Protein 6IJB (pdb70)

Solvent-accessible surface area: 41364 Å² total; per-residue (Å²): 101,99,14,12,11,15,84,60,53,0,11,0,7,34,0,0,34,2,0,36,101,14,9,12,155,28,46,0,2,0,14,14,55,111,63,77,69,42,146,10,25,0,21,91,0,4,53,28,0,66,48,0,0,2,1,0,61,114,54,56,23,114,94,17,23,28,0,0,0,0,0,23,7,4,37,31,0,0,1,0,2,0,0,0,0,1,10,3,6,0,3,0,5,3,37,5,142,51,141,64,127,69,0,20,65,4,1,45,53,0,58,0,49,0,0,0,0,4,46,74,17,19,79,38,0,28,76,4,79,131,103,1,109,64,10,124,33,12,0,11,9,7,87,122,67,130,90,1,48,148,68,3,96,65,7,59,1,1,45,77,13,9,116,73,10,74,122,127,37,130,28,51,125,43,84,19,40,8,0,0,4,1,1,13,74,117,30,85,1,0,0,3,4,0,18,1,11,0,0,6,0,3,3,2,4,14,52,15,8,3,0,1,7,2,58,8,14,0,0,0,3,6,32,1,7,54,11,10,0,13,0,0,0,5,0,0,0,6,12,0,0,33,2,1,0,1,1,36,59,32,110,10,86,19,0,2,74,18,0,70,96,44,24,0,16,0,1,1,0,36,10,102,35,2,98,32,2,23,64,26,1,58,166,71,56,28,136,2,122,35,9,99,34,0,5,0,2,61,60,69,4,42,69,84,11,9,34,45,2,68,125,132,33,64,2,64,3,8,3,1,29,15,38,7,11,0,6,1,3,0,0,2,0,25,31,6,14,103,18,119,176,76,82,109,107,68,40,48,111,51,30,67,28,13,0,21,3,13,10,10,4,27,3,37,0,8,45,101,125,42,90,100,40,78,59,62,20,111,44,58,2,30,0,8,0,93,11,14,1,0,0,63,10,27,5,96,62,151,148,114,173,52,46,107,140,36,15,7,38,6,19,11,2,0,2,2,37,97,23,1,14,0,40,52,100,53,129,35,198,26,20,5,47,4,50,70,94,79,0,22,4,72,78,1,23,94,20,3,61,69,18,113,70,10,62,72,10,1,0,3,11,2,56,43,112,173,117,109,50,20,0,0,0,0,0,19,72,19,170,72,75,121,3,56,64,75,59,3,33,119,52,1,80,83,102,30,43,151,126,24,18,4,56,98,11,32,75,36,144,72,22,39,112,64,109,68,33,75,50,65,61,157,102,1,117,87,91,31,114,96,22,22,112,92,101,17,18,9,12,88,62,37,0,18,0,4,34,0,0,30,4,0,32,95,9,5,17,143,25,63,0,8,0,23,16,51,108,72,77,62,43,154,7,22,0,21,88,0,9,59,33,0,59,61,0,0,4,1,0,62,114,57,48,22,110,98,18,22,19,0,0,0,0,0,36,7,3,39,30,0,1,0,0,0,0,0,0,0,0,9,3,5,0,2,1,4,4,16,11,105,44,145,51,130,67,0,21,72,3,2,50,54,0,54,1,62,0,0,0,0,4,48,73,21,18,83,35,0,30,76,8,84,109,107,1,95,56,6,115,34,9,0,11,11,6,86,122,66,119,98,1,48,150,77,1,99,61,7,55,1,1,45,75,15,11,111,77,7,63,117,116,32,139,27,51,117,39,87,18,44,9,0,0,1,0,4,33,33,56,55,74,121,54,118,15,65,0,0,0,5,4,0,16,2,10,0,0,6,2,2,5,5,0,12,61,14,8,2,0,2,8,2,65,8,17,0,0,0,2,2,17,1,15,29,4,7,0,17,6,0,1,6,0,0,0,11,10,0,0,38,2,1,0,2,2,38,74,30,110,9,100,18,0,6,82,14,0,73,77,40,25,0,15,0,0,0,0,9,11,27,44,0,55,30,0,25,63,36,1,65,155,73,54,30,144,2,148,35,8,99,39,0,1,0,2,46,44,24,3,8,44,34,15,10,28,48,0,77,140,117,30,65,2,57,2,2,3,8,21,25,34,18,13,0,11,7,19,0,2,4,1,19,34,13,21,107,12,137,165,63,80,107,117,66,50,59,138,42,32,63,27,11,0,16,2,21,11,9,6,25,4,34,0,6,47,141,127,34,96,100,37,77,70,63,30,124,44,51,9,58,1,4,0,87,9,14,0,0,0,59,8,18,3,91,83,125,153,104,151,50,43,90,133,39,14,7,38,13,40,16,14,0,12,1,38,106,38,3,7,0,52,24,48,1,127,60,62,11,24,0,89,3,51,61,89,106,0,1,0,20,62,0,19,19,25,3,24,42,15,111,64,9,54,17,6,0,0,1,3,1,64,49,123,153,110,109,49,23,0,0,0,0,0,18,77,18,172,72,78,108,2,60,63,63,53,3,33,110,61,0,100,83,97,31,44,185,118,17,23,3,63,80,6,27,71,31,146,74,16,29,82,54,21,42,14,19,37,67,16,112,113,1,38,90,106,30,109,84,22,40,98

Radius of gyration: 32.27 Å; Cα contacts (8 Å, |Δi|>4): 2493; chains: 2; bounding box: 86×70×93 Å

Organism: Ruegeria lacuscaerulensis (strain DSM 11314 / KCTC 2953 / ITI-1157) (NCBI:txid644107)

Sequence (1071 aa):
MLGQMMTQPLLISSLIDHAARYHGQTEIVSVETDGTVTRTNWGEIAANARRMGSALTKLGLQPQDRIGTLAWNNRRHLEIYYAASGAGFVCHTINPRLFPEQLVYIINHAQDRVLFFDATFLPLVAAIRDQLTEVKHFVLMGPRNEDALQQIPGLEFYDELIETGDTDFEWPVFDENTASSLCYTHPKGVLYSHRSTVLHSFASNTRDVIGYSAMDVVMPVVPMFHVNAWGSPYGCAMSGAQMVLPGPDLHGEALVNLIDTYGVTLAMGVPTIWQGLLAHAAKCGTKLESLERTVIGGAACPPSMIATFREKYGVDTVHAWGMSEMSPLGTANIPLAKHRKLPIEEQHKLRENQGRPPFGVELKIVDDDGNDLPHDGVTQGDLMVRGHWVLDSYFQLKDQELLQDGWFATGDVATLDPDGYMTIRDRSKDIIKSGGEWISSVELENIAVAHPKLATAAVIGVPHPKWDERPLLVAVKAEGEDPSEAELLEFFDGKIAKWQVPDKVVFVDALPLNATGAVLKRKLRDEFKDALTMLGQMMTQPLLISSLIDHAARYHGQTEIVSVETDGTVTRTNWGEIAANARRMGSALTKLGLQPQDRIGTLAWNNRRHLEIYYAASGAGFVCHTINPRLFPEQLVYIINHAQDRVLFFDATFLPLVAAIRDQLTEVKHFVLMGPRNEDALQQIPGLEFYDELIETGDTDFEWPVFDENTASSLCYTSGTTGHPKGVLYSHRSTVLHSFASNTRDVIGYSAMDVVMPVVPMFHVNAWGSPYGCAMSGAQMVLPGPDLHGEALVNLIDTYGVTLAMGVPTIWQGLLAHAAKCGTKLESLERTVIGGAACPPSMIATFREKYGVDTVHAWGMSEMSPLGTANIPLAKHRKLPIEEQHKLRENQGRPPFGVELKIVDDDGNDLPHDGVTQGDLMVRGHWVLDSYFQLKDQELLQDGWFATGDVATLDPDGYMTIRDRSKDIIKSGGEWISSVELENIAVAHPKLATAAVIGVPHPKWDERPLLVAVKAEGEDPSEAELLEFFDGKIAKWQVPDKVVFVDALPLNATGAVLKRKLRDEFKDALT

Foldseek 3Di:
DDDDDDDAFLALLVLLVQCCVPQVQQWAWFQAPVRDIDIHFSNVLSLLLLLLLQLVVVVVDDAQAEAEEAFAQGSLLLSLLNSQQQSRYAYEQAHLPDDLVCCLLVCVVSLHQEYEYEPVCLQSCLVNVVSNVRHNAYEYAADDDPVSCVSDPPHHYSVVSSVVGDSPGDGDGDHQQRFGYWAWQVTFIFTGGSQLLSVQLVQCCDPQHPNDALPAEEEQPQGCSHLNSSSVSRNCSNHSHYYYGQTPPQFQVSVLCSLVVVLGAEYEEEVVSVVRVVVVCVVVVDLSQSHAEYEYEPDQDDLVVQVCCCPRRVHHYKQFYFGSQQSTGAFIAGDDPCLVVDPPVVSSVSRRANHAGTPFKDKFFAAPVRHGDDQAQPDKGFIKMDGSRGGDDTPPCNVPPQDDVRIHTPQFIWHHRPRGGIHTDGGVVQWQQWAPDIAGFVLQQVLLCPPPFFVGWGWDWEQDPPGGTFIEIETETHPPDDDDFVVSQVSCVPVDPNRNGGPTYDYDNDADADPVGDGPVPVVRVVCHPVHD/DDDDDDDAAQALLVLLVLLCPPQVQFWAWFQAPVRDIDIHASNVLSLLLLLLLQLVVVVVDDAQAEAEEAFAFGSLLLSPLCSQLLQRYAYEYDQPQDDLVLCLVVCVVSLHQEYEYEPVCLVSCLVCVVSNVSHNAYEYAADDDVVSCVSPPRHHYSVVSSVVGDSPGDGDGDHQQRFGYWAWDQDDDDRTFIFTHGSQLLVVQLVQCLDDQHPNAAQPFEEEQPQGCNFLRSLSCSSNCSNHSHYYYGQTDDQFQVSVLCSLVVVLGAEYEAEQLSVLRVVVVCVVVVDLSQSYAEYEYEPAFHQLLSQVCCCVRRVHHYWQFYFHSQQSTGAFTADDDPVLVPDPPVVNSVSRRFRHAGTPFKDKFFAAPVGHGDDLAQPDKHFIWMDGSRGGDATPVGNPDPQDDVRIHTPQWIWHHHPVGTIHTQGRVVFWWFWQHDIHRQSQQQSLLCNDPQFSGWTWGWAQDVPTRTAIEIETATPDVHDDDFVVSQVSCPPVDDPRNGGPTYDYDNDFDADSRGHGPRVVVRVVCNPVHD

Secondary structure (DSSP, 8-state):
-B--B------HHHHHHHHHHHSTT-EEEEE-TTS-EEEEEHHHHHHHHHHHHHHHHTTTPPTT-EEEEE--SSHHHHHHHHHHHHTT-EEEE--TTS-HHHHHHHHHHHT-SEEEE-GGGHHHHHHHGGG-TT--EEEESSS--HHHHHHSTT-EEHHHHGGGS-TT-------TTBEEEEEE----EEEEEHHHHHHHHHHHTBTTT----TT-EEEE-S-TTSGGGGGHHHHHHHHT-EEEE-TT--SHHHHHHHHHHHT-SEEEE-HHHHHHHHHHHHHHT---TT--EEEE-SSPPPHHHHHHIIIII--EEEEEEE-GGGSSEEEE----GGGGGS-HHHHHHHTSSSBBPPTTEEEEEE-TTS-B---SSS--EEEEEEETTSBSS-TT-TTS---BTTBEEEEEEEEE-TT--EEEEEEGGGEE--TTS-EEHHHHHHHHHTSTTEEEEEEEEEEETTTEEEEEEEEEEPTT----HHHHHHTTBTTB-GGGS-SEEEE-SS--B-TTSSB-HHHHHHHTTTTT-/-B--B------HHHHHHHHHHHSTT-EEEEE-TTS-EEEEEHHHHHHHHHHHHHHHHHTTPPTT-EEEEE--SSHHHHHHHHHHHHTT-EEEE--TTS-HHHHHHHHHHHT-SEEEE-GGGHHHHHHHGGG-TT--EEEESSS--HHHHHHSTT-EEHHHHGGGS-TT-------TTBEEEEEEE-SSSSS-EEEEEEHHHHHHHHHHHTBTTT----TT-EEEE-S-TTSHHHHTHHHHHHHHT-EEEE-TT--SHHHHHHHHHHHT--EEEE-HHHHHHHHHHHHHH----TT--EEEE-SSPPPHHHHHHHHHHH--EEEEEEE-GGGSSEEEE----GGGGGS-HHHHHHHTTS-BBPPTTEEEEEE-TTS-B---SSS-EEEEEEEETTSBSS-TT-TTS--SBTTBEEEEEEEEE-TT--EEEEEETTT-EEETTEEE-HHHHHHHHHTSTTEEEEEEEEEEETTTEEEEEEEEEE-TT----HHHHHHTTBTTB-GGGS-SEEEE-SS--B-TTSSB-HHHHHHHTTTTT-

B-factor: mean 40.9, std 9.35, range [24.41, 92.08]

InterPro domains:
  IPR000873 AMP-dependent synthetase/ligase domain [PF00501] (18-400)
  IPR020845 AMP-binding, conserved site [PS00455] (182-193)
  IPR025110 AMP-binding enzyme, C-terminal domain [PF13193] (448-523)
  IPR042099 ANL, N-terminal domain [G3DSA:3.40.50.12780] (2-434)
  IPR045851 AMP-binding enzyme domain superfamily [G3DSA:3.30.300.30] (435-537)

CATH classification: 3.30.300.30

Structure (mmCIF, N/CA/C/O backbone):
data_6IJB
#
_entry.id   6IJB
#
_cell.length_a   65.467
_cell.length_b   122.572
_cell.length_c   74.260
_cell.angle_alpha   90.00
_cell.angle_beta   93.11
_cell.angle_gamma   90.00
#
_symmetry.space_group_name_H-M   'P 1 21 1'
#
loop_
_entity.id
_entity.type
_entity.pdbx_description
1 polymer 'AMP-binding domain protein'
2 non-polymer 'ADENOSINE MONOPHOSPHATE'
3 non-polymer 2-[3-(2-HYDROXY-1,1-DIHYDROXYMETHYL-ETHYLAMINO)-PROPYLAMINO]-2-HYDROXYMETHYL-PROPANE-1,3-DIOL
4 non-polymer '3-(methylsulfanyl)propanoic acid'
5 water water
#
loop_
_atom_site.group_PDB
_atom_site.id
_atom_site.type_symbol
_atom_site.label_atom_id
_atom_site.label_alt_id
_atom_site.label_comp_id
_atom_site.label_asym_id
_atom_site.label_entity_id
_atom_site.label_seq_id
_atom_site.pdbx_PDB_ins_code
_atom_site.Cartn_x
_atom_site.Cartn_y
_atom_site.Cartn_z
_atom_site.occupancy
_atom_site.B_iso_or_equiv
_atom_site.auth_seq_id
_atom_site.auth_comp_id
_atom_site.auth_asym_id
_atom_site.auth_atom_id
_atom_site.pdbx_PDB_model_num
ATOM 1 N N . MET A 1 1 ? 19.196 -25.159 24.464 1.00 35.42 1 MET A N 1
ATOM 2 C CA . MET A 1 1 ? 18.139 -26.136 24.727 1.00 38.31 1 MET A CA 1
ATOM 3 C C . MET A 1 1 ? 17.423 -26.505 23.429 1.00 32.23 1 MET A C 1
ATOM 4 O O . MET A 1 1 ? 16.930 -25.637 22.709 1.00 34.70 1 MET A O 1
ATOM 9 N N . LEU A 1 2 ? 17.361 -27.798 23.150 1.00 32.75 2 LEU A N 1
ATOM 10 C CA . LEU A 1 2 ? 16.721 -28.313 21.950 1.00 36.10 2 LEU A CA 1
ATOM 11 C C . LEU A 1 2 ? 15.236 -28.518 22.203 1.00 34.72 2 LEU A C 1
ATOM 12 O O . LEU A 1 2 ? 14.808 -28.719 23.337 1.00 32.76 2 LEU A O 1
ATOM 17 N N . GLY A 1 3 ? 14.449 -28.470 21.132 1.00 35.02 3 GLY A N 1
ATOM 18 C CA . GLY A 1 3 ? 13.052 -28.835 21.242 1.00 33.45 3 GLY A CA 1
ATOM 19 C C . GLY A 1 3 ? 12.921 -30.313 21.550 1.00 35.53 3 GLY A C 1
ATOM 20 O O . GLY A 1 3 ? 13.925 -31.037 21.611 1.00 32.06 3 GLY A O 1
ATOM 21 N N . GLN A 1 4 ? 11.695 -30.789 21.721 1.00 32.85 4 GLN A N 1
ATOM 22 C CA . GLN A 1 4 ? 11.493 -32.192 22.063 1.00 36.98 4 GLN A CA 1
ATOM 23 C C . GLN A 1 4 ? 10.501 -32.831 21.107 1.00 35.01 4 GLN A C 1
ATOM 24 O O . GLN A 1 4 ? 9.603 -33.585 21.499 1.00 34.11 4 GLN A O 1
ATOM 30 N N . MET A 1 5 ? 10.676 -32.549 19.822 1.00 33.90 5 MET A N 1
ATOM 31 C CA . MET A 1 5 ? 9.905 -33.186 18.776 1.00 34.21 5 MET A CA 1
ATOM 32 C C . MET A 1 5 ? 10.674 -34.388 18.245 1.00 34.95 5 MET A C 1
ATOM 33 O O . MET A 1 5 ? 11.900 -34.448 18.352 1.00 40.97 5 MET A O 1
ATOM 38 N N . MET A 1 6 ? 9.944 -35.364 17.701 1.00 38.12 6 MET A N 1
ATOM 39 C CA . MET A 1 6 ? 10.587 -36.403 16.888 1.00 39.31 6 MET A CA 1
ATOM 40 C C . MET A 1 6 ? 11.368 -35.780 15.741 1.00 36.31 6 MET A C 1
ATOM 41 O O . MET A 1 6 ? 10.894 -34.861 15.068 1.00 37.48 6 MET A O 1
ATOM 46 N N . THR A 1 7 ? 12.581 -36.273 15.511 1.00 36.50 7 THR A N 1
ATOM 47 C CA . THR A 1 7 ? 13.391 -35.757 14.416 1.00 39.72 7 THR A CA 1
ATOM 48 C C . THR A 1 7 ? 13.778 -36.928 13.534 1.00 41.33 7 THR A C 1
ATOM 49 O O . THR A 1 7 ? 14.380 -37.895 14.017 1.00 40.13 7 THR A O 1
ATOM 53 N N . GLN A 1 8 ? 13.395 -36.856 12.258 1.00 39.58 8 GLN A N 1
ATOM 54 C CA . GLN A 1 8 ? 13.766 -37.820 11.231 1.00 41.06 8 GLN A CA 1
ATOM 55 C C . GLN A 1 8 ? 14.457 -37.101 10.085 1.00 37.98 8 GLN A C 1
ATOM 56 O O . GLN A 1 8 ? 14.138 -35.942 9.793 1.00 30.25 8 GLN A O 1
ATOM 62 N N . PRO A 1 9 ? 15.395 -37.765 9.407 1.00 37.26 9 PRO A N 1
ATOM 63 C CA . PRO A 1 9 ? 16.024 -37.143 8.237 1.00 37.17 9 PRO A CA 1
ATOM 64 C C . PRO A 1 9 ? 15.020 -36.934 7.119 1.00 33.32 9 PRO A C 1
ATOM 65 O O . PRO A 1 9 ? 14.034 -37.660 6.977 1.00 34.97 9 PRO A O 1
ATOM 69 N N . LEU A 1 10 ? 15.275 -35.907 6.327 1.00 35.01 10 LEU A N 1
ATOM 70 C CA . LEU A 1 10 ? 14.484 -35.632 5.134 1.00 33.17 10 LEU A CA 1
ATOM 71 C C . LEU A 1 10 ? 15.093 -36.439 3.991 1.00 34.54 10 LEU A C 1
ATOM 72 O O . LEU A 1 10 ? 15.981 -35.962 3.285 1.00 33.11 10 LEU A O 1
ATOM 77 N N . LEU A 1 11 ? 14.599 -37.671 3.789 1.00 31.71 11 LEU A N 1
ATOM 78 C CA . LEU A 1 11 ? 15.151 -38.585 2.789 1.00 34.19 11 LEU A CA 1
ATOM 79 C C . LEU A 1 11 ? 14.182 -38.805 1.628 1.00 34.38 11 LEU A C 1
ATOM 80 O O . LEU A 1 11 ? 12.971 -38.949 1.823 1.00 36.56 11 LEU A O 1
ATOM 85 N N . ILE A 1 12 ? 14.729 -38.838 0.413 1.00 33.76 12 ILE A N 1
ATOM 86 C CA . ILE A 1 12 ? 13.898 -38.986 -0.779 1.00 31.77 12 ILE A CA 1
ATOM 87 C C . ILE A 1 12 ? 13.049 -40.251 -0.706 1.00 33.42 12 ILE A C 1
ATOM 88 O O . ILE A 1 12 ? 11.903 -40.270 -1.177 1.00 33.12 12 ILE A O 1
ATOM 93 N N . SER A 1 13 ? 13.574 -41.309 -0.082 1.00 33.04 13 SER A N 1
ATOM 94 C CA . SER A 1 13 ? 12.818 -42.550 0.055 1.00 33.37 13 SER A CA 1
ATOM 95 C C . SER A 1 13 ? 11.555 -42.362 0.892 1.00 36.94 13 SER A C 1
ATOM 96 O O . SER A 1 13 ? 10.593 -43.126 0.742 1.00 35.43 13 SER A O 1
ATOM 99 N N . SER A 1 14 ? 11.531 -41.370 1.787 1.00 33.62 14 SER A N 1
ATOM 100 C CA . SER A 1 14 ? 10.302 -41.147 2.537 1.00 31.45 14 SER A CA 1
ATOM 101 C C . SER A 1 14 ? 9.190 -40.611 1.625 1.00 33.48 14 SER A C 1
ATOM 102 O O . SER A 1 14 ? 8.009 -40.907 1.848 1.00 33.13 14 SER A O 1
ATOM 105 N N . LEU A 1 15 ? 9.544 -39.867 0.576 1.00 30.76 15 LEU A N 1
ATOM 106 C CA . LEU A 1 15 ? 8.544 -39.391 -0.379 1.00 31.03 15 LEU A CA 1
ATOM 107 C C . LEU A 1 15 ? 7.823 -40.555 -1.052 1.00 35.26 15 LEU A C 1
ATOM 108 O O . LEU A 1 15 ? 6.589 -40.586 -1.097 1.00 32.96 15 LEU A O 1
ATOM 113 N N . ILE A 1 16 ? 8.577 -41.528 -1.585 1.00 33.51 16 ILE A N 1
ATOM 114 C CA . ILE A 1 16 ? 7.927 -42.634 -2.286 1.00 32.97 16 ILE A CA 1
ATOM 115 C C . ILE A 1 16 ? 7.187 -43.540 -1.298 1.00 33.43 16 ILE A C 1
ATOM 116 O O . ILE A 1 16 ? 6.111 -44.066 -1.620 1.00 32.65 16 ILE A O 1
ATOM 121 N N . ASP A 1 17 ? 7.701 -43.694 -0.068 1.00 34.20 17 ASP A N 1
ATOM 122 C CA . ASP A 1 17 ? 6.977 -44.474 0.943 1.00 31.16 17 ASP A CA 1
ATOM 123 C C . ASP A 1 17 ? 5.617 -43.855 1.264 1.00 34.83 17 ASP A C 1
ATOM 124 O O . ASP A 1 17 ? 4.621 -44.573 1.463 1.00 30.78 17 ASP A O 1
ATOM 129 N N . HIS A 1 18 ? 5.562 -42.526 1.347 1.00 29.52 18 HIS A N 1
ATOM 130 C CA . HIS A 1 18 ? 4.297 -41.859 1.644 1.00 33.31 18 HIS A CA 1
ATOM 131 C C . HIS A 1 18 ? 3.295 -42.058 0.514 1.00 32.55 18 HIS A C 1
ATOM 132 O O . HIS A 1 18 ? 2.122 -42.357 0.763 1.00 28.13 18 HIS A O 1
ATOM 139 N N . ALA A 1 19 ? 3.748 -41.937 -0.741 1.00 31.16 19 ALA A N 1
ATOM 140 C CA . ALA A 1 19 ? 2.825 -42.090 -1.859 1.00 30.15 19 ALA A CA 1
ATOM 141 C C . ALA A 1 19 ? 2.259 -43.504 -1.924 1.00 30.31 19 ALA A C 1
ATOM 142 O O . ALA A 1 19 ? 1.097 -43.691 -2.294 1.00 31.79 19 ALA A O 1
ATOM 144 N N . ALA A 1 20 ? 3.067 -44.512 -1.583 1.00 28.27 20 ALA A N 1
ATOM 145 C CA . ALA A 1 20 ? 2.584 -45.895 -1.620 1.00 33.53 20 ALA A CA 1
ATOM 146 C C . ALA A 1 20 ? 1.675 -46.192 -0.443 1.00 29.30 20 ALA A C 1
ATOM 147 O O . ALA A 1 20 ? 0.723 -46.969 -0.570 1.00 30.98 20 ALA A O 1
ATOM 149 N N . ARG A 1 21 ? 1.971 -45.602 0.717 1.00 32.78 21 ARG A N 1
ATOM 150 C CA . ARG A 1 21 ? 1.145 -45.824 1.897 1.00 30.61 21 ARG A CA 1
ATOM 151 C C . ARG A 1 21 ? -0.215 -45.152 1.765 1.00 35.27 21 ARG A C 1
ATOM 152 O O . ARG A 1 21 ? -1.239 -45.751 2.115 1.00 35.71 21 ARG A O 1
ATOM 160 N N . TYR A 1 22 ? -0.264 -43.913 1.266 1.00 31.40 22 TYR A N 1
ATOM 161 C CA . TYR A 1 22 ? -1.532 -43.184 1.281 1.00 34.89 22 TYR A CA 1
ATOM 162 C C . TYR A 1 22 ? -2.096 -42.846 -0.095 1.00 36.43 22 TYR A C 1
ATOM 163 O O . TYR A 1 22 ? -3.158 -42.212 -0.172 1.00 35.13 22 TYR A O 1
ATOM 172 N N . HIS A 1 23 ? -1.433 -43.252 -1.179 1.00 32.85 23 HIS A N 1
ATOM 173 C CA . HIS A 1 23 ? -1.935 -42.997 -2.522 1.00 32.82 23 HIS A CA 1
ATOM 174 C C . HIS A 1 23 ? -1.545 -44.153 -3.446 1.00 35.33 23 HIS A C 1
ATOM 175 O O . HIS A 1 23 ? -1.217 -43.947 -4.618 1.00 34.26 23 HIS A O 1
ATOM 182 N N . GLY A 1 24 ? -1.576 -45.382 -2.920 1.00 35.20 24 GLY A N 1
ATOM 183 C CA . GLY A 1 24 ? -0.988 -46.517 -3.616 1.00 32.70 24 GLY A CA 1
ATOM 184 C C . GLY A 1 24 ? -1.659 -46.882 -4.930 1.00 33.69 24 GLY A C 1
ATOM 185 O O . GLY A 1 24 ? -0.983 -47.325 -5.871 1.00 32.53 24 GLY A O 1
ATOM 186 N N . GLN A 1 25 ? -2.979 -46.717 -5.023 1.00 30.65 25 GLN A N 1
ATOM 187 C CA . GLN A 1 25 ? -3.699 -47.088 -6.242 1.00 37.44 25 GLN A CA 1
ATOM 188 C C . GLN A 1 25 ? -3.897 -45.917 -7.188 1.00 33.35 25 GLN A C 1
ATOM 189 O O . GLN A 1 25 ? -4.598 -46.070 -8.195 1.00 33.66 25 GLN A O 1
ATOM 195 N N . THR A 1 26 ? -3.285 -44.769 -6.898 1.00 34.93 26 THR A N 1
ATOM 196 C CA . THR A 1 26 ? -3.454 -43.576 -7.717 1.00 34.27 26 THR A CA 1
ATOM 197 C C . THR A 1 26 ? -2.657 -43.727 -9.019 1.00 31.72 26 THR A C 1
ATOM 198 O O . THR A 1 26 ? -1.463 -44.049 -9.001 1.00 31.58 26 THR A O 1
ATOM 202 N N . GLU A 1 27 ? -3.321 -43.494 -10.148 1.00 32.37 27 GLU A N 1
ATOM 203 C CA . GLU A 1 27 ? -2.812 -43.985 -11.431 1.00 36.89 27 GLU A CA 1
ATOM 204 C C . GLU A 1 27 ? -1.638 -43.165 -11.970 1.00 34.74 27 GLU A C 1
ATOM 205 O O . GLU A 1 27 ? -1.629 -41.928 -11.902 1.00 30.67 27 GLU A O 1
ATOM 211 N N . ILE A 1 28 ? -0.647 -43.883 -12.512 1.00 31.79 28 ILE A N 1
ATOM 212 C CA . ILE A 1 28 ? 0.433 -43.326 -13.321 1.00 34.85 28 ILE A CA 1
ATOM 213 C C . ILE A 1 28 ? 0.414 -43.997 -14.697 1.00 35.87 28 ILE A C 1
ATOM 214 O O . ILE A 1 28 ? 0.345 -45.230 -14.796 1.00 34.07 28 ILE A O 1
ATOM 219 N N . VAL A 1 29 ? 0.469 -43.180 -15.752 1.00 36.29 29 VAL A N 1
ATOM 220 C CA . VAL A 1 29 ? 0.424 -43.624 -17.146 1.00 33.97 29 VAL A CA 1
ATOM 221 C C . VAL A 1 29 ? 1.792 -43.364 -17.754 1.00 32.13 29 VAL A C 1
ATOM 222 O O . VAL A 1 29 ? 2.348 -42.275 -17.581 1.00 32.69 29 VAL A O 1
ATOM 226 N N . SER A 1 30 ? 2.336 -44.358 -18.454 1.00 33.95 30 SER A N 1
ATOM 227 C CA . SER A 1 30 ? 3.709 -44.321 -18.950 1.00 32.44 30 SER A CA 1
ATOM 228 C C . SER A 1 30 ? 3.741 -44.762 -20.414 1.00 35.90 30 SER A C 1
ATOM 229 O O . SER A 1 30 ? 3.394 -45.910 -20.721 1.00 33.59 30 SER A O 1
ATOM 232 N N . VAL A 1 31 ? 4.161 -43.856 -21.306 1.00 30.16 31 VAL A N 1
ATOM 233 C CA . VAL A 1 31 ? 4.313 -44.143 -22.740 1.00 32.33 31 VAL A CA 1
ATOM 234 C C . VAL A 1 31 ? 5.686 -44.784 -22.961 1.00 32.35 31 VAL A C 1
ATOM 235 O O . VAL A 1 31 ? 6.722 -44.139 -22.760 1.00 34.13 31 VAL A O 1
ATOM 239 N N . GLU A 1 32 ? 5.705 -46.048 -23.380 1.00 30.19 32 GLU A N 1
ATOM 240 C CA . GLU A 1 32 ? 6.955 -46.787 -23.521 1.00 34.09 32 GLU A CA 1
ATOM 241 C C . GLU A 1 32 ? 7.537 -46.620 -24.935 1.00 39.59 32 GLU A C 1
ATOM 242 O O . GLU A 1 32 ? 6.855 -46.182 -25.866 1.00 35.63 32 GLU A O 1
ATOM 248 N N . THR A 1 33 ? 8.829 -46.958 -25.078 1.00 38.32 33 THR A N 1
ATOM 249 C CA . THR A 1 33 ? 9.493 -46.799 -26.371 1.00 40.21 33 THR A CA 1
ATOM 250 C C . THR A 1 33 ? 8.993 -47.797 -27.406 1.00 43.60 33 THR A C 1
ATOM 251 O O . THR A 1 33 ? 9.140 -47.548 -28.611 1.00 43.99 33 THR A O 1
ATOM 255 N N . ASP A 1 34 ? 8.394 -48.907 -26.980 1.00 41.05 34 ASP A N 1
ATOM 256 C CA . ASP A 1 34 ? 7.837 -49.869 -27.925 1.00 38.71 34 ASP A CA 1
ATOM 257 C C . ASP A 1 34 ? 6.410 -49.534 -28.336 1.00 40.86 34 ASP A C 1
ATOM 258 O O . ASP A 1 34 ? 5.748 -50.366 -28.962 1.00 43.63 34 ASP A O 1
ATOM 263 N N . GLY A 1 35 ? 5.909 -48.353 -27.981 1.00 41.19 35 GLY A N 1
ATOM 264 C CA . GLY A 1 35 ? 4.571 -47.984 -28.384 1.00 42.02 35 GLY A CA 1
ATOM 265 C C . GLY A 1 35 ? 3.457 -48.520 -27.511 1.00 43.37 35 GLY A C 1
ATOM 266 O O . GLY A 1 35 ? 2.287 -48.280 -27.825 1.00 45.24 35 GLY A O 1
ATOM 267 N N . THR A 1 36 ? 3.765 -49.235 -26.432 1.00 38.24 36 THR A N 1
ATOM 268 C CA . THR A 1 36 ? 2.717 -49.608 -25.494 1.00 40.45 36 THR A CA 1
ATOM 269 C C . THR A 1 36 ? 2.551 -48.523 -24.422 1.00 38.29 36 THR A C 1
ATOM 270 O O . THR A 1 36 ? 3.396 -47.639 -24.247 1.00 35.59 36 THR A O 1
ATOM 274 N N . VAL A 1 37 ? 1.431 -48.584 -23.715 1.00 35.71 37 VAL A N 1
ATOM 275 C CA . VAL A 1 37 ? 1.126 -47.654 -22.625 1.00 40.15 37 VAL A CA 1
ATOM 276 C C . VAL A 1 37 ? 0.978 -48.470 -21.353 1.00 34.19 37 VAL A C 1
ATOM 277 O O . VAL A 1 37 ? 0.104 -49.338 -21.271 1.00 38.44 37 VAL A O 1
ATOM 281 N N . THR A 1 38 ? 1.851 -48.227 -20.381 1.00 34.03 38 THR A N 1
ATOM 282 C CA . THR A 1 38 ? 1.761 -48.904 -19.091 1.00 37.97 38 THR A CA 1
ATOM 283 C C . THR A 1 38 ? 0.836 -48.130 -18.161 1.00 32.59 38 THR A C 1
ATOM 284 O O . THR A 1 38 ? 1.012 -46.927 -17.956 1.00 34.43 38 THR A O 1
ATOM 288 N N . ARG A 1 39 ? -0.142 -48.814 -17.594 1.00 37.99 39 ARG A N 1
ATOM 289 C CA . ARG A 1 39 ? -1.003 -48.204 -16.590 1.00 38.59 39 ARG A CA 1
ATOM 290 C C . ARG A 1 39 ? -0.608 -48.801 -15.247 1.00 39.91 39 ARG A C 1
ATOM 291 O O . ARG A 1 39 ? -0.973 -49.936 -14.924 1.00 41.37 39 ARG A O 1
ATOM 299 N N . THR A 1 40 ? 0.159 -48.031 -14.480 1.00 35.12 40 THR A N 1
ATOM 300 C CA . THR A 1 40 ? 0.658 -48.479 -13.189 1.00 34.18 40 THR A CA 1
ATOM 301 C C . THR A 1 40 ? 0.172 -47.516 -12.100 1.00 32.42 40 THR A C 1
ATOM 302 O O . THR A 1 40 ? -0.858 -46.856 -12.284 1.00 36.38 40 THR A O 1
ATOM 306 N N . ASN A 1 41 ? 0.854 -47.435 -10.960 1.00 32.35 41 ASN A N 1
ATOM 307 C CA . ASN A 1 41 ? 0.364 -46.600 -9.857 1.00 34.92 41 ASN A CA 1
ATOM 308 C C . ASN A 1 41 ? 1.492 -46.391 -8.852 1.00 30.28 41 ASN A C 1
ATOM 309 O O . ASN A 1 41 ? 2.541 -47.040 -8.923 1.00 32.18 41 ASN A O 1
ATOM 314 N N . TRP A 1 42 ? 1.276 -45.458 -7.921 1.00 32.03 42 TRP A N 1
ATOM 315 C CA . TRP A 1 42 ? 2.335 -45.152 -6.961 1.00 34.15 42 TRP A CA 1
ATOM 316 C C . TRP A 1 42 ? 2.791 -46.395 -6.204 1.00 29.19 42 TRP A C 1
ATOM 317 O O . TRP A 1 42 ? 3.981 -46.525 -5.903 1.00 27.18 42 TRP A O 1
ATOM 328 N N . GLY A 1 43 ? 1.879 -47.334 -5.927 1.00 33.25 43 GLY A N 1
ATOM 329 C CA . GLY A 1 43 ? 2.263 -48.545 -5.210 1.00 32.12 43 GLY A CA 1
ATOM 330 C C . GLY A 1 43 ? 3.203 -49.443 -6.006 1.00 32.34 43 GLY A C 1
ATOM 331 O O . GLY A 1 43 ? 4.210 -49.930 -5.483 1.00 32.63 43 GLY A O 1
ATOM 332 N N . GLU A 1 44 ? 2.881 -49.706 -7.272 1.00 30.67 44 GLU A N 1
ATOM 333 C CA . GLU A 1 44 ? 3.791 -50.533 -8.068 1.00 34.43 44 GLU A CA 1
ATOM 334 C C . GLU A 1 44 ? 5.129 -49.830 -8.278 1.00 35.38 44 GLU A C 1
ATOM 335 O O . GLU A 1 44 ? 6.195 -50.461 -8.208 1.00 33.03 44 GLU A O 1
ATOM 341 N N . ILE A 1 45 ? 5.098 -48.512 -8.506 1.00 32.16 45 ILE A N 1
ATOM 342 C CA . ILE A 1 45 ? 6.345 -47.775 -8.691 1.00 30.00 45 ILE A CA 1
ATOM 343 C C . ILE A 1 45 ? 7.221 -47.870 -7.441 1.00 34.61 45 ILE A C 1
ATOM 344 O O . ILE A 1 45 ? 8.442 -48.066 -7.534 1.00 33.13 45 ILE A O 1
ATOM 349 N N . ALA A 1 46 ? 6.603 -47.838 -6.255 1.00 30.29 46 ALA A N 1
ATOM 350 C CA . ALA A 1 46 ? 7.366 -47.935 -5.013 1.00 32.48 46 ALA A CA 1
ATOM 351 C C . ALA A 1 46 ? 7.984 -49.319 -4.838 1.00 32.60 46 ALA A C 1
ATOM 352 O O . ALA A 1 46 ? 9.160 -49.443 -4.482 1.00 32.18 46 ALA A O 1
ATOM 354 N N . ALA A 1 47 ? 7.197 -50.373 -5.063 1.00 29.42 47 ALA A N 1
ATOM 355 C CA . ALA A 1 47 ? 7.715 -51.729 -4.923 1.00 31.92 47 ALA A CA 1
ATOM 356 C C . ALA A 1 47 ? 8.838 -52.011 -5.919 1.00 34.42 47 ALA A C 1
ATOM 357 O O . ALA A 1 47 ? 9.843 -52.641 -5.565 1.00 33.96 47 ALA A O 1
ATOM 359 N N . ASN A 1 48 ? 8.692 -51.555 -7.173 1.00 31.37 48 ASN A N 1
ATOM 360 C CA . ASN A 1 48 ? 9.776 -51.728 -8.136 1.00 33.32 48 ASN A CA 1
ATOM 361 C C . ASN A 1 48 ? 10.999 -50.902 -7.747 1.00 33.27 48 ASN A C 1
ATOM 362 O O . ASN A 1 48 ? 12.141 -51.361 -7.917 1.00 31.35 48 ASN A O 1
ATOM 367 N N . ALA A 1 49 ? 10.784 -49.682 -7.227 1.00 29.17 49 ALA A N 1
ATOM 368 C CA . ALA A 1 49 ? 11.906 -48.859 -6.757 1.00 35.00 49 ALA A CA 1
ATOM 369 C C . ALA A 1 49 ? 12.670 -49.543 -5.631 1.00 33.78 49 ALA A C 1
ATOM 370 O O . ALA A 1 49 ? 13.910 -49.517 -5.609 1.00 32.90 49 ALA A O 1
ATOM 372 N N . ARG A 1 50 ? 11.947 -50.127 -4.665 1.00 34.88 50 ARG A N 1
ATOM 373 C CA . ARG A 1 50 ? 12.591 -50.897 -3.603 1.00 34.47 50 ARG A CA 1
ATOM 374 C C . ARG A 1 50 ? 13.350 -52.087 -4.181 1.00 33.13 50 ARG A C 1
ATOM 375 O O . ARG A 1 50 ? 14.511 -52.331 -3.836 1.00 32.30 50 ARG A O 1
ATOM 383 N N . ARG A 1 51 ? 12.700 -52.848 -5.061 1.00 32.08 51 ARG A N 1
ATOM 384 C CA . ARG A 1 51 ? 13.356 -54.023 -5.626 1.00 33.09 51 ARG A CA 1
ATOM 385 C C . ARG A 1 51 ? 14.595 -53.646 -6.427 1.00 32.91 51 ARG A C 1
ATOM 386 O O . ARG A 1 51 ? 15.624 -54.332 -6.348 1.00 36.05 51 ARG A O 1
ATOM 394 N N . MET A 1 52 ? 14.522 -52.575 -7.222 1.00 31.54 52 MET A N 1
ATOM 395 C CA . MET A 1 52 ? 15.707 -52.195 -7.989 1.00 36.38 52 MET A CA 1
ATOM 396 C C . MET A 1 52 ? 16.804 -51.646 -7.085 1.00 34.07 52 MET A C 1
ATOM 397 O O . MET A 1 52 ? 17.994 -51.849 -7.367 1.00 32.54 52 MET A O 1
ATOM 402 N N . GLY A 1 53 ? 16.423 -50.960 -5.998 1.00 33.05 53 GLY A N 1
ATOM 403 C CA . GLY A 1 53 ? 17.414 -50.497 -5.037 1.00 31.19 53 GLY A CA 1
ATOM 404 C C . GLY A 1 53 ? 18.178 -51.638 -4.385 1.00 36.64 53 GLY A C 1
ATOM 405 O O . GLY A 1 53 ? 19.391 -51.544 -4.179 1.00 35.07 53 GLY A O 1
ATOM 406 N N . SER A 1 54 ? 17.473 -52.726 -4.044 1.00 35.06 54 SER A N 1
ATOM 407 C CA . SER A 1 54 ? 18.134 -53.957 -3.613 1.00 34.52 54 SER A CA 1
ATOM 408 C C . SER A 1 54 ? 19.012 -54.531 -4.723 1.00 38.21 54 SER A C 1
ATOM 409 O O . SER A 1 54 ? 20.163 -54.916 -4.484 1.00 39.64 54 SER A O 1
ATOM 412 N N . ALA A 1 55 ? 18.480 -54.603 -5.950 1.00 35.46 55 ALA A N 1
ATOM 413 C CA . ALA A 1 55 ? 19.249 -55.157 -7.067 1.00 37.76 55 ALA A CA 1
ATOM 414 C C . ALA A 1 55 ? 20.538 -54.379 -7.292 1.00 38.40 55 ALA A C 1
ATOM 415 O O . ALA A 1 55 ? 21.612 -54.976 -7.461 1.00 35.99 55 ALA A O 1
ATOM 417 N N . LEU A 1 56 ? 20.459 -53.046 -7.269 1.00 34.91 56 LEU A N 1
ATOM 418 C CA . LEU A 1 56 ? 21.664 -52.235 -7.402 1.00 36.15 56 LEU A CA 1
ATOM 419 C C . LEU A 1 56 ? 22.631 -52.484 -6.257 1.00 37.26 56 LEU A C 1
ATOM 420 O O . LEU A 1 56 ? 23.851 -52.495 -6.460 1.00 40.01 56 LEU A O 1
ATOM 425 N N . THR A 1 57 ? 22.105 -52.682 -5.043 1.00 35.27 57 THR A N 1
ATOM 426 C CA . THR A 1 57 ? 22.965 -52.883 -3.881 1.00 35.52 57 THR A CA 1
ATOM 427 C C . THR A 1 57 ? 23.768 -54.179 -4.001 1.00 38.73 57 THR A C 1
ATOM 428 O O . THR A 1 57 ? 24.941 -54.225 -3.618 1.00 41.33 57 THR A O 1
ATOM 432 N N . LYS A 1 58 ? 23.174 -55.218 -4.592 1.00 41.90 58 LYS A N 1
ATOM 433 C CA . LYS A 1 58 ? 23.820 -56.521 -4.741 1.00 43.66 58 LYS A CA 1
ATOM 434 C C . LYS A 1 58 ? 24.898 -56.550 -5.817 1.00 44.69 58 LYS A C 1
ATOM 435 O O . LYS A 1 58 ? 25.619 -57.551 -5.924 1.00 47.82 58 LYS A O 1
ATOM 441 N N . LEU A 1 59 ? 25.022 -55.502 -6.621 1.00 41.89 59 LEU A N 1
ATOM 442 C CA . LEU A 1 59 ? 26.136 -55.412 -7.549 1.00 43.00 59 LEU A CA 1
ATOM 443 C C . LEU A 1 59 ? 27.441 -55.018 -6.863 1.00 43.56 59 LEU A C 1
ATOM 444 O O . LEU A 1 59 ? 28.473 -54.958 -7.532 1.00 43.44 59 LEU A O 1
ATOM 449 N N . GLY A 1 60 ? 27.423 -54.730 -5.564 1.00 44.07 60 GLY A N 1
ATOM 450 C CA . GLY A 1 60 ? 28.637 -54.366 -4.854 1.00 46.06 60 GLY A CA 1
ATOM 451 C C . GLY A 1 60 ? 29.053 -52.914 -4.940 1.00 42.56 60 GLY A C 1
ATOM 452 O O . GLY A 1 60 ? 30.204 -52.593 -4.630 1.00 45.00 60 GLY A O 1
ATOM 453 N N . LEU A 1 61 ? 28.152 -52.023 -5.345 1.00 43.55 61 LEU A N 1
ATOM 454 C CA . LEU A 1 61 ? 28.475 -50.610 -5.473 1.00 43.01 61 LEU A CA 1
ATOM 455 C C . LEU A 1 61 ? 28.683 -49.974 -4.106 1.00 45.38 61 LEU A C 1
ATOM 456 O O . LEU A 1 61 ? 28.064 -50.368 -3.111 1.00 44.48 61 LEU A O 1
ATOM 461 N N . GLN A 1 62 ? 29.562 -48.960 -4.067 1.00 44.08 62 GLN A N 1
ATOM 462 C CA . GLN A 1 62 ? 29.839 -48.238 -2.835 1.00 44.61 62 GLN A CA 1
ATOM 463 C C . GLN A 1 62 ? 28.802 -47.132 -2.605 1.00 43.33 62 GLN A C 1
ATOM 464 O O . GLN A 1 62 ? 28.182 -46.643 -3.554 1.00 41.63 62 GLN A O 1
ATOM 470 N N . PRO A 1 63 ? 28.582 -46.745 -1.351 1.00 42.45 63 PRO A N 1
ATOM 471 C CA . PRO A 1 63 ? 27.648 -45.649 -1.057 1.00 38.51 63 PRO A CA 1
ATOM 472 C C . PRO A 1 63 ? 27.976 -44.378 -1.827 1.00 38.84 63 PRO A C 1
ATOM 473 O O . PRO A 1 63 ? 29.127 -43.931 -1.872 1.00 40.53 63 PRO A O 1
ATOM 477 N N . GLN A 1 64 ? 26.940 -43.804 -2.443 1.00 38.96 64 GLN A N 1
ATOM 478 C CA . GLN A 1 64 ? 27.004 -42.595 -3.266 1.00 38.32 64 GLN A CA 1
ATOM 479 C C . GLN A 1 64 ? 27.776 -42.789 -4.564 1.00 35.64 64 GLN A C 1
ATOM 480 O O . GLN A 1 64 ? 28.227 -41.808 -5.156 1.00 36.38 64 GLN A O 1
ATOM 486 N N . ASP A 1 65 ? 27.955 -44.031 -5.018 1.00 41.22 65 ASP A N 1
ATOM 487 C CA . ASP A 1 65 ? 28.365 -44.272 -6.396 1.00 31.09 65 ASP A CA 1
ATOM 488 C C . ASP A 1 65 ? 27.332 -43.683 -7.347 1.00 37.94 65 ASP A C 1
ATOM 489 O O . ASP A 1 65 ? 26.127 -43.705 -7.074 1.00 35.63 65 ASP A O 1
ATOM 494 N N . ARG A 1 66 ? 27.809 -43.160 -8.477 1.00 33.73 66 ARG A N 1
ATOM 495 C CA . ARG A 1 66 ? 26.925 -42.518 -9.428 1.00 31.93 66 ARG A CA 1
ATOM 496 C C . ARG A 1 66 ? 26.233 -43.539 -10.326 1.00 37.19 66 ARG A C 1
ATOM 497 O O . ARG A 1 66 ? 26.853 -44.483 -10.835 1.00 36.16 66 ARG A O 1
ATOM 505 N N . ILE A 1 67 ? 24.942 -43.324 -10.541 1.00 33.94 67 ILE A N 1
ATOM 506 C CA . ILE A 1 67 ? 24.130 -44.140 -11.434 1.00 30.04 67 ILE A CA 1
ATOM 507 C C . ILE A 1 67 ? 23.604 -43.216 -12.519 1.00 32.62 67 ILE A C 1
ATOM 508 O O . ILE A 1 67 ? 22.797 -42.323 -12.239 1.00 35.20 67 ILE A O 1
ATOM 513 N N . GLY A 1 68 ? 24.070 -43.404 -13.755 1.00 34.17 68 GLY A N 1
ATOM 514 C CA . GLY A 1 68 ? 23.657 -42.540 -14.847 1.00 30.46 68 GLY A CA 1
ATOM 515 C C . GLY A 1 68 ? 22.391 -43.017 -15.537 1.00 30.70 68 GLY A C 1
ATOM 516 O O . GLY A 1 68 ? 22.108 -44.206 -15.582 1.00 34.14 68 GLY A O 1
ATOM 517 N N . THR A 1 69 ? 21.614 -42.064 -16.065 1.00 30.29 69 THR A N 1
ATOM 518 C CA . THR A 1 69 ? 20.482 -42.378 -16.929 1.00 32.61 69 THR A CA 1
ATOM 519 C C . THR A 1 69 ? 20.548 -41.545 -18.205 1.00 32.36 69 THR A C 1
ATOM 520 O O . THR A 1 69 ? 20.942 -40.376 -18.183 1.00 31.58 69 THR A O 1
ATOM 524 N N . LEU A 1 70 ? 20.182 -42.172 -19.319 1.00 31.74 70 LEU A N 1
ATOM 525 C CA . LEU A 1 70 ? 19.863 -41.496 -20.575 1.00 34.13 70 LEU A CA 1
ATOM 526 C C . LEU A 1 70 ? 18.450 -41.956 -20.903 1.00 33.53 70 LEU A C 1
ATOM 527 O O . LEU A 1 70 ? 18.268 -43.023 -21.493 1.00 33.15 70 LEU A O 1
ATOM 532 N N . ALA A 1 71 ? 17.443 -41.186 -20.484 1.00 33.66 71 ALA A N 1
ATOM 533 C CA . ALA A 1 71 ? 16.105 -41.751 -20.474 1.00 30.89 71 ALA A CA 1
ATOM 534 C C . ALA A 1 71 ? 15.044 -40.686 -20.690 1.00 30.54 71 ALA A C 1
ATOM 535 O O . ALA A 1 71 ? 15.201 -39.523 -20.299 1.00 31.36 71 ALA A O 1
ATOM 537 N N . TRP A 1 72 ? 13.931 -41.129 -21.272 1.00 31.19 72 TRP A N 1
ATOM 538 C CA . TRP A 1 72 ? 12.710 -40.349 -21.407 1.00 35.91 72 TRP A CA 1
ATOM 539 C C . TRP A 1 72 ? 11.969 -40.282 -20.071 1.00 32.54 72 TRP A C 1
ATOM 540 O O . TRP A 1 72 ? 12.404 -40.844 -19.064 1.00 31.03 72 TRP A O 1
ATOM 551 N N . ASN A 1 73 ? 10.819 -39.601 -20.062 1.00 30.82 73 ASN A N 1
ATOM 552 C CA . ASN A 1 73 ? 9.931 -39.617 -18.891 1.00 32.43 73 ASN A CA 1
ATOM 553 C C . ASN A 1 73 ? 9.062 -40.871 -18.998 1.00 33.03 73 ASN A C 1
ATOM 554 O O . ASN A 1 73 ? 8.124 -40.922 -19.800 1.00 29.74 73 ASN A O 1
ATOM 559 N N . ASN A 1 74 ? 9.383 -41.899 -18.212 1.00 31.93 74 ASN A N 1
ATOM 560 C CA . ASN A 1 74 ? 8.597 -43.126 -18.205 1.00 31.21 74 ASN A CA 1
ATOM 561 C C . ASN A 1 74 ? 8.656 -43.757 -16.813 1.00 33.23 74 ASN A C 1
ATOM 562 O O . ASN A 1 74 ? 9.342 -43.266 -15.910 1.00 28.35 74 ASN A O 1
ATOM 567 N N . ARG A 1 75 ? 7.954 -44.885 -16.650 1.00 27.49 75 ARG A N 1
ATOM 568 C CA . ARG A 1 75 ? 7.875 -45.491 -15.331 1.00 33.28 75 ARG A CA 1
ATOM 569 C C . ARG A 1 75 ? 9.237 -45.972 -14.847 1.00 32.53 75 ARG A C 1
ATOM 570 O O . ARG A 1 75 ? 9.546 -45.862 -13.654 1.00 31.11 75 ARG A O 1
ATOM 578 N N . ARG A 1 76 ? 10.066 -46.512 -15.744 1.00 26.17 76 ARG A N 1
ATOM 579 C CA . ARG A 1 76 ? 11.359 -47.034 -15.306 1.00 29.90 76 ARG A CA 1
ATOM 580 C C . ARG A 1 76 ? 12.336 -45.917 -14.934 1.00 29.66 76 ARG A C 1
ATOM 581 O O . ARG A 1 76 ? 13.152 -46.100 -14.030 1.00 28.87 76 ARG A O 1
ATOM 589 N N . HIS A 1 77 ? 12.290 -44.764 -15.613 1.00 28.33 77 HIS A N 1
ATOM 590 C CA . HIS A 1 77 ? 13.073 -43.620 -15.144 1.00 30.26 77 HIS A CA 1
ATOM 591 C C . HIS A 1 77 ? 12.580 -43.150 -13.773 1.00 31.66 77 HIS A C 1
ATOM 592 O O . HIS A 1 77 ? 13.377 -42.731 -12.922 1.00 29.32 77 HIS A O 1
ATOM 599 N N . LEU A 1 78 ? 11.274 -43.246 -13.526 1.00 31.53 78 LEU A N 1
ATOM 600 C CA . LEU A 1 78 ? 10.754 -42.825 -12.223 1.00 32.76 78 LEU A CA 1
ATOM 601 C C . LEU A 1 78 ? 11.148 -43.814 -11.127 1.00 31.59 78 LEU A C 1
ATOM 602 O O . LEU A 1 78 ? 11.473 -43.413 -10.000 1.00 29.02 78 LEU A O 1
ATOM 607 N N . GLU A 1 79 ? 11.148 -45.108 -11.440 1.00 33.69 79 GLU A N 1
ATOM 608 C CA . GLU A 1 79 ? 11.644 -46.096 -10.484 1.00 34.29 79 GLU A CA 1
ATOM 609 C C . GLU A 1 79 ? 13.135 -45.911 -10.196 1.00 33.98 79 GLU A C 1
ATOM 610 O O . GLU A 1 79 ? 13.569 -46.105 -9.054 1.00 33.76 79 GLU A O 1
ATOM 616 N N . ILE A 1 80 ? 13.921 -45.498 -11.195 1.00 28.50 80 ILE A N 1
ATOM 617 C CA . ILE A 1 80 ? 15.352 -45.274 -10.980 1.00 29.18 80 ILE A CA 1
ATOM 618 C C . ILE A 1 80 ? 15.588 -44.066 -10.073 1.00 32.14 80 ILE A C 1
ATOM 619 O O . ILE A 1 80 ? 16.464 -44.093 -9.192 1.00 28.85 80 ILE A O 1
ATOM 624 N N . TYR A 1 81 ? 14.835 -42.979 -10.295 1.00 30.71 81 TYR A N 1
ATOM 625 C CA . TYR A 1 81 ? 14.877 -41.814 -9.414 1.00 29.97 81 TYR A CA 1
ATOM 626 C C . TYR A 1 81 ? 14.866 -42.242 -7.953 1.00 31.10 81 TYR A C 1
ATOM 627 O O . TYR A 1 81 ? 15.738 -41.859 -7.160 1.00 31.38 81 TYR A O 1
ATOM 636 N N . TYR A 1 82 ? 13.907 -43.083 -7.590 1.00 29.13 82 TYR A N 1
ATOM 637 C CA . TYR A 1 82 ? 13.767 -43.479 -6.195 1.00 28.17 82 TYR A CA 1
ATOM 638 C C . TYR A 1 82 ? 14.631 -44.682 -5.820 1.00 32.09 82 TYR A C 1
ATOM 639 O O . TYR A 1 82 ? 15.092 -44.757 -4.675 1.00 29.62 82 TYR A O 1
ATOM 648 N N . ALA A 1 83 ? 14.909 -45.603 -6.754 1.00 31.60 83 ALA A N 1
ATOM 649 C CA . ALA A 1 83 ? 15.794 -46.724 -6.426 1.00 34.83 83 ALA A CA 1
ATOM 650 C C . ALA A 1 83 ? 17.206 -46.237 -6.111 1.00 30.17 83 ALA A C 1
ATOM 651 O O . ALA A 1 83 ? 17.801 -46.635 -5.105 1.00 30.41 83 ALA A O 1
ATOM 653 N N . ALA A 1 84 ? 17.766 -45.393 -6.980 1.00 32.06 84 ALA A N 1
ATOM 654 C CA . ALA A 1 84 ? 19.153 -44.963 -6.822 1.00 31.69 84 ALA A CA 1
ATOM 655 C C . ALA A 1 84 ? 19.338 -44.139 -5.558 1.00 32.33 84 ALA A C 1
ATOM 656 O O . ALA A 1 84 ? 20.171 -44.471 -4.703 1.00 30.89 84 ALA A O 1
ATOM 658 N N . SER A 1 85 ? 18.572 -43.047 -5.429 1.00 30.21 85 SER A N 1
ATOM 659 C CA . SER A 1 85 ? 18.703 -42.180 -4.262 1.00 32.98 85 SER A CA 1
ATOM 660 C C . SER A 1 85 ? 18.327 -42.903 -2.978 1.00 29.29 85 SER A C 1
ATOM 661 O O . SER A 1 85 ? 19.031 -42.790 -1.971 1.00 30.33 85 SER A O 1
ATOM 664 N N . GLY A 1 86 ? 17.222 -43.652 -2.990 1.00 33.13 86 GLY A N 1
ATOM 665 C CA . GLY A 1 86 ? 16.762 -44.286 -1.762 1.00 29.36 86 GLY A CA 1
ATOM 666 C C . GLY A 1 86 ? 17.750 -45.302 -1.217 1.00 34.49 86 GLY A C 1
ATOM 667 O O . GLY A 1 86 ? 17.888 -45.458 0.004 1.00 32.01 86 GLY A O 1
ATOM 668 N N . ALA A 1 87 ? 18.439 -46.016 -2.110 1.00 31.12 87 ALA A N 1
ATOM 669 C CA . ALA A 1 87 ? 19.458 -46.990 -1.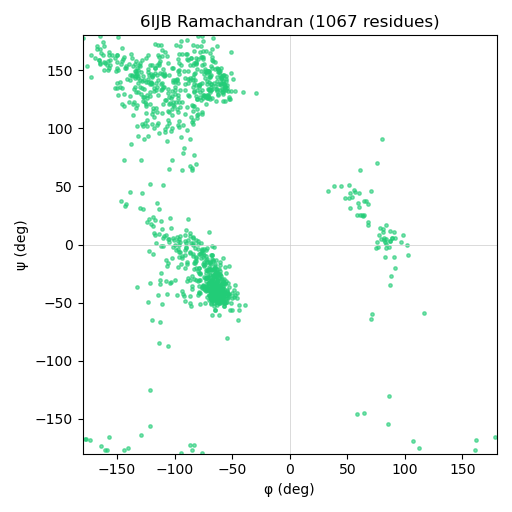728 1.00 31.70 87 ALA A CA 1
ATOM 670 C C . ALA A 1 87 ? 20.800 -46.349 -1.381 1.00 32.49 87 ALA A C 1
ATOM 671 O O . ALA A 1 87 ? 21.751 -47.074 -1.069 1.00 33.69 87 ALA A O 1
ATOM 673 N N . GLY A 1 88 ? 20.919 -45.025 -1.437 1.00 32.96 88 GLY A N 1
ATOM 674 C CA . GLY A 1 88 ? 22.153 -44.373 -1.041 1.00 32.91 88 GLY A CA 1
ATOM 675 C C . GLY A 1 88 ? 23.099 -44.032 -2.172 1.00 35.74 88 GLY A C 1
ATOM 676 O O . GLY A 1 88 ? 24.193 -43.509 -1.910 1.00 39.68 88 GLY A O 1
ATOM 677 N N . PHE A 1 89 ? 22.730 -44.306 -3.415 1.00 33.97 89 PHE A N 1
ATOM 678 C CA . PHE A 1 89 ? 23.583 -43.941 -4.535 1.00 34.74 89 PHE A CA 1
ATOM 679 C C . PHE A 1 89 ? 23.143 -42.587 -5.084 1.00 35.80 89 PHE A C 1
ATOM 680 O O . PHE A 1 89 ? 22.150 -42.010 -4.635 1.00 35.62 89 PHE A O 1
ATOM 688 N N . VAL A 1 90 ? 23.905 -42.067 -6.052 1.00 37.33 90 VAL A N 1
ATOM 689 C CA . VAL A 1 90 ? 23.658 -40.750 -6.635 1.00 31.60 90 VAL A CA 1
ATOM 690 C C . VAL A 1 90 ? 22.958 -40.932 -7.974 1.00 31.96 90 VAL A C 1
ATOM 691 O O . VAL A 1 90 ? 23.508 -41.562 -8.887 1.00 33.39 90 VAL A O 1
ATOM 695 N N . CYS A 1 91 ? 21.755 -40.370 -8.109 1.00 29.92 91 CYS A N 1
ATOM 696 C CA . CYS A 1 91 ? 21.010 -40.485 -9.360 1.00 34.38 91 CYS A CA 1
ATOM 697 C C . CYS A 1 91 ? 21.479 -39.392 -10.317 1.00 36.08 91 CYS A C 1
ATOM 698 O O . CYS A 1 91 ? 21.158 -38.218 -10.127 1.00 32.13 91 CYS A O 1
ATOM 701 N N . HIS A 1 92 ? 22.227 -39.776 -11.349 1.00 31.51 92 HIS A N 1
ATOM 702 C CA . HIS A 1 92 ? 22.829 -38.834 -12.290 1.00 34.22 92 HIS A CA 1
ATOM 703 C C . HIS A 1 92 ? 22.042 -38.820 -13.598 1.00 35.83 92 HIS A C 1
ATOM 704 O O . HIS A 1 92 ? 22.274 -39.644 -14.494 1.00 35.74 92 HIS A O 1
ATOM 711 N N . THR A 1 93 ? 21.153 -37.839 -13.725 1.00 33.74 93 THR A N 1
ATOM 712 C CA . THR A 1 93 ? 20.372 -37.646 -14.935 1.00 33.19 93 THR A CA 1
ATOM 713 C C . THR A 1 93 ? 21.243 -36.985 -15.994 1.00 34.27 93 THR A C 1
ATOM 714 O O . THR A 1 93 ? 21.805 -35.908 -15.756 1.00 34.51 93 THR A O 1
ATOM 718 N N . ILE A 1 94 ? 21.347 -37.617 -17.160 1.00 35.98 94 ILE A N 1
ATOM 719 C CA . ILE A 1 94 ? 22.165 -37.127 -18.266 1.00 32.70 94 ILE A CA 1
ATOM 720 C C . ILE A 1 94 ? 21.247 -36.757 -19.418 1.00 35.56 94 ILE A C 1
ATOM 721 O O . ILE A 1 94 ? 20.257 -37.449 -19.686 1.00 34.52 94 ILE A O 1
ATOM 726 N N . ASN A 1 95 ? 21.578 -35.667 -20.097 1.00 35.28 95 ASN A N 1
ATOM 727 C CA . ASN A 1 95 ? 20.824 -35.183 -21.243 1.00 35.90 95 ASN A CA 1
ATOM 728 C C . ASN A 1 95 ? 21.222 -35.989 -22.477 1.00 40.75 95 ASN A C 1
ATOM 729 O O . ASN A 1 95 ? 22.349 -35.841 -22.960 1.00 35.67 95 ASN A O 1
ATOM 734 N N . PRO A 1 96 ? 20.331 -36.823 -23.027 1.00 39.22 96 PRO A N 1
ATOM 735 C CA . PRO A 1 96 ? 20.722 -37.717 -24.129 1.00 39.86 96 PRO A CA 1
ATOM 736 C C . PRO A 1 96 ? 20.857 -37.034 -25.476 1.00 41.90 96 PRO A C 1
ATOM 737 O O . PRO A 1 96 ? 21.270 -37.701 -26.432 1.00 40.36 96 PRO A O 1
ATOM 741 N N . ARG A 1 97 ? 20.509 -35.747 -25.577 1.00 42.40 97 ARG A N 1
ATOM 742 C CA . ARG A 1 97 ? 20.642 -34.928 -26.777 1.00 41.11 97 ARG A CA 1
ATOM 743 C C . ARG A 1 97 ? 21.984 -34.210 -26.877 1.00 43.54 97 ARG A C 1
ATOM 744 O O . ARG A 1 97 ? 22.192 -33.433 -27.818 1.00 45.30 97 ARG A O 1
ATOM 752 N N . LEU A 1 98 ? 22.887 -34.406 -25.930 1.00 41.27 98 LEU A N 1
ATOM 753 C CA . LEU A 1 98 ? 24.181 -33.769 -26.085 1.00 43.68 98 LEU A CA 1
ATOM 754 C C . LEU A 1 98 ? 24.966 -34.475 -27.185 1.00 47.38 98 LEU A C 1
ATOM 755 O O . LEU A 1 98 ? 24.598 -35.555 -27.667 1.00 43.65 98 LEU A O 1
ATOM 760 N N . PHE A 1 99 ? 26.041 -33.824 -27.611 1.00 48.62 99 PHE A N 1
ATOM 761 C CA . PHE A 1 99 ? 26.942 -34.415 -28.575 1.00 49.43 99 PHE A CA 1
ATOM 762 C C . PHE A 1 99 ? 27.676 -35.598 -27.939 1.00 47.82 99 PHE A C 1
ATOM 763 O O . PHE A 1 99 ? 27.847 -35.642 -26.718 1.00 44.41 99 PHE A O 1
ATOM 771 N N . PRO A 1 100 ? 28.112 -36.576 -28.750 1.00 48.97 100 PRO A N 1
ATOM 772 C CA . PRO A 1 100 ? 28.865 -37.715 -28.188 1.00 43.74 100 PRO A CA 1
ATOM 773 C C . PRO A 1 100 ? 30.070 -37.337 -27.335 1.00 45.17 100 PRO A C 1
ATOM 774 O O . PRO A 1 100 ? 30.262 -37.952 -26.280 1.00 40.92 100 PRO A O 1
ATOM 778 N N . GLU A 1 101 ? 30.899 -36.364 -27.730 1.00 43.96 101 GLU A N 1
ATOM 779 C CA . GLU A 1 101 ? 32.051 -36.080 -26.875 1.00 44.82 101 GLU A CA 1
ATOM 780 C C . GLU A 1 101 ? 31.634 -35.371 -25.580 1.00 42.05 101 GLU A C 1
ATOM 781 O O . GLU A 1 101 ? 32.310 -35.515 -24.558 1.00 43.15 101 GLU A O 1
ATOM 787 N N . GLN A 1 102 ? 30.502 -34.685 -25.582 1.00 43.43 102 GLN A N 1
ATOM 788 C CA . GLN A 1 102 ? 29.957 -34.067 -24.389 1.00 43.60 102 GLN A CA 1
ATOM 789 C C . GLN A 1 102 ? 29.561 -35.199 -23.423 1.00 37.55 102 GLN A C 1
ATOM 790 O O . GLN A 1 102 ? 29.888 -35.146 -22.279 1.00 42.21 102 GLN A O 1
ATOM 796 N N . LEU A 1 103 ? 28.871 -36.223 -23.905 1.00 38.90 103 LEU A N 1
ATOM 797 C CA . LEU A 1 103 ? 28.465 -37.362 -23.080 1.00 37.01 103 LEU A CA 1
ATOM 798 C C . LEU A 1 103 ? 29.672 -38.113 -22.533 1.00 39.69 103 LEU A C 1
ATOM 799 O O . LEU A 1 103 ? 29.684 -38.508 -21.359 1.00 38.67 103 LEU A O 1
ATOM 804 N N . VAL A 1 104 ? 30.700 -38.323 -23.366 1.00 40.59 104 VAL A N 1
ATOM 805 C CA . VAL A 1 104 ? 31.910 -38.989 -22.881 1.00 38.29 104 VAL A CA 1
ATOM 806 C C . VAL A 1 104 ? 32.559 -38.164 -21.773 1.00 41.51 104 VAL A C 1
ATOM 807 O O . VAL A 1 104 ? 32.977 -38.708 -20.743 1.00 38.44 104 VAL A O 1
ATOM 811 N N . TYR A 1 105 ? 32.661 -36.841 -21.961 1.00 42.17 105 TYR A N 1
ATOM 812 C CA . TYR A 1 105 ? 33.190 -36.006 -20.884 1.00 44.68 105 TYR A CA 1
ATOM 813 C C . TYR A 1 105 ? 32.358 -36.159 -19.613 1.00 39.38 105 TYR A C 1
ATOM 814 O O . TYR A 1 105 ? 32.903 -36.388 -18.531 1.00 38.12 105 TYR A O 1
ATOM 823 N N . ILE A 1 106 ? 31.033 -36.056 -19.732 1.00 37.16 106 ILE A N 1
ATOM 824 C CA . ILE A 1 106 ? 30.182 -36.043 -18.545 1.00 42.61 106 ILE A CA 1
ATOM 825 C C . ILE A 1 106 ? 30.210 -37.395 -17.849 1.00 37.04 106 ILE A C 1
ATOM 826 O O . ILE A 1 106 ? 30.386 -37.474 -16.628 1.00 41.80 106 ILE A O 1
ATOM 831 N N . ILE A 1 107 ? 30.033 -38.475 -18.611 1.00 37.74 107 ILE A N 1
ATOM 832 C CA . ILE A 1 107 ? 29.936 -39.799 -18.005 1.00 38.94 107 ILE A CA 1
ATOM 833 C C . ILE A 1 107 ? 31.246 -40.168 -17.322 1.00 38.95 107 ILE A C 1
ATOM 834 O O . ILE A 1 107 ? 31.251 -40.764 -16.234 1.00 37.51 107 ILE A O 1
ATOM 839 N N . ASN A 1 108 ? 32.379 -39.795 -17.924 1.00 37.59 108 ASN A N 1
ATOM 840 C CA . ASN A 1 108 ? 33.652 -40.109 -17.278 1.00 40.65 108 ASN A CA 1
ATOM 841 C C . ASN A 1 108 ? 33.932 -39.180 -16.104 1.00 38.06 108 ASN A C 1
ATOM 842 O O . ASN A 1 108 ? 34.497 -39.611 -15.093 1.00 39.62 108 ASN A O 1
ATOM 847 N N . HIS A 1 109 ? 33.561 -37.905 -16.209 1.00 40.45 109 HIS A N 1
ATOM 848 C CA . HIS A 1 109 ? 33.807 -37.005 -15.086 1.00 42.15 109 HIS A CA 1
ATOM 849 C C . HIS A 1 109 ? 33.018 -37.440 -13.850 1.00 39.21 109 HIS A C 1
ATOM 850 O O . HIS A 1 109 ? 33.570 -37.507 -12.744 1.00 41.97 109 HIS A O 1
ATOM 857 N N . ALA A 1 110 ? 31.735 -37.779 -14.023 1.00 39.89 110 ALA A N 1
ATOM 858 C CA . ALA A 1 110 ? 30.912 -38.235 -12.902 1.00 35.91 110 ALA A CA 1
ATOM 859 C C . ALA A 1 110 ? 31.271 -39.632 -12.422 1.00 40.59 110 ALA A C 1
ATOM 860 O O . ALA A 1 110 ? 30.831 -40.023 -11.332 1.00 39.22 110 ALA A O 1
ATOM 862 N N . GLN A 1 111 ? 32.031 -40.394 -13.209 1.00 40.81 111 GLN A N 1
ATOM 863 C CA . GLN A 1 111 ? 32.388 -41.769 -12.865 1.00 40.36 111 GLN A CA 1
ATOM 864 C C . GLN A 1 111 ? 31.151 -42.628 -12.619 1.00 35.58 111 GLN A C 1
ATOM 865 O O . GLN A 1 111 ? 31.099 -43.395 -11.657 1.00 40.57 111 GLN A O 1
ATOM 871 N N . ASP A 1 112 ? 30.151 -42.508 -13.495 1.00 34.51 112 ASP A N 1
ATOM 872 C CA . ASP A 1 112 ? 29.000 -43.414 -13.462 1.00 37.20 112 ASP A CA 1
ATOM 873 C C . ASP A 1 112 ? 29.446 -44.874 -13.458 1.00 40.81 112 ASP A C 1
ATOM 874 O O . ASP A 1 112 ? 30.173 -45.316 -14.353 1.00 40.32 112 ASP A O 1
ATOM 879 N N . ARG A 1 113 ? 28.980 -45.633 -12.466 1.00 40.42 113 ARG A N 1
ATOM 880 C CA . ARG A 1 113 ? 29.238 -47.069 -12.442 1.00 41.13 113 ARG A CA 1
ATOM 881 C C . ARG A 1 113 ? 28.177 -47.863 -13.191 1.00 41.16 113 ARG A C 1
ATOM 882 O O . ARG A 1 113 ? 28.476 -48.944 -13.719 1.00 36.70 113 ARG A O 1
ATOM 890 N N . VAL A 1 114 ? 26.947 -47.353 -13.239 1.00 35.79 114 VAL A N 1
ATOM 891 C CA . VAL A 1 114 ? 25.848 -47.970 -13.970 1.00 36.16 114 VAL A CA 1
ATOM 892 C C . VAL A 1 114 ? 25.319 -46.944 -14.954 1.00 37.98 114 VAL A C 1
ATOM 893 O O . VAL A 1 114 ? 25.252 -45.749 -14.636 1.00 38.23 114 VAL A O 1
ATOM 897 N N . LEU A 1 115 ? 24.938 -47.408 -16.145 1.00 36.86 115 LEU A N 1
ATOM 898 C CA . LEU A 1 115 ? 24.331 -46.552 -17.162 1.00 40.79 115 LEU A CA 1
ATOM 899 C C . LEU A 1 115 ? 23.026 -47.210 -17.617 1.00 39.46 115 LEU A C 1
ATOM 900 O O . LEU A 1 115 ? 23.046 -48.159 -18.407 1.00 36.35 115 LEU A O 1
ATOM 905 N N . PHE A 1 116 ? 21.900 -46.692 -17.118 1.00 37.71 116 PHE A N 1
ATOM 906 C CA . PHE A 1 116 ? 20.586 -47.019 -17.659 1.00 35.39 116 PHE A CA 1
ATOM 907 C C . PHE A 1 116 ? 20.300 -46.151 -18.875 1.00 35.35 116 PHE A C 1
ATOM 908 O O . PHE A 1 116 ? 20.555 -44.941 -18.856 1.00 34.24 116 PHE A O 1
ATOM 916 N N . PHE A 1 117 ? 19.735 -46.754 -19.925 1.00 32.74 117 PHE A N 1
ATOM 917 C CA . PHE A 1 117 ? 19.376 -45.974 -21.099 1.00 32.71 117 PHE A CA 1
ATOM 918 C C . PHE A 1 117 ? 18.161 -46.579 -21.794 1.00 35.27 117 PHE A C 1
ATOM 919 O O . PHE A 1 117 ? 17.940 -47.791 -21.767 1.00 32.87 117 PHE A O 1
ATOM 927 N N . ASP A 1 118 ? 17.384 -45.712 -22.431 1.00 34.87 118 ASP A N 1
ATOM 928 C CA . ASP A 1 118 ? 16.268 -46.154 -23.241 1.00 36.67 118 ASP A CA 1
ATOM 929 C C . ASP A 1 118 ? 16.746 -46.585 -24.626 1.00 36.20 118 ASP A C 1
ATOM 930 O O . ASP A 1 118 ? 17.823 -46.204 -25.098 1.00 32.41 118 ASP A O 1
ATOM 935 N N . ALA A 1 119 ? 15.895 -47.363 -25.290 1.00 35.04 119 ALA A N 1
ATOM 936 C CA . ALA A 1 119 ? 16.275 -48.006 -26.540 1.00 35.65 119 ALA A CA 1
ATOM 937 C C . ALA A 1 119 ? 16.555 -46.989 -27.650 1.00 36.73 119 ALA A C 1
ATOM 938 O O . ALA A 1 119 ? 17.311 -47.284 -28.578 1.00 38.99 119 ALA A O 1
ATOM 940 N N . THR A 1 120 ? 15.965 -45.790 -27.571 1.00 38.97 120 THR A N 1
ATOM 941 C CA . THR A 1 120 ? 16.245 -44.742 -28.550 1.00 36.91 120 THR A CA 1
ATOM 942 C C . THR A 1 120 ? 17.727 -44.432 -28.655 1.00 38.10 120 THR A C 1
ATOM 943 O O . THR A 1 120 ? 18.184 -43.942 -29.697 1.00 40.65 120 THR A O 1
ATOM 947 N N . PHE A 1 121 ? 18.487 -44.705 -27.603 1.00 36.97 121 PHE A N 1
ATOM 948 C CA . PHE A 1 121 ? 19.862 -44.246 -27.497 1.00 36.84 121 PHE A CA 1
ATOM 949 C C . PHE A 1 121 ? 20.865 -45.389 -27.612 1.00 38.07 121 PHE A C 1
ATOM 950 O O . PHE A 1 121 ? 22.072 -45.167 -27.468 1.00 38.82 121 PHE A O 1
ATOM 958 N N . LEU A 1 122 ? 20.391 -46.599 -27.900 1.00 39.93 122 LEU A N 1
ATOM 959 C CA . LEU A 1 122 ? 21.219 -47.766 -28.188 1.00 39.75 122 LEU A CA 1
ATOM 960 C C . LEU A 1 122 ? 22.376 -47.422 -29.135 1.00 40.08 122 LEU A C 1
ATOM 961 O O . LEU A 1 122 ? 23.542 -47.637 -28.776 1.00 40.87 122 LEU A O 1
ATOM 966 N N . PRO A 1 123 ? 22.127 -46.872 -30.331 1.00 39.75 123 PRO A N 1
ATOM 967 C CA . PRO A 1 123 ? 23.265 -46.618 -31.236 1.00 45.22 123 PRO A CA 1
ATOM 968 C C . PRO A 1 123 ? 24.219 -45.565 -30.705 1.00 41.72 123 PRO A C 1
ATOM 969 O O . PRO A 1 123 ? 25.436 -45.659 -30.920 1.00 43.72 123 PRO A O 1
ATOM 973 N N . LEU A 1 124 ? 23.694 -44.564 -30.004 1.00 42.71 124 LEU A N 1
ATOM 974 C CA . LEU A 1 124 ? 24.540 -43.540 -29.409 1.00 38.41 124 LEU A CA 1
ATOM 975 C C . LEU A 1 124 ? 25.454 -44.131 -28.342 1.00 39.36 124 LEU A C 1
ATOM 976 O O . LEU A 1 124 ? 26.659 -43.849 -28.315 1.00 37.05 124 LEU A O 1
ATOM 981 N N . VAL A 1 125 ? 24.896 -44.949 -27.443 1.00 40.56 125 VAL A N 1
ATOM 982 C CA . VAL A 1 125 ? 25.702 -45.549 -26.382 1.00 36.20 125 VAL A CA 1
ATOM 983 C C . VAL A 1 125 ? 26.696 -46.549 -26.972 1.00 40.13 125 VAL A C 1
ATOM 984 O O . VAL A 1 125 ? 27.870 -46.583 -26.580 1.00 38.55 125 VAL A O 1
ATOM 988 N N . ALA A 1 126 ? 26.250 -47.367 -27.930 1.00 34.94 126 ALA A N 1
ATOM 989 C CA . ALA A 1 126 ? 27.169 -48.297 -28.582 1.00 43.22 126 ALA A CA 1
ATOM 990 C C . ALA A 1 126 ? 28.335 -47.556 -29.229 1.00 40.50 126 ALA A C 1
ATOM 991 O O . ALA A 1 126 ? 29.476 -48.030 -29.196 1.00 45.45 126 ALA A O 1
ATOM 993 N N . ALA A 1 127 ? 28.075 -46.378 -29.797 1.00 39.97 127 ALA A N 1
ATOM 994 C CA . ALA A 1 127 ? 29.140 -45.658 -30.489 1.00 45.53 127 ALA A CA 1
ATOM 995 C C . ALA A 1 127 ? 30.204 -45.137 -29.527 1.00 46.98 127 ALA A C 1
ATOM 996 O O . ALA A 1 127 ? 31.395 -45.151 -29.860 1.00 46.23 127 ALA A O 1
ATOM 998 N N . ILE A 1 128 ? 29.808 -44.681 -28.334 1.00 45.97 128 ILE A N 1
ATOM 999 C CA . ILE A 1 128 ? 30.751 -44.096 -27.385 1.00 43.21 128 ILE A CA 1
ATOM 1000 C C . ILE A 1 128 ? 31.235 -45.099 -26.361 1.00 41.57 128 ILE A C 1
ATOM 1001 O O . ILE A 1 128 ? 32.082 -44.755 -25.524 1.00 44.37 128 ILE A O 1
ATOM 1006 N N . ARG A 1 129 ? 30.682 -46.296 -26.361 1.00 42.98 129 ARG A N 1
ATOM 1007 C CA . ARG A 1 129 ? 31.009 -47.303 -25.369 1.00 44.78 129 ARG A CA 1
ATOM 1008 C C . ARG A 1 129 ? 32.470 -47.532 -25.132 1.00 48.08 129 ARG A C 1
ATOM 1009 O O . ARG A 1 129 ? 32.866 -47.743 -24.023 1.00 42.35 129 ARG A O 1
ATOM 1017 N N . ASP A 1 130 ? 33.253 -47.502 -26.195 1.00 48.14 130 ASP A N 1
ATOM 1018 C CA . ASP A 1 130 ? 34.693 -47.747 -26.081 1.00 54.65 130 ASP A CA 1
ATOM 1019 C C . ASP A 1 130 ? 35.385 -46.719 -25.199 1.00 49.00 130 ASP A C 1
ATOM 1020 O O . ASP A 1 130 ? 36.412 -47.022 -24.580 1.00 49.50 130 ASP A O 1
ATOM 1025 N N . GLN A 1 131 ? 34.859 -45.502 -25.144 1.00 46.71 131 GLN A N 1
ATOM 1026 C CA . GLN A 1 131 ? 35.464 -44.438 -24.362 1.00 47.52 131 GLN A CA 1
ATOM 1027 C C . GLN A 1 131 ? 34.927 -44.362 -22.942 1.00 45.89 131 GLN A C 1
ATOM 1028 O O . GLN A 1 131 ? 35.329 -43.462 -22.201 1.00 44.78 131 GLN A O 1
ATOM 1034 N N . LEU A 1 132 ? 34.039 -45.275 -22.545 1.00 45.61 132 LEU A N 1
ATOM 1035 C CA . LEU A 1 132 ? 33.435 -45.237 -21.211 1.00 44.92 132 LEU A CA 1
ATOM 1036 C C . LEU A 1 132 ? 34.093 -46.278 -20.307 1.00 46.67 132 LEU A C 1
ATOM 1037 O O . LEU A 1 132 ? 33.498 -47.285 -19.917 1.00 50.68 132 LEU A O 1
ATOM 1042 N N . THR A 1 133 ? 35.330 -45.965 -19.919 1.00 47.17 133 THR A N 1
ATOM 1043 C CA . THR A 1 133 ? 36.192 -46.916 -19.219 1.00 51.77 133 THR A CA 1
ATOM 1044 C C . THR A 1 133 ? 35.728 -47.253 -17.805 1.00 50.71 133 THR A C 1
ATOM 1045 O O . THR A 1 133 ? 36.130 -48.296 -17.274 1.00 53.01 133 THR A O 1
ATOM 1049 N N . GLU A 1 134 ? 34.919 -46.410 -17.169 1.00 44.38 134 GLU A N 1
ATOM 1050 C CA . GLU A 1 134 ? 34.587 -46.631 -15.763 1.00 50.48 134 GLU A CA 1
ATOM 1051 C C . GLU A 1 134 ? 33.207 -47.242 -15.537 1.00 46.79 134 GLU A C 1
ATOM 1052 O O . GLU A 1 134 ? 32.846 -47.496 -14.383 1.00 46.20 134 GLU A O 1
ATOM 1058 N N . VAL A 1 135 ? 32.432 -47.480 -16.591 1.00 39.78 135 VAL A N 1
ATOM 1059 C CA . VAL A 1 135 ? 31.093 -48.043 -16.446 1.00 42.09 135 VAL A CA 1
ATOM 1060 C C . VAL A 1 135 ? 31.195 -49.561 -16.339 1.00 42.34 135 VAL A C 1
ATOM 1061 O O . VAL A 1 135 ? 31.686 -50.231 -17.255 1.00 37.72 135 VAL A O 1
ATOM 1065 N N . LYS A 1 136 ? 30.733 -50.106 -15.211 1.00 44.32 136 LYS A N 1
ATOM 1066 C CA . LYS A 1 136 ? 30.735 -51.548 -15.002 1.00 47.11 136 LYS A CA 1
ATOM 1067 C C . LYS A 1 136 ? 29.462 -52.227 -15.490 1.00 44.90 136 LYS A C 1
ATOM 1068 O O . LYS A 1 136 ? 29.460 -53.453 -15.643 1.00 42.80 136 LYS A O 1
ATOM 1074 N N . HIS A 1 137 ? 28.384 -51.471 -15.727 1.00 42.79 137 HIS A N 1
ATOM 1075 C CA . HIS A 1 137 ? 27.104 -52.057 -16.116 1.00 40.80 137 HIS A CA 1
ATOM 1076 C C . HIS A 1 137 ? 26.373 -51.135 -17.081 1.00 39.29 137 HIS A C 1
ATOM 1077 O O . HIS A 1 137 ? 26.054 -49.993 -16.735 1.00 36.66 137 HIS A O 1
ATOM 1084 N N . PHE A 1 138 ? 26.084 -51.639 -18.272 1.00 35.79 138 PHE A N 1
ATOM 1085 C CA . PHE A 1 138 ? 25.194 -50.979 -19.213 1.00 39.01 138 PHE A CA 1
ATOM 1086 C C . PHE A 1 138 ? 23.854 -51.698 -19.156 1.00 39.41 138 PHE A C 1
ATOM 1087 O O . PHE A 1 138 ? 23.807 -52.927 -19.255 1.00 37.67 138 PHE A O 1
ATOM 1095 N N . VAL A 1 139 ? 22.772 -50.947 -18.951 1.00 33.23 139 VAL A N 1
ATOM 1096 C CA . VAL A 1 139 ? 21.474 -51.540 -18.654 1.00 33.76 139 VAL A CA 1
ATOM 1097 C C . VAL A 1 139 ? 20.439 -50.876 -19.550 1.00 35.99 139 VAL A C 1
ATOM 1098 O O . VAL A 1 139 ? 20.009 -49.749 -19.286 1.00 35.08 139 VAL A O 1
ATOM 1102 N N . LEU A 1 140 ? 20.035 -51.573 -20.612 1.00 41.02 140 LEU A N 1
ATOM 1103 C CA . LEU A 1 140 ? 18.880 -51.158 -21.400 1.00 36.90 140 LEU A CA 1
ATOM 1104 C C . LEU A 1 140 ? 17.625 -51.202 -20.535 1.00 32.52 140 LEU A C 1
ATOM 1105 O O . LEU A 1 140 ? 17.369 -52.197 -19.858 1.00 34.99 140 LEU A O 1
ATOM 1110 N N . MET A 1 141 ? 16.816 -50.142 -20.594 1.00 36.35 141 MET A N 1
ATOM 1111 C CA . MET A 1 141 ? 15.603 -50.048 -19.773 1.00 35.66 141 MET A CA 1
ATOM 1112 C C . MET A 1 141 ? 14.453 -50.773 -20.474 1.00 34.52 141 MET A C 1
ATOM 1113 O O . MET A 1 141 ? 13.447 -50.184 -20.881 1.00 32.48 141 MET A O 1
ATOM 1118 N N . GLY A 1 142 ? 14.637 -52.088 -20.617 1.00 35.17 142 GLY A N 1
ATOM 1119 C CA . GLY A 1 142 ? 13.653 -52.967 -21.212 1.00 33.59 142 GLY A CA 1
ATOM 1120 C C . GLY A 1 142 ? 14.076 -54.420 -21.094 1.00 34.16 142 GLY A C 1
ATOM 1121 O O . GLY A 1 142 ? 15.012 -54.758 -20.361 1.00 33.39 142 GLY A O 1
ATOM 1122 N N . PRO A 1 143 ? 13.397 -55.310 -21.811 1.00 37.27 143 PRO A N 1
ATOM 1123 C CA . PRO A 1 143 ? 13.737 -56.738 -21.747 1.00 33.78 143 PRO A CA 1
ATOM 1124 C C . PRO A 1 143 ? 14.897 -57.094 -22.675 1.00 35.85 143 PRO A C 1
ATOM 1125 O O . PRO A 1 143 ? 15.304 -56.313 -23.542 1.00 35.80 143 PRO A O 1
ATOM 1129 N N . ARG A 1 144 ? 15.435 -58.302 -22.461 1.00 32.10 144 ARG A N 1
ATOM 1130 C CA . ARG A 1 144 ? 16.519 -58.833 -23.284 1.00 39.54 144 ARG A CA 1
ATOM 1131 C C . ARG A 1 144 ? 16.183 -58.736 -24.776 1.00 34.62 144 ARG A C 1
ATOM 1132 O O . ARG A 1 144 ? 15.082 -59.088 -25.208 1.00 35.07 144 ARG A O 1
ATOM 1140 N N . ASN A 1 145 ? 17.130 -58.218 -25.556 1.00 40.28 145 ASN A N 1
ATOM 1141 C CA . ASN A 1 145 ? 16.942 -57.990 -26.988 1.00 41.31 145 ASN A CA 1
ATOM 1142 C C . ASN A 1 145 ? 18.191 -58.454 -27.725 1.00 45.83 145 ASN A C 1
ATOM 1143 O O . ASN A 1 145 ? 19.282 -57.927 -27.484 1.00 44.98 145 ASN A O 1
ATOM 1148 N N . GLU A 1 146 ? 18.036 -59.411 -28.643 1.00 46.51 146 GLU A N 1
ATOM 1149 C CA . GLU A 1 146 ? 19.209 -59.998 -29.292 1.00 49.55 146 GLU A CA 1
ATOM 1150 C C . GLU A 1 146 ? 19.955 -58.979 -30.153 1.00 49.33 146 GLU A C 1
ATOM 1151 O O . GLU A 1 146 ? 21.190 -58.979 -30.192 1.00 45.18 146 GLU A O 1
ATOM 1157 N N . ASP A 1 147 ? 19.232 -58.095 -30.839 1.00 42.31 147 ASP A N 1
ATOM 1158 C CA . ASP A 1 147 ? 19.910 -57.054 -31.601 1.00 47.55 147 ASP A CA 1
ATOM 1159 C C . ASP A 1 147 ? 20.717 -56.132 -30.690 1.00 52.11 147 ASP A C 1
ATOM 1160 O O . ASP A 1 147 ? 21.880 -55.819 -30.981 1.00 49.16 147 ASP A O 1
ATOM 1165 N N . ALA A 1 148 ? 20.115 -55.682 -29.582 1.00 45.63 148 ALA A N 1
ATOM 1166 C CA . ALA A 1 148 ? 20.813 -54.776 -28.678 1.00 44.53 148 ALA A CA 1
ATOM 1167 C C . ALA A 1 148 ? 22.101 -55.403 -28.162 1.00 41.74 148 ALA A C 1
ATOM 1168 O O . ALA A 1 148 ? 23.137 -54.731 -28.073 1.00 40.06 148 ALA A O 1
ATOM 1170 N N . LEU A 1 149 ? 22.047 -56.687 -27.798 1.00 41.86 149 LEU A N 1
ATOM 1171 C CA . LEU A 1 149 ? 23.226 -57.372 -27.275 1.00 44.49 149 LEU A CA 1
ATOM 1172 C C . LEU A 1 149 ? 24.314 -57.487 -28.329 1.00 49.51 149 LEU A C 1
ATOM 1173 O O . LEU A 1 149 ? 25.505 -57.522 -27.991 1.00 49.31 149 LEU A O 1
ATOM 1178 N N . GLN A 1 150 ? 23.925 -57.577 -29.601 1.00 47.21 150 GLN A N 1
ATOM 1179 C CA . GLN A 1 150 ? 24.916 -57.541 -30.667 1.00 51.24 150 GLN A CA 1
ATOM 1180 C C . GLN A 1 150 ? 25.620 -56.192 -30.695 1.00 50.68 150 GLN A C 1
ATOM 1181 O O . GLN A 1 150 ? 26.846 -56.127 -30.840 1.00 49.72 150 GLN A O 1
ATOM 1187 N N . GLN A 1 151 ? 24.859 -55.102 -30.515 1.00 46.91 151 GLN A N 1
ATOM 1188 C CA . GLN A 1 151 ? 25.430 -53.761 -30.602 1.00 46.94 151 GLN A CA 1
ATOM 1189 C C . GLN A 1 151 ? 26.320 -53.434 -29.412 1.00 44.77 151 GLN A C 1
ATOM 1190 O O . GLN A 1 151 ? 27.255 -52.638 -29.548 1.00 40.29 151 GLN A O 1
ATOM 1196 N N . ILE A 1 152 ? 26.046 -54.021 -28.250 1.00 45.68 152 ILE A N 1
ATOM 1197 C CA . ILE A 1 152 ? 26.782 -53.737 -27.019 1.00 42.81 152 ILE A CA 1
ATOM 1198 C C . ILE A 1 152 ? 27.048 -55.041 -26.276 1.00 47.99 152 ILE A C 1
ATOM 1199 O O . ILE A 1 152 ? 26.248 -55.435 -25.417 1.00 45.55 152 ILE A O 1
ATOM 1204 N N . PRO A 1 153 ? 28.127 -55.769 -26.581 1.00 51.96 153 PRO A N 1
ATOM 1205 C CA . PRO A 1 153 ? 28.483 -56.823 -25.620 1.00 51.32 153 PRO A CA 1
ATOM 1206 C C . PRO A 1 153 ? 29.101 -56.211 -24.356 1.00 51.01 153 PRO A C 1
ATOM 1207 O O . PRO A 1 153 ? 29.784 -55.184 -24.491 1.00 58.33 153 PRO A O 1
ATOM 1211 N N . GLY A 1 154 ? 28.839 -56.736 -23.158 1.00 49.67 154 GLY A N 1
ATOM 1212 C CA . GLY A 1 154 ? 27.727 -57.617 -22.839 1.00 44.40 154 GLY A CA 1
ATOM 1213 C C . GLY A 1 154 ? 26.697 -56.821 -22.026 1.00 44.18 154 GLY A C 1
ATOM 1214 O O . GLY A 1 154 ? 26.737 -56.743 -20.792 1.00 41.89 154 GLY A O 1
ATOM 1215 N N . LEU A 1 155 ? 25.790 -56.196 -22.772 1.00 38.57 155 LEU A N 1
ATOM 1216 C CA . LEU A 1 155 ? 24.682 -55.431 -22.228 1.00 39.27 155 LEU A CA 1
ATOM 1217 C C . LEU A 1 155 ? 23.897 -56.237 -21.192 1.00 40.77 155 LEU A C 1
ATOM 1218 O O . LEU A 1 155 ? 23.791 -57.461 -21.280 1.00 36.49 155 LEU A O 1
ATOM 1223 N N . GLU A 1 156 ? 23.349 -55.545 -20.192 1.00 33.94 156 GLU A N 1
ATOM 1224 C CA . GLU A 1 156 ? 22.362 -56.138 -19.300 1.00 38.18 156 GLU A CA 1
ATOM 1225 C C . GLU A 1 156 ? 21.004 -55.478 -19.524 1.00 38.58 156 GLU A C 1
ATOM 1226 O O . GLU A 1 156 ? 20.881 -54.484 -20.243 1.00 37.73 156 GLU A O 1
ATOM 1232 N N . PHE A 1 157 ? 19.971 -56.037 -18.898 1.00 34.36 157 PHE A N 1
ATOM 1233 C CA . PHE A 1 157 ? 18.606 -55.626 -19.192 1.00 34.18 157 PHE A CA 1
ATOM 1234 C C . PHE A 1 157 ? 17.832 -55.363 -17.903 1.00 36.38 157 PHE A C 1
ATOM 1235 O O . PHE A 1 157 ? 17.838 -56.191 -16.986 1.00 33.59 157 PHE A O 1
ATOM 1243 N N . TYR A 1 158 ? 17.161 -54.203 -17.853 1.00 36.73 158 TYR A N 1
ATOM 1244 C CA . TYR A 1 158 ? 16.417 -53.771 -16.665 1.00 32.57 158 TYR A CA 1
ATOM 1245 C C . TYR A 1 158 ? 15.472 -54.856 -16.150 1.00 36.03 158 TYR A C 1
ATOM 1246 O O . TYR A 1 158 ? 15.380 -55.107 -14.939 1.00 37.44 158 TYR A O 1
ATOM 1255 N N . ASP A 1 159 ? 14.723 -55.480 -17.057 1.00 34.45 159 ASP A N 1
ATOM 1256 C CA . ASP A 1 159 ? 13.647 -56.372 -16.646 1.00 34.72 159 ASP A CA 1
ATOM 1257 C C . ASP A 1 159 ? 14.151 -57.710 -16.128 1.00 35.02 159 ASP A C 1
ATOM 1258 O O . ASP A 1 159 ? 13.359 -58.462 -15.548 1.00 35.74 159 ASP A O 1
ATOM 1263 N N . GLU A 1 160 ? 15.439 -58.012 -16.309 1.00 35.74 160 GLU A N 1
ATOM 1264 C CA . GLU A 1 160 ? 16.099 -59.110 -15.610 1.00 34.29 160 GLU A CA 1
ATOM 1265 C C . GLU A 1 160 ? 16.748 -58.642 -14.308 1.00 31.87 160 GLU A C 1
ATOM 1266 O O . GLU A 1 160 ? 16.608 -59.305 -13.271 1.00 35.27 160 GLU A O 1
ATOM 1272 N N . LEU A 1 161 ? 17.437 -57.498 -14.338 1.00 37.19 161 LEU A N 1
ATOM 1273 C CA . LEU A 1 161 ? 18.133 -56.984 -13.154 1.00 36.81 161 LEU A CA 1
ATOM 1274 C C . LEU A 1 161 ? 17.196 -56.841 -11.953 1.00 34.98 161 LEU A C 1
ATOM 1275 O O . LEU A 1 161 ? 17.497 -57.311 -10.846 1.00 31.70 161 LEU A O 1
ATOM 1280 N N . ILE A 1 162 ? 16.041 -56.207 -12.170 1.00 34.98 162 ILE A N 1
ATOM 1281 C CA . ILE A 1 162 ? 15.095 -55.930 -11.098 1.00 30.68 162 ILE A CA 1
ATOM 1282 C C . ILE A 1 162 ? 14.606 -57.216 -10.448 1.00 35.98 162 ILE A C 1
ATOM 1283 O O . ILE A 1 162 ? 14.210 -57.212 -9.278 1.00 32.48 162 ILE A O 1
ATOM 1288 N N . GLU A 1 163 ? 14.639 -58.337 -11.171 1.00 34.97 163 GLU A N 1
ATOM 1289 C CA . GLU A 1 163 ? 14.223 -59.584 -10.539 1.00 36.11 163 GLU A CA 1
ATOM 1290 C C . GLU A 1 163 ? 15.274 -60.135 -9.595 1.00 34.89 163 GLU A C 1
ATOM 1291 O O . GLU A 1 163 ? 15.023 -61.152 -8.941 1.00 35.13 163 GLU A O 1
ATOM 1297 N N . THR A 1 164 ? 16.449 -59.518 -9.518 1.00 35.78 164 THR A N 1
ATOM 1298 C CA . THR A 1 164 ? 17.438 -59.989 -8.562 1.00 32.98 164 THR A CA 1
ATOM 1299 C C . THR A 1 164 ? 17.252 -59.354 -7.195 1.00 38.28 164 THR A C 1
ATOM 1300 O O . THR A 1 164 ? 17.921 -59.773 -6.244 1.00 36.27 164 THR A O 1
ATOM 1304 N N . GLY A 1 165 ? 16.341 -58.375 -7.074 1.00 35.12 165 GLY A N 1
ATOM 1305 C CA . GLY A 1 165 ? 16.201 -57.643 -5.832 1.00 33.43 165 GLY A CA 1
ATOM 1306 C C . GLY A 1 165 ? 15.328 -58.371 -4.826 1.00 37.21 165 GLY A C 1
ATOM 1307 O O . GLY A 1 165 ? 14.375 -59.069 -5.171 1.00 38.76 165 GLY A O 1
ATOM 1308 N N . ASP A 1 166 ? 15.661 -58.204 -3.556 1.00 38.35 166 ASP A N 1
ATOM 1309 C CA . ASP A 1 166 ? 14.877 -58.846 -2.509 1.00 42.26 166 ASP A CA 1
ATOM 1310 C C . ASP A 1 166 ? 13.524 -58.165 -2.383 1.00 42.08 166 ASP A C 1
ATOM 1311 O O . ASP A 1 166 ? 13.424 -56.939 -2.448 1.00 46.62 166 ASP A O 1
ATOM 1316 N N . THR A 1 167 ? 12.470 -58.967 -2.214 1.00 44.74 167 THR A N 1
ATOM 1317 C CA . THR A 1 167 ? 11.148 -58.386 -2.025 1.00 48.65 167 THR A CA 1
ATOM 1318 C C . THR A 1 167 ? 11.036 -57.642 -0.688 1.00 50.64 167 THR A C 1
ATOM 1319 O O . THR A 1 167 ? 10.200 -56.738 -0.561 1.00 50.95 167 THR A O 1
ATOM 1323 N N . ASP A 1 168 ? 11.887 -57.964 0.290 1.00 46.23 168 ASP A N 1
ATOM 1324 C CA . ASP A 1 168 ? 11.823 -57.371 1.622 1.00 46.38 168 ASP A CA 1
ATOM 1325 C C . ASP A 1 168 ? 12.901 -56.315 1.863 1.00 48.86 168 ASP A C 1
ATOM 1326 O O . ASP A 1 168 ? 13.250 -56.058 3.019 1.00 47.71 168 ASP A O 1
ATOM 1331 N N . PHE A 1 169 ? 13.446 -55.707 0.807 1.00 45.39 169 PHE A N 1
ATOM 1332 C CA . PHE A 1 169 ? 14.477 -54.690 0.985 1.00 41.37 169 PHE A CA 1
ATOM 1333 C C . PHE A 1 169 ? 13.969 -53.542 1.855 1.00 39.35 169 PHE A C 1
ATOM 1334 O O . PHE A 1 169 ? 12.831 -53.085 1.708 1.00 40.25 169 PHE A O 1
ATOM 1342 N N . GLU A 1 170 ? 14.830 -53.058 2.747 1.00 37.87 170 GLU A N 1
ATOM 1343 C CA . GLU A 1 170 ? 14.546 -51.884 3.565 1.00 41.34 170 GLU A CA 1
ATOM 1344 C C . GLU A 1 170 ? 15.456 -50.729 3.152 1.00 40.62 170 GLU A C 1
ATOM 1345 O O . GLU A 1 170 ? 16.649 -50.923 2.908 1.00 36.70 170 GLU A O 1
ATOM 1351 N N . TRP A 1 171 ? 14.890 -49.528 3.073 1.00 35.55 171 TRP A N 1
ATOM 1352 C CA . TRP A 1 171 ? 15.701 -48.372 2.729 1.00 36.22 171 TRP A CA 1
ATOM 1353 C C . TRP A 1 171 ? 16.724 -48.128 3.833 1.00 38.16 171 TRP A C 1
ATOM 1354 O O . TRP A 1 171 ? 16.380 -48.193 5.016 1.00 42.04 171 TRP A O 1
ATOM 1365 N N . PRO A 1 172 ? 17.974 -47.842 3.491 1.00 39.83 172 PRO A N 1
ATOM 1366 C CA . PRO A 1 172 ? 18.937 -47.418 4.512 1.00 38.94 172 PRO A CA 1
ATOM 1367 C C . PRO A 1 172 ? 18.687 -45.985 4.957 1.00 38.98 172 PRO A C 1
ATOM 1368 O O . PRO A 1 172 ? 18.121 -45.168 4.228 1.00 38.44 172 PRO A O 1
ATOM 1372 N N . VAL A 1 173 ? 19.135 -45.682 6.176 1.00 38.81 173 VAL A N 1
ATOM 1373 C CA . VAL A 1 173 ? 19.077 -44.333 6.725 1.00 35.46 173 VAL A CA 1
ATOM 1374 C C . VAL A 1 173 ? 20.492 -43.764 6.784 1.00 39.52 173 VAL A C 1
ATOM 1375 O O . VAL A 1 173 ? 21.474 -44.481 7.009 1.00 40.95 173 VAL A O 1
ATOM 1379 N N . PHE A 1 174 ? 20.585 -42.457 6.563 1.00 38.18 174 PHE A N 1
ATOM 1380 C CA . PHE A 1 174 ? 21.851 -41.741 6.561 1.00 36.79 174 PHE A CA 1
ATOM 1381 C C . PHE A 1 174 ? 21.545 -40.260 6.713 1.00 35.76 174 PHE A C 1
ATOM 1382 O O . PHE A 1 174 ? 20.408 -39.824 6.515 1.00 35.30 174 PHE A O 1
ATOM 1390 N N . ASP A 1 175 ? 22.575 -39.499 7.076 1.00 37.62 175 ASP A N 1
ATOM 1391 C CA . ASP A 1 175 ? 22.509 -38.041 7.129 1.00 37.31 175 ASP A CA 1
ATOM 1392 C C . ASP A 1 175 ? 21.739 -37.479 5.936 1.00 34.90 175 ASP A C 1
ATOM 1393 O O . ASP A 1 175 ? 22.008 -37.835 4.787 1.00 33.71 175 ASP A O 1
ATOM 1398 N N . GLU A 1 176 ? 20.781 -36.582 6.212 1.00 32.97 176 GLU A N 1
ATOM 1399 C CA . GLU A 1 176 ? 19.997 -35.983 5.132 1.00 28.91 176 GLU A CA 1
ATOM 1400 C C . GLU A 1 176 ? 20.829 -35.079 4.231 1.00 33.78 176 GLU A C 1
ATOM 1401 O O . GLU A 1 176 ? 20.371 -34.712 3.141 1.00 30.43 176 GLU A O 1
ATOM 1407 N N . ASN A 1 177 ? 22.029 -34.702 4.648 1.00 32.79 177 ASN A N 1
ATOM 1408 C CA . ASN A 1 177 ? 22.883 -33.975 3.723 1.00 34.46 177 ASN A CA 1
ATOM 1409 C C . ASN A 1 177 ? 23.672 -34.904 2.792 1.00 35.67 177 ASN A C 1
ATOM 1410 O O . ASN A 1 177 ? 24.505 -34.406 2.022 1.00 33.10 177 ASN A O 1
ATOM 1415 N N . THR A 1 178 ? 23.399 -36.213 2.827 1.00 32.58 178 THR A N 1
ATOM 1416 C CA . THR A 1 178 ? 24.035 -37.158 1.908 1.00 33.21 178 THR A CA 1
ATOM 1417 C C . THR A 1 178 ? 23.699 -36.784 0.472 1.00 34.58 178 THR A C 1
ATOM 1418 O O . THR A 1 178 ? 22.567 -36.392 0.170 1.00 32.15 178 THR A O 1
ATOM 1422 N N . ALA A 1 179 ? 24.698 -36.888 -0.413 1.00 37.24 179 ALA A N 1
ATOM 1423 C CA . ALA A 1 179 ? 24.495 -36.589 -1.826 1.00 34.05 179 ALA A CA 1
ATOM 1424 C C . ALA A 1 179 ? 23.440 -37.514 -2.419 1.00 35.58 179 ALA A C 1
ATOM 1425 O O . ALA A 1 179 ? 23.476 -38.732 -2.218 1.00 31.70 179 ALA A O 1
ATOM 1427 N N . SER A 1 180 ? 22.503 -36.927 -3.161 1.00 34.50 180 SER A N 1
ATOM 1428 C CA . SER A 1 180 ? 21.346 -37.643 -3.678 1.00 31.37 180 SER A CA 1
ATOM 1429 C C . SER A 1 180 ? 21.335 -37.787 -5.188 1.00 35.83 180 SER A C 1
ATOM 1430 O O . SER A 1 180 ? 20.844 -38.797 -5.690 1.00 31.46 180 SER A O 1
ATOM 1433 N N . SER A 1 181 ? 21.840 -36.798 -5.920 1.00 33.00 181 SER A N 1
ATOM 1434 C CA . SER A 1 181 ? 21.622 -36.732 -7.355 1.00 31.29 181 SER A CA 1
ATOM 1435 C C . SER A 1 181 ? 22.562 -35.687 -7.935 1.00 33.83 181 SER A C 1
ATOM 1436 O O . SER A 1 181 ? 23.185 -34.910 -7.207 1.00 32.74 181 SER A O 1
ATOM 1439 N N . LEU A 1 182 ? 22.650 -35.681 -9.264 1.00 33.50 182 LEU A N 1
ATOM 1440 C CA . LEU A 1 182 ? 23.689 -34.952 -9.971 1.00 33.92 182 LEU A CA 1
ATOM 1441 C C . LEU A 1 182 ? 23.149 -34.511 -11.323 1.00 33.46 182 LEU A C 1
ATOM 1442 O O . LEU A 1 182 ? 22.427 -35.261 -11.982 1.00 34.58 182 LEU A O 1
ATOM 1447 N N . CYS A 1 183 ? 23.482 -33.288 -11.719 1.00 33.41 183 CYS A N 1
ATOM 1448 C CA . CYS A 1 183 ? 23.025 -32.758 -12.993 1.00 36.53 183 CYS A CA 1
ATOM 1449 C C . CYS A 1 183 ? 24.050 -31.755 -13.487 1.00 36.89 183 CYS A C 1
ATOM 1450 O O . CYS A 1 183 ? 24.509 -30.905 -12.722 1.00 34.68 183 CYS A O 1
ATOM 1453 N N . TYR A 1 184 ? 24.398 -31.849 -14.764 1.00 36.09 184 TYR A N 1
ATOM 1454 C CA . TYR A 1 184 ? 25.410 -30.980 -15.334 1.00 35.70 184 TYR A CA 1
ATOM 1455 C C . TYR A 1 184 ? 24.738 -29.824 -16.051 1.00 36.96 184 TYR A C 1
ATOM 1456 O O . TYR A 1 184 ? 23.690 -30.003 -16.677 1.00 36.17 184 TYR A O 1
ATOM 1465 N N . THR A 1 185 ? 25.325 -28.634 -15.934 1.00 35.04 185 THR A N 1
ATOM 1466 C CA . THR A 1 185 ? 24.787 -27.463 -16.620 1.00 41.51 185 THR A CA 1
ATOM 1467 C C . THR A 1 185 ? 24.656 -27.735 -18.120 1.00 49.21 185 THR A C 1
ATOM 1468 O O . THR A 1 185 ? 25.624 -27.620 -18.862 1.00 46.39 185 THR A O 1
ATOM 1472 N N . HIS A 1 191 ? 33.212 -26.439 -20.762 1.00 49.62 191 HIS A N 1
ATOM 1473 C CA . HIS A 1 191 ? 32.934 -27.753 -20.179 1.00 53.31 191 HIS A CA 1
ATOM 1474 C C . HIS A 1 191 ? 31.802 -27.684 -19.157 1.00 51.43 191 HIS A C 1
ATOM 1475 O O . HIS A 1 191 ? 31.833 -26.851 -18.257 1.00 52.80 191 HIS A O 1
ATOM 1482 N N . PRO A 1 192 ? 30.824 -28.582 -19.288 1.00 51.85 192 PRO A N 1
ATOM 1483 C CA . PRO A 1 192 ? 29.685 -28.576 -18.359 1.00 45.33 192 PRO A CA 1
ATOM 1484 C C . PRO A 1 192 ? 30.125 -28.840 -16.925 1.00 46.21 192 PRO A C 1
ATOM 1485 O O . PRO A 1 192 ? 31.098 -29.555 -16.675 1.00 45.57 192 PRO A O 1
ATOM 1489 N N . LYS A 1 193 ? 29.394 -28.243 -15.971 1.00 37.93 193 LYS A N 1
ATOM 1490 C CA . LYS A 1 193 ? 29.721 -28.352 -14.556 1.00 40.75 193 LYS A CA 1
ATOM 1491 C C . LYS A 1 193 ? 28.601 -29.071 -13.804 1.00 41.77 193 LYS A C 1
ATOM 1492 O O . LYS A 1 193 ? 27.413 -28.836 -14.054 1.00 40.08 193 LYS A O 1
ATOM 1498 N N . GLY A 1 194 ? 28.988 -29.943 -12.875 1.00 33.94 194 GLY A N 1
ATOM 1499 C CA . GLY A 1 194 ? 28.032 -30.766 -12.162 1.00 39.38 194 GLY A CA 1
ATOM 1500 C C . GLY A 1 194 ? 27.540 -30.113 -10.881 1.00 39.72 194 GLY A C 1
ATOM 1501 O O . GLY A 1 194 ? 28.332 -29.591 -10.090 1.00 35.37 194 GLY A O 1
ATOM 1502 N N . VAL A 1 195 ? 26.226 -30.135 -10.689 1.00 33.23 195 VAL A N 1
ATOM 1503 C CA . VAL A 1 195 ? 25.608 -29.691 -9.449 1.00 34.45 195 VAL A CA 1
ATOM 1504 C C . VAL A 1 195 ? 25.195 -30.937 -8.677 1.00 35.84 195 VAL A C 1
ATOM 1505 O O . VAL A 1 195 ? 24.403 -31.745 -9.176 1.00 37.86 195 VAL A O 1
ATOM 1509 N N . LEU A 1 196 ? 25.710 -31.086 -7.455 1.00 37.23 196 LEU A N 1
ATOM 1510 C CA . LEU A 1 196 ? 25.518 -32.292 -6.647 1.00 33.13 196 LEU A CA 1
ATOM 1511 C C . LEU A 1 196 ? 24.505 -31.993 -5.541 1.00 38.82 196 LEU A C 1
ATOM 1512 O O . LEU A 1 196 ? 24.827 -31.345 -4.541 1.00 37.20 196 LEU A O 1
ATOM 1517 N N . TYR A 1 197 ? 23.282 -32.490 -5.721 1.00 37.31 197 TYR A N 1
ATOM 1518 C CA . TYR A 1 197 ? 22.176 -32.247 -4.811 1.00 35.44 197 TYR A CA 1
ATOM 1519 C C . TYR A 1 197 ? 22.266 -33.156 -3.586 1.00 34.51 197 TYR A C 1
ATOM 1520 O O . TYR A 1 197 ? 22.933 -34.194 -3.595 1.00 33.79 197 TYR A O 1
ATOM 1529 N N . SER A 1 198 ? 21.579 -32.755 -2.520 1.00 29.64 198 SER A N 1
ATOM 1530 C CA . SER A 1 198 ? 21.412 -33.621 -1.367 1.00 31.35 198 SER A CA 1
ATOM 1531 C C . SER A 1 198 ? 19.961 -34.061 -1.256 1.00 31.13 198 SER A C 1
ATOM 1532 O O . SER A 1 198 ? 19.061 -33.523 -1.916 1.00 32.80 198 SER A O 1
ATOM 1535 N N . HIS A 1 199 ? 19.747 -35.062 -0.399 1.00 33.44 199 HIS A N 1
ATOM 1536 C CA . HIS A 1 199 ? 18.393 -35.408 0.017 1.00 32.17 199 HIS A CA 1
ATOM 1537 C C . HIS A 1 199 ? 17.698 -34.207 0.662 1.00 33.18 199 HIS A C 1
ATOM 1538 O O . HIS A 1 199 ? 16.541 -33.905 0.348 1.00 32.22 199 HIS A O 1
ATOM 1545 N N . ARG A 1 200 ? 18.402 -33.492 1.547 1.00 31.76 200 ARG A N 1
ATOM 1546 C CA . ARG A 1 200 ? 17.801 -32.332 2.211 1.00 35.31 200 ARG A CA 1
ATOM 1547 C C . ARG A 1 200 ? 17.370 -31.273 1.197 1.00 32.34 200 ARG A C 1
ATOM 1548 O O . ARG A 1 200 ? 16.236 -30.784 1.242 1.00 35.72 200 ARG A O 1
ATOM 1556 N N . SER A 1 201 ? 18.260 -30.903 0.270 1.00 32.03 201 SER A N 1
ATOM 1557 C CA . SER A 1 201 ? 17.905 -29.858 -0.687 1.00 31.51 201 SER A CA 1
ATOM 1558 C C . SER A 1 201 ? 16.775 -30.320 -1.600 1.00 33.37 201 SER A C 1
ATOM 1559 O O . SER A 1 201 ? 15.825 -29.566 -1.865 1.00 31.30 201 SER A O 1
ATOM 1562 N N . THR A 1 202 ? 16.852 -31.564 -2.069 1.00 31.73 202 THR A N 1
ATOM 1563 C CA . THR A 1 202 ? 15.785 -32.117 -2.895 1.00 33.87 202 THR A CA 1
ATOM 1564 C C . THR A 1 202 ? 14.432 -32.011 -2.199 1.00 30.31 202 THR A C 1
ATOM 1565 O O . THR A 1 202 ? 13.443 -31.585 -2.806 1.00 31.13 202 THR A O 1
ATOM 1569 N N . VAL A 1 203 ? 14.370 -32.375 -0.914 1.00 31.24 203 VAL A N 1
ATOM 1570 C CA . VAL A 1 203 ? 13.077 -32.448 -0.235 1.00 29.78 203 VAL A CA 1
ATOM 1571 C C . VAL A 1 203 ? 12.545 -31.050 0.085 1.00 29.35 203 VAL A C 1
ATOM 1572 O O . VAL A 1 203 ? 11.337 -30.793 -0.014 1.00 27.65 203 VAL A O 1
ATOM 1576 N N . LEU A 1 204 ? 13.425 -30.127 0.480 1.00 30.60 204 LEU A N 1
ATOM 1577 C CA . LEU A 1 204 ? 12.980 -28.759 0.745 1.00 29.09 204 LEU A CA 1
ATOM 1578 C C . LEU A 1 204 ? 12.489 -28.084 -0.534 1.00 27.57 204 LEU A C 1
ATOM 1579 O O . LEU A 1 204 ? 11.484 -27.354 -0.521 1.00 28.10 204 LEU A O 1
ATOM 1584 N N . HIS A 1 205 ? 13.184 -28.320 -1.646 1.00 30.09 205 HIS A N 1
ATOM 1585 C CA . HIS A 1 205 ? 12.725 -27.794 -2.930 1.00 29.77 205 HIS A CA 1
ATOM 1586 C C . HIS A 1 205 ? 11.364 -28.377 -3.296 1.00 30.12 205 HIS A C 1
ATOM 1587 O O . HIS A 1 205 ? 10.466 -27.640 -3.729 1.00 28.80 205 HIS A O 1
ATOM 1594 N N . SER A 1 206 ? 11.170 -29.687 -3.082 1.00 26.36 206 SER A N 1
ATOM 1595 C CA . SER A 1 206 ? 9.836 -30.262 -3.274 1.00 29.07 206 SER A CA 1
ATOM 1596 C C . SER A 1 206 ? 8.811 -29.581 -2.386 1.00 30.86 206 SER A C 1
ATOM 1597 O O . SER A 1 206 ? 7.714 -29.246 -2.843 1.00 32.08 206 SER A O 1
ATOM 1600 N N . PHE A 1 207 ? 9.127 -29.421 -1.094 1.00 31.60 207 PHE A N 1
ATOM 1601 C CA . PHE A 1 207 ? 8.216 -28.727 -0.193 1.00 27.95 207 PHE A CA 1
ATOM 1602 C C . PHE A 1 207 ? 7.810 -27.375 -0.774 1.00 29.28 207 PHE A C 1
ATOM 1603 O O . PHE A 1 207 ? 6.623 -27.094 -0.971 1.00 28.41 207 PHE A O 1
ATOM 1611 N N . ALA A 1 208 ? 8.803 -26.534 -1.083 1.00 27.47 208 ALA A N 1
ATOM 1612 C CA . ALA A 1 208 ? 8.523 -25.203 -1.612 1.00 28.15 208 ALA A CA 1
ATOM 1613 C C . ALA A 1 208 ? 7.692 -25.273 -2.881 1.00 29.27 208 ALA A C 1
ATOM 1614 O O . ALA A 1 208 ? 6.680 -24.572 -3.013 1.00 29.52 208 ALA A O 1
ATOM 1616 N N . SER A 1 209 ? 8.100 -26.123 -3.829 1.00 26.13 209 SER A N 1
ATOM 1617 C CA . SER A 1 209 ? 7.386 -26.207 -5.100 1.00 27.99 209 SER A CA 1
ATOM 1618 C C . SER A 1 209 ? 5.965 -26.714 -4.908 1.00 32.94 209 SER A C 1
ATOM 1619 O O . SER A 1 209 ? 5.098 -26.435 -5.750 1.00 31.53 209 SER A O 1
ATOM 1622 N N . ASN A 1 210 ? 5.710 -27.439 -3.810 1.00 30.62 210 ASN A N 1
ATOM 1623 C CA . ASN A 1 210 ? 4.399 -27.994 -3.500 1.00 32.60 210 ASN A CA 1
ATOM 1624 C C . ASN A 1 210 ? 3.489 -27.017 -2.760 1.00 35.66 210 ASN A C 1
ATOM 1625 O O . ASN A 1 210 ? 2.358 -27.397 -2.432 1.00 30.49 210 ASN A O 1
ATOM 1630 N N . THR A 1 211 ? 3.934 -25.782 -2.493 1.00 31.61 211 THR A N 1
ATOM 1631 C CA . THR A 1 211 ? 3.047 -24.823 -1.838 1.00 28.81 211 THR A CA 1
ATOM 1632 C C . THR A 1 211 ? 2.126 -24.196 -2.875 1.00 34.99 211 THR A C 1
ATOM 1633 O O . THR A 1 211 ? 2.427 -24.178 -4.080 1.00 32.53 211 THR A O 1
ATOM 1637 N N . ARG A 1 212 ? 0.985 -23.686 -2.394 1.00 29.14 212 ARG A N 1
ATOM 1638 C CA . ARG A 1 212 ? -0.083 -23.259 -3.295 1.00 30.54 212 ARG A CA 1
ATOM 1639 C C . ARG A 1 212 ? 0.386 -22.170 -4.253 1.00 36.23 212 ARG A C 1
ATOM 1640 O O . ARG A 1 212 ? 0.058 -22.204 -5.449 1.00 34.94 212 ARG A O 1
ATOM 1648 N N . ASP A 1 213 ? 1.146 -21.191 -3.756 1.00 33.09 213 ASP A N 1
ATOM 1649 C CA . ASP A 1 213 ? 1.514 -20.036 -4.575 1.00 33.90 213 ASP A CA 1
ATOM 1650 C C . ASP A 1 213 ? 2.768 -20.250 -5.418 1.00 35.63 213 ASP A C 1
ATOM 1651 O O . ASP A 1 213 ? 3.251 -19.294 -6.038 1.00 37.66 213 ASP A O 1
ATOM 1656 N N . VAL A 1 214 ? 3.317 -21.462 -5.459 1.00 33.28 214 VAL A N 1
ATOM 1657 C CA . VAL A 1 214 ? 4.424 -21.725 -6.370 1.00 36.21 214 VAL A CA 1
ATOM 1658 C C . VAL A 1 214 ? 3.916 -22.562 -7.533 1.00 34.59 214 VAL A C 1
ATOM 1659 O O . VAL A 1 214 ? 3.484 -22.015 -8.547 1.00 36.27 214 VAL A O 1
ATOM 1663 N N . ILE A 1 215 ? 3.908 -23.884 -7.384 1.00 34.33 215 ILE A N 1
ATOM 1664 C CA . ILE A 1 215 ? 3.280 -24.747 -8.376 1.00 32.29 215 ILE A CA 1
ATOM 1665 C C . ILE A 1 215 ? 2.071 -25.373 -7.690 1.00 35.05 215 ILE A C 1
ATOM 1666 O O . ILE A 1 215 ? 0.924 -25.097 -8.054 1.00 34.79 215 ILE A O 1
ATOM 1671 N N . GLY A 1 216 ? 2.321 -26.225 -6.698 1.00 33.47 216 GLY A N 1
ATOM 1672 C CA . GLY A 1 216 ? 1.251 -26.786 -5.890 1.00 31.64 216 GLY A CA 1
ATOM 1673 C C . GLY A 1 216 ? 0.498 -27.946 -6.512 1.00 34.61 216 GLY A C 1
ATOM 1674 O O . GLY A 1 216 ? -0.489 -27.741 -7.225 1.00 34.62 216 GLY A O 1
ATOM 1675 N N . TYR A 1 217 ? 0.957 -29.168 -6.247 1.00 31.36 217 TYR A N 1
ATOM 1676 C CA . TYR A 1 217 ? 0.306 -30.378 -6.724 1.00 33.31 217 TYR A CA 1
ATOM 1677 C C . TYR A 1 217 ? -0.782 -30.817 -5.750 1.00 33.83 217 TYR A C 1
ATOM 1678 O O . TYR A 1 217 ? -0.603 -30.757 -4.531 1.00 34.10 217 TYR A O 1
ATOM 1687 N N . SER A 1 218 ? -1.892 -31.296 -6.303 1.00 33.63 218 SER A N 1
ATOM 1688 C CA . SER A 1 218 ? -3.028 -31.794 -5.546 1.00 34.52 218 SER A CA 1
ATOM 1689 C C . SER A 1 218 ? -3.316 -33.245 -5.913 1.00 33.47 218 SER A C 1
ATOM 1690 O O . SER A 1 218 ? -2.989 -33.702 -7.015 1.00 30.95 218 SER A O 1
ATOM 1693 N N . ALA A 1 219 ? -3.931 -33.976 -4.972 1.00 30.32 219 ALA A N 1
ATOM 1694 C CA . ALA A 1 219 ? -4.344 -35.346 -5.258 1.00 30.41 219 ALA A CA 1
ATOM 1695 C C . ALA A 1 219 ? -5.324 -35.395 -6.419 1.00 32.57 219 ALA A C 1
ATOM 1696 O O . ALA A 1 219 ? -5.409 -36.410 -7.122 1.00 34.68 219 ALA A O 1
ATOM 1698 N N . MET A 1 220 ? -6.067 -34.310 -6.636 1.00 29.51 220 MET A N 1
ATOM 1699 C CA . MET A 1 220 ? -7.034 -34.226 -7.721 1.00 34.30 220 MET A CA 1
ATOM 1700 C C . MET A 1 220 ? -6.401 -33.941 -9.087 1.00 36.77 220 MET A C 1
ATOM 1701 O O . MET A 1 220 ? -7.104 -34.021 -10.100 1.00 34.31 220 MET A O 1
ATOM 1706 N N . ASP A 1 221 ? -5.102 -33.637 -9.149 1.00 32.30 221 ASP A N 1
ATOM 1707 C CA . ASP A 1 221 ? -4.467 -33.290 -10.416 1.00 33.38 221 ASP A CA 1
ATOM 1708 C C . ASP A 1 221 ? -4.111 -34.520 -11.240 1.00 34.49 221 ASP A C 1
ATOM 1709 O O . ASP A 1 221 ? -3.812 -35.593 -10.713 1.00 32.69 221 ASP A O 1
ATOM 1714 N N . VAL A 1 222 ? -4.105 -34.331 -12.553 1.00 35.26 222 VAL A N 1
ATOM 1715 C CA . VAL A 1 222 ? -3.453 -35.235 -13.490 1.00 33.01 222 VAL A CA 1
ATOM 1716 C C . VAL A 1 222 ? -2.323 -34.418 -14.108 1.00 32.34 222 VAL A C 1
ATOM 1717 O O . VAL A 1 222 ? -2.562 -33.520 -14.924 1.00 32.18 222 VAL A O 1
ATOM 1721 N N . VAL A 1 223 ? -1.093 -34.689 -13.675 1.00 30.52 223 VAL A N 1
ATOM 1722 C CA . VAL A 1 223 ? 0.072 -33.873 -13.998 1.00 28.94 223 VAL A CA 1
ATOM 1723 C C . VAL A 1 223 ? 0.830 -34.549 -15.127 1.00 31.45 223 VAL A C 1
ATOM 1724 O O . VAL A 1 223 ? 1.148 -35.745 -15.040 1.00 31.34 223 VAL A O 1
ATOM 1728 N N . MET A 1 224 ? 1.140 -33.788 -16.180 1.00 29.53 224 MET A N 1
ATOM 1729 C CA . MET A 1 224 ? 1.958 -34.289 -17.287 1.00 29.02 224 MET A CA 1
ATOM 1730 C C . MET A 1 224 ? 3.239 -33.471 -17.381 1.00 32.46 224 MET A C 1
ATOM 1731 O O . MET A 1 224 ? 3.231 -32.351 -17.915 1.00 32.51 224 MET A O 1
ATOM 1736 N N . PRO A 1 225 ? 4.370 -33.977 -16.869 1.00 31.61 225 PRO A N 1
ATOM 1737 C CA . PRO A 1 225 ? 5.653 -33.296 -17.074 1.00 30.43 225 PRO A CA 1
ATOM 1738 C C . PRO A 1 225 ? 6.210 -33.626 -18.437 1.00 34.27 225 PRO A C 1
ATOM 1739 O O . PRO A 1 225 ? 6.627 -34.769 -18.704 1.00 35.14 225 PRO A O 1
ATOM 1743 N N . VAL A 1 226 ? 6.192 -32.647 -19.343 1.00 31.90 226 VAL A N 1
ATOM 1744 C CA . VAL A 1 226 ? 6.921 -32.744 -20.595 1.00 34.88 226 VAL A CA 1
ATOM 1745 C C . VAL A 1 226 ? 8.324 -32.163 -20.460 1.00 35.55 226 VAL A C 1
ATOM 1746 O O . VAL A 1 226 ? 9.205 -32.490 -21.271 1.00 31.11 226 VAL A O 1
ATOM 1750 N N . VAL A 1 227 ? 8.554 -31.312 -19.460 1.00 34.71 227 VAL A N 1
ATOM 1751 C CA . VAL A 1 227 ? 9.938 -30.993 -19.099 1.00 31.88 227 VAL A CA 1
ATOM 1752 C C . VAL A 1 227 ? 10.658 -32.294 -18.792 1.00 30.71 227 VAL A C 1
ATOM 1753 O O . VAL A 1 227 ? 10.058 -33.206 -18.187 1.00 34.82 227 VAL A O 1
ATOM 1757 N N . PRO A 1 228 ? 11.886 -32.485 -19.248 1.00 37.92 228 PRO A N 1
ATOM 1758 C CA . PRO A 1 228 ? 12.484 -33.825 -19.188 1.00 33.40 228 PRO A CA 1
ATOM 1759 C C . PRO A 1 228 ? 12.989 -34.162 -17.798 1.00 35.80 228 PRO A C 1
ATOM 1760 O O . PRO A 1 228 ? 13.596 -33.331 -17.120 1.00 35.09 228 PRO A O 1
ATOM 1764 N N . MET A 1 229 ? 12.723 -35.405 -17.373 1.00 34.55 229 MET A N 1
ATOM 1765 C CA . MET A 1 229 ? 13.406 -35.934 -16.199 1.00 33.89 229 MET A CA 1
ATOM 1766 C C . MET A 1 229 ? 14.907 -36.063 -16.422 1.00 34.12 229 MET A C 1
ATOM 1767 O O . MET A 1 229 ? 15.653 -36.242 -15.449 1.00 31.49 229 MET A O 1
ATOM 1772 N N . PHE A 1 230 ? 15.376 -35.962 -17.671 1.00 34.18 230 PHE A N 1
ATOM 1773 C CA . PHE A 1 230 ? 16.817 -36.066 -17.894 1.00 35.43 230 PHE A CA 1
ATOM 1774 C C . PHE A 1 230 ? 17.576 -34.770 -17.587 1.00 35.75 230 PHE A C 1
ATOM 1775 O O . PHE A 1 230 ? 18.811 -34.782 -17.628 1.00 35.95 230 PHE A O 1
ATOM 1783 N N . HIS A 1 231 ? 16.890 -33.679 -17.232 1.00 31.71 231 HIS A N 1
ATOM 1784 C CA . HIS A 1 231 ? 17.576 -32.433 -16.906 1.00 31.68 231 HIS A CA 1
ATOM 1785 C C . HIS A 1 231 ? 16.805 -31.652 -15.840 1.00 36.97 231 HIS A C 1
ATOM 1786 O O . HIS A 1 231 ? 15.575 -31.546 -15.905 1.00 33.69 231 HIS A O 1
ATOM 1793 N N . VAL A 1 232 ? 17.554 -31.057 -14.900 1.00 32.70 232 VAL A N 1
ATOM 1794 C CA . VAL A 1 232 ? 17.053 -30.396 -13.683 1.00 34.99 232 VAL A CA 1
ATOM 1795 C C . VAL A 1 232 ? 15.795 -31.040 -13.096 1.00 34.54 232 VAL A C 1
ATOM 1796 O O . VAL A 1 232 ? 14.834 -30.342 -12.744 1.00 35.14 232 VAL A O 1
ATOM 1800 N N . ASN A 1 233 ? 15.787 -32.368 -12.982 1.00 34.02 233 ASN A N 1
ATOM 1801 C CA . ASN A 1 233 ? 14.834 -33.077 -12.119 1.00 34.50 233 ASN A CA 1
ATOM 1802 C C . ASN A 1 233 ? 13.382 -32.901 -12.570 1.00 34.93 233 ASN A C 1
ATOM 1803 O O . ASN A 1 233 ? 12.468 -33.010 -11.758 1.00 35.49 233 ASN A O 1
ATOM 1808 N N . ALA A 1 234 ? 13.143 -32.606 -13.851 1.00 35.01 234 ALA A N 1
ATOM 1809 C CA . ALA A 1 234 ? 11.796 -32.283 -14.321 1.00 35.06 234 ALA A CA 1
ATOM 1810 C C . ALA A 1 234 ? 11.121 -31.260 -13.402 1.00 36.22 234 ALA A C 1
ATOM 1811 O O . ALA A 1 234 ? 9.925 -31.378 -13.087 1.00 31.06 234 ALA A O 1
ATOM 1813 N N . TRP A 1 235 ? 11.908 -30.269 -12.957 1.00 32.01 235 TRP A N 1
ATOM 1814 C CA . TRP A 1 235 ? 11.457 -29.154 -12.112 1.00 33.94 235 TRP A CA 1
ATOM 1815 C C . TRP A 1 235 ? 10.904 -29.631 -10.774 1.00 32.92 235 TRP A C 1
ATOM 1816 O O . TRP A 1 235 ? 10.101 -28.940 -10.138 1.00 32.64 235 TRP A O 1
ATOM 1827 N N . GLY A 1 236 ? 11.358 -30.800 -10.329 1.00 28.68 236 GLY A N 1
ATOM 1828 C CA . GLY A 1 236 ? 10.932 -31.369 -9.068 1.00 29.41 236 GLY A CA 1
ATOM 1829 C C . GLY A 1 236 ? 9.633 -32.140 -9.107 1.00 29.93 236 GLY A C 1
ATOM 1830 O O . GLY A 1 236 ? 9.249 -32.706 -8.079 1.00 31.07 236 GLY A O 1
ATOM 1831 N N . SER A 1 237 ? 8.950 -32.197 -10.249 1.00 30.94 237 SER A N 1
ATOM 1832 C CA . SER A 1 237 ? 7.644 -32.853 -10.292 1.00 30.80 237 SER A CA 1
ATOM 1833 C C . SER A 1 237 ? 7.645 -34.324 -9.879 1.00 30.70 237 SER A C 1
ATOM 1834 O O . SER A 1 237 ? 6.622 -34.758 -9.321 1.00 28.77 237 SER A O 1
ATOM 1837 N N . PRO A 1 238 ? 8.683 -35.141 -10.129 1.00 29.98 238 PRO A N 1
ATOM 1838 C CA . PRO A 1 238 ? 8.626 -36.520 -9.612 1.00 27.49 238 PRO A CA 1
ATOM 1839 C C . PRO A 1 238 ? 8.539 -36.586 -8.091 1.00 32.49 238 PRO A C 1
ATOM 1840 O O . PRO A 1 238 ? 8.038 -37.578 -7.538 1.00 29.66 238 PRO A O 1
ATOM 1844 N N . TYR A 1 239 ? 9.030 -35.564 -7.399 1.00 30.18 239 TYR A N 1
ATOM 1845 C CA . TYR A 1 239 ? 9.017 -35.521 -5.944 1.00 30.26 239 TYR A CA 1
ATOM 1846 C C . TYR A 1 239 ? 7.746 -34.852 -5.420 1.00 30.63 239 TYR A C 1
ATOM 1847 O O . TYR A 1 239 ? 7.070 -35.390 -4.532 1.00 31.59 239 TYR A O 1
ATOM 1856 N N . GLY A 1 240 ? 7.405 -33.690 -5.977 1.00 26.51 240 GLY A N 1
ATOM 1857 C CA . GLY A 1 240 ? 6.190 -33.002 -5.564 1.00 30.72 240 GLY A CA 1
ATOM 1858 C C . GLY A 1 240 ? 4.934 -33.839 -5.751 1.00 33.55 240 GLY A C 1
ATOM 1859 O O . GLY A 1 240 ? 4.055 -33.848 -4.888 1.00 32.53 240 GLY A O 1
ATOM 1860 N N . CYS A 1 241 ? 4.845 -34.576 -6.866 1.00 30.00 241 CYS A N 1
ATOM 1861 C CA . CYS A 1 241 ? 3.665 -35.406 -7.129 1.00 31.35 241 CYS A CA 1
ATOM 1862 C C . CYS A 1 241 ? 3.564 -36.571 -6.157 1.00 32.17 241 CYS A C 1
ATOM 1863 O O . CYS A 1 241 ? 2.454 -37.025 -5.848 1.00 30.23 241 CYS A O 1
ATOM 1866 N N . ALA A 1 242 ? 4.704 -37.074 -5.681 1.00 32.52 242 ALA A N 1
ATOM 1867 C CA . ALA A 1 242 ? 4.674 -38.125 -4.675 1.00 32.01 242 ALA A CA 1
ATOM 1868 C C . ALA A 1 242 ? 4.216 -37.589 -3.322 1.00 33.30 242 ALA A C 1
ATOM 1869 O O . ALA A 1 242 ? 3.484 -38.275 -2.601 1.00 33.43 242 ALA A O 1
ATOM 1871 N N . MET A 1 243 ? 4.647 -36.384 -2.938 1.00 32.12 243 MET A N 1
ATOM 1872 C CA . MET A 1 243 ? 4.188 -35.848 -1.656 1.00 33.81 243 MET A CA 1
ATOM 1873 C C . MET A 1 243 ? 2.675 -35.688 -1.648 1.00 34.10 243 MET A C 1
ATOM 1874 O O . MET A 1 243 ? 2.024 -35.896 -0.614 1.00 37.64 243 MET A O 1
ATOM 1879 N N . SER A 1 244 ? 2.093 -35.309 -2.782 1.00 33.73 244 SER A N 1
ATOM 1880 C CA . SER A 1 244 ? 0.665 -35.040 -2.817 1.00 35.78 244 SER A CA 1
ATOM 1881 C C . SER A 1 244 ? -0.175 -36.210 -3.322 1.00 30.77 244 SER A C 1
ATOM 1882 O O . SER A 1 244 ? -1.401 -36.121 -3.274 1.00 29.00 244 SER A O 1
ATOM 1885 N N . GLY A 1 245 ? 0.434 -37.313 -3.754 1.00 29.02 245 GLY A N 1
ATOM 1886 C CA . GLY A 1 245 ? -0.333 -38.345 -4.445 1.00 33.01 245 GLY A CA 1
ATOM 1887 C C . GLY A 1 245 ? -1.049 -37.904 -5.716 1.00 33.35 245 GLY A C 1
ATOM 1888 O O . GLY A 1 245 ? -2.164 -38.375 -5.983 1.00 30.94 245 GLY A O 1
ATOM 1889 N N . ALA A 1 246 ? -0.451 -37.007 -6.506 1.00 28.51 246 ALA A N 1
ATOM 1890 C CA . ALA A 1 246 ? -1.006 -36.655 -7.818 1.00 32.88 246 ALA A CA 1
ATOM 1891 C C . ALA A 1 246 ? -0.882 -37.809 -8.817 1.00 33.04 246 ALA A C 1
ATOM 1892 O O . ALA A 1 246 ? 0.112 -38.541 -8.821 1.00 30.90 246 ALA A O 1
ATOM 1894 N N . GLN A 1 247 ? -1.890 -37.958 -9.682 1.00 32.52 247 GLN A N 1
ATOM 1895 C CA . GLN A 1 247 ? -1.737 -38.807 -10.859 1.00 33.39 247 GLN A CA 1
ATOM 1896 C C . GLN A 1 247 ? -0.733 -38.189 -11.823 1.00 35.10 247 GLN A C 1
ATOM 1897 O O . GLN A 1 247 ? -0.570 -36.968 -11.877 1.00 33.47 247 GLN A O 1
ATOM 1903 N N . MET A 1 248 ? -0.064 -39.044 -12.610 1.00 32.95 248 MET A N 1
ATOM 1904 C CA . MET A 1 248 ? 0.937 -38.584 -13.569 1.00 35.52 248 MET A CA 1
ATOM 1905 C C . MET A 1 248 ? 0.763 -39.252 -14.930 1.00 32.46 248 MET A C 1
ATOM 1906 O O . MET A 1 248 ? 0.428 -40.437 -15.020 1.00 30.82 248 MET A O 1
ATOM 1911 N N . VAL A 1 249 ? 1.016 -38.483 -15.986 1.00 34.43 249 VAL A N 1
ATOM 1912 C CA . VAL A 1 249 ? 1.079 -38.988 -17.353 1.00 33.24 249 VAL A CA 1
ATOM 1913 C C . VAL A 1 249 ? 2.497 -38.721 -17.841 1.00 34.55 249 VAL A C 1
ATOM 1914 O O . VAL A 1 249 ? 2.874 -37.562 -18.047 1.00 35.72 249 VAL A O 1
ATOM 1918 N N . LEU A 1 250 ? 3.291 -39.782 -18.013 1.00 30.43 250 LEU A N 1
ATOM 1919 C CA . LEU A 1 250 ? 4.683 -39.638 -18.427 1.00 30.58 250 LEU A CA 1
ATOM 1920 C C . LEU A 1 250 ? 4.781 -39.859 -19.932 1.00 33.18 250 LEU A C 1
ATOM 1921 O O . LEU A 1 250 ? 4.488 -40.972 -20.392 1.00 31.85 250 LEU A O 1
ATOM 1926 N N . PRO A 1 251 ? 5.179 -38.864 -20.734 1.00 30.32 251 PRO A N 1
ATOM 1927 C CA . PRO A 1 251 ? 4.951 -38.934 -22.193 1.00 29.59 251 PRO A CA 1
ATOM 1928 C C . PRO A 1 251 ? 5.961 -39.743 -23.000 1.00 33.56 251 PRO A C 1
ATOM 1929 O O . PRO A 1 251 ? 5.770 -39.885 -24.219 1.00 33.27 251 PRO A O 1
ATOM 1933 N N . GLY A 1 252 ? 7.018 -40.287 -22.394 1.00 31.16 252 GLY A N 1
ATOM 1934 C CA . GLY A 1 252 ? 7.976 -41.069 -23.139 1.00 32.55 252 GLY A CA 1
ATOM 1935 C C . GLY A 1 252 ? 8.599 -40.275 -24.272 1.00 35.91 252 GLY A C 1
ATOM 1936 O O . GLY A 1 252 ? 8.799 -39.059 -24.160 1.00 35.43 252 GLY A O 1
ATOM 1937 N N . PRO A 1 253 ? 8.899 -40.941 -25.398 1.00 36.26 253 PRO A N 1
ATOM 1938 C CA . PRO A 1 253 ? 9.592 -40.262 -26.510 1.00 35.17 253 PRO A CA 1
ATOM 1939 C C . PRO A 1 253 ? 8.698 -39.474 -27.465 1.00 37.92 253 PRO A C 1
ATOM 1940 O O . PRO A 1 253 ? 9.235 -38.749 -28.321 1.00 37.46 253 PRO A O 1
ATOM 1944 N N . ASP A 1 254 ? 7.372 -39.593 -27.381 1.00 37.09 254 ASP A N 1
ATOM 1945 C CA . ASP A 1 254 ? 6.482 -38.985 -28.380 1.00 40.01 254 ASP A CA 1
ATOM 1946 C C . ASP A 1 254 ? 6.019 -37.619 -27.886 1.00 39.41 254 ASP A C 1
ATOM 1947 O O . ASP A 1 254 ? 5.009 -37.490 -27.194 1.00 37.78 254 ASP A O 1
ATOM 1952 N N . LEU A 1 255 ? 6.764 -36.583 -28.277 1.00 35.09 255 LEU A N 1
ATOM 1953 C CA . LEU A 1 255 ? 6.608 -35.228 -27.760 1.00 39.36 255 LEU A CA 1
ATOM 1954 C C . LEU A 1 255 ? 6.122 -34.232 -28.814 1.00 40.60 255 LEU A C 1
ATOM 1955 O O . LEU A 1 255 ? 6.120 -33.022 -28.551 1.00 36.26 255 LEU A O 1
ATOM 1960 N N . HIS A 1 256 ? 5.724 -34.702 -29.997 1.00 38.25 256 HIS A N 1
ATOM 1961 C CA . HIS A 1 256 ? 5.169 -33.818 -31.012 1.00 40.02 256 HIS A CA 1
ATOM 1962 C C . HIS A 1 256 ? 3.736 -33.431 -30.636 1.00 36.52 256 HIS A C 1
ATOM 1963 O O . HIS A 1 256 ? 3.091 -34.075 -29.807 1.00 39.97 256 HIS A O 1
ATOM 1970 N N . GLY A 1 257 ? 3.248 -32.344 -31.244 1.00 39.74 257 GLY A N 1
ATOM 1971 C CA . GLY A 1 257 ? 1.993 -31.744 -30.800 1.00 32.65 257 GLY A CA 1
ATOM 1972 C C . GLY A 1 257 ? 0.832 -32.723 -30.744 1.00 38.72 257 GLY A C 1
ATOM 1973 O O . GLY A 1 257 ? 0.041 -32.718 -29.788 1.00 34.50 257 GLY A O 1
ATOM 1974 N N . GLU A 1 258 ? 0.716 -33.581 -31.761 1.00 37.68 258 GLU A N 1
ATOM 1975 C CA . GLU A 1 258 ? -0.427 -34.480 -31.837 1.00 38.58 258 GLU A CA 1
ATOM 1976 C C . GLU A 1 258 ? -0.437 -35.464 -30.677 1.00 35.53 258 GLU A C 1
ATOM 1977 O O . GLU A 1 258 ? -1.495 -35.741 -30.111 1.00 37.16 258 GLU A O 1
ATOM 1983 N N . ALA A 1 259 ? 0.731 -36.008 -30.319 1.00 30.64 259 ALA A N 1
ATOM 1984 C CA . ALA A 1 259 ? 0.805 -36.960 -29.215 1.00 36.19 259 ALA A CA 1
ATOM 1985 C C . ALA A 1 259 ? 0.496 -36.291 -27.871 1.00 35.79 259 ALA A C 1
ATOM 1986 O O . ALA A 1 259 ? -0.223 -36.858 -27.040 1.00 34.36 259 ALA A O 1
ATOM 1988 N N . LEU A 1 260 ? 1.015 -35.083 -27.648 1.00 33.98 260 LEU A N 1
ATOM 1989 C CA . LEU A 1 260 ? 0.792 -34.393 -26.379 1.00 34.86 260 LEU A CA 1
ATOM 1990 C C . LEU A 1 260 ? -0.667 -33.984 -26.213 1.00 36.67 260 LEU A C 1
ATOM 1991 O O . LEU A 1 260 ? -1.247 -34.159 -25.133 1.00 36.81 260 LEU A O 1
ATOM 1996 N N . VAL A 1 261 ? -1.275 -33.429 -27.267 1.00 34.81 261 VAL A N 1
ATOM 1997 C CA . VAL A 1 261 ? -2.704 -33.119 -27.234 1.00 35.20 261 VAL A CA 1
ATOM 1998 C C . VAL A 1 261 ? -3.516 -34.376 -26.956 1.00 34.90 261 VAL A C 1
ATOM 1999 O O . VAL A 1 261 ? -4.481 -34.352 -26.186 1.00 32.19 261 VAL A O 1
ATOM 2003 N N . ASN A 1 262 ? -3.141 -35.494 -27.576 1.00 36.41 262 ASN A N 1
ATOM 2004 C CA . ASN A 1 262 ? -3.911 -36.717 -27.376 1.00 39.24 262 ASN A CA 1
ATOM 2005 C C . ASN A 1 262 ? -3.790 -37.223 -25.943 1.00 31.33 262 ASN A C 1
ATOM 2006 O O . ASN A 1 262 ? -4.751 -37.779 -25.412 1.00 32.61 262 ASN A O 1
ATOM 2011 N N . LEU A 1 263 ? -2.623 -37.054 -25.314 1.00 33.78 263 LEU A N 1
ATOM 2012 C CA . LEU A 1 263 ? -2.476 -37.382 -23.893 1.00 33.77 263 LEU A CA 1
ATOM 2013 C C . LEU A 1 263 ? -3.419 -36.548 -23.035 1.00 32.88 263 LEU A C 1
ATOM 2014 O O . LEU A 1 263 ? -4.130 -37.080 -22.172 1.00 33.51 263 LEU A O 1
ATOM 2019 N N . ILE A 1 264 ? -3.441 -35.233 -23.264 1.00 32.07 264 ILE A N 1
ATOM 2020 C CA . ILE A 1 264 ? -4.261 -34.336 -22.447 1.00 33.93 264 ILE A CA 1
ATOM 2021 C C . ILE A 1 264 ? -5.730 -34.717 -22.533 1.00 36.77 264 ILE A C 1
ATOM 2022 O O . ILE A 1 264 ? -6.445 -34.744 -21.521 1.00 35.99 264 ILE A O 1
ATOM 2027 N N . ASP A 1 265 ? -6.208 -35.012 -23.740 1.00 36.25 265 ASP A N 1
ATOM 2028 C CA . ASP A 1 265 ? -7.627 -35.293 -23.899 1.00 37.11 265 ASP A CA 1
ATOM 2029 C C . ASP A 1 265 ? -7.975 -36.710 -23.467 1.00 35.90 265 ASP A C 1
ATOM 2030 O O . ASP A 1 265 ? -9.080 -36.939 -22.963 1.00 38.36 265 ASP A O 1
ATOM 2035 N N . THR A 1 266 ? -7.047 -37.661 -23.618 1.00 34.75 266 THR A N 1
ATOM 2036 C CA . THR A 1 266 ? -7.366 -39.051 -23.311 1.00 37.02 266 THR A CA 1
ATOM 2037 C C . THR A 1 266 ? -7.336 -39.321 -21.810 1.00 34.19 266 THR A C 1
ATOM 2038 O O . THR A 1 266 ? -8.205 -40.027 -21.296 1.00 34.80 266 THR A O 1
ATOM 2042 N N . TYR A 1 267 ? -6.349 -38.779 -21.095 1.00 33.33 267 TYR A N 1
ATOM 2043 C CA . TYR A 1 267 ? -6.202 -39.041 -19.666 1.00 38.76 267 TYR A CA 1
ATOM 2044 C C . TYR A 1 267 ? -6.629 -37.868 -18.794 1.00 34.73 267 TYR A C 1
ATOM 2045 O O . TYR A 1 267 ? -6.526 -37.956 -17.569 1.00 32.35 267 TYR A O 1
ATOM 2054 N N . GLY A 1 268 ? -7.113 -36.780 -19.387 1.00 34.76 268 GLY A N 1
ATOM 2055 C CA . GLY A 1 268 ? -7.645 -35.679 -18.608 1.00 35.99 268 GLY A CA 1
ATOM 2056 C C . GLY A 1 268 ? -6.592 -34.893 -17.853 1.00 37.48 268 GLY A C 1
ATOM 2057 O O . GLY A 1 268 ? -6.778 -34.598 -16.671 1.00 36.11 268 GLY A O 1
ATOM 2058 N N . VAL A 1 269 ? -5.482 -34.551 -18.514 1.00 34.40 269 VAL A N 1
ATOM 2059 C CA . VAL A 1 269 ? -4.432 -33.777 -17.858 1.00 30.03 269 VAL A CA 1
ATOM 2060 C C . VAL A 1 269 ? -5.004 -32.460 -17.361 1.00 32.21 269 VAL A C 1
ATOM 2061 O O . VAL A 1 269 ? -5.666 -31.730 -18.109 1.00 32.54 269 VAL A O 1
ATOM 2065 N N . THR A 1 270 ? -4.752 -32.145 -16.089 1.00 31.81 270 THR A N 1
ATOM 2066 C CA . THR A 1 270 ? -5.132 -30.852 -15.528 1.00 32.16 270 THR A CA 1
ATOM 2067 C C . THR A 1 270 ? -3.973 -29.875 -15.463 1.00 30.20 270 THR A C 1
ATOM 2068 O O . THR A 1 270 ? -4.185 -28.661 -15.559 1.00 31.15 270 THR A O 1
ATOM 2072 N N . LEU A 1 271 ? -2.756 -30.377 -15.287 1.00 30.08 271 LEU A N 1
ATOM 2073 C CA . LEU A 1 271 ? -1.575 -29.542 -15.129 1.00 31.08 271 LEU A CA 1
ATOM 2074 C C . LEU A 1 271 ? -0.481 -30.084 -16.040 1.00 34.86 271 LEU A C 1
ATOM 2075 O O . LEU A 1 271 ? -0.087 -31.253 -15.923 1.00 34.20 271 LEU A O 1
ATOM 2080 N N . ALA A 1 272 ? -0.015 -29.248 -16.962 1.00 32.94 272 ALA A N 1
ATOM 2081 C CA . ALA A 1 272 ? 0.996 -29.637 -17.937 1.00 36.25 272 ALA A CA 1
ATOM 2082 C C . ALA A 1 272 ? 2.209 -28.731 -17.771 1.00 33.90 272 ALA A C 1
ATOM 2083 O O . ALA A 1 272 ? 2.065 -27.538 -17.508 1.00 32.40 272 ALA A O 1
ATOM 2085 N N . MET A 1 273 ? 3.402 -29.311 -17.853 1.00 33.37 273 MET A N 1
ATOM 2086 C CA . MET A 1 273 ? 4.636 -28.580 -17.592 1.00 33.75 273 MET A CA 1
ATOM 2087 C C . MET A 1 273 ? 5.576 -28.777 -18.771 1.00 35.59 273 MET A C 1
ATOM 2088 O O . MET A 1 273 ? 5.892 -29.919 -19.127 1.00 31.78 273 MET A O 1
ATOM 2093 N N . GLY A 1 274 ? 6.007 -27.672 -19.382 1.00 38.41 274 GLY A N 1
ATOM 2094 C CA . GLY A 1 274 ? 6.800 -27.754 -20.595 1.00 34.31 274 GLY A CA 1
ATOM 2095 C C . GLY A 1 274 ? 7.603 -26.490 -20.826 1.00 38.19 274 GLY A C 1
ATOM 2096 O O . GLY A 1 274 ? 7.600 -25.567 -20.013 1.00 38.57 274 GLY A O 1
ATOM 2097 N N . VAL A 1 275 ? 8.303 -26.462 -21.958 1.00 40.70 275 VAL A N 1
ATOM 2098 C CA . VAL A 1 275 ? 9.142 -25.328 -22.346 1.00 43.40 275 VAL A CA 1
ATOM 2099 C C . VAL A 1 275 ? 8.514 -24.702 -23.589 1.00 36.93 275 VAL A C 1
ATOM 2100 O O . VAL A 1 275 ? 7.685 -25.353 -24.240 1.00 36.58 275 VAL A O 1
ATOM 2104 N N . PRO A 1 276 ? 8.848 -23.450 -23.942 1.00 33.74 276 PRO A N 1
ATOM 2105 C CA . PRO A 1 276 ? 8.157 -22.802 -25.075 1.00 39.18 276 PRO A CA 1
ATOM 2106 C C . PRO A 1 276 ? 8.170 -23.576 -26.395 1.00 32.84 276 PRO A C 1
ATOM 2107 O O . PRO A 1 276 ? 7.131 -23.616 -27.061 1.00 36.40 276 PRO A O 1
ATOM 2111 N N . THR A 1 277 ? 9.271 -24.209 -26.805 1.00 36.24 277 THR A N 1
ATOM 2112 C CA . THR A 1 277 ? 9.279 -24.784 -28.162 1.00 39.57 277 THR A CA 1
ATOM 2113 C C . THR A 1 277 ? 8.330 -25.972 -28.273 1.00 37.86 277 THR A C 1
ATOM 2114 O O . THR A 1 277 ? 7.630 -26.129 -29.286 1.00 33.07 277 THR A O 1
ATOM 2118 N N . ILE A 1 278 ? 8.291 -26.812 -27.237 1.00 37.94 278 ILE A N 1
ATOM 2119 C CA . ILE A 1 278 ? 7.401 -27.962 -27.242 1.00 36.40 278 ILE A CA 1
ATOM 2120 C C . ILE A 1 278 ? 5.943 -27.524 -27.202 1.00 33.35 278 ILE A C 1
ATOM 2121 O O . ILE A 1 278 ? 5.091 -28.147 -27.845 1.00 34.58 278 ILE A O 1
ATOM 2126 N N . TRP A 1 279 ? 5.631 -26.432 -26.493 1.00 31.68 279 TRP A N 1
ATOM 2127 C CA . TRP A 1 279 ? 4.253 -25.945 -26.438 1.00 32.64 279 TRP A CA 1
ATOM 2128 C C . TRP A 1 279 ? 3.788 -25.366 -27.779 1.00 34.76 279 TRP A C 1
ATOM 2129 O O . TRP A 1 279 ? 2.616 -25.515 -28.153 1.00 31.76 279 TRP A O 1
ATOM 2140 N N . GLN A 1 280 ? 4.679 -24.682 -28.502 1.00 30.53 280 GLN A N 1
ATOM 2141 C CA . GLN A 1 280 ? 4.350 -24.207 -29.848 1.00 32.78 280 GLN A CA 1
ATOM 2142 C C . GLN A 1 280 ? 3.821 -25.333 -30.734 1.00 31.92 280 GLN A C 1
ATOM 2143 O O . GLN A 1 280 ? 2.818 -25.165 -31.441 1.00 30.10 280 GLN A O 1
ATOM 2149 N N . GLY A 1 281 ? 4.469 -26.496 -30.699 1.00 28.72 281 GLY A N 1
ATOM 2150 C CA . GLY A 1 281 ? 3.928 -27.637 -31.422 1.00 33.38 281 GLY A CA 1
ATOM 2151 C C . GLY A 1 281 ? 2.586 -28.100 -30.877 1.00 36.59 281 GLY A C 1
ATOM 2152 O O . GLY A 1 281 ? 1.695 -28.493 -31.640 1.00 33.05 281 GLY A O 1
ATOM 2153 N N . LEU A 1 282 ? 2.420 -28.071 -29.545 1.00 30.42 282 LEU A N 1
ATOM 2154 C CA . LEU A 1 282 ? 1.165 -28.529 -28.963 1.00 31.31 282 LEU A CA 1
ATOM 2155 C C . LEU A 1 282 ? 0.021 -27.604 -29.357 1.00 31.28 282 LEU A C 1
ATOM 2156 O O . LEU A 1 282 ? -1.069 -28.068 -29.713 1.00 32.52 282 LEU A O 1
ATOM 2161 N N . LEU A 1 283 ? 0.246 -26.289 -29.264 1.00 27.92 283 LEU A N 1
ATOM 2162 C CA . LEU A 1 283 ? -0.789 -25.318 -29.608 1.00 32.72 283 LEU A CA 1
ATOM 2163 C C . LEU A 1 283 ? -1.115 -25.347 -31.098 1.00 35.90 283 LEU A C 1
ATOM 2164 O O . LEU A 1 283 ? -2.242 -25.025 -31.495 1.00 34.74 283 LEU A O 1
ATOM 2169 N N . ALA A 1 284 ? -0.147 -25.726 -31.932 1.00 32.17 284 ALA A N 1
ATOM 2170 C CA . ALA A 1 284 ? -0.412 -25.807 -33.361 1.00 35.41 284 ALA A CA 1
ATOM 2171 C C . ALA A 1 284 ? -1.379 -26.948 -33.661 1.00 39.03 284 ALA A C 1
ATOM 2172 O O . ALA A 1 284 ? -2.409 -26.744 -34.315 1.00 37.19 284 ALA A O 1
ATOM 2174 N N . HIS A 1 285 ? -1.088 -28.151 -33.160 1.00 38.91 285 HIS A N 1
ATOM 2175 C CA . HIS A 1 285 ? -2.015 -29.253 -33.396 1.00 40.48 285 HIS A CA 1
ATOM 2176 C C . HIS A 1 285 ? -3.372 -28.961 -32.771 1.00 38.76 285 HIS A C 1
ATOM 2177 O O . HIS A 1 285 ? -4.411 -29.263 -33.367 1.00 34.60 285 HIS A O 1
ATOM 2184 N N . ALA A 1 286 ? -3.379 -28.355 -31.576 1.00 39.48 286 ALA A N 1
ATOM 2185 C CA . ALA A 1 286 ? -4.638 -28.061 -30.896 1.00 39.96 286 ALA A CA 1
ATOM 2186 C C . ALA A 1 286 ? -5.520 -27.120 -31.715 1.00 42.24 286 ALA A C 1
ATOM 2187 O O . ALA A 1 286 ? -6.742 -27.310 -31.787 1.00 39.97 286 ALA A O 1
ATOM 2189 N N . ALA A 1 287 ? -4.928 -26.076 -32.308 1.00 37.41 287 ALA A N 1
ATOM 2190 C CA . ALA A 1 287 ? -5.729 -25.154 -33.107 1.00 42.17 287 ALA A CA 1
ATOM 2191 C C . ALA A 1 287 ? -6.322 -25.864 -34.314 1.00 42.22 287 ALA A C 1
ATOM 2192 O O . ALA A 1 287 ? -7.481 -25.628 -34.675 1.00 40.74 287 ALA A O 1
ATOM 2194 N N . LYS A 1 288 ? -5.534 -26.744 -34.941 1.00 42.23 288 LYS A N 1
ATOM 2195 C CA . LYS A 1 288 ? -5.954 -27.439 -36.157 1.00 45.20 288 LYS A CA 1
ATOM 2196 C C . LYS A 1 288 ? -7.160 -28.335 -35.892 1.00 47.95 288 LYS A C 1
ATOM 2197 O O . LYS A 1 288 ? -8.178 -28.249 -36.588 1.00 44.87 288 LYS A O 1
ATOM 2203 N N . CYS A 1 289 ? -7.071 -29.199 -34.874 1.00 45.20 289 CYS A N 1
ATOM 2204 C CA . CYS A 1 289 ? -8.107 -30.202 -34.685 1.00 40.84 289 CYS A CA 1
ATOM 2205 C C . CYS A 1 289 ? -9.304 -29.671 -33.909 1.00 44.86 289 CYS A C 1
ATOM 2206 O O . CYS A 1 289 ? -10.321 -30.367 -33.827 1.00 49.17 289 CYS A O 1
ATOM 2209 N N . GLY A 1 290 ? -9.224 -28.457 -33.365 1.00 41.81 290 GLY A N 1
ATOM 2210 C CA . GLY A 1 290 ? -10.366 -27.840 -32.718 1.00 42.78 290 GLY A CA 1
ATOM 2211 C C . GLY A 1 290 ? -10.627 -28.255 -31.281 1.00 50.94 290 GLY A C 1
ATOM 2212 O O . GLY A 1 290 ? -11.647 -27.841 -30.710 1.00 46.69 290 GLY A O 1
ATOM 2213 N N . THR A 1 291 ? -9.749 -29.050 -30.671 1.00 45.17 291 THR A N 1
ATOM 2214 C CA . THR A 1 291 ? -10.014 -29.525 -29.321 1.00 45.94 291 THR A CA 1
ATOM 2215 C C . THR A 1 291 ? -10.107 -28.354 -28.351 1.00 43.27 291 THR A C 1
ATOM 2216 O O . THR A 1 291 ? -9.471 -27.313 -28.532 1.00 41.00 291 THR A O 1
ATOM 2220 N N . LYS A 1 292 ? -10.922 -28.523 -27.314 1.00 44.45 292 LYS A N 1
ATOM 2221 C CA . LYS A 1 292 ? -11.025 -27.505 -26.278 1.00 45.37 292 LYS A CA 1
ATOM 2222 C C . LYS A 1 292 ? -10.051 -27.727 -25.130 1.00 43.73 292 LYS A C 1
ATOM 2223 O O . LYS A 1 292 ? -9.981 -26.874 -24.244 1.00 39.28 292 LYS A O 1
ATOM 2229 N N . LEU A 1 293 ? -9.302 -28.837 -25.133 1.00 40.39 293 LEU A N 1
ATOM 2230 C CA . LEU A 1 293 ? -8.387 -29.179 -24.043 1.00 42.18 293 LEU A CA 1
ATOM 2231 C C . LEU A 1 293 ? -9.110 -29.114 -22.698 1.00 39.37 293 LEU A C 1
ATOM 2232 O O . LEU A 1 293 ? -8.657 -28.474 -21.749 1.00 38.04 293 LEU A O 1
ATOM 2237 N N . GLU A 1 294 ? -10.255 -29.802 -22.632 1.00 39.20 294 GLU A N 1
ATOM 2238 C CA . GLU A 1 294 ? -11.289 -29.460 -21.656 1.00 43.18 294 GLU A CA 1
ATOM 2239 C C . GLU A 1 294 ? -10.793 -29.576 -20.218 1.00 40.10 294 GLU A C 1
ATOM 2240 O O . GLU A 1 294 ? -11.137 -28.743 -19.370 1.00 34.35 294 GLU A O 1
ATOM 2246 N N . SER A 1 295 ? -9.982 -30.598 -19.933 1.00 33.71 295 SER A N 1
ATOM 2247 C CA . SER A 1 295 ? -9.505 -30.870 -18.584 1.00 36.56 295 SER A CA 1
ATOM 2248 C C . SER A 1 295 ? -8.362 -29.961 -18.158 1.00 34.34 295 SER A C 1
ATOM 2249 O O . SER A 1 295 ? -8.103 -29.839 -16.962 1.00 30.45 295 SER A O 1
ATOM 2252 N N . LEU A 1 296 ? -7.657 -29.345 -19.105 1.00 36.04 296 LEU A N 1
ATOM 2253 C CA . LEU A 1 296 ? -6.502 -28.529 -18.755 1.00 31.94 296 LEU A CA 1
ATOM 2254 C C . LEU A 1 296 ? -6.950 -27.291 -17.985 1.00 37.48 296 LEU A C 1
ATOM 2255 O O . LEU A 1 296 ? -7.823 -26.542 -18.443 1.00 37.77 296 LEU A O 1
ATOM 2260 N N . GLU A 1 297 ? -6.363 -27.089 -16.799 1.00 31.94 297 GLU A N 1
ATOM 2261 C CA . GLU A 1 297 ? -6.605 -25.905 -15.991 1.00 32.91 297 GLU A CA 1
ATOM 2262 C C . GLU A 1 297 ? -5.436 -24.933 -15.966 1.00 34.78 297 GLU A C 1
ATOM 2263 O O . GLU A 1 297 ? -5.657 -23.720 -15.842 1.00 33.44 297 GLU A O 1
ATOM 2269 N N . ARG A 1 298 ? -4.201 -25.429 -16.063 1.00 34.04 298 ARG A N 1
ATOM 2270 C CA . ARG A 1 298 ? -3.040 -24.580 -15.830 1.00 34.00 298 ARG A CA 1
ATOM 2271 C C . ARG A 1 298 ? -1.802 -25.210 -16.464 1.00 35.37 298 ARG A C 1
ATOM 2272 O O . ARG A 1 298 ? -1.742 -26.423 -16.694 1.00 31.07 298 ARG A O 1
ATOM 2280 N N . THR A 1 299 ? -0.815 -24.360 -16.755 1.00 31.93 299 THR A N 1
ATOM 2281 C CA . THR A 1 299 ? 0.432 -24.855 -17.315 1.00 35.83 299 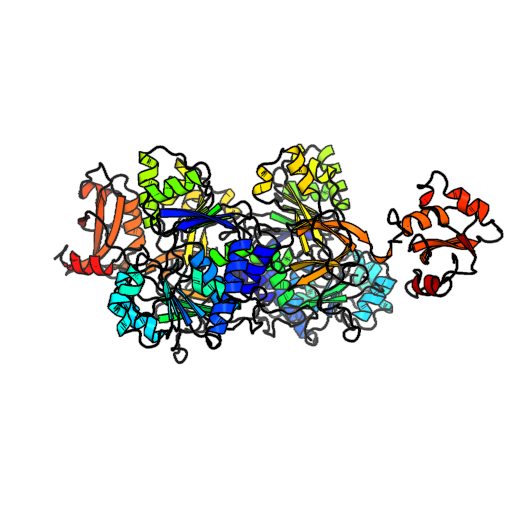THR A CA 1
ATOM 2282 C C . THR A 1 299 ? 1.601 -24.079 -16.720 1.00 34.34 299 THR A C 1
ATOM 2283 O O . THR A 1 299 ? 1.486 -22.881 -16.461 1.00 35.19 299 THR A O 1
ATOM 2287 N N . VAL A 1 300 ? 2.707 -24.788 -16.463 1.00 33.77 300 VAL A N 1
ATOM 2288 C CA . VAL A 1 300 ? 3.971 -24.200 -16.031 1.00 30.33 300 VAL A CA 1
ATOM 2289 C C . VAL A 1 300 ? 4.907 -24.191 -17.232 1.00 36.45 300 VAL A C 1
ATOM 2290 O O . VAL A 1 300 ? 5.130 -25.235 -17.856 1.00 34.46 300 VAL A O 1
ATOM 2294 N N . ILE A 1 301 ? 5.452 -23.020 -17.563 1.00 35.73 301 ILE A N 1
ATOM 2295 C CA . ILE A 1 301 ? 6.375 -22.848 -18.686 1.00 37.48 301 ILE A CA 1
ATOM 2296 C C . ILE A 1 301 ? 7.656 -22.216 -18.157 1.00 37.92 301 ILE A C 1
ATOM 2297 O O . ILE A 1 301 ? 7.648 -21.052 -17.737 1.00 36.47 301 ILE A O 1
ATOM 2302 N N . GLY A 1 302 ? 8.762 -22.964 -18.197 1.00 37.94 302 GLY A N 1
ATOM 2303 C CA . GLY A 1 302 ? 10.045 -22.456 -17.757 1.00 39.32 302 GLY A CA 1
ATOM 2304 C C . GLY A 1 302 ? 11.150 -22.936 -18.673 1.00 41.64 302 GLY A C 1
ATOM 2305 O O . GLY A 1 302 ? 10.887 -23.568 -19.694 1.00 44.24 302 GLY A O 1
ATOM 2306 N N . GLY A 1 303 ? 12.393 -22.606 -18.305 1.00 47.47 303 GLY A N 1
ATOM 2307 C CA . GLY A 1 303 ? 13.569 -23.024 -19.059 1.00 47.29 303 GLY A CA 1
ATOM 2308 C C . GLY A 1 303 ? 13.983 -22.081 -20.179 1.00 49.55 303 GLY A C 1
ATOM 2309 O O . GLY A 1 303 ? 15.160 -22.056 -20.559 1.00 42.17 303 GLY A O 1
ATOM 2310 N N . ALA A 1 304 ? 13.031 -21.329 -20.731 1.00 44.91 304 ALA A N 1
ATOM 2311 C CA . ALA A 1 304 ? 13.293 -20.227 -21.646 1.00 46.80 304 ALA A CA 1
ATOM 2312 C C . ALA A 1 304 ? 12.168 -19.221 -21.453 1.00 42.84 304 ALA A C 1
ATOM 2313 O O . ALA A 1 304 ? 11.082 -19.568 -20.970 1.00 41.78 304 ALA A O 1
ATOM 2315 N N . ALA A 1 305 ? 12.442 -17.966 -21.809 1.00 39.00 305 ALA A N 1
ATOM 2316 C CA . ALA A 1 305 ? 11.470 -16.905 -21.561 1.00 39.69 305 ALA A CA 1
ATOM 2317 C C . ALA A 1 305 ? 10.141 -17.253 -22.213 1.00 41.37 305 ALA A C 1
ATOM 2318 O O . ALA A 1 305 ? 10.076 -17.529 -23.416 1.00 42.95 305 ALA A O 1
ATOM 2320 N N . CYS A 1 306 ? 9.095 -17.280 -21.415 1.00 41.39 306 CYS A N 1
ATOM 2321 C CA . CYS A 1 306 ? 7.769 -17.562 -21.946 1.00 40.39 306 CYS A CA 1
ATOM 2322 C C . CYS A 1 306 ? 7.291 -16.366 -22.758 1.00 37.66 306 CYS A C 1
ATOM 2323 O O . CYS A 1 306 ? 7.313 -15.238 -22.257 1.00 40.37 306 CYS A O 1
ATOM 2326 N N . PRO A 1 307 ? 6.897 -16.560 -24.013 1.00 35.92 307 PRO A N 1
ATOM 2327 C CA . PRO A 1 307 ? 6.440 -15.437 -24.837 1.00 37.03 307 PRO A CA 1
ATOM 2328 C C . PRO A 1 307 ? 5.097 -14.913 -24.363 1.00 38.13 307 PRO A C 1
ATOM 2329 O O . PRO A 1 307 ? 4.169 -15.692 -24.109 1.00 38.70 307 PRO A O 1
ATOM 2333 N N . PRO A 1 308 ? 4.952 -13.595 -24.243 1.00 36.05 308 PRO A N 1
ATOM 2334 C CA . PRO A 1 308 ? 3.662 -13.048 -23.777 1.00 35.37 308 PRO A CA 1
ATOM 2335 C C . PRO A 1 308 ? 2.461 -13.509 -24.587 1.00 37.26 308 PRO A C 1
ATOM 2336 O O . PRO A 1 308 ? 1.413 -13.803 -24.000 1.00 36.00 308 PRO A O 1
ATOM 2340 N N . SER A 1 309 ? 2.577 -13.609 -25.917 1.00 37.13 309 SER A N 1
ATOM 2341 C CA . SER A 1 309 ? 1.433 -14.039 -26.721 1.00 36.63 309 SER A CA 1
ATOM 2342 C C . SER A 1 309 ? 1.056 -15.491 -26.443 1.00 36.14 309 SER A C 1
ATOM 2343 O O . SER A 1 309 ? -0.099 -15.879 -26.655 1.00 36.42 309 SER A O 1
ATOM 2346 N N . MET A 1 310 ? 2.013 -16.313 -26.001 1.00 35.28 310 MET A N 1
ATOM 2347 C CA . MET A 1 310 ? 1.674 -17.684 -25.639 1.00 36.00 310 MET A CA 1
ATOM 2348 C C . MET A 1 310 ? 0.798 -17.712 -24.397 1.00 37.29 310 MET A C 1
ATOM 2349 O O . MET A 1 310 ? -0.171 -18.480 -24.330 1.00 35.05 310 MET A O 1
ATOM 2354 N N . ILE A 1 311 ? 1.141 -16.892 -23.397 1.00 36.72 311 ILE A N 1
ATOM 2355 C CA . ILE A 1 311 ? 0.303 -16.751 -22.206 1.00 36.62 311 ILE A CA 1
ATOM 2356 C C . ILE A 1 311 ? -1.104 -16.329 -22.603 1.00 39.29 311 ILE A C 1
ATOM 2357 O O . ILE A 1 311 ? -2.102 -16.865 -22.099 1.00 34.10 311 ILE A O 1
ATOM 2362 N N . ALA A 1 312 ? -1.196 -15.364 -23.524 1.00 37.87 312 ALA A N 1
ATOM 2363 C CA . ALA A 1 312 ? -2.493 -14.845 -23.951 1.00 37.03 312 ALA A CA 1
ATOM 2364 C C . ALA A 1 312 ? -3.317 -15.927 -24.632 1.00 38.05 312 ALA A C 1
ATOM 2365 O O . ALA A 1 312 ? -4.539 -15.999 -24.445 1.00 36.68 312 ALA A O 1
ATOM 2367 N N . THR A 1 313 ? -2.663 -16.780 -25.431 1.00 37.60 313 THR A N 1
ATOM 2368 C CA . THR A 1 313 ? -3.387 -17.852 -26.103 1.00 35.22 313 THR A CA 1
ATOM 2369 C C . THR A 1 313 ? -4.006 -18.819 -25.096 1.00 38.14 313 THR A C 1
ATOM 2370 O O . THR A 1 313 ? -5.201 -19.129 -25.168 1.00 35.42 313 THR A O 1
ATOM 2374 N N . PHE A 1 314 ? -3.206 -19.308 -24.141 1.00 35.73 314 PHE A N 1
ATOM 2375 C CA . PHE A 1 314 ? -3.755 -20.225 -23.145 1.00 34.59 314 PHE A CA 1
ATOM 2376 C C . PHE A 1 314 ? -4.915 -19.589 -22.390 1.00 34.96 314 PHE A C 1
ATOM 2377 O O . PHE A 1 314 ? -5.933 -20.246 -22.130 1.00 35.37 314 PHE A O 1
ATOM 2385 N N . ARG A 1 315 ? -4.792 -18.302 -22.056 1.00 34.51 315 ARG A N 1
ATOM 2386 C CA . ARG A 1 315 ? -5.853 -17.602 -21.334 1.00 36.22 315 ARG A CA 1
ATOM 2387 C C . ARG A 1 315 ? -7.103 -17.438 -22.193 1.00 39.68 315 ARG A C 1
ATOM 2388 O O . ARG A 1 315 ? -8.175 -17.957 -21.856 1.00 41.89 315 ARG A O 1
ATOM 2396 N N . GLU A 1 316 ? -6.979 -16.741 -23.331 1.00 40.51 316 GLU A N 1
ATOM 2397 C CA . GLU A 1 316 ? -8.156 -16.324 -24.093 1.00 40.84 316 GLU A CA 1
ATOM 2398 C C . GLU A 1 316 ? -8.789 -17.470 -24.870 1.00 41.26 316 GLU A C 1
ATOM 2399 O O . GLU A 1 316 ? -10.016 -17.507 -25.020 1.00 38.43 316 GLU A O 1
ATOM 2405 N N . LYS A 1 317 ? -7.986 -18.407 -25.380 1.00 37.45 317 LYS A N 1
ATOM 2406 C CA . LYS A 1 317 ? -8.564 -19.490 -26.166 1.00 34.18 317 LYS A CA 1
ATOM 2407 C C . LYS A 1 317 ? -9.061 -20.636 -25.282 1.00 37.32 317 LYS A C 1
ATOM 2408 O O . LYS A 1 317 ? -10.123 -21.209 -25.553 1.00 31.79 317 LYS A O 1
ATOM 2414 N N . TYR A 1 318 ? -8.334 -20.964 -24.201 1.00 34.86 318 TYR A N 1
ATOM 2415 C CA . TYR A 1 318 ? -8.639 -22.149 -23.404 1.00 34.89 318 TYR A CA 1
ATOM 2416 C C . TYR A 1 318 ? -9.015 -21.871 -21.944 1.00 41.43 318 TYR A C 1
ATOM 2417 O O . TYR A 1 318 ? -9.476 -22.795 -21.259 1.00 38.76 318 TYR A O 1
ATOM 2426 N N . GLY A 1 319 ? -8.890 -20.641 -21.457 1.00 40.45 319 GLY A N 1
ATOM 2427 C CA . GLY A 1 319 ? -9.206 -20.420 -20.052 1.00 38.86 319 GLY A CA 1
ATOM 2428 C C . GLY A 1 319 ? -8.210 -21.104 -19.141 1.00 41.60 319 GLY A C 1
ATOM 2429 O O . GLY A 1 319 ? -8.585 -21.605 -18.069 1.00 40.34 319 GLY A O 1
ATOM 2430 N N . VAL A 1 320 ? -6.948 -21.146 -19.553 1.00 36.96 320 VAL A N 1
ATOM 2431 C CA . VAL A 1 320 ? -5.879 -21.837 -18.848 1.00 35.42 320 VAL A CA 1
ATOM 2432 C C . VAL A 1 320 ? -4.886 -20.793 -18.365 1.00 37.51 320 VAL A C 1
ATOM 2433 O O . VAL A 1 320 ? -4.425 -19.957 -19.156 1.00 32.56 320 VAL A O 1
ATOM 2437 N N . ASP A 1 321 ? -4.558 -20.841 -17.066 1.00 38.36 321 ASP A N 1
ATOM 2438 C CA . ASP A 1 321 ? -3.595 -19.912 -16.481 1.00 37.81 321 ASP A CA 1
ATOM 2439 C C . ASP A 1 321 ? -2.173 -20.420 -16.704 1.00 38.24 321 ASP A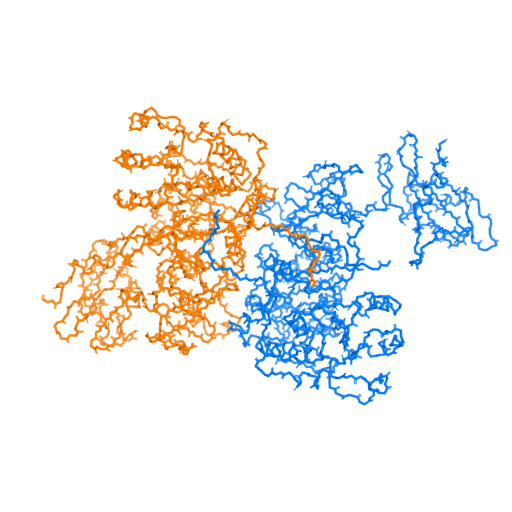 C 1
ATOM 2440 O O . ASP A 1 321 ? -1.882 -21.602 -16.517 1.00 38.33 321 ASP A O 1
ATOM 2445 N N . THR A 1 322 ? -1.283 -19.519 -17.109 1.00 37.43 322 THR A N 1
ATOM 2446 C CA . THR A 1 322 ? 0.097 -19.875 -17.405 1.00 37.31 322 THR A CA 1
ATOM 2447 C C . THR A 1 322 ? 1.013 -19.334 -16.312 1.00 37.31 322 THR A C 1
ATOM 2448 O O . THR A 1 322 ? 1.025 -18.127 -16.051 1.00 34.53 322 THR A O 1
ATOM 2452 N N . VAL A 1 323 ? 1.796 -20.227 -15.705 1.00 36.43 323 VAL A N 1
ATOM 2453 C CA . VAL A 1 323 ? 2.742 -19.892 -14.646 1.00 34.99 323 VAL A CA 1
ATOM 2454 C C . VAL A 1 323 ? 4.129 -19.861 -15.275 1.00 35.35 323 VAL A C 1
ATOM 2455 O O . VAL A 1 323 ? 4.753 -20.908 -15.493 1.00 33.39 323 VAL A O 1
ATOM 2459 N N . HIS A 1 324 ? 4.616 -18.657 -15.561 1.00 32.62 324 HIS A N 1
ATOM 2460 C CA . HIS A 1 324 ? 5.989 -18.494 -16.012 1.00 35.83 324 HIS A CA 1
ATOM 2461 C C . HIS A 1 324 ? 6.923 -18.752 -14.838 1.00 33.87 324 HIS A C 1
ATOM 2462 O O . HIS A 1 324 ? 6.776 -18.152 -13.770 1.00 35.09 324 HIS A O 1
ATOM 2469 N N . ALA A 1 325 ? 7.878 -19.657 -15.020 1.00 33.81 325 ALA A N 1
ATOM 2470 C CA . ALA A 1 325 ? 8.795 -20.005 -13.940 1.00 35.78 325 ALA A CA 1
ATOM 2471 C C . ALA A 1 325 ? 10.220 -19.994 -14.470 1.00 35.69 325 ALA A C 1
ATOM 2472 O O . ALA A 1 325 ? 10.467 -20.327 -15.626 1.00 36.74 325 ALA A O 1
ATOM 2474 N N . TRP A 1 326 ? 11.161 -19.616 -13.611 1.00 34.57 326 TRP A N 1
ATOM 2475 C CA . TRP A 1 326 ? 12.550 -19.477 -14.003 1.00 32.70 326 TRP A CA 1
ATOM 2476 C C . TRP A 1 326 ? 13.455 -20.239 -13.047 1.00 34.10 326 TRP A C 1
ATOM 2477 O O . TRP A 1 326 ? 13.159 -20.371 -11.856 1.00 34.48 326 TRP A O 1
ATOM 2488 N N . GLY A 1 327 ? 14.563 -20.741 -13.579 1.00 34.00 327 GLY A N 1
ATOM 2489 C CA . GLY A 1 327 ? 15.526 -21.427 -12.742 1.00 34.16 327 GLY A CA 1
ATOM 2490 C C . GLY A 1 327 ? 16.696 -21.965 -13.536 1.00 34.48 327 GLY A C 1
ATOM 2491 O O . GLY A 1 327 ? 16.907 -21.587 -14.686 1.00 39.07 327 GLY A O 1
ATOM 2492 N N . MET A 1 328 ? 17.459 -22.856 -12.904 1.00 35.03 328 MET A N 1
ATOM 2493 C CA . MET A 1 328 ? 18.718 -23.316 -13.471 1.00 37.85 328 MET A CA 1
ATOM 2494 C C . MET A 1 328 ? 19.194 -24.505 -12.660 1.00 36.52 328 MET A C 1
ATOM 2495 O O . MET A 1 328 ? 18.781 -24.689 -11.510 1.00 33.73 328 MET A O 1
ATOM 2500 N N . SER A 1 329 ? 20.091 -25.297 -13.264 1.00 30.61 329 SER A N 1
ATOM 2501 C CA . SER A 1 329 ? 20.597 -26.499 -12.597 1.00 33.37 329 SER A CA 1
ATOM 2502 C C . SER A 1 329 ? 21.146 -26.189 -11.212 1.00 36.27 329 SER A C 1
ATOM 2503 O O . SER A 1 329 ? 20.989 -26.987 -10.278 1.00 35.16 329 SER A O 1
ATOM 2506 N N . GLU A 1 330 ? 21.788 -25.031 -11.060 1.00 34.13 330 GLU A N 1
ATOM 2507 C CA . GLU A 1 330 ? 22.361 -24.599 -9.789 1.00 36.43 330 GLU A CA 1
ATOM 2508 C C . GLU A 1 330 ? 21.313 -24.274 -8.726 1.00 36.63 330 GLU A C 1
ATOM 2509 O O . GLU A 1 330 ? 21.685 -24.037 -7.571 1.00 32.29 330 GLU A O 1
ATOM 2515 N N . MET A 1 331 ? 20.026 -24.227 -9.083 1.00 35.07 331 MET A N 1
ATOM 2516 C CA . MET A 1 331 ? 18.970 -23.916 -8.125 1.00 33.74 331 MET A CA 1
ATOM 2517 C C . MET A 1 331 ? 17.897 -25.006 -8.073 1.00 34.21 331 MET A C 1
ATOM 2518 O O . MET A 1 331 ? 16.765 -24.734 -7.660 1.00 33.44 331 MET A O 1
ATOM 2523 N N . SER A 1 332 ? 18.215 -26.208 -8.550 1.00 33.04 332 SER A N 1
ATOM 2524 C CA . SER A 1 332 ? 17.466 -27.451 -8.286 1.00 34.38 332 SER A CA 1
ATOM 2525 C C . SER A 1 332 ? 16.114 -27.776 -8.982 1.00 30.55 332 SER A C 1
ATOM 2526 O O . SER A 1 332 ? 15.578 -28.847 -8.720 1.00 33.97 332 SER A O 1
ATOM 2529 N N . PRO A 1 333 ? 15.580 -26.935 -9.897 1.00 31.95 333 PRO A N 1
ATOM 2530 C CA . PRO A 1 333 ? 15.969 -25.688 -10.571 1.00 34.49 333 PRO A CA 1
ATOM 2531 C C . PRO A 1 333 ? 15.256 -24.410 -10.103 1.00 37.49 333 PRO A C 1
ATOM 2532 O O . PRO A 1 333 ? 15.732 -23.330 -10.445 1.00 36.78 333 PRO A O 1
ATOM 2536 N N . LEU A 1 334 ? 14.146 -24.510 -9.377 1.00 34.29 334 LEU A N 1
ATOM 2537 C CA . LEU A 1 334 ? 13.222 -23.380 -9.329 1.00 40.26 334 LEU A CA 1
ATOM 2538 C C . LEU A 1 334 ? 13.753 -22.229 -8.476 1.00 36.73 334 LEU A C 1
ATOM 2539 O O . LEU A 1 334 ? 14.144 -22.413 -7.321 1.00 30.34 334 LEU A O 1
ATOM 2544 N N . GLY A 1 335 ? 13.759 -21.034 -9.054 1.00 33.14 335 GLY A N 1
ATOM 2545 C CA . GLY A 1 335 ? 14.113 -19.860 -8.291 1.00 32.87 335 GLY A CA 1
ATOM 2546 C C . GLY A 1 335 ? 12.930 -18.935 -8.124 1.00 34.70 335 GLY A C 1
ATOM 2547 O O . GLY A 1 335 ? 12.806 -18.272 -7.090 1.00 34.40 335 GLY A O 1
ATOM 2548 N N . THR A 1 336 ? 12.026 -18.924 -9.106 1.00 31.58 336 THR A N 1
ATOM 2549 C CA . THR A 1 336 ? 10.987 -17.904 -9.154 1.00 31.07 336 THR A CA 1
ATOM 2550 C C . THR A 1 336 ? 9.800 -18.398 -9.982 1.00 33.74 336 THR A C 1
ATOM 2551 O O . THR A 1 336 ? 9.969 -19.182 -10.919 1.00 33.30 336 THR A O 1
ATOM 2555 N N . ALA A 1 337 ? 8.598 -17.926 -9.637 1.00 32.09 337 ALA A N 1
ATOM 2556 C CA . ALA A 1 337 ? 7.383 -18.342 -10.328 1.00 30.47 337 ALA A CA 1
ATOM 2557 C C . ALA A 1 337 ? 6.408 -17.180 -10.341 1.00 36.40 337 ALA A C 1
ATOM 2558 O O . ALA A 1 337 ? 6.239 -16.505 -9.327 1.00 33.25 337 ALA A O 1
ATOM 2560 N N . ASN A 1 338 ? 5.778 -16.935 -11.494 1.00 36.99 338 ASN A N 1
ATOM 2561 C CA . ASN A 1 338 ? 4.929 -15.753 -11.651 1.00 35.60 338 ASN A CA 1
ATOM 2562 C C . ASN A 1 338 ? 3.505 -16.093 -11.227 1.00 37.40 338 ASN A C 1
ATOM 2563 O O . ASN A 1 338 ? 2.727 -16.657 -12.001 1.00 35.96 338 ASN A O 1
ATOM 2568 N N . ILE A 1 339 ? 3.169 -15.725 -9.994 1.00 35.91 339 ILE A N 1
ATOM 2569 C CA . ILE A 1 339 ? 1.839 -15.859 -9.407 1.00 35.96 339 ILE A CA 1
ATOM 2570 C C . ILE A 1 339 ? 1.485 -14.481 -8.852 1.00 34.61 339 ILE A C 1
ATOM 2571 O O . ILE A 1 339 ? 2.371 -13.787 -8.338 1.00 34.27 339 ILE A O 1
ATOM 2576 N N . PRO A 1 340 ? 0.247 -14.017 -8.968 1.00 30.80 340 PRO A N 1
ATOM 2577 C CA . PRO A 1 340 ? -0.052 -12.623 -8.627 1.00 34.18 340 PRO A CA 1
ATOM 2578 C C . PRO A 1 340 ? -0.130 -12.395 -7.121 1.00 38.61 340 PRO A C 1
ATOM 2579 O O . PRO A 1 340 ? -0.099 -13.324 -6.308 1.00 35.03 340 PRO A O 1
ATOM 2583 N N . LEU A 1 341 ? -0.214 -11.115 -6.765 1.00 39.73 341 LEU A N 1
ATOM 2584 C CA . LEU A 1 341 ? -0.444 -10.651 -5.402 1.00 40.64 341 LEU A CA 1
ATOM 2585 C C . LEU A 1 341 ? -1.836 -10.034 -5.308 1.00 41.19 341 LEU A C 1
ATOM 2586 O O . LEU A 1 341 ? -2.443 -9.676 -6.321 1.00 40.85 341 LEU A O 1
ATOM 2591 N N . ALA A 1 342 ? -2.334 -9.910 -4.074 1.00 37.73 342 ALA A N 1
ATOM 2592 C CA . ALA A 1 342 ? -3.698 -9.432 -3.850 1.00 41.51 342 ALA A CA 1
ATOM 2593 C C . ALA A 1 342 ? -3.940 -8.072 -4.501 1.00 43.74 342 ALA A C 1
ATOM 2594 O O . ALA A 1 342 ? -4.963 -7.863 -5.163 1.00 42.99 342 ALA A O 1
ATOM 2596 N N . LYS A 1 343 ? -3.008 -7.130 -4.317 1.00 40.93 343 LYS A N 1
ATOM 2597 C CA . LYS A 1 343 ? -3.234 -5.761 -4.780 1.00 43.96 343 LYS A CA 1
ATOM 2598 C C . LYS A 1 343 ? -3.390 -5.679 -6.298 1.00 45.18 343 LYS A C 1
ATOM 2599 O O . LYS A 1 343 ? -4.037 -4.753 -6.795 1.00 45.90 343 LYS A O 1
ATOM 2605 N N . HIS A 1 344 ? -2.839 -6.640 -7.050 1.00 40.01 344 HIS A N 1
ATOM 2606 C CA . HIS A 1 344 ? -2.909 -6.561 -8.510 1.00 43.91 344 HIS A CA 1
ATOM 2607 C C . HIS A 1 344 ? -4.345 -6.564 -9.021 1.00 46.97 344 HIS A C 1
ATOM 2608 O O . HIS A 1 344 ? -4.618 -6.018 -10.098 1.00 47.62 344 HIS A O 1
ATOM 2615 N N . ARG A 1 345 ? -5.279 -7.147 -8.267 1.00 44.71 345 ARG A N 1
ATOM 2616 C CA . ARG A 1 345 ? -6.668 -7.202 -8.711 1.00 51.41 345 ARG A CA 1
ATOM 2617 C C . ARG A 1 345 ? -7.334 -5.832 -8.750 1.00 50.25 345 ARG A C 1
ATOM 2618 O O . ARG A 1 345 ? -8.467 -5.729 -9.231 1.00 51.43 345 ARG A O 1
ATOM 2626 N N . LYS A 1 346 ? -6.692 -4.788 -8.228 1.00 50.04 346 LYS A N 1
ATOM 2627 C CA . LYS A 1 346 ? -7.275 -3.453 -8.241 1.00 55.49 346 LYS A CA 1
ATOM 2628 C C . LYS A 1 346 ? -6.785 -2.622 -9.419 1.00 56.39 346 LYS A C 1
ATOM 2629 O O . LYS A 1 346 ? -7.120 -1.436 -9.518 1.00 58.60 346 LYS A O 1
ATOM 2635 N N . LEU A 1 347 ? -6.005 -3.216 -10.304 1.00 52.15 347 LEU A N 1
ATOM 2636 C CA . LEU A 1 347 ? -5.505 -2.578 -11.508 1.00 50.64 347 LEU A CA 1
ATOM 2637 C C . LEU A 1 347 ? -6.423 -2.877 -12.678 1.00 48.31 347 LEU A C 1
ATOM 2638 O O . LEU A 1 347 ? -7.261 -3.781 -12.616 1.00 47.78 347 LEU A O 1
ATOM 2643 N N . PRO A 1 348 ? -6.305 -2.123 -13.771 1.00 49.45 348 PRO A N 1
ATOM 2644 C CA . PRO A 1 348 ? -7.064 -2.471 -14.977 1.00 51.50 348 PRO A CA 1
ATOM 2645 C C . PRO A 1 348 ? -6.629 -3.826 -15.522 1.00 49.16 348 PRO A C 1
ATOM 2646 O O . PRO A 1 348 ? -5.448 -4.183 -15.481 1.00 47.76 348 PRO A O 1
ATOM 2650 N N . ILE A 1 349 ? -7.609 -4.565 -16.054 1.00 47.86 349 ILE A N 1
ATOM 2651 C CA . ILE A 1 349 ? -7.431 -5.976 -16.392 1.00 48.11 349 ILE A CA 1
ATOM 2652 C C . ILE A 1 349 ? -6.272 -6.174 -17.365 1.00 48.75 349 ILE A C 1
ATOM 2653 O O . ILE A 1 349 ? -5.501 -7.135 -17.249 1.00 46.92 349 ILE A O 1
ATOM 2658 N N . GLU A 1 350 ? -6.112 -5.265 -18.328 1.00 50.03 350 GLU A N 1
ATOM 2659 C CA . GLU A 1 350 ? -5.055 -5.467 -19.310 1.00 53.21 350 GLU A CA 1
ATOM 2660 C C . GLU A 1 350 ? -3.679 -5.240 -18.702 1.00 51.41 350 GLU A C 1
ATOM 2661 O O . GLU A 1 350 ? -2.686 -5.756 -19.228 1.00 54.66 350 GLU A O 1
ATOM 2667 N N . GLU A 1 351 ? -3.601 -4.496 -17.598 1.00 50.36 351 GLU A N 1
ATOM 2668 C CA . GLU A 1 351 ? -2.348 -4.366 -16.866 1.00 51.19 351 GLU A CA 1
ATOM 2669 C C . GLU A 1 351 ? -2.102 -5.549 -15.941 1.00 45.65 351 GLU A C 1
ATOM 2670 O O . GLU A 1 351 ? -0.944 -5.888 -15.673 1.00 46.20 351 GLU A O 1
ATOM 2676 N N . GLN A 1 352 ? -3.170 -6.161 -15.428 1.00 43.80 352 GLN A N 1
ATOM 2677 C CA . GLN A 1 352 ? -3.036 -7.430 -14.723 1.00 43.47 352 GLN A CA 1
ATOM 2678 C C . GLN A 1 352 ? -2.388 -8.482 -15.623 1.00 45.10 352 GLN A C 1
ATOM 2679 O O . GLN A 1 352 ? -1.476 -9.207 -15.203 1.00 38.37 352 GLN A O 1
ATOM 2685 N N . HIS A 1 353 ? -2.839 -8.563 -16.879 1.00 42.54 353 HIS A N 1
ATOM 2686 C CA . HIS A 1 353 ? -2.244 -9.503 -17.821 1.00 44.22 353 HIS A CA 1
ATOM 2687 C C . HIS A 1 353 ? -0.747 -9.260 -17.956 1.00 44.34 353 HIS A C 1
ATOM 2688 O O . HIS A 1 353 ? 0.059 -10.182 -17.790 1.00 42.32 353 HIS A O 1
ATOM 2695 N N . LYS A 1 354 ? -0.360 -8.001 -18.203 1.00 42.11 354 LYS A N 1
ATOM 2696 C CA . LYS A 1 354 ? 1.043 -7.661 -18.404 1.00 43.91 354 LYS A CA 1
ATOM 2697 C C . LYS A 1 354 ? 1.908 -8.083 -17.227 1.00 44.38 354 LYS A C 1
ATOM 2698 O O . LYS A 1 354 ? 3.079 -8.434 -17.417 1.00 45.61 354 LYS A O 1
ATOM 2704 N N . LEU A 1 355 ? 1.361 -8.047 -16.006 1.00 42.92 355 LEU A N 1
ATOM 2705 C CA . LEU A 1 355 ? 2.135 -8.444 -14.836 1.00 42.74 355 LEU A CA 1
ATOM 2706 C C . LEU A 1 355 ? 2.560 -9.909 -14.872 1.00 41.05 355 LEU A C 1
ATOM 2707 O O . LEU A 1 355 ? 3.503 -10.280 -14.167 1.00 41.73 355 LEU A O 1
ATOM 2712 N N . ARG A 1 356 ? 1.889 -10.753 -15.656 1.00 39.72 356 ARG A N 1
ATOM 2713 C CA . ARG A 1 356 ? 2.213 -12.176 -15.666 1.00 37.14 356 ARG A CA 1
ATOM 2714 C C . ARG A 1 356 ? 3.373 -12.517 -16.593 1.00 38.71 356 ARG A C 1
ATOM 2715 O O . ARG A 1 356 ? 3.755 -13.692 -16.684 1.00 35.57 356 ARG A O 1
ATOM 2723 N N . GLU A 1 357 ? 3.960 -11.522 -17.252 1.00 37.25 357 GLU A N 1
ATOM 2724 C CA . GLU A 1 357 ? 4.944 -11.804 -18.289 1.00 39.47 357 GLU A CA 1
ATOM 2725 C C . GLU A 1 357 ? 6.345 -12.011 -17.719 1.00 41.00 357 GLU A C 1
ATOM 2726 O O . GLU A 1 357 ? 7.138 -12.760 -18.301 1.00 34.13 357 GLU A O 1
ATOM 2732 N N . ASN A 1 358 ? 6.662 -11.419 -16.565 1.00 38.42 358 ASN A N 1
ATOM 2733 C CA . ASN A 1 358 ? 8.041 -11.485 -16.104 1.00 32.86 358 ASN A CA 1
ATOM 2734 C C . ASN A 1 358 ? 8.331 -12.885 -15.542 1.00 34.81 358 ASN A C 1
ATOM 2735 O O . ASN A 1 358 ? 7.441 -13.737 -15.431 1.00 32.22 358 ASN A O 1
ATOM 2740 N N . GLN A 1 359 ? 9.591 -13.133 -15.167 1.00 29.72 359 GLN A N 1
ATOM 2741 C CA . GLN A 1 359 ? 9.965 -14.464 -14.691 1.00 33.81 359 GLN A CA 1
ATOM 2742 C C . GLN A 1 359 ? 9.359 -14.834 -13.330 1.00 36.88 359 GLN A C 1
ATOM 2743 O O . GLN A 1 359 ? 9.379 -16.019 -12.969 1.00 33.15 359 GLN A O 1
ATOM 2749 N N . GLY A 1 360 ? 8.825 -13.882 -12.567 1.00 32.74 360 GLY A N 1
ATOM 2750 C CA . GLY A 1 360 ? 8.055 -14.214 -11.380 1.00 35.37 360 GLY A CA 1
ATOM 2751 C C . GLY A 1 360 ? 8.742 -13.793 -10.089 1.00 35.87 360 GLY A C 1
ATOM 2752 O O . GLY A 1 360 ? 9.796 -13.153 -10.083 1.00 32.58 360 GLY A O 1
ATOM 2753 N N . ARG A 1 361 ? 8.094 -14.196 -8.944 1.00 32.76 361 ARG A N 1
ATOM 2754 C CA . ARG A 1 361 ? 8.461 -13.880 -7.562 1.00 35.54 361 ARG A CA 1
ATOM 2755 C C . ARG A 1 361 ? 9.028 -15.119 -6.859 1.00 35.10 361 ARG A C 1
ATOM 2756 O O . ARG A 1 361 ? 8.599 -16.243 -7.136 1.00 35.00 361 ARG A O 1
ATOM 2764 N N . PRO A 1 362 ? 9.994 -14.956 -5.956 1.00 35.26 362 PRO A N 1
ATOM 2765 C CA . PRO A 1 362 ? 10.646 -16.129 -5.339 1.00 33.31 362 PRO A CA 1
ATOM 2766 C C . PRO A 1 362 ? 9.828 -16.675 -4.182 1.00 36.59 362 PRO A C 1
ATOM 2767 O O . PRO A 1 362 ? 9.155 -15.920 -3.470 1.00 36.15 362 PRO A O 1
ATOM 2771 N N . PRO A 1 363 ? 9.867 -17.981 -3.957 1.00 34.04 363 PRO A N 1
ATOM 2772 C CA . PRO A 1 363 ? 9.198 -18.559 -2.790 1.00 34.97 363 PRO A CA 1
ATOM 2773 C C . PRO A 1 363 ? 10.081 -18.465 -1.552 1.00 33.79 363 PRO A C 1
ATOM 2774 O O . PRO A 1 363 ? 11.258 -18.109 -1.623 1.00 32.51 363 PRO A O 1
ATOM 2778 N N . PHE A 1 364 ? 9.493 -18.809 -0.400 1.00 36.21 364 PHE A N 1
ATOM 2779 C CA . PHE A 1 364 ? 10.298 -18.950 0.807 1.00 32.65 364 PHE A CA 1
ATOM 2780 C C . PHE A 1 364 ? 11.313 -20.065 0.608 1.00 30.84 364 PHE A C 1
ATOM 2781 O O . PHE A 1 364 ? 10.992 -21.122 0.062 1.00 34.68 364 PHE A O 1
ATOM 2789 N N . GLY A 1 365 ? 12.541 -19.830 1.058 1.00 30.32 365 GLY A N 1
ATOM 2790 C CA . GLY A 1 365 ? 13.644 -20.731 0.796 1.00 32.90 365 GLY A CA 1
ATOM 2791 C C . GLY A 1 365 ? 14.612 -20.273 -0.286 1.00 36.53 365 GLY A C 1
ATOM 2792 O O . GLY A 1 365 ? 15.662 -20.917 -0.456 1.00 34.21 365 GLY A O 1
ATOM 2793 N N . VAL A 1 366 ? 14.303 -19.203 -1.032 1.00 34.60 366 VAL A N 1
ATOM 2794 C CA . VAL A 1 366 ? 15.267 -18.583 -1.943 1.00 36.43 366 VAL A CA 1
ATOM 2795 C C . VAL A 1 366 ? 15.207 -17.074 -1.763 1.00 31.62 366 VAL A C 1
ATOM 2796 O O . VAL A 1 366 ? 14.140 -16.501 -1.519 1.00 36.15 366 VAL A O 1
ATOM 2800 N N . GLU A 1 367 ? 16.366 -16.430 -1.892 1.00 32.56 367 GLU A N 1
ATOM 2801 C CA . GLU A 1 367 ? 16.489 -14.981 -1.806 1.00 34.65 367 GLU A CA 1
ATOM 2802 C C . GLU A 1 367 ? 17.215 -14.456 -3.046 1.00 37.08 367 GLU A C 1
ATOM 2803 O O . GLU A 1 367 ? 18.144 -15.101 -3.544 1.00 36.45 367 GLU A O 1
ATOM 2809 N N . LEU A 1 368 ? 16.775 -13.296 -3.551 1.00 32.83 368 LEU A N 1
ATOM 2810 C CA . LEU A 1 368 ? 17.314 -12.671 -4.757 1.00 34.97 368 LEU A CA 1
ATOM 2811 C C . LEU A 1 368 ? 17.834 -11.264 -4.468 1.00 38.44 368 LEU A C 1
ATOM 2812 O O . LEU A 1 368 ? 17.265 -10.534 -3.653 1.00 39.70 368 LEU A O 1
ATOM 2817 N N . LYS A 1 369 ? 18.899 -10.863 -5.165 1.00 38.56 369 LYS A N 1
ATOM 2818 C CA . LYS A 1 369 ? 19.320 -9.461 -5.145 1.00 42.44 369 LYS A CA 1
ATOM 2819 C C . LYS A 1 369 ? 20.143 -9.176 -6.396 1.00 41.23 369 LYS A C 1
ATOM 2820 O O . LYS A 1 369 ? 20.597 -10.100 -7.076 1.00 41.10 369 LYS A O 1
ATOM 2826 N N . ILE A 1 370 ? 20.309 -7.885 -6.716 1.00 41.18 370 ILE A N 1
ATOM 2827 C CA . ILE A 1 370 ? 21.148 -7.453 -7.836 1.00 41.32 370 ILE A CA 1
ATOM 2828 C C . ILE A 1 370 ? 22.266 -6.571 -7.300 1.00 43.62 370 ILE A C 1
ATOM 2829 O O . ILE A 1 370 ? 22.050 -5.782 -6.378 1.00 46.06 370 ILE A O 1
ATOM 2834 N N . VAL A 1 371 ? 23.450 -6.677 -7.908 1.00 39.83 371 VAL A N 1
ATOM 2835 C CA . VAL A 1 371 ? 24.630 -5.943 -7.475 1.00 43.78 371 VAL A CA 1
ATOM 2836 C C . VAL A 1 371 ? 25.254 -5.202 -8.661 1.00 44.09 371 VAL A C 1
ATOM 2837 O O . VAL A 1 371 ? 25.023 -5.529 -9.828 1.00 42.71 371 VAL A O 1
ATOM 2841 N N . ASP A 1 372 ? 26.047 -4.177 -8.349 1.00 47.21 372 ASP A N 1
ATOM 2842 C CA . ASP A 1 372 ? 26.778 -3.459 -9.385 1.00 49.61 372 ASP A CA 1
ATOM 2843 C C . ASP A 1 372 ? 28.085 -4.191 -9.685 1.00 50.16 372 ASP A C 1
ATOM 2844 O O . ASP A 1 372 ? 28.375 -5.246 -9.116 1.00 44.82 372 ASP A O 1
ATOM 2849 N N . ASP A 1 373 ? 28.904 -3.606 -10.569 1.00 49.00 373 ASP A N 1
ATOM 2850 C CA . ASP A 1 373 ? 30.136 -4.265 -10.986 1.00 53.74 373 ASP A CA 1
ATOM 2851 C C . ASP A 1 373 ? 31.135 -4.436 -9.851 1.00 56.06 373 ASP A C 1
ATOM 2852 O O . ASP A 1 373 ? 32.064 -5.239 -9.982 1.00 57.10 373 ASP A O 1
ATOM 2857 N N . ASP A 1 374 ? 30.967 -3.716 -8.749 1.00 51.54 374 ASP A N 1
ATOM 2858 C CA . ASP A 1 374 ? 31.804 -3.897 -7.572 1.00 52.75 374 ASP A CA 1
ATOM 2859 C C . ASP A 1 374 ? 31.183 -4.840 -6.543 1.00 56.61 374 ASP A C 1
ATOM 2860 O O . ASP A 1 374 ? 31.769 -5.046 -5.473 1.00 55.18 374 ASP A O 1
ATOM 2865 N N . GLY A 1 375 ? 30.013 -5.410 -6.833 1.00 55.48 375 GLY A N 1
ATOM 2866 C CA . GLY A 1 375 ? 29.377 -6.350 -5.932 1.00 52.37 375 GLY A CA 1
ATOM 2867 C C . GLY A 1 375 ? 28.457 -5.751 -4.892 1.00 51.38 375 GLY A C 1
ATOM 2868 O O . GLY A 1 375 ? 27.955 -6.492 -4.038 1.00 54.02 375 GLY A O 1
ATOM 2869 N N . ASN A 1 376 ? 28.210 -4.444 -4.934 1.00 53.26 376 ASN A N 1
ATOM 2870 C CA . ASN A 1 376 ? 27.385 -3.786 -3.927 1.00 53.95 376 ASN A CA 1
ATOM 2871 C C . ASN A 1 376 ? 25.920 -3.733 -4.356 1.00 52.49 376 ASN A C 1
ATOM 2872 O O . ASN A 1 376 ? 25.600 -3.631 -5.547 1.00 49.54 376 ASN A O 1
ATOM 2877 N N . ASP A 1 377 ? 25.037 -3.776 -3.359 1.00 49.22 377 ASP A N 1
ATOM 2878 C CA . ASP A 1 377 ? 23.605 -3.878 -3.604 1.00 50.54 377 ASP A CA 1
ATOM 2879 C C . ASP A 1 377 ? 23.105 -2.699 -4.433 1.00 52.76 377 ASP A C 1
ATOM 2880 O O . ASP A 1 377 ? 23.570 -1.565 -4.285 1.00 54.29 377 ASP A O 1
ATOM 2885 N N . LEU A 1 378 ? 22.153 -2.982 -5.319 1.00 48.38 378 LEU A N 1
ATOM 2886 C CA . LEU A 1 378 ? 21.427 -1.994 -6.096 1.00 44.06 378 LEU A CA 1
ATOM 2887 C C . LEU A 1 378 ? 19.952 -2.008 -5.705 1.00 46.40 378 LEU A C 1
ATOM 2888 O O . LEU A 1 378 ? 19.448 -3.031 -5.227 1.00 47.27 378 LEU A O 1
ATOM 2893 N N . PRO A 1 379 ? 19.233 -0.896 -5.886 1.00 43.61 379 PRO A N 1
ATOM 2894 C CA . PRO A 1 379 ? 17.843 -0.844 -5.420 1.00 44.67 379 PRO A CA 1
ATOM 2895 C C . PRO A 1 379 ? 16.923 -1.724 -6.248 1.00 44.29 379 PRO A C 1
ATOM 2896 O O . PRO A 1 379 ? 17.016 -1.781 -7.478 1.00 44.86 379 PRO A O 1
ATOM 2900 N N . HIS A 1 380 ? 16.011 -2.395 -5.551 1.00 41.80 380 HIS A N 1
ATOM 2901 C CA . HIS A 1 380 ? 15.004 -3.246 -6.183 1.00 43.57 380 HIS A CA 1
ATOM 2902 C C . HIS A 1 380 ? 13.797 -2.387 -6.560 1.00 41.00 380 HIS A C 1
ATOM 2903 O O . HIS A 1 380 ? 12.700 -2.520 -6.015 1.00 42.69 380 HIS A O 1
ATOM 2910 N N . ASP A 1 381 ? 14.017 -1.490 -7.525 1.00 40.24 381 ASP A N 1
ATOM 2911 C CA . ASP A 1 381 ? 12.984 -0.569 -7.984 1.00 38.80 381 ASP A CA 1
ATOM 2912 C C . ASP A 1 381 ? 12.318 -1.011 -9.277 1.00 44.08 381 ASP A C 1
ATOM 2913 O O . ASP A 1 381 ? 11.449 -0.294 -9.789 1.00 42.62 381 ASP A O 1
ATOM 2918 N N . GLY A 1 382 ? 12.732 -2.144 -9.844 1.00 43.20 382 GLY A N 1
ATOM 2919 C CA . GLY A 1 382 ? 12.123 -2.631 -11.054 1.00 39.28 382 GLY A CA 1
ATOM 2920 C C . GLY A 1 382 ? 12.655 -2.037 -12.337 1.00 40.36 382 GLY A C 1
ATOM 2921 O O . GLY A 1 382 ? 12.176 -2.414 -13.414 1.00 39.75 382 GLY A O 1
ATOM 2922 N N . VAL A 1 383 ? 13.629 -1.132 -12.272 1.00 41.82 383 VAL A N 1
ATOM 2923 C CA . VAL A 1 383 ? 14.133 -0.489 -13.484 1.00 44.95 383 VAL A CA 1
ATOM 2924 C C . VAL A 1 383 ? 15.659 -0.500 -13.504 1.00 44.71 383 VAL A C 1
ATOM 2925 O O . VAL A 1 383 ? 16.271 -0.673 -14.564 1.00 41.59 383 VAL A O 1
ATOM 2929 N N . THR A 1 384 ? 16.286 -0.326 -12.344 1.00 40.85 384 THR A N 1
ATOM 2930 C CA . THR A 1 384 ? 17.739 -0.421 -12.263 1.00 43.37 384 THR A CA 1
ATOM 2931 C C . THR A 1 384 ? 18.202 -1.856 -12.506 1.00 44.03 384 THR A C 1
ATOM 2932 O O . THR A 1 384 ? 17.635 -2.805 -11.957 1.00 41.45 384 THR A O 1
ATOM 2936 N N . GLN A 1 385 ? 19.210 -2.015 -13.345 1.00 43.37 385 GLN A N 1
ATOM 2937 C CA . GLN A 1 385 ? 19.749 -3.315 -13.718 1.00 42.94 385 GLN A CA 1
ATOM 2938 C C . GLN A 1 385 ? 21.065 -3.644 -13.069 1.00 41.23 385 GLN A C 1
ATOM 2939 O O . GLN A 1 385 ? 21.872 -2.775 -12.876 1.00 39.20 385 GLN A O 1
ATOM 2945 N N . GLY A 1 386 ? 21.272 -4.916 -12.762 1.00 39.40 386 GLY A N 1
ATOM 2946 C CA . GLY A 1 386 ? 22.523 -5.356 -12.172 1.00 40.17 386 GLY A CA 1
ATOM 2947 C C . GLY A 1 386 ? 22.644 -6.861 -12.255 1.00 37.31 386 GLY A C 1
ATOM 2948 O O . GLY A 1 386 ? 21.758 -7.549 -12.766 1.00 39.55 386 GLY A O 1
ATOM 2949 N N . ASP A 1 387 ? 23.769 -7.367 -11.751 1.00 34.19 387 ASP A N 1
ATOM 2950 C CA . ASP A 1 387 ? 24.028 -8.801 -11.775 1.00 39.31 387 ASP A CA 1
ATOM 2951 C C . ASP A 1 387 ? 23.207 -9.526 -10.711 1.00 37.64 387 ASP A C 1
ATOM 2952 O O . ASP A 1 387 ? 23.276 -9.198 -9.525 1.00 37.34 387 ASP A O 1
ATOM 2957 N N . LEU A 1 388 ? 22.455 -10.534 -11.141 1.00 36.34 388 LEU A N 1
ATOM 2958 C CA . LEU A 1 388 ? 21.549 -11.269 -10.269 1.00 33.77 388 LEU A CA 1
ATOM 2959 C C . LEU A 1 388 ? 22.301 -12.269 -9.392 1.00 38.30 388 LEU A C 1
ATOM 2960 O O . LEU A 1 388 ? 23.062 -13.111 -9.895 1.00 36.71 388 LEU A O 1
ATOM 2965 N N . MET A 1 389 ? 22.070 -12.180 -8.078 1.00 32.90 389 MET A N 1
ATOM 2966 C CA . MET A 1 389 ? 22.652 -13.066 -7.075 1.00 35.80 389 MET A CA 1
ATOM 2967 C C . MET A 1 389 ? 21.541 -13.807 -6.332 1.00 35.76 389 MET A C 1
ATOM 2968 O O . MET A 1 389 ? 20.467 -13.249 -6.092 1.00 35.68 389 MET A O 1
ATOM 2973 N N . VAL A 1 390 ? 21.795 -15.068 -5.956 1.00 34.49 390 VAL A N 1
ATOM 2974 C CA . VAL A 1 390 ? 20.799 -15.897 -5.278 1.00 32.46 390 VAL A CA 1
ATOM 2975 C C . VAL A 1 390 ? 21.447 -16.720 -4.167 1.00 37.39 390 VAL A C 1
ATOM 2976 O O . VAL A 1 390 ? 22.644 -17.021 -4.199 1.00 35.74 390 VAL A O 1
ATOM 2980 N N . ARG A 1 391 ? 20.626 -17.095 -3.174 1.00 32.14 391 ARG A N 1
ATOM 2981 C CA . ARG A 1 391 ? 21.026 -18.054 -2.145 1.00 34.78 391 ARG A CA 1
ATOM 2982 C C . ARG A 1 391 ? 19.774 -18.675 -1.531 1.00 34.09 391 ARG A C 1
ATOM 2983 O O . ARG A 1 391 ? 18.681 -18.100 -1.595 1.00 34.98 391 ARG A O 1
ATOM 2991 N N . GLY A 1 392 ? 19.942 -19.851 -0.938 1.00 34.32 392 GLY A N 1
ATOM 2992 C CA . GLY A 1 392 ? 18.840 -20.501 -0.253 1.00 34.03 392 GLY A CA 1
ATOM 2993 C C . GLY A 1 392 ? 19.116 -21.979 -0.050 1.00 35.07 392 GLY A C 1
ATOM 2994 O O . GLY A 1 392 ? 20.229 -22.454 -0.265 1.00 38.03 392 GLY A O 1
ATOM 2995 N N . HIS A 1 393 ? 18.053 -22.704 0.345 1.00 33.39 393 HIS A N 1
ATOM 2996 C CA . HIS A 1 393 ? 18.221 -24.086 0.800 1.00 34.22 393 HIS A CA 1
ATOM 2997 C C . HIS A 1 393 ? 18.508 -25.063 -0.330 1.00 35.70 393 HIS A C 1
ATOM 2998 O O . HIS A 1 393 ? 18.956 -26.180 -0.050 1.00 37.38 393 HIS A O 1
ATOM 3005 N N . TRP A 1 394 ? 18.251 -24.684 -1.587 1.00 31.41 394 TRP A N 1
ATOM 3006 C CA . TRP A 1 394 ? 18.508 -25.549 -2.732 1.00 31.09 394 TRP A CA 1
ATOM 3007 C C . TRP A 1 394 ? 19.297 -24.807 -3.816 1.00 31.93 394 TRP A C 1
ATOM 3008 O O . TRP A 1 394 ? 19.144 -25.077 -5.013 1.00 31.28 394 TRP A O 1
ATOM 3019 N N . VAL A 1 395 ? 20.149 -23.875 -3.405 1.00 30.40 395 VAL A N 1
ATOM 3020 C CA . VAL A 1 395 ? 21.161 -23.254 -4.255 1.00 30.66 395 VAL A CA 1
ATOM 3021 C C . VAL A 1 395 ? 22.488 -23.940 -3.964 1.00 34.88 395 VAL A C 1
ATOM 3022 O O . VAL A 1 395 ? 22.775 -24.275 -2.810 1.00 32.78 395 VAL A O 1
ATOM 3026 N N . LEU A 1 396 ? 23.286 -24.191 -5.002 1.00 36.06 396 LEU A N 1
ATOM 3027 C CA . LEU A 1 396 ? 24.537 -24.903 -4.777 1.00 37.22 396 LEU A CA 1
ATOM 3028 C C . LEU A 1 396 ? 25.512 -24.056 -3.955 1.00 38.95 396 LEU A C 1
ATOM 3029 O O . LEU A 1 396 ? 25.430 -22.823 -3.903 1.00 36.54 396 LEU A O 1
ATOM 3034 N N . ASP A 1 397 ? 26.463 -24.752 -3.331 1.00 40.49 397 ASP A N 1
ATOM 3035 C CA . ASP A 1 397 ? 27.603 -24.163 -2.642 1.00 41.48 397 ASP A CA 1
ATOM 3036 C C . ASP A 1 397 ? 28.894 -24.257 -3.447 1.00 44.92 397 ASP A C 1
ATOM 3037 O O . ASP A 1 397 ? 29.734 -23.359 -3.354 1.00 46.25 397 ASP A O 1
ATOM 3042 N N . SER A 1 398 ? 29.069 -25.314 -4.240 1.00 43.20 398 SER A N 1
ATOM 3043 C CA . SER A 1 398 ? 30.228 -25.461 -5.117 1.00 42.65 398 SER A CA 1
ATOM 3044 C C . SER A 1 398 ? 29.931 -26.571 -6.120 1.00 42.79 398 SER A C 1
ATOM 3045 O O . SER A 1 398 ? 29.067 -27.421 -5.884 1.00 40.65 398 SER A O 1
ATOM 3048 N N . TYR A 1 399 ? 30.650 -26.547 -7.242 1.00 37.22 399 TYR A N 1
ATOM 3049 C CA . TYR A 1 399 ? 30.448 -27.515 -8.308 1.00 42.44 399 TYR A CA 1
ATOM 3050 C C . TYR A 1 399 ? 31.164 -28.833 -8.011 1.00 44.14 399 TYR A C 1
ATOM 3051 O O . TYR A 1 399 ? 32.166 -28.881 -7.292 1.00 42.86 399 TYR A O 1
ATOM 3060 N N . PHE A 1 400 ? 30.662 -29.903 -8.631 1.00 45.03 400 PHE A N 1
ATOM 3061 C CA . PHE A 1 400 ? 31.162 -31.249 -8.360 1.00 47.03 400 PHE A CA 1
ATOM 3062 C C . PHE A 1 400 ? 32.630 -31.378 -8.746 1.00 41.68 400 PHE A C 1
ATOM 3063 O O . PHE A 1 400 ? 33.023 -31.023 -9.858 1.00 47.26 400 PHE A O 1
ATOM 3071 N N . GLN A 1 401 ? 33.435 -31.890 -7.814 1.00 45.05 401 GLN A N 1
ATOM 3072 C CA . GLN A 1 401 ? 34.881 -32.064 -7.971 1.00 48.59 401 GLN A CA 1
ATOM 3073 C C . GLN A 1 401 ? 35.611 -30.732 -8.167 1.00 50.12 401 GLN A C 1
ATOM 3074 O O . GLN A 1 401 ? 36.699 -30.696 -8.750 1.00 50.89 401 GLN A O 1
ATOM 3080 N N . LEU A 1 402 ? 35.041 -29.631 -7.682 1.00 49.44 402 LEU A N 1
ATOM 3081 C CA . LEU A 1 402 ? 35.662 -28.310 -7.760 1.00 47.02 402 LEU A CA 1
ATOM 3082 C C . LEU A 1 402 ? 35.451 -27.561 -6.445 1.00 53.52 402 LEU A C 1
ATOM 3083 O O . LEU A 1 402 ? 35.107 -26.378 -6.425 1.00 54.97 402 LEU A O 1
ATOM 3088 N N . LYS A 1 403 ? 35.668 -28.258 -5.318 1.00 51.99 403 LYS A N 1
ATOM 3089 C CA . LYS A 1 403 ? 35.433 -27.660 -4.003 1.00 56.80 403 LYS A CA 1
ATOM 3090 C C . LYS A 1 403 ? 36.450 -26.571 -3.673 1.00 59.86 403 LYS A C 1
ATOM 3091 O O . LYS A 1 403 ? 36.155 -25.672 -2.875 1.00 55.84 403 LYS A O 1
ATOM 3097 N N . ASP A 1 404 ? 37.644 -26.633 -4.263 1.00 62.95 404 ASP A N 1
ATOM 3098 C CA . ASP A 1 404 ? 38.732 -25.716 -3.938 1.00 65.44 404 ASP A CA 1
ATOM 3099 C C . ASP A 1 404 ? 38.717 -24.433 -4.783 1.00 63.72 404 ASP A C 1
ATOM 3100 O O . ASP A 1 404 ? 39.760 -23.780 -4.906 1.00 67.31 404 ASP A O 1
ATOM 3105 N N . GLN A 1 405 ? 37.573 -24.049 -5.358 1.00 61.77 405 GLN A N 1
ATOM 3106 C CA . GLN A 1 405 ? 37.576 -23.107 -6.474 1.00 61.00 405 GLN A CA 1
ATOM 3107 C C . GLN A 1 405 ? 36.970 -21.738 -6.176 1.00 62.42 405 GLN A C 1
ATOM 3108 O O . GLN A 1 405 ? 36.954 -20.891 -7.077 1.00 67.05 405 GLN A O 1
ATOM 3114 N N . GLU A 1 406 ? 36.470 -21.491 -4.964 1.00 58.57 406 GLU A N 1
ATOM 3115 C CA . GLU A 1 406 ? 36.094 -20.139 -4.529 1.00 62.69 406 GLU A CA 1
ATOM 3116 C C . GLU A 1 406 ? 34.993 -19.541 -5.417 1.00 62.38 406 GLU A C 1
ATOM 3117 O O . GLU A 1 406 ? 35.179 -18.526 -6.097 1.00 60.67 406 GLU A O 1
ATOM 3123 N N . LEU A 1 407 ? 33.824 -20.180 -5.387 1.00 51.97 407 LEU A N 1
ATOM 3124 C CA . LEU A 1 407 ? 32.721 -19.811 -6.270 1.00 51.34 407 LEU A CA 1
ATOM 3125 C C . LEU A 1 407 ? 31.842 -18.692 -5.709 1.00 49.05 407 LEU A C 1
ATOM 3126 O O . LEU A 1 407 ? 31.557 -17.720 -6.413 1.00 48.16 407 LEU A O 1
ATOM 3131 N N . LEU A 1 408 ? 31.386 -18.819 -4.460 1.00 48.72 408 LEU A N 1
ATOM 3132 C CA . LEU A 1 408 ? 30.441 -17.859 -3.898 1.00 46.16 408 LEU A CA 1
ATOM 3133 C C . LEU A 1 408 ? 31.107 -16.523 -3.597 1.00 49.10 408 LEU A C 1
ATOM 3134 O O . LEU A 1 408 ? 32.282 -16.455 -3.230 1.00 50.87 408 LEU A O 1
ATOM 3139 N N . GLN A 1 409 ? 30.321 -15.454 -3.711 1.00 47.72 409 GLN A N 1
ATOM 3140 C CA . GLN A 1 409 ? 30.777 -14.096 -3.424 1.00 47.47 409 GLN A CA 1
ATOM 3141 C C . GLN A 1 409 ? 29.991 -13.583 -2.223 1.00 48.36 409 GLN A C 1
ATOM 3142 O O . GLN A 1 409 ? 28.812 -13.228 -2.340 1.00 45.84 409 GLN A O 1
ATOM 3148 N N . ASP A 1 410 ? 30.655 -13.586 -1.065 1.00 50.25 410 ASP A N 1
ATOM 3149 C CA . ASP A 1 410 ? 30.061 -13.232 0.231 1.00 48.51 410 ASP A CA 1
ATOM 3150 C C . ASP A 1 410 ? 28.796 -14.051 0.528 1.00 47.28 410 ASP A C 1
ATOM 3151 O O . ASP A 1 410 ? 27.804 -13.538 1.050 1.00 49.20 410 ASP A O 1
ATOM 3156 N N . GLY A 1 411 ? 28.830 -15.343 0.213 1.00 47.29 411 GLY A N 1
ATOM 3157 C CA . GLY A 1 411 ? 27.708 -16.224 0.480 1.00 44.82 411 GLY A CA 1
ATOM 3158 C C . GLY A 1 411 ? 26.641 -16.289 -0.595 1.00 43.04 411 GLY A C 1
ATOM 3159 O O . GLY A 1 411 ? 25.637 -16.991 -0.402 1.00 41.80 411 GLY A O 1
ATOM 3160 N N . TRP A 1 412 ? 26.820 -15.595 -1.719 1.00 40.64 412 TRP A N 1
ATOM 3161 C CA . TRP A 1 412 ? 25.837 -15.579 -2.789 1.00 44.06 412 TRP A CA 1
ATOM 3162 C C . TRP A 1 412 ? 26.414 -16.185 -4.066 1.00 41.38 412 TRP A C 1
ATOM 3163 O O . TRP A 1 412 ? 27.614 -16.077 -4.351 1.00 39.90 412 TRP A O 1
ATOM 3174 N N . PHE A 1 413 ? 25.535 -16.824 -4.831 1.00 40.68 413 PHE A N 1
ATOM 3175 C CA . PHE A 1 413 ? 25.870 -17.393 -6.129 1.00 39.32 413 PHE A CA 1
ATOM 3176 C C . PHE A 1 413 ? 25.432 -16.429 -7.223 1.00 38.23 413 PHE A C 1
ATOM 3177 O O . PHE A 1 413 ? 24.248 -16.073 -7.297 1.00 36.97 413 PHE A O 1
ATOM 3185 N N . ALA A 1 414 ? 26.384 -16.012 -8.065 1.00 35.27 414 ALA A N 1
ATOM 3186 C CA . ALA A 1 414 ? 26.087 -15.164 -9.215 1.00 38.13 414 ALA A CA 1
ATOM 3187 C C . ALA A 1 414 ? 25.564 -16.025 -10.352 1.00 34.50 414 ALA A C 1
ATOM 3188 O O . ALA A 1 414 ? 26.224 -16.984 -10.760 1.00 37.28 414 ALA A O 1
ATOM 3190 N N . THR A 1 415 ? 24.383 -15.676 -10.872 1.00 32.17 415 THR A N 1
ATOM 3191 C CA . THR A 1 415 ? 23.728 -16.516 -11.875 1.00 36.23 415 THR A CA 1
ATOM 3192 C C . THR A 1 415 ? 24.237 -16.273 -13.288 1.00 37.08 415 THR A C 1
ATOM 3193 O O . THR A 1 415 ? 23.952 -17.079 -14.184 1.00 36.66 415 THR A O 1
ATOM 3197 N N . GLY A 1 416 ? 24.935 -15.168 -13.527 1.00 36.37 416 GLY A N 1
ATOM 3198 C CA . GLY A 1 416 ? 25.293 -14.799 -14.881 1.00 37.66 416 GLY A CA 1
ATOM 3199 C C . GLY A 1 416 ? 24.309 -13.905 -15.609 1.00 40.22 416 GLY A C 1
ATOM 3200 O O . GLY A 1 416 ? 24.647 -13.397 -16.682 1.00 41.90 416 GLY A O 1
ATOM 3201 N N . ASP A 1 417 ? 23.112 -13.681 -15.083 1.00 34.57 417 ASP A N 1
ATOM 3202 C CA . ASP A 1 417 ? 22.187 -12.774 -15.746 1.00 41.23 417 ASP A CA 1
ATOM 3203 C C . ASP A 1 417 ? 22.251 -11.375 -15.146 1.00 43.48 417 ASP A C 1
ATOM 3204 O O . ASP A 1 417 ? 22.488 -11.201 -13.945 1.00 41.88 417 ASP A O 1
ATOM 3209 N N . VAL A 1 418 ? 22.035 -10.364 -16.009 1.00 38.43 418 VAL A N 1
ATOM 3210 C CA . VAL A 1 418 ? 21.623 -9.050 -15.530 1.00 41.51 418 VAL A CA 1
ATOM 3211 C C . VAL A 1 418 ? 20.100 -9.041 -15.458 1.00 44.35 418 VAL A C 1
ATOM 3212 O O . VAL A 1 418 ? 19.414 -9.651 -16.292 1.00 39.89 418 VAL A O 1
ATOM 3216 N N . ALA A 1 419 ? 19.565 -8.389 -14.429 1.00 40.78 419 ALA A N 1
ATOM 3217 C CA . ALA A 1 419 ? 18.141 -8.473 -14.152 1.00 40.93 419 ALA A CA 1
ATOM 3218 C C . ALA A 1 419 ? 17.668 -7.188 -13.494 1.00 38.97 419 ALA A C 1
ATOM 3219 O O . ALA A 1 419 ? 18.467 -6.394 -12.986 1.00 39.90 419 ALA A O 1
ATOM 3221 N N . THR A 1 420 ? 16.354 -6.991 -13.516 1.00 38.88 420 THR A N 1
ATOM 3222 C CA . THR A 1 420 ? 15.689 -6.048 -12.632 1.00 35.24 420 THR A CA 1
ATOM 3223 C C . THR A 1 420 ? 14.849 -6.818 -11.621 1.00 40.81 420 THR A C 1
ATOM 3224 O O . THR A 1 420 ? 14.318 -7.892 -11.930 1.00 35.94 420 THR A O 1
ATOM 3228 N N . LEU A 1 421 ? 14.757 -6.262 -10.404 1.00 37.54 421 LEU A N 1
ATOM 3229 C CA . LEU A 1 421 ? 13.883 -6.749 -9.340 1.00 36.92 421 LEU A CA 1
ATOM 3230 C C . LEU A 1 421 ? 13.028 -5.583 -8.859 1.00 37.68 421 LEU A C 1
ATOM 3231 O O . LEU A 1 421 ? 13.548 -4.482 -8.653 1.00 38.65 421 LEU A O 1
ATOM 3236 N N . ASP A 1 422 ? 11.724 -5.808 -8.702 1.00 35.77 422 ASP A N 1
ATOM 3237 C CA . ASP A 1 422 ? 10.875 -4.715 -8.226 1.00 40.52 422 ASP A CA 1
ATOM 3238 C C . ASP A 1 422 ? 10.733 -4.837 -6.705 1.00 41.24 422 ASP A C 1
ATOM 3239 O O . ASP A 1 422 ? 11.347 -5.742 -6.114 1.00 38.43 422 ASP A O 1
ATOM 3244 N N . PRO A 1 423 ? 9.990 -3.952 -6.020 1.00 39.58 423 PRO A N 1
ATOM 3245 C CA . PRO A 1 423 ? 9.869 -4.107 -4.555 1.00 38.94 423 PRO A CA 1
ATOM 3246 C C . PRO A 1 423 ? 9.279 -5.444 -4.118 1.00 39.01 423 PRO A C 1
ATOM 3247 O O . PRO A 1 423 ? 9.628 -5.933 -3.038 1.00 36.17 423 PRO A O 1
ATOM 3251 N N . ASP A 1 424 ? 8.409 -6.060 -4.922 1.00 39.45 424 ASP A N 1
ATOM 3252 C CA . ASP A 1 424 ? 7.788 -7.322 -4.537 1.00 40.15 424 ASP A CA 1
ATOM 3253 C C . ASP A 1 424 ? 8.646 -8.547 -4.857 1.00 39.71 424 ASP A C 1
ATOM 3254 O O . ASP A 1 424 ? 8.215 -9.677 -4.582 1.00 36.71 424 ASP A O 1
ATOM 3259 N N . GLY A 1 425 ? 9.824 -8.369 -5.444 1.00 38.32 425 GLY A N 1
ATOM 3260 C CA . GLY A 1 425 ? 10.672 -9.491 -5.806 1.00 36.25 425 GLY A CA 1
ATOM 3261 C C . GLY A 1 425 ? 10.491 -10.038 -7.208 1.00 36.22 425 GLY A C 1
ATOM 3262 O O . GLY A 1 425 ? 11.099 -11.068 -7.534 1.00 35.72 425 GLY A O 1
ATOM 3263 N N . TYR A 1 426 ? 9.675 -9.400 -8.046 1.00 38.35 426 TYR A N 1
ATOM 3264 C CA . TYR A 1 426 ? 9.484 -9.885 -9.409 1.00 36.50 426 TYR A CA 1
ATOM 3265 C C . TYR A 1 426 ? 10.734 -9.620 -10.241 1.00 33.45 426 TYR A C 1
ATOM 3266 O O . TYR A 1 426 ? 11.234 -8.494 -10.281 1.00 35.57 426 TYR A O 1
ATOM 3275 N N . MET A 1 427 ? 11.232 -10.663 -10.903 1.00 33.55 427 MET A N 1
ATOM 3276 C CA . MET A 1 427 ? 12.510 -10.650 -11.596 1.00 34.13 427 MET A CA 1
ATOM 3277 C C . MET A 1 427 ? 12.295 -10.682 -13.107 1.00 35.83 427 MET A C 1
ATOM 3278 O O . MET A 1 427 ? 11.456 -11.441 -13.610 1.00 34.71 427 MET A O 1
ATOM 3283 N N . THR A 1 428 ? 13.050 -9.845 -13.826 1.00 36.37 428 THR A N 1
ATOM 3284 C CA . THR A 1 428 ? 13.028 -9.805 -15.290 1.00 33.30 428 THR A CA 1
ATOM 3285 C C . THR A 1 428 ? 14.443 -10.006 -15.798 1.00 39.29 428 THR A C 1
ATOM 3286 O O . THR A 1 428 ? 15.333 -9.205 -15.484 1.00 38.04 428 THR A O 1
ATOM 3290 N N . ILE A 1 429 ? 14.648 -11.077 -16.567 1.00 37.86 429 ILE A N 1
ATOM 3291 C CA . ILE A 1 429 ? 15.924 -11.304 -17.230 1.00 42.35 429 ILE A CA 1
ATOM 3292 C C . ILE A 1 429 ? 16.091 -10.293 -18.356 1.00 39.09 429 ILE A C 1
ATOM 3293 O O . ILE A 1 429 ? 15.216 -10.157 -19.219 1.00 41.12 429 ILE A O 1
ATOM 3298 N N . ARG A 1 430 ? 17.221 -9.588 -18.363 1.00 42.54 430 ARG A N 1
ATOM 3299 C CA . ARG A 1 430 ? 17.482 -8.555 -19.359 1.00 41.53 430 ARG A CA 1
ATOM 3300 C C . ARG A 1 430 ? 18.631 -8.894 -20.289 1.00 45.01 430 ARG A C 1
ATOM 3301 O O . ARG A 1 430 ? 18.519 -8.682 -21.499 1.00 42.56 430 ARG A O 1
ATOM 3309 N N . ASP A 1 431 ? 19.728 -9.415 -19.748 1.00 44.20 431 ASP A N 1
ATOM 3310 C CA . ASP A 1 431 ? 20.908 -9.748 -20.533 1.00 43.56 431 ASP A CA 1
ATOM 3311 C C . ASP A 1 431 ? 21.744 -10.743 -19.741 1.00 45.74 431 ASP A C 1
ATOM 3312 O O . ASP A 1 431 ? 21.357 -11.188 -18.657 1.00 45.05 431 ASP A O 1
ATOM 3317 N N . ARG A 1 432 ? 22.893 -11.100 -20.307 1.00 46.55 432 ARG A N 1
ATOM 3318 C CA . ARG A 1 432 ? 23.893 -11.931 -19.648 1.00 44.97 432 ARG A CA 1
ATOM 3319 C C . ARG A 1 432 ? 25.088 -11.054 -19.281 1.00 45.29 432 ARG A C 1
ATOM 3320 O O . ARG A 1 432 ? 25.661 -10.387 -20.148 1.00 46.84 432 ARG A O 1
ATOM 3328 N N . SER A 1 433 ? 25.454 -11.060 -17.996 1.00 44.03 433 SER A N 1
ATOM 3329 C CA . SER A 1 433 ? 26.540 -10.216 -17.489 1.00 48.30 433 SER A CA 1
ATOM 3330 C C . SER A 1 433 ? 27.786 -10.261 -18.375 1.00 51.07 433 SER A C 1
ATOM 3331 O O . SER A 1 433 ? 28.409 -9.227 -18.645 1.00 48.43 433 SER A O 1
ATOM 3334 N N . LYS A 1 434 ? 28.226 -11.419 -18.803 1.00 49.83 434 LYS A N 1
ATOM 3335 C CA . LYS A 1 434 ? 29.433 -11.478 -19.603 1.00 49.64 434 LYS A CA 1
ATOM 3336 C C . LYS A 1 434 ? 29.337 -10.869 -20.977 1.00 49.80 434 LYS A C 1
ATOM 3337 O O . LYS A 1 434 ? 30.325 -10.657 -21.612 1.00 42.57 434 LYS A O 1
ATOM 3343 N N . ASP A 1 435 ? 28.140 -10.577 -21.419 1.00 49.87 435 ASP A N 1
ATOM 3344 C CA . ASP A 1 435 ? 27.952 -10.082 -22.770 1.00 47.83 435 ASP A CA 1
ATOM 3345 C C . ASP A 1 435 ? 27.866 -8.557 -22.848 1.00 49.41 435 ASP A C 1
ATOM 3346 O O . ASP A 1 435 ? 27.950 -8.001 -23.949 1.00 47.26 435 ASP A O 1
ATOM 3351 N N . ILE A 1 436 ? 27.753 -7.868 -21.712 1.00 50.52 436 ILE A N 1
ATOM 3352 C CA . ILE A 1 436 ? 27.450 -6.441 -21.694 1.00 48.08 436 ILE A CA 1
ATOM 3353 C C . ILE A 1 436 ? 28.733 -5.621 -21.762 1.00 47.61 436 ILE A C 1
ATOM 3354 O O . ILE A 1 436 ? 29.686 -5.858 -21.009 1.00 47.16 436 ILE A O 1
ATOM 3359 N N . ILE A 1 437 ? 28.760 -4.675 -22.695 1.00 44.72 437 ILE A N 1
ATOM 3360 C CA . ILE A 1 437 ? 29.725 -3.587 -22.720 1.00 40.77 437 ILE A CA 1
ATOM 3361 C C . ILE A 1 437 ? 28.996 -2.355 -22.194 1.00 45.31 437 ILE A C 1
ATOM 3362 O O . ILE A 1 437 ? 28.009 -1.901 -22.790 1.00 44.93 437 ILE A O 1
ATOM 3367 N N . LYS A 1 438 ? 29.462 -1.827 -21.064 1.00 44.82 438 LYS A N 1
ATOM 3368 C CA . LYS A 1 438 ? 28.750 -0.764 -20.354 1.00 50.18 438 LYS A CA 1
ATOM 3369 C C . LYS A 1 438 ? 29.276 0.590 -20.823 1.00 51.96 438 LYS A C 1
ATOM 3370 O O . LYS A 1 438 ? 30.089 1.247 -20.167 1.00 52.36 438 LYS A O 1
ATOM 3376 N N . SER A 1 439 ? 28.800 0.999 -21.998 1.00 50.55 439 SER A N 1
ATOM 3377 C CA . SER A 1 439 ? 29.105 2.312 -22.540 1.00 52.73 439 SER A CA 1
ATOM 3378 C C . SER A 1 439 ? 28.186 3.361 -21.917 1.00 54.81 439 SER A C 1
ATOM 3379 O O . SER A 1 439 ? 27.079 3.061 -21.457 1.00 53.20 439 SER A O 1
ATOM 3382 N N . GLY A 1 440 ? 28.662 4.603 -21.923 1.00 54.29 440 GLY A N 1
ATOM 3383 C CA . GLY A 1 440 ? 28.068 5.689 -21.163 1.00 57.55 440 GLY A CA 1
ATOM 3384 C C . GLY A 1 440 ? 26.558 5.808 -21.210 1.00 59.35 440 GLY A C 1
ATOM 3385 O O . GLY A 1 440 ? 25.886 5.639 -20.185 1.00 63.80 440 GLY A O 1
ATOM 3386 N N . GLY A 1 441 ? 26.014 6.102 -22.393 1.00 61.37 441 GLY A N 1
ATOM 3387 C CA . GLY A 1 441 ? 24.593 6.368 -22.531 1.00 61.78 441 GLY A CA 1
ATOM 3388 C C . GLY A 1 441 ? 23.694 5.149 -22.632 1.00 65.10 441 GLY A C 1
ATOM 3389 O O . GLY A 1 441 ? 22.478 5.285 -22.471 1.00 64.26 441 GLY A O 1
ATOM 3390 N N . GLU A 1 442 ? 24.249 3.972 -22.906 1.00 65.79 442 GLU A N 1
ATOM 3391 C CA . GLU A 1 442 ? 23.449 2.764 -23.031 1.00 63.32 442 GLU A CA 1
ATOM 3392 C C . GLU A 1 442 ? 24.383 1.577 -23.152 1.00 58.10 442 GLU A C 1
ATOM 3393 O O . GLU A 1 442 ? 25.434 1.672 -23.791 1.00 57.67 442 GLU A O 1
ATOM 3399 N N . TRP A 1 443 ? 23.976 0.465 -22.558 1.00 54.55 443 TRP A N 1
ATOM 3400 C CA . TRP A 1 443 ? 24.739 -0.764 -22.620 1.00 51.70 443 TRP A CA 1
ATOM 3401 C C . TRP A 1 443 ? 24.630 -1.414 -23.996 1.00 48.54 443 TRP A C 1
ATOM 3402 O O . TRP A 1 443 ? 23.630 -1.275 -24.706 1.00 52.65 443 TRP A O 1
ATOM 3413 N N . ILE A 1 444 ? 25.677 -2.136 -24.361 1.00 40.97 444 ILE A N 1
ATOM 3414 C CA . ILE A 1 444 ? 25.807 -2.736 -25.684 1.00 46.67 444 ILE A CA 1
ATOM 3415 C C . ILE A 1 444 ? 25.937 -4.236 -25.509 1.00 46.83 444 ILE A C 1
ATOM 3416 O O . ILE A 1 444 ? 26.628 -4.704 -24.595 1.00 45.26 444 ILE A O 1
ATOM 3421 N N . SER A 1 445 ? 25.265 -4.988 -26.382 1.00 46.90 445 SER A N 1
ATOM 3422 C CA . SER A 1 445 ? 25.424 -6.434 -26.441 1.00 43.08 445 SER A CA 1
ATOM 3423 C C . SER A 1 445 ? 26.558 -6.764 -27.400 1.00 47.13 445 SER A C 1
ATOM 3424 O O . SER A 1 445 ? 26.479 -6.457 -28.598 1.00 42.10 445 SER A O 1
ATOM 3427 N N . SER A 1 446 ? 27.605 -7.402 -26.877 1.00 47.96 446 SER A N 1
ATOM 3428 C CA . SER A 1 446 ? 28.735 -7.732 -27.730 1.00 45.12 446 SER A CA 1
ATOM 3429 C C . SER A 1 446 ? 28.384 -8.834 -28.724 1.00 45.55 446 SER A C 1
ATOM 3430 O O . SER A 1 446 ? 28.872 -8.808 -29.859 1.00 45.62 446 SER A O 1
ATOM 3433 N N . VAL A 1 447 ? 27.517 -9.784 -28.350 1.00 47.40 447 VAL A N 1
ATOM 3434 C CA . VAL A 1 447 ? 27.224 -10.870 -29.286 1.00 47.30 447 VAL A CA 1
ATOM 3435 C C . VAL A 1 447 ? 26.421 -10.359 -30.473 1.00 48.74 447 VAL A C 1
ATOM 3436 O O . VAL A 1 447 ? 26.588 -10.854 -31.602 1.00 46.32 447 VAL A O 1
ATOM 3440 N N . GLU A 1 448 ? 25.557 -9.357 -30.257 1.00 42.18 448 GLU A N 1
ATOM 3441 C CA . GLU A 1 448 ? 24.816 -8.772 -31.370 1.00 44.52 448 GLU A CA 1
ATOM 3442 C C . GLU A 1 448 ? 25.762 -8.152 -32.397 1.00 48.28 448 GLU A C 1
ATOM 3443 O O . GLU A 1 448 ? 25.502 -8.209 -33.607 1.00 48.18 448 GLU A O 1
ATOM 3449 N N . LEU A 1 449 ? 26.869 -7.555 -31.936 1.00 46.06 449 LEU A N 1
ATOM 3450 C CA . LEU A 1 449 ? 27.825 -6.959 -32.871 1.00 44.21 449 LEU A CA 1
ATOM 3451 C C . LEU A 1 449 ? 28.665 -8.030 -33.553 1.00 42.85 449 LEU A C 1
ATOM 3452 O O . LEU A 1 449 ? 28.975 -7.915 -34.745 1.00 42.09 449 LEU A O 1
ATOM 3457 N N . GLU A 1 450 ? 29.039 -9.080 -32.817 1.00 39.58 450 GLU A N 1
ATOM 3458 C CA . GLU A 1 450 ? 29.734 -10.205 -33.437 1.00 41.94 450 GLU A CA 1
ATOM 3459 C C . GLU A 1 450 ? 28.914 -10.817 -34.563 1.00 42.77 450 GLU A C 1
ATOM 3460 O O . GLU A 1 450 ? 29.454 -11.140 -35.623 1.00 41.63 450 GLU A O 1
ATOM 3466 N N . ASN A 1 451 ? 27.610 -11.007 -34.342 1.00 46.50 451 ASN A N 1
ATOM 3467 C CA . ASN A 1 451 ? 26.774 -11.628 -35.364 1.00 44.78 451 ASN A CA 1
ATOM 3468 C C . ASN A 1 451 ? 26.721 -10.776 -36.626 1.00 46.96 451 ASN A C 1
ATOM 3469 O O . ASN A 1 451 ? 26.625 -11.315 -37.732 1.00 50.19 451 ASN A O 1
ATOM 3474 N N . ILE A 1 452 ? 26.788 -9.451 -36.485 1.00 45.03 452 ILE A N 1
ATOM 3475 C CA . ILE A 1 452 ? 26.894 -8.591 -37.660 1.00 45.04 452 ILE A CA 1
ATOM 3476 C C . ILE A 1 452 ? 28.250 -8.778 -38.326 1.00 44.24 452 ILE A C 1
ATOM 3477 O O . ILE A 1 452 ? 28.345 -8.949 -39.547 1.00 43.34 452 ILE A O 1
ATOM 3482 N N . ALA A 1 453 ? 29.316 -8.758 -37.527 1.00 41.83 453 ALA A N 1
ATOM 3483 C CA . ALA A 1 453 ? 30.666 -8.754 -38.072 1.00 43.65 453 ALA A CA 1
ATOM 3484 C C . ALA A 1 453 ? 30.984 -10.048 -38.818 1.00 45.73 453 ALA A C 1
ATOM 3485 O O . ALA A 1 453 ? 31.564 -10.007 -39.911 1.00 39.04 453 ALA A O 1
ATOM 3487 N N . VAL A 1 454 ? 30.618 -11.205 -38.249 1.00 39.17 454 VAL A N 1
ATOM 3488 C CA . VAL A 1 454 ? 30.998 -12.471 -38.872 1.00 44.72 454 VAL A CA 1
ATOM 3489 C C . VAL A 1 454 ? 30.314 -12.670 -40.217 1.00 46.91 454 VAL A C 1
ATOM 3490 O O . VAL A 1 454 ? 30.795 -13.453 -41.048 1.00 45.40 454 VAL A O 1
ATOM 3494 N N . ALA A 1 455 ? 29.197 -11.983 -40.459 1.00 44.96 455 ALA A N 1
ATOM 3495 C CA . ALA A 1 455 ? 28.498 -12.137 -41.727 1.00 46.71 455 ALA A CA 1
ATOM 3496 C C . ALA A 1 455 ? 29.204 -11.430 -42.869 1.00 47.69 455 ALA A C 1
ATOM 3497 O O . ALA A 1 455 ? 28.790 -11.592 -44.022 1.00 49.93 455 ALA A O 1
ATOM 3499 N N . HIS A 1 456 ? 30.247 -10.655 -42.582 1.00 48.72 456 HIS A N 1
ATOM 3500 C CA . HIS A 1 456 ? 30.941 -9.931 -43.634 1.00 46.61 456 HIS A CA 1
ATOM 3501 C C . HIS A 1 456 ? 31.684 -10.917 -44.529 1.00 48.28 456 HIS A C 1
ATOM 3502 O O . HIS A 1 456 ? 32.387 -11.801 -44.020 1.00 47.64 456 HIS A O 1
ATOM 3509 N N . PRO A 1 457 ? 31.572 -10.789 -45.855 1.00 47.59 457 PRO A N 1
ATOM 3510 C CA . PRO A 1 457 ? 32.174 -11.794 -46.753 1.00 52.20 457 PRO A CA 1
ATOM 3511 C C . PRO A 1 457 ? 33.680 -11.928 -46.615 1.00 50.66 457 PRO A C 1
ATOM 3512 O O . PRO A 1 457 ? 34.246 -12.906 -47.117 1.00 52.34 457 PRO A O 1
ATOM 3516 N N . LYS A 1 458 ? 34.354 -10.981 -45.965 1.00 50.57 458 LYS A N 1
ATOM 3517 C CA . LYS A 1 458 ? 35.809 -10.975 -45.914 1.00 48.93 458 LYS A CA 1
ATOM 3518 C C . LYS A 1 458 ? 36.350 -11.256 -44.513 1.00 49.38 458 LYS A C 1
ATOM 3519 O O . LYS A 1 458 ? 37.514 -10.950 -44.232 1.00 48.63 458 LYS A O 1
ATOM 3525 N N . LEU A 1 459 ? 35.547 -11.852 -43.631 1.00 45.30 459 LEU A N 1
ATOM 3526 C CA . LEU A 1 459 ? 36.029 -12.232 -42.308 1.00 50.47 459 LEU A CA 1
ATOM 3527 C C . LEU A 1 459 ? 35.748 -13.705 -42.055 1.00 49.76 459 LEU A C 1
ATOM 3528 O O . LEU A 1 459 ? 34.605 -14.157 -42.190 1.00 54.57 459 LEU A O 1
ATOM 3533 N N . ALA A 1 460 ? 36.795 -14.445 -41.682 1.00 49.08 460 ALA A N 1
ATOM 3534 C CA . ALA A 1 460 ? 36.617 -15.815 -41.210 1.00 52.06 460 ALA A CA 1
ATOM 3535 C C . ALA A 1 460 ? 35.762 -15.842 -39.946 1.00 56.81 460 ALA A C 1
ATOM 3536 O O . ALA A 1 460 ? 34.691 -16.460 -39.918 1.00 59.41 460 ALA A O 1
ATOM 3538 N N . THR A 1 461 ? 36.233 -15.188 -38.881 1.00 51.27 461 THR A N 1
ATOM 3539 C CA . THR A 1 461 ? 35.447 -14.953 -37.671 1.00 50.62 461 THR A CA 1
ATOM 3540 C C . THR A 1 461 ? 35.810 -13.586 -37.101 1.00 49.87 461 THR A C 1
ATOM 3541 O O . THR A 1 461 ? 36.605 -12.832 -37.681 1.00 43.76 461 THR A O 1
ATOM 3545 N N . ALA A 1 462 ? 35.208 -13.266 -35.955 1.00 44.58 462 ALA A N 1
ATOM 3546 C CA . ALA A 1 462 ? 35.473 -12.013 -35.264 1.00 44.42 462 ALA A CA 1
ATOM 3547 C C . ALA A 1 462 ? 34.949 -12.109 -33.837 1.00 44.91 462 ALA A C 1
ATOM 3548 O O . ALA A 1 462 ? 34.055 -12.903 -33.539 1.00 45.12 462 ALA A O 1
ATOM 3550 N N . ALA A 1 463 ? 35.539 -11.302 -32.960 1.00 40.88 463 ALA A N 1
ATOM 3551 C CA . ALA A 1 463 ? 35.116 -11.166 -31.577 1.00 46.54 463 ALA A CA 1
ATOM 3552 C C . ALA A 1 463 ? 34.966 -9.681 -31.261 1.00 46.60 463 ALA A C 1
ATOM 3553 O O . ALA A 1 463 ? 35.587 -8.828 -31.908 1.00 41.96 463 ALA A O 1
ATOM 3555 N N . VAL A 1 464 ? 34.115 -9.387 -30.298 1.00 44.48 464 VAL A N 1
ATOM 3556 C CA . VAL A 1 464 ? 33.875 -8.026 -29.892 1.00 44.84 464 VAL A CA 1
ATOM 3557 C C . VAL A 1 464 ? 34.050 -7.937 -28.406 1.00 47.98 464 VAL A C 1
ATOM 3558 O O . VAL A 1 464 ? 33.449 -8.677 -27.668 1.00 45.04 464 VAL A O 1
ATOM 3562 N N . ILE A 1 465 ? 34.885 -7.012 -27.983 1.00 45.60 465 ILE A N 1
ATOM 3563 C CA . ILE A 1 465 ? 35.125 -6.855 -26.588 1.00 50.68 465 ILE A CA 1
ATOM 3564 C C . ILE A 1 465 ? 35.023 -5.449 -26.100 1.00 48.17 465 ILE A C 1
ATOM 3565 O O . ILE A 1 465 ? 35.236 -4.516 -26.815 1.00 50.26 465 ILE A O 1
ATOM 3570 N N . GLY A 1 466 ? 34.713 -5.345 -24.831 1.00 30.00 466 GLY A N 1
ATOM 3571 C CA . GLY A 1 466 ? 34.611 -4.087 -24.151 1.00 30.00 466 GLY A CA 1
ATOM 3572 C C . GLY A 1 466 ? 36.021 -3.755 -23.784 1.00 30.00 466 GLY A C 1
ATOM 3573 O O . GLY A 1 466 ? 36.745 -4.577 -23.270 1.00 30.00 466 GLY A O 1
ATOM 3574 N N . VAL A 1 467 ? 36.392 -2.530 -24.076 1.00 51.32 467 VAL A N 1
ATOM 3575 C CA . VAL A 1 467 ? 37.704 -2.018 -23.829 1.00 54.76 467 VAL A CA 1
ATOM 3576 C C . VAL A 1 467 ? 37.563 -0.647 -23.157 1.00 56.95 467 VAL A C 1
ATOM 3577 O O . VAL A 1 467 ? 36.600 0.028 -23.369 1.00 55.64 467 VAL A O 1
ATOM 3581 N N . PRO A 1 468 ? 38.590 -0.259 -22.315 1.00 61.62 468 PRO A N 1
ATOM 3582 C CA . PRO A 1 468 ? 38.398 1.045 -21.657 1.00 61.97 468 PRO A CA 1
ATOM 3583 C C . PRO A 1 468 ? 38.480 2.292 -22.537 1.00 59.53 468 PRO A C 1
ATOM 3584 O O . PRO A 1 468 ? 39.261 2.332 -23.458 1.00 59.46 468 PRO A O 1
ATOM 3588 N N . HIS A 1 469 ? 37.657 3.287 -22.212 1.00 53.47 469 HIS A N 1
ATOM 3589 C CA . HIS A 1 469 ? 37.594 4.579 -22.887 1.00 54.83 469 HIS A CA 1
ATOM 3590 C C . HIS A 1 469 ? 37.533 5.657 -21.817 1.00 56.20 469 HIS A C 1
ATOM 3591 O O . HIS A 1 469 ? 36.795 5.544 -20.869 1.00 48.88 469 HIS A O 1
ATOM 3598 N N . PRO A 1 470 ? 38.328 6.698 -21.969 1.00 53.10 470 PRO A N 1
ATOM 3599 C CA . PRO A 1 470 ? 38.418 7.696 -20.887 1.00 57.29 470 PRO A CA 1
ATOM 3600 C C . PRO A 1 470 ? 37.167 8.552 -20.736 1.00 58.47 470 PRO A C 1
ATOM 3601 O O . PRO A 1 470 ? 36.947 9.104 -19.652 1.00 57.85 470 PRO A O 1
ATOM 3605 N N . LYS A 1 471 ? 36.345 8.678 -21.779 1.00 56.24 471 LYS A N 1
ATOM 3606 C CA . LYS A 1 471 ? 35.145 9.503 -21.747 1.00 52.37 471 LYS A CA 1
ATOM 3607 C C . LYS A 1 471 ? 33.861 8.696 -21.609 1.00 52.55 471 LYS A C 1
ATOM 3608 O O . LYS A 1 471 ? 32.918 9.179 -20.977 1.00 50.02 471 LYS A O 1
ATOM 3614 N N . TRP A 1 472 ? 33.806 7.487 -22.183 1.00 52.06 472 TRP A N 1
ATOM 3615 C CA . TRP A 1 472 ? 32.593 6.675 -22.244 1.00 49.75 472 TRP A CA 1
ATOM 3616 C C . TRP A 1 472 ? 32.644 5.447 -21.339 1.00 48.84 472 TRP A C 1
ATOM 3617 O O . TRP A 1 472 ? 31.733 4.610 -21.402 1.00 50.46 472 TRP A O 1
ATOM 3628 N N . ASP A 1 473 ? 33.683 5.329 -20.500 1.00 47.76 473 ASP A N 1
ATOM 3629 C CA . ASP A 1 473 ? 33.946 4.198 -19.604 1.00 52.51 473 ASP A CA 1
ATOM 3630 C C . ASP A 1 473 ? 34.395 2.958 -20.371 1.00 51.02 473 ASP A C 1
ATOM 3631 O O . ASP A 1 473 ? 35.491 2.437 -20.142 1.00 45.26 473 ASP A O 1
ATOM 3636 N N . GLU A 1 474 ? 33.543 2.478 -21.273 1.00 51.26 474 GLU A N 1
ATOM 3637 C CA . GLU A 1 474 ? 33.748 1.212 -21.958 1.00 51.29 474 GLU A CA 1
ATOM 3638 C C . GLU A 1 474 ? 33.205 1.348 -23.373 1.00 49.56 474 GLU A C 1
ATOM 3639 O O . GLU A 1 474 ? 32.117 1.898 -23.561 1.00 47.17 474 GLU A O 1
ATOM 3645 N N . ARG A 1 475 ? 33.964 0.877 -24.362 1.00 48.21 475 ARG A N 1
ATOM 3646 C CA . ARG A 1 475 ? 33.555 0.953 -25.762 1.00 48.60 475 ARG A CA 1
ATOM 3647 C C . ARG A 1 475 ? 33.970 -0.312 -26.495 1.00 47.78 475 ARG A C 1
ATOM 3648 O O . ARG A 1 475 ? 34.963 -0.953 -26.128 1.00 46.06 475 ARG A O 1
ATOM 3656 N N . PRO A 1 476 ? 33.236 -0.693 -27.537 1.00 42.17 476 PRO A N 1
ATOM 3657 C CA . PRO A 1 476 ? 33.508 -1.967 -28.199 1.00 43.81 476 PRO A CA 1
ATOM 3658 C C . PRO A 1 476 ? 34.649 -1.860 -29.197 1.00 47.30 476 PRO A C 1
ATOM 3659 O O . PRO A 1 476 ? 34.798 -0.859 -29.904 1.00 49.20 476 PRO A O 1
ATOM 3663 N N . LEU A 1 477 ? 35.463 -2.913 -29.235 1.00 43.69 477 LEU A N 1
ATOM 3664 C CA . LEU A 1 477 ? 36.579 -3.048 -30.157 1.00 46.02 477 LEU A CA 1
ATOM 3665 C C . LEU A 1 477 ? 36.388 -4.346 -30.925 1.00 44.89 477 LEU A C 1
ATOM 3666 O O . LEU A 1 477 ? 36.164 -5.397 -30.317 1.00 46.45 477 LEU A O 1
ATOM 3671 N N . LEU A 1 478 ? 36.454 -4.271 -32.251 1.00 42.83 478 LEU A N 1
ATOM 3672 C CA . LEU A 1 478 ? 36.259 -5.437 -33.106 1.00 45.27 478 LEU A CA 1
ATOM 3673 C C . LEU A 1 478 ? 37.606 -6.112 -33.362 1.00 44.42 478 LEU A C 1
ATOM 3674 O O . LEU A 1 478 ? 38.480 -5.549 -34.032 1.00 46.54 478 LEU A O 1
ATOM 3679 N N . VAL A 1 479 ? 37.776 -7.315 -32.829 1.00 44.75 479 VAL A N 1
ATOM 3680 C CA . VAL A 1 479 ? 38.958 -8.132 -33.085 1.00 45.91 479 VAL A CA 1
ATOM 3681 C C . VAL A 1 479 ? 38.605 -9.100 -34.211 1.00 46.21 479 VAL A C 1
ATOM 3682 O O . VAL A 1 479 ? 37.860 -10.063 -34.002 1.00 47.20 479 VAL A O 1
ATOM 3686 N N . ALA A 1 480 ? 39.128 -8.847 -35.409 1.00 42.75 480 ALA A N 1
ATOM 3687 C CA . ALA A 1 480 ? 38.726 -9.569 -36.608 1.00 46.14 480 ALA A CA 1
ATOM 3688 C C . ALA A 1 480 ? 39.858 -10.440 -37.144 1.00 48.53 480 ALA A C 1
ATOM 3689 O O . ALA A 1 480 ? 41.040 -10.095 -37.036 1.00 47.56 480 ALA A O 1
ATOM 3691 N N . VAL A 1 481 ? 39.477 -11.574 -37.733 1.00 46.78 481 VAL A N 1
ATOM 3692 C CA . VAL A 1 481 ? 40.390 -12.444 -38.475 1.00 50.08 481 VAL A CA 1
ATOM 3693 C C . VAL A 1 481 ? 40.019 -12.377 -39.953 1.00 47.58 481 VAL A C 1
ATOM 3694 O O . VAL A 1 481 ? 38.937 -12.833 -40.348 1.00 45.33 481 VAL A O 1
ATOM 3698 N N . LYS A 1 482 ? 40.916 -11.816 -40.770 1.00 48.99 482 LYS A N 1
ATOM 3699 C CA . LYS A 1 482 ? 40.669 -11.696 -42.207 1.00 50.95 482 LYS A CA 1
ATOM 3700 C C . LYS A 1 482 ? 40.406 -13.059 -42.840 1.00 51.00 482 LYS A C 1
ATOM 3701 O O . LYS A 1 482 ? 41.116 -14.034 -42.573 1.00 48.88 482 LYS A O 1
ATOM 3707 N N . ALA A 1 483 ? 39.382 -13.124 -43.684 1.00 49.95 483 ALA A N 1
ATOM 3708 C CA . ALA A 1 483 ? 39.101 -14.357 -44.398 1.00 53.95 483 ALA A CA 1
ATOM 3709 C C . ALA A 1 483 ? 40.231 -14.661 -45.383 1.00 55.51 483 ALA A C 1
ATOM 3710 O O . ALA A 1 483 ? 40.987 -13.776 -45.802 1.00 54.59 483 ALA A O 1
ATOM 3712 N N . GLU A 1 484 ? 40.338 -15.936 -45.747 1.00 55.84 484 GLU A N 1
ATOM 3713 C CA . GLU A 1 484 ? 41.472 -16.423 -46.524 1.00 57.56 484 GLU A CA 1
ATOM 3714 C C . GLU A 1 484 ? 41.605 -15.670 -47.845 1.00 54.87 484 GLU A C 1
ATOM 3715 O O . GLU A 1 484 ? 40.658 -15.600 -48.635 1.00 53.62 484 GLU A O 1
ATOM 3721 N N . GLY A 1 485 ? 42.779 -15.078 -48.065 1.00 55.90 485 GLY A N 1
ATOM 3722 C CA . GLY A 1 485 ? 43.060 -14.393 -49.314 1.00 58.69 485 GLY A CA 1
ATOM 3723 C C . GLY A 1 485 ? 42.463 -13.012 -49.460 1.00 59.29 485 GLY A C 1
ATOM 3724 O O . GLY A 1 485 ? 42.432 -12.487 -50.577 1.00 62.73 485 GLY A O 1
ATOM 3725 N N . GLU A 1 486 ? 41.991 -12.397 -48.372 1.00 60.31 486 GLU A N 1
ATOM 3726 C CA . GLU A 1 486 ? 41.375 -11.078 -48.434 1.00 59.71 486 GLU A CA 1
ATOM 3727 C C . GLU A 1 486 ? 42.090 -10.095 -47.512 1.00 57.04 486 GLU A C 1
ATOM 3728 O O . GLU A 1 486 ? 42.679 -10.480 -46.495 1.00 54.04 486 GLU A O 1
ATOM 3734 N N . ASP A 1 487 ? 42.051 -8.817 -47.899 1.00 56.09 487 ASP A N 1
ATOM 3735 C CA . ASP A 1 487 ? 42.599 -7.714 -47.107 1.00 57.76 487 ASP A CA 1
ATOM 3736 C C . ASP A 1 487 ? 41.549 -6.619 -46.970 1.00 57.52 487 ASP A C 1
ATOM 3737 O O . ASP A 1 487 ? 41.651 -5.559 -47.601 1.00 55.62 487 ASP A O 1
ATOM 3742 N N . PRO A 1 488 ? 40.514 -6.845 -46.162 1.00 57.23 488 PRO A N 1
ATOM 3743 C CA . PRO A 1 488 ? 39.549 -5.771 -45.899 1.00 54.62 488 PRO A CA 1
ATOM 3744 C C . PRO A 1 488 ? 40.150 -4.692 -45.009 1.00 51.29 488 PRO A C 1
ATOM 3745 O O . PRO A 1 488 ? 40.991 -4.957 -44.146 1.00 51.31 488 PRO A O 1
ATOM 3749 N N . SER A 1 489 ? 39.717 -3.459 -45.239 1.00 53.52 489 SER A N 1
ATOM 3750 C CA . SER A 1 489 ? 40.177 -2.327 -44.446 1.00 54.19 489 SER A CA 1
ATOM 3751 C C . SER A 1 489 ? 39.292 -2.144 -43.220 1.00 49.88 489 SER A C 1
ATOM 3752 O O . SER A 1 489 ? 38.143 -2.600 -43.181 1.00 52.00 489 SER A O 1
ATOM 3755 N N . GLU A 1 490 ? 39.842 -1.463 -42.205 1.00 44.83 490 GLU A N 1
ATOM 3756 C CA . GLU A 1 490 ? 39.027 -1.110 -41.049 1.00 46.32 490 GLU A CA 1
ATOM 3757 C C . GLU A 1 490 ? 37.804 -0.307 -41.473 1.00 47.99 490 GLU A C 1
ATOM 3758 O O . GLU A 1 490 ? 36.690 -0.550 -40.991 1.00 48.82 490 GLU A O 1
ATOM 3764 N N . ALA A 1 491 ? 37.991 0.638 -42.399 1.00 45.50 491 ALA A N 1
ATOM 3765 C CA . ALA A 1 491 ? 36.917 1.555 -42.773 1.00 48.86 491 ALA A CA 1
ATOM 3766 C C . ALA A 1 491 ? 35.697 0.819 -43.326 1.00 47.49 491 ALA A C 1
ATOM 3767 O O . ALA A 1 491 ? 34.559 1.142 -42.968 1.00 46.88 491 ALA A O 1
ATOM 3769 N N . GLU A 1 492 ? 35.904 -0.160 -44.215 1.00 46.14 492 GLU A N 1
ATOM 3770 C CA . GLU A 1 492 ? 34.754 -0.843 -44.807 1.00 48.97 492 GLU A CA 1
ATOM 3771 C C . GLU A 1 492 ? 34.084 -1.790 -43.809 1.00 49.72 492 GLU A C 1
ATOM 3772 O O . GLU A 1 492 ? 32.854 -1.927 -43.808 1.00 52.59 492 GLU A O 1
ATOM 3778 N N . LEU A 1 493 ? 34.866 -2.454 -42.955 1.00 44.28 493 LEU A N 1
ATOM 3779 C CA . LEU A 1 493 ? 34.267 -3.337 -41.961 1.00 45.66 493 LEU A CA 1
ATOM 3780 C C . LEU A 1 493 ? 33.381 -2.549 -41.000 1.00 50.92 493 LEU A C 1
ATOM 3781 O O . LEU A 1 493 ? 32.307 -3.021 -40.603 1.00 51.70 493 LEU A O 1
ATOM 3786 N N . LEU A 1 494 ? 33.799 -1.336 -40.629 1.00 44.02 494 LEU A N 1
ATOM 3787 C CA . LEU A 1 494 ? 32.966 -0.518 -39.750 1.00 48.86 494 LEU A CA 1
ATOM 3788 C C . LEU A 1 494 ? 31.738 -0.000 -40.485 1.00 48.00 494 LEU A C 1
ATOM 3789 O O . LEU A 1 494 ? 30.652 0.093 -39.905 1.00 47.11 494 LEU A O 1
ATOM 3794 N N . GLU A 1 495 ? 31.895 0.338 -41.764 1.00 49.26 495 GLU A N 1
ATOM 3795 C CA . GLU A 1 495 ? 30.781 0.786 -42.589 1.00 50.84 495 GLU A CA 1
ATOM 3796 C C . GLU A 1 495 ? 29.735 -0.306 -42.796 1.00 49.31 495 GLU A C 1
ATOM 3797 O O . GLU A 1 495 ? 28.567 0.008 -43.057 1.00 50.61 495 GLU A O 1
ATOM 3803 N N . PHE A 1 496 ? 30.127 -1.576 -42.686 1.00 46.39 496 PHE A N 1
ATOM 3804 C CA . PHE A 1 496 ? 29.175 -2.672 -42.817 1.00 48.24 496 PHE A CA 1
ATOM 3805 C C . PHE A 1 496 ? 28.122 -2.675 -41.702 1.00 45.16 496 PHE A C 1
ATOM 3806 O O . PHE A 1 496 ? 27.054 -3.270 -41.884 1.00 44.15 496 PHE A O 1
ATOM 3814 N N . PHE A 1 497 ? 28.383 -2.017 -40.561 1.00 44.28 497 PHE A N 1
ATOM 3815 C CA . PHE A 1 497 ? 27.391 -1.948 -39.484 1.00 45.74 497 PHE A CA 1
ATOM 3816 C C . PHE A 1 497 ? 26.290 -0.927 -39.740 1.00 47.27 497 PHE A C 1
ATOM 3817 O O . PHE A 1 497 ? 25.204 -1.054 -39.156 1.00 45.34 497 PHE A O 1
ATOM 3825 N N . ASP A 1 498 ? 26.555 0.093 -40.559 1.00 46.00 498 ASP A N 1
ATOM 3826 C CA . ASP A 1 498 ? 25.576 1.147 -40.810 1.00 48.37 498 ASP A CA 1
ATOM 3827 C C . ASP A 1 498 ? 24.244 0.558 -41.254 1.00 52.32 498 ASP A C 1
ATOM 3828 O O . ASP A 1 498 ? 24.183 -0.226 -42.211 1.00 47.13 498 ASP A O 1
ATOM 3833 N N . GLY A 1 499 ? 23.174 0.956 -40.557 1.00 52.19 499 GLY A N 1
ATOM 3834 C CA . GLY A 1 499 ? 21.837 0.471 -40.829 1.00 51.12 499 GLY A CA 1
ATOM 3835 C C . GLY A 1 499 ? 21.495 -0.860 -40.202 1.00 51.58 499 GLY A C 1
ATOM 3836 O O . GLY A 1 499 ? 20.319 -1.246 -40.215 1.00 54.91 499 GLY A O 1
ATOM 3837 N N . LYS A 1 500 ? 22.475 -1.576 -39.648 1.00 49.63 500 LYS A N 1
ATOM 3838 C CA . LYS A 1 500 ? 22.236 -2.853 -38.988 1.00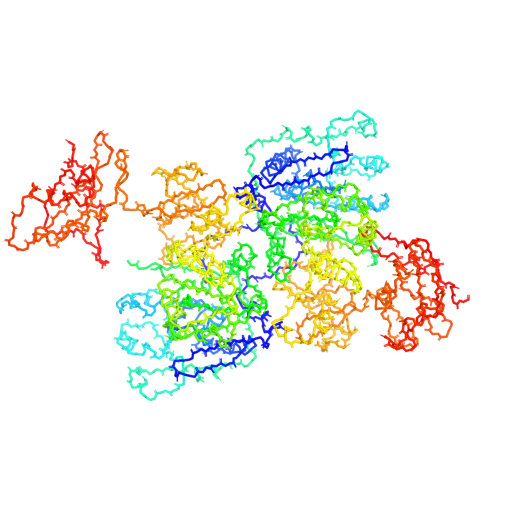 48.72 500 LYS A CA 1
ATOM 3839 C C . LYS A 1 500 ? 22.146 -2.734 -37.471 1.00 47.67 500 LYS A C 1
ATOM 3840 O O . LYS A 1 500 ? 21.869 -3.739 -36.800 1.00 47.67 500 LYS A O 1
ATOM 3846 N N . ILE A 1 501 ? 22.383 -1.539 -36.927 1.00 48.47 501 ILE A N 1
ATOM 3847 C CA . ILE A 1 501 ? 22.429 -1.273 -35.491 1.00 48.92 501 ILE A CA 1
ATOM 3848 C C . ILE A 1 501 ? 22.626 0.232 -35.331 1.00 48.79 501 ILE A C 1
ATOM 3849 O O . ILE A 1 501 ? 23.159 0.888 -36.236 1.00 49.16 501 ILE A O 1
ATOM 3854 N N . ALA A 1 502 ? 22.181 0.797 -34.202 1.00 50.33 502 ALA A N 1
ATOM 3855 C CA . ALA A 1 502 ? 22.361 2.227 -33.969 1.00 50.47 502 ALA A CA 1
ATOM 3856 C C . ALA A 1 502 ? 23.833 2.597 -34.120 1.00 48.55 502 ALA A C 1
ATOM 3857 O O . ALA A 1 502 ? 24.721 1.865 -33.679 1.00 46.28 502 ALA A O 1
ATOM 3859 N N . LYS A 1 503 ? 24.098 3.722 -34.785 1.00 51.63 503 LYS A N 1
ATOM 3860 C CA . LYS A 1 503 ? 25.482 4.033 -35.115 1.00 47.49 503 LYS A CA 1
ATOM 3861 C C . LYS A 1 503 ? 26.345 4.247 -33.878 1.00 48.06 503 LYS A C 1
ATOM 3862 O O . LYS A 1 503 ? 27.554 4.001 -33.943 1.00 46.57 503 LYS A O 1
ATOM 3868 N N . TRP A 1 504 ? 25.763 4.682 -32.752 1.00 46.71 504 TRP A N 1
ATOM 3869 C CA . TRP A 1 504 ? 26.564 4.851 -31.543 1.00 45.89 504 TRP A CA 1
ATOM 3870 C C . TRP A 1 504 ? 26.959 3.524 -30.901 1.00 46.71 504 TRP A C 1
ATOM 3871 O O . TRP A 1 504 ? 27.804 3.527 -30.002 1.00 47.79 504 TRP A O 1
ATOM 3882 N N . GLN A 1 505 ? 26.397 2.398 -31.343 1.00 44.19 505 GLN A N 1
ATOM 3883 C CA . GLN A 1 505 ? 26.813 1.083 -30.870 1.00 46.14 505 GLN A CA 1
ATOM 3884 C C . GLN A 1 505 ? 27.926 0.447 -31.701 1.00 46.37 505 GLN A C 1
ATOM 3885 O O . GLN A 1 505 ? 28.459 -0.587 -31.288 1.00 43.37 505 GLN A O 1
ATOM 3891 N N . VAL A 1 506 ? 28.276 1.020 -32.848 1.00 42.88 506 VAL A N 1
ATOM 3892 C CA . VAL A 1 506 ? 29.295 0.438 -33.738 1.00 45.69 506 VAL A CA 1
ATOM 3893 C C . VAL A 1 506 ? 30.655 0.464 -33.045 1.00 45.67 506 VAL A C 1
ATOM 3894 O O . VAL A 1 506 ? 30.993 1.470 -32.396 1.00 44.59 506 VAL A O 1
ATOM 3898 N N . PRO A 1 507 ? 31.471 -0.591 -33.161 1.00 44.81 507 PRO A N 1
ATOM 3899 C CA . PRO A 1 507 ? 32.801 -0.578 -32.527 1.00 43.86 507 PRO A CA 1
ATOM 3900 C C . PRO A 1 507 ? 33.640 0.618 -32.961 1.00 45.73 507 PRO A C 1
ATOM 3901 O O . PRO A 1 507 ? 33.585 1.056 -34.114 1.00 43.07 507 PRO A O 1
ATOM 3905 N N . ASP A 1 508 ? 34.449 1.129 -32.026 1.00 42.88 508 ASP A N 1
ATOM 3906 C CA . ASP A 1 508 ? 35.238 2.327 -32.314 1.00 45.40 508 ASP A CA 1
ATOM 3907 C C . ASP A 1 508 ? 36.401 2.033 -33.265 1.00 46.79 508 ASP A C 1
ATOM 3908 O O . ASP A 1 508 ? 36.742 2.874 -34.101 1.00 47.16 508 ASP A O 1
ATOM 3913 N N . LYS A 1 509 ? 37.022 0.857 -33.155 1.00 45.28 509 LYS A N 1
ATOM 3914 C CA . LYS A 1 509 ? 38.194 0.498 -33.950 1.00 49.56 509 LYS A CA 1
ATOM 3915 C C . LYS A 1 509 ? 38.166 -0.987 -34.285 1.00 47.34 509 LYS A C 1
ATOM 3916 O O . LYS A 1 509 ? 37.519 -1.794 -33.607 1.00 42.93 509 LYS A O 1
ATOM 3922 N N . VAL A 1 510 ? 38.924 -1.343 -35.320 1.00 45.86 510 VAL A N 1
ATOM 3923 C CA . VAL A 1 510 ? 39.118 -2.726 -35.740 1.00 45.36 510 VAL A CA 1
ATOM 3924 C C . VAL A 1 510 ? 40.585 -3.077 -35.549 1.00 46.90 510 VAL A C 1
ATOM 3925 O O . VAL A 1 510 ? 41.464 -2.283 -35.896 1.00 48.03 510 VAL A O 1
ATOM 3929 N N . VAL A 1 511 ? 40.854 -4.257 -35.000 1.00 47.39 511 VAL A N 1
ATOM 3930 C CA . VAL A 1 511 ? 42.205 -4.806 -34.984 1.00 50.43 511 VAL A CA 1
ATOM 3931 C C . VAL A 1 511 ? 42.191 -6.196 -35.615 1.00 51.26 511 VAL A C 1
ATOM 3932 O O . VAL A 1 511 ? 41.259 -6.981 -35.403 1.00 44.23 511 VAL A O 1
ATOM 3936 N N . PHE A 1 512 ? 43.219 -6.491 -36.411 1.00 49.89 512 PHE A N 1
ATOM 3937 C CA . PHE A 1 512 ? 43.343 -7.784 -37.068 1.00 51.78 512 PHE A CA 1
ATOM 3938 C C . PHE A 1 512 ? 44.303 -8.685 -36.300 1.00 53.86 512 PHE A C 1
ATOM 3939 O O . PHE A 1 512 ? 45.322 -8.222 -35.775 1.00 56.83 512 PHE A O 1
ATOM 3947 N N . VAL A 1 513 ? 43.963 -9.977 -36.231 1.00 54.79 513 VAL A N 1
ATOM 3948 C CA . VAL A 1 513 ? 44.816 -10.996 -35.632 1.00 54.93 513 VAL A CA 1
ATOM 3949 C C . VAL A 1 513 ? 44.787 -12.252 -36.495 1.00 56.08 513 VAL A C 1
ATOM 3950 O O . VAL A 1 513 ? 43.904 -12.436 -37.336 1.00 56.47 513 VAL A O 1
ATOM 3954 N N . ASP A 1 514 ? 45.766 -13.136 -36.256 1.00 58.44 514 ASP A N 1
ATOM 3955 C CA . ASP A 1 514 ? 45.846 -14.399 -36.993 1.00 59.69 514 ASP A CA 1
ATOM 3956 C C . ASP A 1 514 ? 44.718 -15.347 -36.602 1.00 57.82 514 ASP A C 1
ATOM 3957 O O . ASP A 1 514 ? 44.068 -15.943 -37.471 1.00 55.62 514 ASP A O 1
ATOM 3962 N N . ALA A 1 515 ? 44.496 -15.525 -35.298 1.00 56.75 515 ALA A N 1
ATOM 3963 C CA . ALA A 1 515 ? 43.442 -16.398 -34.801 1.00 55.74 515 ALA A CA 1
ATOM 3964 C C . ALA A 1 515 ? 42.941 -15.869 -33.466 1.00 55.52 515 ALA A C 1
ATOM 3965 O O . ALA A 1 515 ? 43.597 -15.056 -32.808 1.00 55.78 515 ALA A O 1
ATOM 3967 N N . LEU A 1 516 ? 41.798 -16.332 -33.086 1.00 55.15 516 LEU A N 1
ATOM 3968 C CA . LEU A 1 516 ? 41.332 -15.883 -31.779 1.00 63.82 516 LEU A CA 1
ATOM 3969 C C . LEU A 1 516 ? 41.795 -16.854 -30.696 1.00 63.50 516 LEU A C 1
ATOM 3970 O O . LEU A 1 516 ? 41.773 -18.072 -30.908 1.00 64.21 516 LEU A O 1
ATOM 3975 N N . PRO A 1 517 ? 42.240 -16.331 -29.553 1.00 63.67 517 PRO A N 1
ATOM 3976 C CA . PRO A 1 517 ? 42.564 -17.202 -28.417 1.00 67.18 517 PRO A CA 1
ATOM 3977 C C . PRO A 1 517 ? 41.396 -18.121 -28.101 1.00 65.37 517 PRO A C 1
ATOM 3978 O O . PRO A 1 517 ? 40.265 -17.677 -27.894 1.00 61.96 517 PRO A O 1
ATOM 3982 N N . LEU A 1 518 ? 41.672 -19.416 -28.088 1.00 66.30 518 LEU A N 1
ATOM 3983 C CA . LEU A 1 518 ? 40.621 -20.408 -27.987 1.00 72.32 518 LEU A CA 1
ATOM 3984 C C . LEU A 1 518 ? 40.725 -21.169 -26.676 1.00 73.73 518 LEU A C 1
ATOM 3985 O O . LEU A 1 518 ? 41.752 -21.162 -25.993 1.00 74.01 518 LEU A O 1
ATOM 3990 N N . ASN A 1 519 ? 39.629 -21.830 -26.338 1.00 74.85 519 ASN A N 1
ATOM 3991 C CA . ASN A 1 519 ? 39.584 -22.773 -25.237 1.00 78.52 519 ASN A CA 1
ATOM 3992 C C . ASN A 1 519 ? 39.438 -24.179 -25.797 1.00 80.22 519 ASN A C 1
ATOM 3993 O O . ASN A 1 519 ? 38.859 -24.374 -26.871 1.00 73.39 519 ASN A O 1
ATOM 3998 N N . ALA A 1 520 ? 39.968 -25.163 -25.059 1.00 83.51 520 ALA A N 1
ATOM 3999 C CA . ALA A 1 520 ? 39.721 -26.559 -25.405 1.00 82.43 520 ALA A CA 1
ATOM 4000 C C . ALA A 1 520 ? 38.231 -26.840 -25.536 1.00 80.95 520 ALA A C 1
ATOM 4001 O O . ALA A 1 520 ? 37.835 -27.798 -26.210 1.00 82.80 520 ALA A O 1
ATOM 4003 N N . THR A 1 521 ? 37.477 -25.952 -24.977 1.00 79.80 521 THR A N 1
ATOM 4004 C CA . THR A 1 521 ? 36.068 -25.983 -25.063 1.00 81.74 521 THR A CA 1
ATOM 4005 C C . THR A 1 521 ? 35.724 -25.544 -26.484 1.00 79.36 521 THR A C 1
ATOM 4006 O O . THR A 1 521 ? 34.711 -25.933 -27.042 1.00 79.73 521 THR A O 1
ATOM 4010 N N . GLY A 1 522 ? 36.585 -24.725 -27.076 1.00 30.00 522 GLY A N 1
ATOM 4011 C CA . GLY A 1 522 ? 36.361 -24.228 -28.412 1.00 30.00 522 GLY A CA 1
ATOM 4012 C C . GLY A 1 522 ? 36.194 -22.719 -28.411 1.00 30.00 522 GLY A C 1
ATOM 4013 O O . GLY A 1 522 ? 36.964 -22.040 -29.055 1.00 30.00 522 GLY A O 1
ATOM 4014 N N . ALA A 1 523 ? 35.204 -22.219 -27.672 1.00 30.00 523 ALA A N 1
ATOM 4015 C CA . ALA A 1 523 ? 34.871 -20.784 -27.558 1.00 30.00 523 ALA A CA 1
ATOM 4016 C C . ALA A 1 523 ? 35.997 -19.803 -27.207 1.00 30.00 523 ALA A C 1
ATOM 4017 O O . ALA A 1 523 ? 37.064 -20.207 -26.780 1.00 30.00 523 ALA A O 1
ATOM 4019 N N . VAL A 1 524 ? 35.742 -18.509 -27.400 1.00 60.07 524 VAL A N 1
ATOM 4020 C CA . VAL A 1 524 ? 36.753 -17.474 -27.186 1.00 63.24 524 VAL A CA 1
ATOM 4021 C C . VAL A 1 524 ? 37.075 -17.001 -25.773 1.00 64.59 524 VAL A C 1
ATOM 4022 O O . VAL A 1 524 ? 36.192 -16.784 -24.981 1.00 60.71 524 VAL A O 1
ATOM 4026 N N . LEU A 1 525 ? 38.362 -16.825 -25.481 1.00 65.43 525 LEU A N 1
ATOM 4027 C CA . LEU A 1 525 ? 38.766 -16.370 -24.151 1.00 61.88 525 LEU A CA 1
ATOM 4028 C C . LEU A 1 525 ? 38.869 -14.852 -24.166 1.00 63.67 525 LEU A C 1
ATOM 4029 O O . LEU A 1 525 ? 39.949 -14.269 -24.285 1.00 65.84 525 LEU A O 1
ATOM 4034 N N . LYS A 1 526 ? 37.715 -14.208 -23.994 1.00 63.50 526 LYS A N 1
ATOM 4035 C CA . LYS A 1 526 ? 37.590 -12.766 -24.191 1.00 65.40 526 LYS A CA 1
ATOM 4036 C C . LYS A 1 526 ? 38.391 -11.971 -23.176 1.00 65.32 526 LYS A C 1
ATOM 4037 O O . LYS A 1 526 ? 38.413 -10.733 -23.209 1.00 64.33 526 LYS A O 1
ATOM 4043 N N . ARG A 1 527 ? 39.032 -12.690 -22.264 1.00 67.31 527 ARG A N 1
ATOM 4044 C CA . ARG A 1 527 ? 39.811 -12.154 -21.151 1.00 70.41 527 ARG A CA 1
ATOM 4045 C C . ARG A 1 527 ? 41.171 -11.715 -21.528 1.00 66.81 527 ARG A C 1
ATOM 4046 O O . ARG A 1 527 ? 41.659 -10.693 -21.121 1.00 70.02 527 ARG A O 1
ATOM 4054 N N . LYS A 1 528 ? 41.810 -12.528 -22.313 1.00 68.63 528 LYS A N 1
ATOM 4055 C CA . LYS A 1 528 ? 43.137 -12.163 -22.801 1.00 68.73 528 LYS A CA 1
ATOM 4056 C C . LYS A 1 528 ? 43.040 -11.163 -23.946 1.00 67.22 528 LYS A C 1
ATOM 4057 O O . LYS A 1 528 ? 43.930 -10.317 -24.104 1.00 65.57 528 LYS A O 1
ATOM 4063 N N . LEU A 1 529 ? 41.963 -11.234 -24.736 1.00 64.17 529 LEU A N 1
ATOM 4064 C CA . LEU A 1 529 ? 41.657 -10.143 -25.657 1.00 68.17 529 LEU A CA 1
ATOM 4065 C C . LEU A 1 529 ? 41.682 -8.792 -24.938 1.00 65.46 529 LEU A C 1
ATOM 4066 O O . LEU A 1 529 ? 42.415 -7.873 -25.329 1.00 62.79 529 LEU A O 1
ATOM 4071 N N . ARG A 1 530 ? 40.879 -8.664 -23.874 1.00 64.40 530 ARG A N 1
ATOM 4072 C CA . ARG A 1 530 ? 40.790 -7.410 -23.123 1.00 66.55 530 ARG A CA 1
ATOM 4073 C C . ARG A 1 530 ? 42.149 -6.980 -22.580 1.00 67.07 530 ARG A C 1
ATOM 4074 O O . ARG A 1 530 ? 42.487 -5.789 -22.599 1.00 65.93 530 ARG A O 1
ATOM 4082 N N . ASP A 1 531 ? 42.937 -7.937 -22.085 1.00 69.82 531 ASP A N 1
ATOM 4083 C CA . ASP A 1 531 ? 44.260 -7.622 -21.559 1.00 69.70 531 ASP A CA 1
ATOM 4084 C C . ASP A 1 531 ? 45.186 -7.135 -22.665 1.00 70.13 531 ASP A C 1
ATOM 4085 O O . ASP A 1 531 ? 45.821 -6.078 -22.545 1.00 72.30 531 ASP A O 1
ATOM 4090 N N . GLU A 1 532 ? 45.262 -7.895 -23.761 1.00 67.46 532 GLU A N 1
ATOM 4091 C CA . GLU A 1 532 ? 46.164 -7.565 -24.859 1.00 68.21 532 GLU A CA 1
ATOM 4092 C C . GLU A 1 532 ? 45.812 -6.233 -25.512 1.00 67.48 532 GLU A C 1
ATOM 4093 O O . GLU A 1 532 ? 46.704 -5.518 -25.989 1.00 68.87 532 GLU A O 1
ATOM 4099 N N . PHE A 1 533 ? 44.528 -5.881 -25.549 1.00 64.36 533 PHE A N 1
ATOM 4100 C CA . PHE A 1 533 ? 44.116 -4.632 -26.178 1.00 66.32 533 PHE A CA 1
ATOM 4101 C C . PHE A 1 533 ? 43.644 -3.648 -25.115 1.00 67.84 533 PHE A C 1
ATOM 4102 O O . PHE A 1 533 ? 42.566 -3.054 -25.222 1.00 65.89 533 PHE A O 1
ATOM 4110 N N . LYS A 1 534 ? 44.485 -3.469 -24.094 1.00 66.18 534 LYS A N 1
ATOM 4111 C CA . LYS A 1 534 ? 44.163 -2.616 -22.955 1.00 65.83 534 LYS A CA 1
ATOM 4112 C C . LYS A 1 534 ? 43.985 -1.159 -23.377 1.00 67.75 534 LYS A C 1
ATOM 4113 O O . LYS A 1 534 ? 43.052 -0.481 -22.928 1.00 66.60 534 LYS A O 1
ATOM 4119 N N . ASP A 1 535 ? 44.868 -0.660 -24.245 1.00 65.28 535 ASP A N 1
ATOM 4120 C CA . ASP A 1 535 ? 44.938 0.756 -24.587 1.00 67.29 535 ASP A CA 1
ATOM 4121 C C . ASP A 1 535 ? 44.550 1.027 -26.033 1.00 65.68 535 ASP A C 1
ATOM 4122 O O . ASP A 1 535 ? 45.046 1.983 -26.635 1.00 67.54 535 ASP A O 1
ATOM 4127 N N . ALA A 1 536 ? 43.664 0.208 -26.603 1.00 61.68 536 ALA A N 1
ATOM 4128 C CA . ALA A 1 536 ? 43.352 0.371 -28.020 1.00 64.58 536 ALA A CA 1
ATOM 4129 C C . ALA A 1 536 ? 42.699 1.721 -28.307 1.00 63.08 536 ALA A C 1
ATOM 4130 O O . ALA A 1 536 ? 42.889 2.285 -29.392 1.00 57.87 536 ALA A O 1
ATOM 4132 N N . LEU A 1 537 ? 41.949 2.272 -27.350 1.00 60.68 537 LEU A N 1
ATOM 4133 C CA . LEU A 1 537 ? 41.181 3.487 -27.606 1.00 64.48 537 LEU A CA 1
ATOM 4134 C C . LEU A 1 537 ? 41.597 4.658 -26.717 1.00 65.77 537 LEU A C 1
ATOM 4135 O O . LEU A 1 537 ? 40.811 5.590 -26.519 1.00 67.07 537 LEU A O 1
ATOM 4140 N N . THR A 1 538 ? 42.826 4.653 -26.209 1.00 66.88 538 THR A N 1
ATOM 4141 C CA . THR A 1 538 ? 43.311 5.726 -25.345 1.00 67.00 538 THR A CA 1
ATOM 4142 C C . THR A 1 538 ? 44.467 6.504 -25.987 1.00 69.85 538 THR A C 1
ATOM 4143 O O . THR A 1 538 ? 44.263 7.376 -26.838 1.00 67.39 538 THR A O 1
ATOM 4147 N N . MET B 1 1 ? 29.584 -39.588 0.991 1.00 35.63 1 MET B N 1
ATOM 4148 C CA . MET B 1 1 ? 29.799 -38.320 0.307 1.00 38.84 1 MET B CA 1
ATOM 4149 C C . MET B 1 1 ? 28.575 -37.436 0.466 1.00 40.33 1 MET B C 1
ATOM 4150 O O . MET B 1 1 ? 27.462 -37.868 0.169 1.00 36.78 1 MET B O 1
ATOM 4155 N N . LEU B 1 2 ? 28.783 -36.201 0.921 1.00 40.81 2 LEU B N 1
ATOM 4156 C CA . LEU B 1 2 ? 27.692 -35.257 1.126 1.00 39.01 2 LEU B CA 1
ATOM 4157 C C . LEU B 1 2 ? 27.434 -34.460 -0.147 1.00 38.24 2 LEU B C 1
ATOM 4158 O O . LEU B 1 2 ? 28.285 -34.359 -1.026 1.00 40.56 2 LEU B O 1
ATOM 4163 N N . GLY B 1 3 ? 26.232 -33.895 -0.241 1.00 37.64 3 GLY B N 1
ATOM 4164 C CA . GLY B 1 3 ? 25.937 -32.961 -1.305 1.00 34.83 3 GLY B CA 1
ATOM 4165 C C . GLY B 1 3 ? 26.729 -31.668 -1.161 1.00 36.15 3 GLY B C 1
ATOM 4166 O O . GLY B 1 3 ? 27.356 -31.391 -0.141 1.00 30.93 3 GLY B O 1
ATOM 4167 N N . GLN B 1 4 ? 26.698 -30.854 -2.217 1.00 36.55 4 GLN B N 1
ATOM 4168 C CA . GLN B 1 4 ? 27.417 -29.583 -2.195 1.00 36.03 4 GLN B CA 1
ATOM 4169 C C . GLN B 1 4 ? 26.452 -28.422 -2.421 1.00 36.28 4 GLN B C 1
ATOM 4170 O O . GLN B 1 4 ? 26.657 -27.562 -3.289 1.00 36.77 4 GLN B O 1
ATOM 4176 N N . MET B 1 5 ? 25.400 -28.404 -1.617 1.00 35.15 5 MET B N 1
ATOM 4177 C CA . MET B 1 5 ? 24.395 -27.354 -1.574 1.00 37.03 5 MET B CA 1
ATOM 4178 C C . MET B 1 5 ? 24.618 -26.440 -0.369 1.00 38.97 5 MET B C 1
ATOM 4179 O O . MET B 1 5 ? 25.164 -26.855 0.661 1.00 35.06 5 MET B O 1
ATOM 4184 N N . MET B 1 6 ? 24.191 -25.184 -0.505 1.00 39.20 6 MET B N 1
ATOM 4185 C CA . MET B 1 6 ? 24.136 -24.302 0.650 1.00 36.85 6 MET B CA 1
ATOM 4186 C C . MET B 1 6 ? 23.293 -24.953 1.737 1.00 41.12 6 MET B C 1
ATOM 4187 O O . MET B 1 6 ? 22.201 -25.467 1.472 1.00 42.52 6 MET B O 1
ATOM 4192 N N . THR B 1 7 ? 23.806 -24.948 2.959 1.00 40.08 7 THR B N 1
ATOM 4193 C CA . THR B 1 7 ? 23.131 -25.563 4.095 1.00 42.70 7 THR B CA 1
ATOM 4194 C C . THR B 1 7 ? 22.962 -24.493 5.165 1.00 43.50 7 THR B C 1
ATOM 4195 O O . THR B 1 7 ? 23.943 -24.075 5.790 1.00 46.54 7 THR B O 1
ATOM 4199 N N . GLN B 1 8 ? 21.727 -24.023 5.337 1.00 42.52 8 GLN B N 1
ATOM 4200 C CA . GLN B 1 8 ? 21.232 -23.050 6.302 1.00 44.16 8 GLN B CA 1
ATOM 4201 C C . GLN B 1 8 ? 20.244 -23.718 7.242 1.00 36.81 8 GLN B C 1
ATOM 4202 O O . GLN B 1 8 ? 19.481 -24.582 6.799 1.00 33.28 8 GLN B O 1
ATOM 4208 N N . PRO B 1 9 ? 20.187 -23.315 8.512 1.00 36.97 9 PRO B N 1
ATOM 4209 C CA . PRO B 1 9 ? 19.136 -23.840 9.393 1.00 35.12 9 PRO B CA 1
ATOM 4210 C C . PRO B 1 9 ? 17.771 -23.286 9.010 1.00 35.48 9 PRO B C 1
ATOM 4211 O O . PRO B 1 9 ? 17.652 -22.177 8.483 1.00 32.43 9 PRO B O 1
ATOM 4215 N N . LEU B 1 10 ? 16.736 -24.097 9.252 1.00 29.66 10 LEU B N 1
ATOM 4216 C CA . LEU B 1 10 ? 15.354 -23.664 9.079 1.00 31.92 10 LEU B CA 1
ATOM 4217 C C . LEU B 1 10 ? 14.954 -22.850 10.311 1.00 35.55 10 LEU B C 1
ATOM 4218 O O . LEU B 1 10 ? 14.849 -23.393 11.413 1.00 36.56 10 LEU B O 1
ATOM 4223 N N . LEU B 1 11 ? 14.735 -21.548 10.137 1.00 36.12 11 LEU B N 1
ATOM 4224 C CA . LEU B 1 11 ? 14.535 -20.635 11.255 1.00 34.46 11 LEU B CA 1
ATOM 4225 C C . LEU B 1 11 ? 13.179 -19.943 11.166 1.00 32.45 11 LEU B C 1
ATOM 4226 O O . LEU B 1 11 ? 12.750 -19.525 10.080 1.00 29.94 11 LEU B O 1
ATOM 4231 N N . ILE B 1 12 ? 12.525 -19.789 12.325 1.00 30.15 12 ILE B N 1
ATOM 4232 C CA . ILE B 1 12 ? 11.321 -18.956 12.399 1.00 28.87 12 ILE B CA 1
ATOM 4233 C C . ILE B 1 12 ? 11.613 -17.528 11.939 1.00 30.72 12 ILE B C 1
ATOM 4234 O O . ILE B 1 12 ? 10.755 -16.881 11.319 1.00 29.81 12 ILE B O 1
ATOM 4239 N N . SER B 1 13 ? 12.830 -17.019 12.193 1.00 26.10 13 SER B N 1
ATOM 4240 C CA . SER B 1 13 ? 13.137 -15.654 11.772 1.00 28.75 13 SER B CA 1
ATOM 4241 C C . SER B 1 13 ? 13.239 -15.535 10.253 1.00 33.31 13 SER B C 1
ATOM 4242 O O . SER B 1 13 ? 13.026 -14.447 9.718 1.00 32.67 13 SER B O 1
ATOM 4245 N N . SER B 1 14 ? 13.576 -16.627 9.554 1.00 29.31 14 SER B N 1
ATOM 4246 C CA . SER B 1 14 ? 13.561 -16.629 8.092 1.00 33.01 14 SER B CA 1
ATOM 4247 C C . SER B 1 14 ? 12.160 -16.439 7.536 1.00 32.52 14 SER B C 1
ATOM 4248 O O . SER B 1 14 ? 12.002 -15.886 6.441 1.00 34.63 14 SER B O 1
ATOM 4251 N N . LEU B 1 15 ? 11.133 -16.884 8.266 1.00 34.96 15 LEU B N 1
ATOM 4252 C CA . LEU B 1 15 ? 9.765 -16.697 7.798 1.00 35.45 15 LEU B CA 1
ATOM 4253 C C . LEU B 1 15 ? 9.397 -15.212 7.771 1.00 34.85 15 LEU B C 1
ATOM 4254 O O . LEU B 1 15 ? 8.956 -14.695 6.736 1.00 35.04 15 LEU B O 1
ATOM 4259 N N . ILE B 1 16 ? 9.596 -14.508 8.895 1.00 35.32 16 ILE B N 1
ATOM 4260 C CA . ILE B 1 16 ? 9.283 -13.079 8.964 1.00 32.80 16 ILE B CA 1
ATOM 4261 C C . ILE B 1 16 ? 10.182 -12.279 8.023 1.00 34.04 16 ILE B C 1
ATOM 4262 O O . ILE B 1 16 ? 9.749 -11.286 7.429 1.00 32.98 16 ILE B O 1
ATOM 4267 N N . ASP B 1 17 ? 11.442 -12.693 7.870 1.00 33.13 17 ASP B N 1
ATOM 4268 C CA . ASP B 1 17 ? 12.335 -11.995 6.942 1.00 37.99 17 ASP B CA 1
ATOM 4269 C C . ASP B 1 17 ? 11.835 -12.116 5.505 1.00 36.95 17 ASP B C 1
ATOM 4270 O O . ASP B 1 17 ? 11.952 -11.172 4.716 1.00 36.32 17 ASP B O 1
ATOM 4275 N N . HIS B 1 18 ? 11.270 -13.271 5.148 1.00 32.53 18 HIS B N 1
ATOM 4276 C CA . HIS B 1 18 ? 10.737 -13.443 3.796 1.00 33.52 18 HIS B CA 1
ATOM 4277 C C . HIS B 1 18 ? 9.462 -12.635 3.601 1.00 34.25 18 HIS B C 1
ATOM 4278 O O . HIS B 1 18 ? 9.248 -12.037 2.535 1.00 33.13 18 HIS B O 1
ATOM 4285 N N . ALA B 1 19 ? 8.602 -12.595 4.622 1.00 34.98 19 ALA B N 1
ATOM 4286 C CA . ALA B 1 19 ? 7.412 -11.765 4.523 1.00 33.82 19 ALA B CA 1
ATOM 4287 C C . ALA B 1 19 ? 7.790 -10.299 4.382 1.00 32.60 19 ALA B C 1
ATOM 4288 O O . ALA B 1 19 ? 7.192 -9.570 3.581 1.00 35.59 19 ALA B O 1
ATOM 4290 N N . ALA B 1 20 ? 8.796 -9.852 5.130 1.00 33.20 20 ALA B N 1
ATOM 4291 C CA . ALA B 1 20 ? 9.142 -8.437 5.098 1.00 35.04 20 ALA B CA 1
ATOM 4292 C C . ALA B 1 20 ? 9.764 -8.041 3.760 1.00 33.46 20 ALA B C 1
ATOM 4293 O O . ALA B 1 20 ? 9.477 -6.959 3.238 1.00 37.35 20 ALA B O 1
ATOM 4295 N N . ARG B 1 21 ? 10.609 -8.902 3.191 1.00 31.39 21 ARG B N 1
ATOM 4296 C CA . ARG B 1 21 ? 11.277 -8.584 1.924 1.00 36.57 21 ARG B CA 1
ATOM 4297 C C . ARG B 1 21 ? 10.292 -8.544 0.762 1.00 34.50 21 ARG B C 1
ATOM 4298 O O . ARG B 1 21 ? 10.269 -7.583 -0.015 1.00 34.23 21 ARG B O 1
ATOM 4306 N N . TYR B 1 22 ? 9.468 -9.582 0.626 1.00 30.80 22 TYR B N 1
ATOM 4307 C CA . TYR B 1 22 ? 8.695 -9.804 -0.581 1.00 31.66 22 TYR B CA 1
ATOM 4308 C C . TYR B 1 22 ? 7.196 -9.587 -0.404 1.00 36.33 22 TYR B C 1
ATOM 4309 O O . TYR B 1 22 ? 6.454 -9.681 -1.389 1.00 33.52 22 TYR B O 1
ATOM 4318 N N . HIS B 1 23 ? 6.734 -9.254 0.806 1.00 34.88 23 HIS B N 1
ATOM 4319 C CA . HIS B 1 23 ? 5.327 -8.946 1.064 1.00 31.80 23 HIS B CA 1
ATOM 4320 C C . HIS B 1 23 ? 5.205 -7.802 2.071 1.00 34.55 23 HIS B C 1
ATOM 4321 O O . HIS B 1 23 ? 4.281 -7.772 2.891 1.00 34.34 23 HIS B O 1
ATOM 4328 N N . GLY B 1 24 ? 6.143 -6.847 2.021 1.00 32.89 24 GLY B N 1
ATOM 4329 C CA . GLY B 1 24 ? 6.249 -5.851 3.073 1.00 34.95 24 GLY B CA 1
ATOM 4330 C C . GLY B 1 24 ? 5.017 -4.982 3.248 1.00 36.20 24 GLY B C 1
ATOM 4331 O O . GLY B 1 24 ? 4.705 -4.574 4.367 1.00 33.43 24 GLY B O 1
ATOM 4332 N N . GLN B 1 25 ? 4.307 -4.684 2.156 1.00 35.90 25 GLN B N 1
ATOM 4333 C CA . GLN B 1 25 ? 3.138 -3.807 2.169 1.00 36.20 25 GLN B CA 1
ATOM 4334 C C . GLN B 1 25 ? 1.817 -4.567 2.260 1.00 32.04 25 GLN B C 1
ATOM 4335 O O . GLN B 1 25 ? 0.755 -3.937 2.272 1.00 31.83 25 GLN B O 1
ATOM 4341 N N . THR B 1 26 ? 1.851 -5.893 2.308 1.00 32.64 26 THR B N 1
ATOM 4342 C CA . THR B 1 26 ? 0.622 -6.676 2.391 1.00 34.15 26 THR B CA 1
ATOM 4343 C C . THR B 1 26 ? -0.020 -6.477 3.761 1.00 33.24 26 THR B C 1
ATOM 4344 O O . THR B 1 26 ? 0.646 -6.610 4.785 1.00 33.90 26 THR B O 1
ATOM 4348 N N . GLU B 1 27 ? -1.315 -6.182 3.785 1.00 31.99 27 GLU B N 1
ATOM 4349 C CA . GLU B 1 27 ? -1.913 -5.570 4.962 1.00 33.83 27 GLU B CA 1
ATOM 4350 C C . GLU B 1 27 ? -2.371 -6.591 6.012 1.00 37.15 27 GLU B C 1
ATOM 4351 O O . GLU B 1 27 ? -2.864 -7.680 5.697 1.00 32.37 27 GLU B O 1
ATOM 4357 N N . ILE B 1 28 ? -2.197 -6.223 7.277 1.00 30.95 28 ILE B N 1
ATOM 4358 C CA . ILE B 1 28 ? -2.684 -6.997 8.410 1.00 34.63 28 ILE B CA 1
ATOM 4359 C C . ILE B 1 28 ? -3.565 -6.087 9.257 1.00 34.34 28 ILE B C 1
ATOM 4360 O O . ILE B 1 28 ? -3.160 -4.975 9.621 1.00 30.90 28 ILE B O 1
ATOM 4365 N N . VAL B 1 29 ? -4.792 -6.532 9.512 1.00 32.11 29 VAL B N 1
ATOM 4366 C CA . VAL B 1 29 ? -5.765 -5.755 10.268 1.00 30.38 29 VAL B CA 1
ATOM 4367 C C . VAL B 1 29 ? -5.774 -6.289 11.694 1.00 37.64 29 VAL B C 1
ATOM 4368 O O . VAL B 1 29 ? -5.759 -7.508 11.908 1.00 31.85 29 VAL B O 1
ATOM 4372 N N . SER B 1 30 ? -5.776 -5.380 12.672 1.00 33.14 30 SER B N 1
ATOM 4373 C CA . SER B 1 30 ? -5.567 -5.756 14.068 1.00 33.91 30 SER B CA 1
ATOM 4374 C C . SER B 1 30 ? -6.573 -5.024 14.945 1.00 33.16 30 SER B C 1
ATOM 4375 O O . SER B 1 30 ? -6.461 -3.807 15.136 1.00 31.20 30 SER B O 1
ATOM 4378 N N . VAL B 1 31 ? -7.517 -5.772 15.513 1.00 36.51 31 VAL B N 1
ATOM 4379 C CA . VAL B 1 31 ? -8.508 -5.220 16.435 1.00 35.20 31 VAL B CA 1
ATOM 4380 C C . VAL B 1 31 ? -7.885 -5.141 17.829 1.00 36.99 31 VAL B C 1
ATOM 4381 O O . VAL B 1 31 ? -7.491 -6.164 18.401 1.00 36.56 31 VAL B O 1
ATOM 4385 N N . GLU B 1 32 ? -7.793 -3.929 18.378 1.00 35.64 32 GLU B N 1
ATOM 4386 C CA . GLU B 1 32 ? -7.077 -3.705 19.627 1.00 38.30 32 GLU B CA 1
ATOM 4387 C C . GLU B 1 32 ? -8.027 -3.683 20.817 1.00 32.74 32 GLU B C 1
ATOM 4388 O O . GLU B 1 32 ? -9.226 -3.434 20.683 1.00 37.53 32 GLU B O 1
ATOM 4394 N N . THR B 1 33 ? -7.461 -3.910 22.005 1.00 36.79 33 THR B N 1
ATOM 4395 C CA . THR B 1 33 ? -8.266 -3.831 23.225 1.00 36.11 33 THR B CA 1
ATOM 4396 C C . THR B 1 33 ? -8.723 -2.406 23.506 1.00 37.23 33 THR B C 1
ATOM 4397 O O . THR B 1 33 ? -9.793 -2.204 24.084 1.00 42.29 33 THR B O 1
ATOM 4401 N N . ASP B 1 34 ? -7.939 -1.403 23.109 1.00 38.93 34 ASP B N 1
ATOM 4402 C CA . ASP B 1 34 ? -8.358 -0.022 23.365 1.00 41.26 34 ASP B CA 1
ATOM 4403 C C . ASP B 1 34 ? -9.562 0.422 22.499 1.00 40.95 34 ASP B C 1
ATOM 4404 O O . ASP B 1 34 ? -9.809 1.633 22.461 1.00 40.80 34 ASP B O 1
ATOM 4409 N N . GLY B 1 35 ? -10.255 -0.462 21.776 1.00 43.83 35 GLY B N 1
ATOM 4410 C CA . GLY B 1 35 ? -11.406 -0.084 20.978 1.00 39.26 35 GLY B CA 1
ATOM 4411 C C . GLY B 1 35 ? -11.117 0.519 19.616 1.00 41.74 35 GLY B C 1
ATOM 4412 O O . GLY B 1 35 ? -12.044 1.052 18.992 1.00 40.65 35 GLY B O 1
ATOM 4413 N N . THR B 1 36 ? -9.873 0.471 19.133 1.00 36.26 36 THR B N 1
ATOM 4414 C CA . THR B 1 36 ? -9.527 0.949 17.798 1.00 40.16 36 THR B CA 1
ATOM 4415 C C . THR B 1 36 ? -9.015 -0.213 16.956 1.00 36.76 36 THR B C 1
ATOM 4416 O O . THR B 1 36 ? -8.795 -1.319 17.452 1.00 39.32 36 THR B O 1
ATOM 4420 N N . VAL B 1 37 ? -8.804 0.064 15.670 1.00 38.09 37 VAL B N 1
ATOM 4421 C CA . VAL B 1 37 ? -8.312 -0.915 14.710 1.00 37.75 37 VAL B CA 1
ATOM 4422 C C . VAL B 1 37 ? -7.018 -0.389 14.106 1.00 34.69 37 VAL B C 1
ATOM 4423 O O . VAL B 1 37 ? -6.964 0.754 13.648 1.00 36.45 37 VAL B O 1
ATOM 4427 N N . THR B 1 38 ? -5.969 -1.208 14.138 1.00 35.41 38 THR B N 1
ATOM 4428 C CA . THR B 1 38 ? -4.693 -0.861 13.531 1.00 35.91 38 THR B CA 1
ATOM 4429 C C . THR B 1 38 ? -4.640 -1.467 12.134 1.00 37.39 38 THR B C 1
ATOM 4430 O O . THR B 1 38 ? -4.955 -2.648 11.955 1.00 35.55 38 THR B O 1
ATOM 4434 N N . ARG B 1 39 ? -4.239 -0.664 11.156 1.00 36.62 39 ARG B N 1
ATOM 4435 C CA . ARG B 1 39 ? -3.902 -1.146 9.821 1.00 40.94 39 ARG B CA 1
ATOM 4436 C C . ARG B 1 39 ? -2.389 -1.179 9.720 1.00 38.07 39 ARG B C 1
ATOM 4437 O O . ARG B 1 39 ? -1.743 -0.127 9.718 1.00 46.33 39 ARG B O 1
ATOM 4445 N N . THR B 1 40 ? -1.821 -2.377 9.650 1.00 34.22 40 THR B N 1
ATOM 4446 C CA . THR B 1 40 ? -0.372 -2.534 9.603 1.00 34.24 40 THR B CA 1
ATOM 4447 C C . THR B 1 40 ? -0.074 -3.458 8.420 1.00 34.56 40 THR B C 1
ATOM 4448 O O . THR B 1 40 ? -0.910 -3.646 7.526 1.00 33.06 40 THR B O 1
ATOM 4452 N N . ASN B 1 41 ? 1.136 -4.019 8.374 1.00 34.23 41 ASN B N 1
ATOM 4453 C CA . ASN B 1 41 ? 1.548 -4.875 7.264 1.00 30.15 41 ASN B CA 1
ATOM 4454 C C . ASN B 1 41 ? 2.742 -5.713 7.714 1.00 32.43 41 ASN B C 1
ATOM 4455 O O . ASN B 1 41 ? 3.314 -5.480 8.779 1.00 32.78 41 ASN B O 1
ATOM 4460 N N . TRP B 1 42 ? 3.131 -6.684 6.879 1.00 31.10 42 TRP B N 1
ATOM 4461 C CA . TRP B 1 42 ? 4.206 -7.598 7.269 1.00 32.08 42 TRP B CA 1
ATOM 4462 C C . TRP B 1 42 ? 5.506 -6.852 7.535 1.00 32.09 42 TRP B C 1
ATOM 4463 O O . TRP B 1 42 ? 6.272 -7.234 8.432 1.00 34.03 42 TRP B O 1
ATOM 4474 N N . GLY B 1 43 ? 5.776 -5.789 6.765 1.00 31.70 43 GLY B N 1
ATOM 4475 C CA . GLY B 1 43 ? 7.002 -5.029 6.963 1.00 33.05 43 GLY B CA 1
ATOM 4476 C C . GLY B 1 43 ? 7.080 -4.381 8.337 1.00 33.71 43 GLY B C 1
ATOM 4477 O O . GLY B 1 43 ? 8.131 -4.395 8.983 1.00 33.94 43 GLY B O 1
ATOM 4478 N N . GLU B 1 44 ? 5.977 -3.788 8.791 1.00 30.31 44 GLU B N 1
ATOM 4479 C CA . GLU B 1 44 ? 5.967 -3.157 10.108 1.00 35.36 44 GLU B CA 1
ATOM 4480 C C . GLU B 1 44 ? 6.080 -4.195 11.218 1.00 32.83 44 GLU B C 1
ATOM 4481 O O . GLU B 1 44 ? 6.845 -4.014 12.172 1.00 35.51 44 GLU B O 1
ATOM 4487 N N . ILE B 1 45 ? 5.298 -5.276 11.122 1.00 33.46 45 ILE B N 1
ATOM 4488 C CA . ILE B 1 45 ? 5.391 -6.357 12.100 1.00 36.64 45 ILE B CA 1
ATOM 4489 C C . ILE B 1 45 ? 6.830 -6.834 12.213 1.00 35.84 45 ILE B C 1
ATOM 4490 O O . ILE B 1 45 ? 7.365 -7.005 13.322 1.00 31.51 45 ILE B O 1
ATOM 4495 N N . ALA B 1 46 ? 7.502 -6.965 11.064 1.00 33.57 46 ALA B N 1
ATOM 4496 C CA . ALA B 1 46 ? 8.863 -7.488 11.035 1.00 35.78 46 ALA B CA 1
ATOM 4497 C C . ALA B 1 46 ? 9.865 -6.513 11.639 1.00 35.50 46 ALA B C 1
ATOM 4498 O O . ALA B 1 46 ? 10.761 -6.929 12.385 1.00 32.81 46 ALA B O 1
ATOM 4500 N N . ALA B 1 47 ? 9.754 -5.220 11.308 1.00 34.83 47 ALA B N 1
ATOM 4501 C CA . ALA B 1 47 ? 10.641 -4.230 11.922 1.00 38.43 47 ALA B CA 1
ATOM 4502 C C . ALA B 1 47 ? 10.383 -4.103 13.426 1.00 36.09 47 ALA B C 1
ATOM 4503 O O . ALA B 1 47 ? 11.330 -3.964 14.209 1.00 35.80 47 ALA B O 1
ATOM 4505 N N . ASN B 1 48 ? 9.113 -4.134 13.850 1.00 37.71 48 ASN B N 1
ATOM 4506 C CA . ASN B 1 48 ? 8.814 -4.135 15.285 1.00 35.62 48 ASN B CA 1
ATOM 4507 C C . ASN B 1 48 ? 9.366 -5.386 15.953 1.00 35.38 48 ASN B C 1
ATOM 45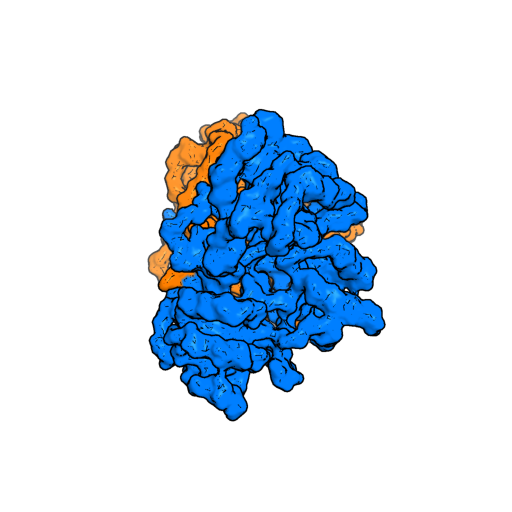08 O O . ASN B 1 48 ? 9.901 -5.324 17.068 1.00 36.95 48 ASN B O 1
ATOM 4513 N N . ALA B 1 49 ? 9.215 -6.541 15.296 1.00 35.28 49 ALA B N 1
ATOM 4514 C CA . ALA B 1 49 ? 9.691 -7.790 15.875 1.00 33.92 49 ALA B CA 1
ATOM 4515 C C . ALA B 1 49 ? 11.199 -7.771 16.036 1.00 36.76 49 ALA B C 1
ATOM 4516 O O . ALA B 1 49 ? 11.733 -8.289 17.024 1.00 38.30 49 ALA B O 1
ATOM 4518 N N . ARG B 1 50 ? 11.903 -7.168 15.078 1.00 35.35 50 ARG B N 1
ATOM 4519 C CA . ARG B 1 50 ? 13.354 -7.048 15.180 1.00 39.30 50 ARG B CA 1
ATOM 4520 C C . ARG B 1 50 ? 13.750 -6.192 16.378 1.00 37.56 50 ARG B C 1
ATOM 4521 O O . ARG B 1 50 ? 14.611 -6.579 17.179 1.00 38.11 50 ARG B O 1
ATOM 4529 N N . ARG B 1 51 ? 13.115 -5.026 16.520 1.00 35.03 51 ARG B N 1
ATOM 4530 C CA . ARG B 1 51 ? 13.416 -4.140 17.640 1.00 37.31 51 ARG B CA 1
ATOM 4531 C C . ARG B 1 51 ? 13.055 -4.786 18.975 1.00 38.03 51 ARG B C 1
ATOM 4532 O O . ARG B 1 51 ? 13.777 -4.621 19.969 1.00 38.93 51 ARG B O 1
ATOM 4540 N N . MET B 1 52 ? 11.938 -5.521 19.030 1.00 36.32 52 MET B N 1
ATOM 4541 C CA . MET B 1 52 ? 11.567 -6.132 20.304 1.00 36.32 52 MET B CA 1
ATOM 4542 C C . MET B 1 52 ? 12.532 -7.250 20.674 1.00 37.61 52 MET B C 1
ATOM 4543 O O . MET B 1 52 ? 12.888 -7.411 21.848 1.00 36.35 52 MET B O 1
ATOM 4548 N N . GLY B 1 53 ? 12.972 -8.028 19.684 1.00 31.98 53 GLY B N 1
ATOM 4549 C CA . GLY B 1 53 ? 13.967 -9.047 19.961 1.00 33.53 53 GLY B CA 1
ATOM 4550 C C . GLY B 1 53 ? 15.247 -8.452 20.514 1.00 36.25 53 GLY B C 1
ATOM 4551 O O . GLY B 1 53 ? 15.863 -9.013 21.422 1.00 33.93 53 GLY B O 1
ATOM 4552 N N . SER B 1 54 ? 15.654 -7.298 19.979 1.00 36.93 54 SER B N 1
ATOM 4553 C CA . SER B 1 54 ? 16.816 -6.599 20.510 1.00 35.03 54 SER B CA 1
ATOM 4554 C C . SER B 1 54 ? 16.574 -6.139 21.941 1.00 36.98 54 SER B C 1
ATOM 4555 O O . SER B 1 54 ? 17.434 -6.312 22.806 1.00 35.08 54 SER B O 1
ATOM 4558 N N . ALA B 1 55 ? 15.410 -5.534 22.202 1.00 33.76 55 ALA B N 1
ATOM 4559 C CA . ALA B 1 55 ? 15.124 -5.043 23.544 1.00 37.99 55 ALA B CA 1
ATOM 4560 C C . ALA B 1 55 ? 15.195 -6.181 24.552 1.00 39.50 55 ALA B C 1
ATOM 4561 O O . ALA B 1 55 ? 15.870 -6.071 25.581 1.00 39.71 55 ALA B O 1
ATOM 4563 N N . LEU B 1 56 ? 14.543 -7.310 24.240 1.00 39.29 56 LEU B N 1
ATOM 4564 C CA . LEU B 1 56 ? 14.580 -8.468 25.136 1.00 38.48 56 LEU B CA 1
ATOM 4565 C C . LEU B 1 56 ? 16.000 -8.981 25.336 1.00 39.81 56 LEU B C 1
ATOM 4566 O O . LEU B 1 56 ? 16.370 -9.368 26.451 1.00 36.77 56 LEU B O 1
ATOM 4571 N N . THR B 1 57 ? 16.805 -9.031 24.265 1.00 36.68 57 THR B N 1
ATOM 4572 C CA . THR B 1 57 ? 18.193 -9.452 24.441 1.00 38.31 57 THR B CA 1
ATOM 4573 C C . THR B 1 57 ? 18.943 -8.500 25.377 1.00 43.31 57 THR B C 1
ATOM 4574 O O . THR B 1 57 ? 19.768 -8.939 26.193 1.00 40.13 57 THR B O 1
ATOM 4578 N N . LYS B 1 58 ? 18.644 -7.193 25.291 1.00 40.34 58 LYS B N 1
ATOM 4579 C CA . LYS B 1 58 ? 19.292 -6.185 26.132 1.00 38.21 58 LYS B CA 1
ATOM 4580 C C . LYS B 1 58 ? 18.944 -6.329 27.610 1.00 41.60 58 LYS B C 1
ATOM 4581 O O . LYS B 1 58 ? 19.681 -5.814 28.459 1.00 40.60 58 LYS B O 1
ATOM 4587 N N . LEU B 1 59 ? 17.835 -6.998 27.936 1.00 36.38 59 LEU B N 1
ATOM 4588 C CA . LEU B 1 59 ? 17.495 -7.249 29.328 1.00 33.65 59 LEU B CA 1
ATOM 4589 C C . LEU B 1 59 ? 18.448 -8.233 29.988 1.00 40.10 59 LEU B C 1
ATOM 4590 O O . LEU B 1 59 ? 18.452 -8.336 31.216 1.00 38.78 59 LEU B O 1
ATOM 4595 N N . GLY B 1 60 ? 19.228 -8.974 29.211 1.00 39.37 60 GLY B N 1
ATOM 4596 C CA . GLY B 1 60 ? 20.101 -9.991 29.757 1.00 43.42 60 GLY B CA 1
ATOM 4597 C C . GLY B 1 60 ? 19.572 -11.413 29.701 1.00 42.61 60 GLY B C 1
ATOM 4598 O O . GLY B 1 60 ? 20.198 -12.309 30.278 1.00 39.30 60 GLY B O 1
ATOM 4599 N N . LEU B 1 61 ? 18.453 -11.655 29.020 1.00 37.14 61 LEU B N 1
ATOM 4600 C CA . LEU B 1 61 ? 17.897 -13.001 29.001 1.00 39.42 61 LEU B CA 1
ATOM 4601 C C . LEU B 1 61 ? 18.878 -13.989 28.366 1.00 40.28 61 LEU B C 1
ATOM 4602 O O . LEU B 1 61 ? 19.674 -13.636 27.488 1.00 42.10 61 LEU B O 1
ATOM 4607 N N . GLN B 1 62 ? 18.835 -15.239 28.838 1.00 37.93 62 GLN B N 1
ATOM 4608 C CA . GLN B 1 62 ? 19.731 -16.279 28.345 1.00 39.17 62 GLN B CA 1
ATOM 4609 C C . GLN B 1 62 ? 19.052 -17.121 27.265 1.00 41.44 62 GLN B C 1
ATOM 4610 O O . GLN B 1 62 ? 17.821 -17.186 27.192 1.00 37.02 62 GLN B O 1
ATOM 4616 N N . PRO B 1 63 ? 19.827 -17.772 26.394 1.00 39.86 63 PRO B N 1
ATOM 4617 C CA . PRO B 1 63 ? 19.221 -18.477 25.258 1.00 39.37 63 PRO B CA 1
ATOM 4618 C C . PRO B 1 63 ? 18.203 -19.524 25.698 1.00 39.04 63 PRO B C 1
ATOM 4619 O O . PRO B 1 63 ? 18.435 -20.306 26.623 1.00 37.06 63 PRO B O 1
ATOM 4623 N N . GLN B 1 64 ? 17.045 -19.495 25.035 1.00 36.41 64 GLN B N 1
ATOM 4624 C CA . GLN B 1 64 ? 15.915 -20.388 25.269 1.00 35.53 64 GLN B CA 1
ATOM 4625 C C . GLN B 1 64 ? 15.242 -20.169 26.634 1.00 37.30 64 GLN B C 1
ATOM 4626 O O . GLN B 1 64 ? 14.463 -21.029 27.097 1.00 35.42 64 GLN B O 1
ATOM 4632 N N . ASP B 1 65 ? 15.496 -19.034 27.296 1.00 36.88 65 ASP B N 1
ATOM 4633 C CA . ASP B 1 65 ? 14.593 -18.602 28.365 1.00 38.39 65 ASP B CA 1
ATOM 4634 C C . ASP B 1 65 ? 13.186 -18.448 27.803 1.00 36.12 65 ASP B C 1
ATOM 4635 O O . ASP B 1 65 ? 12.997 -18.049 26.646 1.00 32.43 65 ASP B O 1
ATOM 4640 N N . ARG B 1 66 ? 12.192 -18.760 28.633 1.00 32.54 66 ARG B N 1
ATOM 4641 C CA . ARG B 1 66 ? 10.804 -18.726 28.190 1.00 37.10 66 ARG B CA 1
ATOM 4642 C C . ARG B 1 66 ? 10.234 -17.310 28.269 1.00 33.96 66 ARG B C 1
ATOM 4643 O O . ARG B 1 66 ? 10.370 -16.637 29.295 1.00 33.55 66 ARG B O 1
ATOM 4651 N N . ILE B 1 67 ? 9.595 -16.865 27.184 1.00 30.53 67 ILE B N 1
ATOM 4652 C CA . ILE B 1 67 ? 8.832 -15.616 27.149 1.00 34.78 67 ILE B CA 1
ATOM 4653 C C . ILE B 1 67 ? 7.345 -15.966 27.177 1.00 35.88 67 ILE B C 1
ATOM 4654 O O . ILE B 1 67 ? 6.842 -16.655 26.282 1.00 32.87 67 ILE B O 1
ATOM 4659 N N . GLY B 1 68 ? 6.623 -15.483 28.182 1.00 35.11 68 GLY B N 1
ATOM 4660 C CA . GLY B 1 68 ? 5.221 -15.819 28.343 1.00 33.79 68 GLY B CA 1
ATOM 4661 C C . GLY B 1 68 ? 4.311 -14.762 27.745 1.00 29.43 68 GLY B C 1
ATOM 4662 O O . GLY B 1 68 ? 4.661 -13.591 27.693 1.00 33.56 68 GLY B O 1
ATOM 4663 N N . THR B 1 69 ? 3.134 -15.187 27.285 1.00 26.91 69 THR B N 1
ATOM 4664 C CA . THR B 1 69 ? 2.112 -14.258 26.819 1.00 30.54 69 THR B CA 1
ATOM 4665 C C . THR B 1 69 ? 0.746 -14.687 27.334 1.00 30.26 69 THR B C 1
ATOM 4666 O O . THR B 1 69 ? 0.460 -15.876 27.470 1.00 30.53 69 THR B O 1
ATOM 4670 N N . LEU B 1 70 ? -0.090 -13.687 27.618 1.00 31.77 70 LEU B N 1
ATOM 4671 C CA . LEU B 1 70 ? -1.513 -13.822 27.929 1.00 30.51 70 LEU B CA 1
ATOM 4672 C C . LEU B 1 70 ? -2.207 -12.781 27.056 1.00 34.74 70 LEU B C 1
ATOM 4673 O O . LEU B 1 70 ? -2.316 -11.625 27.470 1.00 35.04 70 LEU B O 1
ATOM 4678 N N . ALA B 1 71 ? -2.661 -13.163 25.859 1.00 34.42 71 ALA B N 1
ATOM 4679 C CA . ALA B 1 71 ? -3.010 -12.130 24.884 1.00 33.83 71 ALA B CA 1
ATOM 4680 C C . ALA B 1 71 ? -3.963 -12.663 23.821 1.00 31.20 71 ALA B C 1
ATOM 4681 O O . ALA B 1 71 ? -4.026 -13.866 23.554 1.00 29.84 71 ALA B O 1
ATOM 4683 N N . TRP B 1 72 ? -4.728 -11.734 23.243 1.00 32.98 72 TRP B N 1
ATOM 4684 C CA . TRP B 1 72 ? -5.592 -11.975 22.091 1.00 36.56 72 TRP B CA 1
ATOM 4685 C C . TRP B 1 72 ? -4.763 -12.050 20.810 1.00 34.29 72 TRP B C 1
ATOM 4686 O O . TRP B 1 72 ? -3.537 -11.917 20.835 1.00 33.59 72 TRP B O 1
ATOM 4697 N N . ASN B 1 73 ? -5.436 -12.273 19.670 1.00 29.19 73 ASN B N 1
ATOM 4698 C CA . ASN B 1 73 ? -4.782 -12.260 18.357 1.00 33.99 73 ASN B CA 1
ATOM 4699 C C . ASN B 1 73 ? -4.740 -10.819 17.868 1.00 32.76 73 ASN B C 1
ATOM 4700 O O . ASN B 1 73 ? -5.775 -10.248 17.500 1.00 32.63 73 ASN B O 1
ATOM 4705 N N . ASN B 1 74 ? -3.544 -10.244 17.835 1.00 29.12 74 ASN B N 1
ATOM 4706 C CA . ASN B 1 74 ? -3.388 -8.842 17.489 1.00 29.71 74 ASN B CA 1
ATOM 4707 C C . ASN B 1 74 ? -1.938 -8.631 17.107 1.00 30.71 74 ASN B C 1
ATOM 4708 O O . ASN B 1 74 ? -1.104 -9.525 17.273 1.00 30.82 74 ASN B O 1
ATOM 4713 N N . ARG B 1 75 ? -1.635 -7.419 16.639 1.00 29.26 75 ARG B N 1
ATOM 4714 C CA . ARG B 1 75 ? -0.341 -7.186 16.010 1.00 35.62 75 ARG B CA 1
ATOM 4715 C C . ARG B 1 75 ? 0.808 -7.385 16.994 1.00 32.96 75 ARG B C 1
ATOM 4716 O O . ARG B 1 75 ? 1.855 -7.948 16.636 1.00 29.11 75 ARG B O 1
ATOM 4724 N N . ARG B 1 76 ? 0.624 -6.958 18.247 1.00 31.16 76 ARG B N 1
ATOM 4725 C CA . ARG B 1 76 ? 1.694 -7.102 19.231 1.00 32.49 76 ARG B CA 1
ATOM 4726 C C . ARG B 1 76 ? 1.949 -8.571 19.577 1.00 27.02 76 ARG B C 1
ATOM 4727 O O . ARG B 1 76 ? 3.105 -8.975 19.757 1.00 26.28 76 ARG B O 1
ATOM 4735 N N . HIS B 1 77 ? 0.895 -9.395 19.634 1.00 27.31 77 HIS B N 1
ATOM 4736 C CA . HIS B 1 77 ? 1.090 -10.829 19.857 1.00 28.19 77 HIS B CA 1
ATOM 4737 C C . HIS B 1 77 ? 1.858 -11.453 18.702 1.00 33.50 77 HIS B C 1
ATOM 4738 O O . HIS B 1 77 ? 2.739 -12.302 18.911 1.00 28.74 77 HIS B O 1
ATOM 4745 N N . LEU B 1 78 ? 1.531 -11.043 17.469 1.00 30.83 78 LEU B N 1
ATOM 4746 C CA . LEU B 1 78 ? 2.261 -11.530 16.306 1.00 29.65 78 LEU B CA 1
ATOM 4747 C C . LEU B 1 78 ? 3.707 -11.050 16.326 1.00 29.51 78 LEU B C 1
ATOM 4748 O O . LEU B 1 78 ? 4.626 -11.803 15.975 1.00 31.19 78 LEU B O 1
ATOM 4753 N N . GLU B 1 79 ? 3.932 -9.800 16.719 1.00 28.17 79 GLU B N 1
ATOM 4754 C CA . GLU B 1 79 ? 5.307 -9.322 16.844 1.00 30.31 79 GLU B CA 1
ATOM 4755 C C . GLU B 1 79 ? 6.081 -10.126 17.888 1.00 30.05 79 GLU B C 1
ATOM 4756 O O . GLU B 1 79 ? 7.275 -10.399 17.711 1.00 31.15 79 GLU B O 1
ATOM 4762 N N . ILE B 1 80 ? 5.413 -10.548 18.966 1.00 31.27 80 ILE B N 1
ATOM 4763 C CA . ILE B 1 80 ? 6.098 -11.300 20.020 1.00 28.29 80 ILE B CA 1
ATOM 4764 C C . ILE B 1 80 ? 6.516 -12.684 19.514 1.00 28.86 80 ILE B C 1
ATOM 4765 O O . ILE B 1 80 ? 7.654 -13.122 19.738 1.00 26.47 80 ILE B O 1
ATOM 4770 N N . TYR B 1 81 ? 5.604 -13.392 18.826 1.00 30.05 81 TYR B N 1
ATOM 4771 C CA . TYR B 1 81 ? 5.929 -14.671 18.181 1.00 32.86 81 TYR B CA 1
ATOM 4772 C C . TYR B 1 81 ? 7.313 -14.672 17.542 1.00 32.04 81 TYR B C 1
ATOM 4773 O O . TYR B 1 81 ? 8.136 -15.567 17.791 1.00 30.63 81 TYR B O 1
ATOM 4782 N N . TYR B 1 82 ? 7.575 -13.663 16.702 1.00 29.52 82 TYR B N 1
ATOM 4783 C CA . TYR B 1 82 ? 8.825 -13.606 15.953 1.00 31.50 82 TYR B CA 1
ATOM 4784 C C . TYR B 1 82 ? 9.946 -12.966 16.763 1.00 30.74 82 TYR B C 1
ATOM 4785 O O . TYR B 1 82 ? 11.098 -13.406 16.665 1.00 26.48 82 TYR B O 1
ATOM 4794 N N . ALA B 1 83 ? 9.625 -11.953 17.588 1.00 29.74 83 ALA B N 1
ATOM 4795 C CA . ALA B 1 83 ? 10.648 -11.326 18.426 1.00 31.43 83 ALA B CA 1
ATOM 4796 C C . ALA B 1 83 ? 11.270 -12.327 19.388 1.00 28.01 83 ALA B C 1
ATOM 4797 O O . ALA B 1 83 ? 12.486 -12.319 19.596 1.00 32.04 83 ALA B O 1
ATOM 4799 N N . ALA B 1 84 ? 10.457 -13.191 19.992 1.00 29.39 84 ALA B N 1
ATOM 4800 C CA . ALA B 1 84 ? 10.991 -14.090 21.010 1.00 30.07 84 ALA B CA 1
ATOM 4801 C C . ALA B 1 84 ? 11.734 -15.269 20.380 1.00 32.99 84 ALA B C 1
ATOM 4802 O O . ALA B 1 84 ? 12.882 -15.553 20.737 1.00 30.11 84 ALA B O 1
ATOM 4804 N N . SER B 1 85 ? 11.094 -15.965 19.440 1.00 29.09 85 SER B N 1
ATOM 4805 C CA . SER B 1 85 ? 11.742 -17.102 18.798 1.00 32.78 85 SER B CA 1
ATOM 4806 C C . SER B 1 85 ? 12.897 -16.663 17.912 1.00 34.73 85 SER B C 1
ATOM 4807 O O . SER B 1 85 ? 13.935 -17.329 17.872 1.00 36.01 85 SER B O 1
ATOM 4810 N N . GLY B 1 86 ? 12.728 -15.569 17.165 1.00 33.64 86 GLY B N 1
ATOM 4811 C CA . GLY B 1 86 ? 13.812 -15.108 16.312 1.00 34.00 86 GLY B CA 1
ATOM 4812 C C . GLY B 1 86 ? 15.078 -14.795 17.089 1.00 36.27 86 GLY B C 1
ATOM 4813 O O . GLY B 1 86 ? 16.188 -15.077 16.630 1.00 32.37 86 GLY B O 1
ATOM 4814 N N . ALA B 1 87 ? 14.929 -14.211 18.281 1.00 32.70 87 ALA B N 1
ATOM 4815 C CA . ALA B 1 87 ? 16.063 -13.869 19.130 1.00 38.30 87 ALA B CA 1
ATOM 4816 C C . ALA B 1 87 ? 16.607 -15.061 19.906 1.00 37.22 87 ALA B C 1
ATOM 4817 O O . ALA B 1 87 ? 17.529 -14.879 20.705 1.00 35.06 87 ALA B O 1
ATOM 4819 N N . GLY B 1 88 ? 16.060 -16.260 19.704 1.00 34.64 88 GLY B N 1
ATOM 4820 C CA . GLY B 1 88 ? 16.563 -17.451 20.360 1.00 32.44 88 GLY B CA 1
ATOM 4821 C C . GLY B 1 88 ? 15.928 -17.801 21.693 1.00 38.93 88 GLY B C 1
ATOM 4822 O O . GLY B 1 88 ? 16.452 -18.678 22.394 1.00 35.20 88 GLY B O 1
ATOM 4823 N N . PHE B 1 89 ? 14.828 -17.151 22.066 1.00 33.05 89 PHE B N 1
ATOM 4824 C CA . PHE B 1 89 ? 14.079 -17.486 23.268 1.00 34.30 89 PHE B CA 1
ATOM 4825 C C . PHE B 1 89 ? 12.931 -18.421 22.901 1.00 33.71 89 PHE B C 1
ATOM 4826 O O . PHE B 1 89 ? 12.676 -18.698 21.726 1.00 32.59 89 PHE B O 1
ATOM 4834 N N . VAL B 1 90 ? 12.277 -18.965 23.926 1.00 32.09 90 VAL B N 1
ATOM 4835 C CA . VAL B 1 90 ? 11.136 -19.860 23.752 1.00 30.95 90 VAL B CA 1
ATOM 4836 C C . VAL B 1 90 ? 9.859 -19.036 23.905 1.00 33.64 90 VAL B C 1
ATOM 4837 O O . VAL B 1 90 ? 9.568 -18.535 24.993 1.00 34.92 90 VAL B O 1
ATOM 4841 N N . CYS B 1 91 ? 9.079 -18.890 22.831 1.00 32.57 91 CYS B N 1
ATOM 4842 C CA . CYS B 1 91 ? 7.790 -18.191 22.908 1.00 33.29 91 CYS B CA 1
ATOM 4843 C C . CYS B 1 91 ? 6.759 -19.097 23.575 1.00 31.69 91 CYS B C 1
ATOM 4844 O O . CYS B 1 91 ? 6.364 -20.127 23.019 1.00 31.03 91 CYS B O 1
ATOM 4847 N N . HIS B 1 92 ? 6.294 -18.715 24.750 1.00 34.76 92 HIS B N 1
ATOM 4848 C CA . HIS B 1 92 ? 5.405 -19.560 25.546 1.00 29.70 92 HIS B CA 1
ATOM 4849 C C . HIS B 1 92 ? 4.044 -18.882 25.634 1.00 32.55 92 HIS B C 1
ATOM 4850 O O . HIS B 1 92 ? 3.815 -18.033 26.503 1.00 33.63 92 HIS B O 1
ATOM 4857 N N . THR B 1 93 ? 3.135 -19.271 24.753 1.00 29.84 93 THR B N 1
ATOM 4858 C CA . THR B 1 93 ? 1.782 -18.738 24.801 1.00 31.34 93 THR B CA 1
ATOM 4859 C C . THR B 1 93 ? 1.002 -19.486 25.875 1.00 33.80 93 THR B C 1
ATOM 4860 O O . THR B 1 93 ? 1.077 -20.717 25.966 1.00 32.12 93 THR B O 1
ATOM 4864 N N . ILE B 1 94 ? 0.295 -18.728 26.712 1.00 33.72 94 ILE B N 1
ATOM 4865 C CA . ILE B 1 94 ? -0.457 -19.236 27.853 1.00 31.26 94 ILE B CA 1
ATOM 4866 C C . ILE B 1 94 ? -1.918 -18.872 27.641 1.00 30.75 94 ILE B C 1
ATOM 4867 O O . ILE B 1 94 ? -2.226 -17.751 27.223 1.00 28.57 94 ILE B O 1
ATOM 4872 N N . ASN B 1 95 ? -2.809 -19.812 27.949 1.00 30.47 95 ASN B N 1
ATOM 4873 C CA . ASN B 1 95 ? -4.253 -19.626 27.855 1.00 35.59 95 ASN B CA 1
ATOM 4874 C C . ASN B 1 95 ? -4.777 -18.792 29.024 1.00 34.32 95 ASN B C 1
ATOM 4875 O O . ASN B 1 95 ? -4.766 -19.262 30.167 1.00 38.04 95 ASN B O 1
ATOM 4880 N N . PRO B 1 96 ? -5.256 -17.565 28.788 1.00 35.64 96 PRO B N 1
ATOM 4881 C CA . PRO B 1 96 ? -5.779 -16.742 29.889 1.00 34.73 96 PRO B CA 1
ATOM 4882 C C . PRO B 1 96 ? -7.169 -17.121 30.362 1.00 39.89 96 PRO B C 1
ATOM 4883 O O . PRO B 1 96 ? -7.686 -16.466 31.278 1.00 42.25 96 PRO B O 1
ATOM 4887 N N . ARG B 1 97 ? -7.790 -18.147 29.787 1.00 37.51 97 ARG B N 1
ATOM 4888 C CA . ARG B 1 97 ? -9.089 -18.602 30.264 1.00 43.15 97 ARG B CA 1
ATOM 4889 C C . ARG B 1 97 ? -8.985 -19.675 31.341 1.00 41.05 97 ARG B C 1
ATOM 4890 O O . ARG B 1 97 ? -10.020 -20.155 31.818 1.00 40.40 97 ARG B O 1
ATOM 4898 N N . LEU B 1 98 ? -7.771 -20.097 31.691 1.00 37.86 98 LEU B N 1
ATOM 4899 C CA . LEU B 1 98 ? -7.573 -21.036 32.783 1.00 39.99 98 LEU B CA 1
ATOM 4900 C C . LEU B 1 98 ? -7.739 -20.322 34.120 1.00 36.15 98 LEU B C 1
ATOM 4901 O O . LEU B 1 98 ? -7.619 -19.098 34.216 1.00 38.16 98 LEU B O 1
ATOM 4906 N N . PHE B 1 99 ? -8.009 -21.105 35.167 1.00 41.58 99 PHE B N 1
ATOM 4907 C CA . PHE B 1 99 ? -8.139 -20.550 36.511 1.00 34.61 99 PHE B CA 1
ATOM 4908 C C . PHE B 1 99 ? -6.842 -19.872 36.950 1.00 36.22 99 PHE B C 1
ATOM 4909 O O . PHE B 1 99 ? -5.748 -20.316 36.587 1.00 36.54 99 PHE B O 1
ATOM 4917 N N . PRO B 1 100 ? -6.937 -18.789 37.729 1.00 35.34 100 PRO B N 1
ATOM 4918 C CA . PRO B 1 100 ? -5.716 -18.154 38.268 1.00 33.13 100 PRO B CA 1
ATOM 4919 C C . PRO B 1 100 ? -4.725 -19.140 38.858 1.00 34.61 100 PRO B C 1
ATOM 4920 O O . PRO B 1 100 ? -3.508 -19.003 38.653 1.00 33.82 100 PRO B O 1
ATOM 4924 N N . GLU B 1 101 ? -5.219 -20.139 39.597 1.00 34.00 101 GLU B N 1
ATOM 4925 C CA . GLU B 1 101 ? -4.327 -21.107 40.229 1.00 33.30 101 GLU B CA 1
ATOM 4926 C C . GLU B 1 101 ? -3.638 -22.004 39.200 1.00 33.09 101 GLU B C 1
ATOM 4927 O O . GLU B 1 101 ? -2.497 -22.425 39.424 1.00 33.14 101 GLU B O 1
ATOM 4933 N N . GLN B 1 102 ? -4.286 -22.295 38.065 1.00 31.58 102 GLN B N 1
ATOM 4934 C CA . GLN B 1 102 ? -3.603 -23.070 37.022 1.00 36.14 102 GLN B CA 1
ATOM 4935 C C . GLN B 1 102 ? -2.505 -22.253 36.349 1.00 32.32 102 GLN B C 1
ATOM 4936 O O . GLN B 1 102 ? -1.447 -22.793 35.995 1.00 32.21 102 GLN B O 1
ATOM 4942 N N . LEU B 1 103 ? -2.735 -20.950 36.168 1.00 33.34 103 LEU B N 1
ATOM 4943 C CA . LEU B 1 103 ? -1.719 -20.098 35.550 1.00 32.10 103 LEU B CA 1
ATOM 4944 C C . LEU B 1 103 ? -0.474 -20.019 36.420 1.00 33.89 103 LEU B C 1
ATOM 4945 O O . LEU B 1 103 ? 0.647 -19.993 35.907 1.00 35.40 103 LEU B O 1
ATOM 4950 N N . VAL B 1 104 ? -0.653 -19.983 37.747 1.00 36.35 104 VAL B N 1
ATOM 4951 C CA . VAL B 1 104 ? 0.493 -19.978 38.650 1.00 35.21 104 VAL B CA 1
ATOM 4952 C C . VAL B 1 104 ? 1.316 -21.235 38.446 1.00 30.80 104 VAL B C 1
ATOM 4953 O O . VAL B 1 104 ? 2.549 -21.182 38.375 1.00 34.53 104 VAL B O 1
ATOM 4957 N N . TYR B 1 105 ? 0.650 -22.389 38.368 1.00 30.12 105 TYR B N 1
ATOM 4958 C CA . TYR B 1 105 ? 1.379 -23.633 38.161 1.00 35.25 105 TYR B CA 1
ATOM 4959 C C . TYR B 1 105 ? 2.121 -23.607 36.819 1.00 32.16 105 TYR B C 1
ATOM 4960 O O . TYR B 1 105 ? 3.333 -23.856 36.758 1.00 33.66 105 TYR B O 1
ATOM 4969 N N . ILE B 1 106 ? 1.422 -23.246 35.741 1.00 34.21 106 ILE B N 1
ATOM 4970 C CA . ILE B 1 106 ? 2.028 -23.260 34.403 1.00 34.43 106 ILE B CA 1
ATOM 4971 C C . ILE B 1 106 ? 3.210 -22.288 34.325 1.00 34.37 106 ILE B C 1
ATOM 4972 O O . ILE B 1 106 ? 4.299 -22.642 33.850 1.00 33.53 106 ILE B O 1
ATOM 4977 N N . ILE B 1 107 ? 3.019 -21.056 34.808 1.00 32.99 107 ILE B N 1
ATOM 4978 C CA . ILE B 1 107 ? 4.032 -20.008 34.641 1.00 33.54 107 ILE B CA 1
ATOM 4979 C C . ILE B 1 107 ? 5.290 -20.340 35.444 1.00 34.90 107 ILE B C 1
ATOM 4980 O O . ILE B 1 107 ? 6.414 -20.047 35.013 1.00 33.11 107 ILE B O 1
ATOM 4985 N N . ASN B 1 108 ? 5.121 -20.965 36.620 1.00 35.50 108 ASN B N 1
ATOM 4986 C CA . ASN B 1 108 ? 6.260 -21.357 37.445 1.00 31.64 108 ASN B CA 1
ATOM 4987 C C . ASN B 1 108 ? 6.923 -22.632 36.938 1.00 33.00 108 ASN B C 1
ATOM 4988 O O . ASN B 1 108 ? 8.145 -22.769 37.033 1.00 35.96 108 ASN B O 1
ATOM 4993 N N . HIS B 1 109 ? 6.144 -23.575 36.407 1.00 32.71 109 HIS B N 1
ATOM 4994 C CA . HIS B 1 109 ? 6.741 -24.756 35.781 1.00 36.88 109 HIS B CA 1
ATOM 4995 C C . HIS B 1 109 ? 7.591 -24.374 34.580 1.00 36.40 109 HIS B C 1
ATOM 4996 O O . HIS B 1 109 ? 8.690 -24.910 34.390 1.00 37.85 109 HIS B O 1
ATOM 5003 N N . ALA B 1 110 ? 7.102 -23.449 33.758 1.00 36.72 110 ALA B N 1
ATOM 5004 C CA . ALA B 1 110 ? 7.816 -23.045 32.554 1.00 34.39 110 ALA B CA 1
ATOM 5005 C C . ALA B 1 110 ? 8.915 -22.031 32.832 1.00 37.53 110 ALA B C 1
ATOM 5006 O O . ALA B 1 110 ? 9.723 -21.753 31.934 1.00 32.90 110 ALA B O 1
ATOM 5008 N N . GLN B 1 111 ? 8.940 -21.466 34.043 1.00 34.86 111 GLN B N 1
ATOM 5009 C CA . GLN B 1 111 ? 9.933 -20.476 34.456 1.00 34.33 111 GLN B CA 1
ATOM 5010 C C . GLN B 1 111 ? 10.036 -19.317 33.467 1.00 36.40 111 GLN B C 1
ATOM 5011 O O . GLN B 1 111 ? 11.135 -18.873 33.123 1.00 35.24 111 GLN B O 1
ATOM 5017 N N . ASP B 1 112 ? 8.882 -18.808 33.017 1.00 34.36 112 ASP B N 1
ATOM 5018 C CA . ASP B 1 112 ? 8.878 -17.594 32.209 1.00 35.85 112 ASP B CA 1
ATOM 5019 C C . ASP B 1 112 ? 9.617 -16.486 32.947 1.00 39.37 112 ASP B C 1
ATOM 5020 O O . ASP B 1 112 ? 9.399 -16.269 34.146 1.00 39.54 112 ASP B O 1
ATOM 5025 N N . ARG B 1 113 ? 10.479 -15.777 32.222 1.00 34.78 113 ARG B N 1
ATOM 5026 C CA . ARG B 1 113 ? 11.170 -14.610 32.754 1.00 39.34 113 ARG B CA 1
ATOM 5027 C C . ARG B 1 113 ? 10.497 -13.302 32.382 1.00 39.06 113 ARG B C 1
ATOM 5028 O O . ARG B 1 113 ? 10.795 -12.275 32.998 1.00 36.37 113 ARG B O 1
ATOM 5036 N N . VAL B 1 114 ? 9.654 -13.312 31.357 1.00 35.94 114 VAL B N 1
ATOM 5037 C CA . VAL B 1 114 ? 8.928 -12.141 30.888 1.00 32.87 114 VAL B CA 1
ATOM 5038 C C . VAL B 1 114 ? 7.484 -12.573 30.734 1.00 36.19 114 VAL B C 1
ATOM 5039 O O . VAL B 1 114 ? 7.213 -13.695 30.293 1.00 37.86 114 VAL B O 1
ATOM 5043 N N . LEU B 1 115 ? 6.553 -11.712 31.136 1.00 41.06 115 LEU B N 1
ATOM 5044 C CA . LEU B 1 115 ? 5.134 -11.981 30.930 1.00 34.66 115 LEU B CA 1
ATOM 5045 C C . LEU B 1 115 ? 4.551 -10.779 30.195 1.00 35.58 115 LEU B C 1
ATOM 5046 O O . LEU B 1 115 ? 4.387 -9.708 30.785 1.00 34.53 115 LEU B O 1
ATOM 5051 N N . PHE B 1 116 ? 4.294 -10.956 28.896 1.00 35.38 116 PHE B N 1
ATOM 5052 C CA . PHE B 1 116 ? 3.506 -10.014 28.114 1.00 34.86 116 PHE B CA 1
ATOM 5053 C C . PHE B 1 116 ? 2.041 -10.332 28.320 1.00 33.18 116 PHE B C 1
ATOM 5054 O O . PHE B 1 116 ? 1.661 -11.504 28.369 1.00 30.77 116 PHE B O 1
ATOM 5062 N N . PHE B 1 117 ? 1.207 -9.294 28.407 1.00 32.20 117 PHE B N 1
ATOM 5063 C CA . PHE B 1 117 ? -0.213 -9.551 28.570 1.00 30.74 117 PHE B CA 1
ATOM 5064 C C . PHE B 1 117 ? -1.025 -8.367 28.070 1.00 32.35 117 PHE B C 1
ATOM 5065 O O . PHE B 1 117 ? -0.555 -7.223 28.048 1.00 32.33 117 PHE B O 1
ATOM 5073 N N . ASP B 1 118 ? -2.258 -8.654 27.677 1.00 31.77 118 ASP B N 1
ATOM 5074 C CA . ASP B 1 118 ? -3.161 -7.617 27.203 1.00 34.88 118 ASP B CA 1
ATOM 5075 C C . ASP B 1 118 ? -3.897 -6.968 28.374 1.00 34.60 118 ASP B C 1
ATOM 5076 O O . ASP B 1 118 ? -4.006 -7.532 29.469 1.00 32.43 118 ASP B O 1
ATOM 5081 N N . ALA B 1 119 ? -4.429 -5.770 28.114 1.00 35.12 119 ALA B N 1
ATOM 5082 C CA . ALA B 1 119 ? -5.079 -4.991 29.166 1.00 35.34 119 ALA B CA 1
ATOM 5083 C C . ALA B 1 119 ? -6.242 -5.750 29.813 1.00 35.77 119 ALA B C 1
ATOM 5084 O O . ALA B 1 119 ? -6.497 -5.572 31.007 1.00 37.04 119 ALA B O 1
ATOM 5086 N N . THR B 1 120 ? -6.939 -6.612 29.053 1.00 36.30 120 THR B N 1
ATOM 5087 C CA . THR B 1 120 ? -8.066 -7.364 29.604 1.00 36.84 120 THR B CA 1
ATOM 5088 C C . THR B 1 120 ? -7.681 -8.130 30.860 1.00 39.20 120 THR B C 1
ATOM 5089 O O . THR B 1 120 ? -8.510 -8.312 31.758 1.00 36.00 120 THR B O 1
ATOM 5093 N N . PHE B 1 121 ? -6.436 -8.594 30.928 1.00 37.76 121 PHE B N 1
ATOM 5094 C CA . PHE B 1 121 ? -5.963 -9.487 31.967 1.00 34.69 121 PHE B CA 1
ATOM 5095 C C . PHE B 1 121 ? -5.122 -8.772 33.018 1.00 39.35 121 PHE B C 1
ATOM 5096 O O . PHE B 1 121 ? -4.434 -9.434 33.801 1.00 39.06 121 PHE B O 1
ATOM 5104 N N . LEU B 1 122 ? -5.162 -7.437 33.051 1.00 38.90 122 LEU B N 1
ATOM 5105 C CA . LEU B 1 122 ? -4.482 -6.693 34.112 1.00 39.44 122 LEU B CA 1
ATOM 5106 C C . LEU B 1 122 ? -4.942 -7.112 35.508 1.00 43.51 122 LEU B C 1
ATOM 5107 O O . LEU B 1 122 ? -4.078 -7.411 36.352 1.00 41.39 122 LEU B O 1
ATOM 5112 N N . PRO B 1 123 ? -6.245 -7.180 35.822 1.00 40.75 123 PRO B N 1
ATOM 5113 C CA . PRO B 1 123 ? -6.628 -7.649 37.165 1.00 42.27 123 PRO B CA 1
ATOM 5114 C C . PRO B 1 123 ? -6.146 -9.058 37.456 1.00 40.69 123 PRO B C 1
ATOM 5115 O O . PRO B 1 123 ? -5.674 -9.342 38.563 1.00 40.85 123 PRO B O 1
ATOM 5119 N N . LEU B 1 124 ? -6.265 -9.953 36.480 1.00 40.64 124 LEU B N 1
ATOM 5120 C CA . LEU B 1 124 ? -5.801 -11.326 36.650 1.00 40.27 124 LEU B CA 1
ATOM 5121 C C . LEU B 1 124 ? -4.321 -11.369 37.016 1.00 37.15 124 LEU B C 1
ATOM 5122 O O . LEU B 1 124 ? -3.932 -11.995 38.010 1.00 38.71 124 LEU B O 1
ATOM 5127 N N . VAL B 1 125 ? -3.479 -10.704 36.224 1.00 37.75 125 VAL B N 1
ATOM 5128 C CA . VAL B 1 125 ? -2.041 -10.697 36.488 1.00 37.04 125 VAL B CA 1
ATOM 5129 C C . VAL B 1 125 ? -1.743 -10.080 37.852 1.00 38.07 125 VAL B C 1
ATOM 5130 O O . VAL B 1 125 ? -0.871 -10.558 38.587 1.00 39.98 125 VAL B O 1
ATOM 5134 N N . ALA B 1 126 ? -2.460 -9.015 38.217 1.00 35.12 126 ALA B N 1
ATOM 5135 C CA . ALA B 1 126 ? -2.192 -8.374 39.505 1.00 39.43 126 ALA B CA 1
ATOM 5136 C C . ALA B 1 126 ? -2.586 -9.270 40.670 1.00 36.91 126 ALA B C 1
ATOM 5137 O O . ALA B 1 126 ? -1.959 -9.214 41.730 1.00 38.38 126 ALA B O 1
ATOM 5139 N N . ALA B 1 127 ? -3.620 -10.094 40.498 1.00 37.02 127 ALA B N 1
ATOM 5140 C CA . ALA B 1 127 ? -4.062 -10.942 41.598 1.00 38.75 127 ALA B CA 1
ATOM 5141 C C . ALA B 1 127 ? -3.060 -12.053 41.901 1.00 41.85 127 ALA B C 1
ATOM 5142 O O . ALA B 1 127 ? -2.913 -12.436 43.065 1.00 43.79 127 ALA B O 1
ATOM 5144 N N . ILE B 1 128 ? -2.360 -12.576 40.887 1.00 35.92 128 ILE B N 1
ATOM 5145 C CA . ILE B 1 128 ? -1.450 -13.704 41.073 1.00 36.23 128 ILE B CA 1
ATOM 5146 C C . ILE B 1 128 ? 0.017 -13.277 41.051 1.00 35.90 128 ILE B C 1
ATOM 5147 O O . ILE B 1 128 ? 0.912 -14.130 41.131 1.00 37.06 128 ILE B O 1
ATOM 5152 N N . ARG B 1 129 ? 0.289 -11.977 40.976 1.00 33.63 129 ARG B N 1
ATOM 5153 C CA . ARG B 1 129 ? 1.643 -11.516 40.681 1.00 37.47 129 ARG B CA 1
ATOM 5154 C C . ARG B 1 129 ? 2.636 -11.914 41.774 1.00 38.45 129 ARG B C 1
ATOM 5155 O O . ARG B 1 129 ? 3.795 -12.230 41.479 1.00 37.12 129 ARG B O 1
ATOM 5163 N N . ASP B 1 130 ? 2.208 -11.912 43.044 1.00 34.94 130 ASP B N 1
ATOM 5164 C CA . ASP B 1 130 ? 3.141 -12.228 44.121 1.00 35.22 130 ASP B CA 1
ATOM 5165 C C . ASP B 1 130 ? 3.529 -13.708 44.157 1.00 36.64 130 ASP B C 1
ATOM 5166 O O . ASP B 1 130 ? 4.483 -14.061 44.857 1.00 34.99 130 ASP B O 1
ATOM 5171 N N . GLN B 1 131 ? 2.834 -14.576 43.419 1.00 37.46 131 GLN B N 1
ATOM 5172 C CA . GLN B 1 131 ? 3.235 -15.969 43.280 1.00 37.70 131 GLN B CA 1
ATOM 5173 C C . GLN B 1 131 ? 4.033 -16.232 42.008 1.00 38.86 131 GLN B C 1
ATOM 5174 O O . GLN B 1 131 ? 4.386 -17.387 41.743 1.00 39.67 131 GLN B O 1
ATOM 5180 N N . LEU B 1 132 ? 4.330 -15.197 41.217 1.00 39.98 132 LEU B N 1
ATOM 5181 C CA . LEU B 1 132 ? 5.143 -15.363 40.017 1.00 39.32 132 LEU B CA 1
ATOM 5182 C C . LEU B 1 132 ? 6.546 -14.828 40.275 1.00 40.21 132 LEU B C 1
ATOM 5183 O O . LEU B 1 132 ? 6.978 -13.855 39.652 1.00 38.96 132 LEU B O 1
ATOM 5188 N N . THR B 1 133 ? 7.272 -15.476 41.185 1.00 45.10 133 THR B N 1
ATOM 5189 C CA . THR B 1 133 ? 8.507 -14.897 41.700 1.00 47.93 133 THR B CA 1
ATOM 5190 C C . THR B 1 133 ? 9.664 -14.992 40.718 1.00 43.68 133 THR B C 1
ATOM 5191 O O . THR B 1 133 ? 10.654 -14.274 40.887 1.00 47.18 133 THR B O 1
ATOM 5195 N N . GLU B 1 134 ? 9.571 -15.841 39.697 1.00 45.34 134 GLU B N 1
ATOM 5196 C CA . GLU B 1 134 ? 10.636 -15.924 38.706 1.00 42.52 134 GLU B CA 1
ATOM 5197 C C . GLU B 1 134 ? 10.390 -15.068 37.465 1.00 43.04 134 GLU B C 1
ATOM 5198 O O . GLU B 1 134 ? 11.291 -14.953 36.626 1.00 41.56 134 GLU B O 1
ATOM 5204 N N . VAL B 1 135 ? 9.216 -14.454 37.322 1.00 39.43 135 VAL B N 1
ATOM 5205 C CA . VAL B 1 135 ? 9.020 -13.469 36.260 1.00 38.56 135 VAL B CA 1
ATOM 5206 C C . VAL B 1 135 ? 9.777 -12.198 36.624 1.00 39.58 135 VAL B C 1
ATOM 5207 O O . VAL B 1 135 ? 9.519 -11.582 37.666 1.00 44.65 135 VAL B O 1
ATOM 5211 N N . LYS B 1 136 ? 10.708 -11.786 35.761 1.00 37.92 136 LYS B N 1
ATOM 5212 C CA . LYS B 1 136 ? 11.486 -10.576 36.006 1.00 38.64 136 LYS B CA 1
ATOM 5213 C C . LYS B 1 136 ? 10.907 -9.342 35.336 1.00 40.60 136 LYS B C 1
ATOM 5214 O O . LYS B 1 136 ? 11.275 -8.222 35.711 1.00 42.10 136 LYS B O 1
ATOM 5220 N N . HIS B 1 137 ? 10.010 -9.509 34.368 1.00 37.08 137 HIS B N 1
ATOM 5221 C CA . HIS B 1 137 ? 9.463 -8.372 33.639 1.00 39.59 137 HIS B CA 1
ATOM 5222 C C . HIS B 1 137 ? 7.999 -8.632 33.313 1.00 36.72 137 HIS B C 1
ATOM 5223 O O . HIS B 1 137 ? 7.676 -9.601 32.614 1.00 38.17 137 HIS B O 1
ATOM 5230 N N . PHE B 1 138 ? 7.124 -7.767 33.825 1.00 39.79 138 PHE B N 1
ATOM 5231 C CA . PHE B 1 138 ? 5.704 -7.750 33.490 1.00 35.58 138 PHE B CA 1
ATOM 5232 C C . PHE B 1 138 ? 5.483 -6.613 32.494 1.00 36.65 138 PHE B C 1
ATOM 5233 O O . PHE B 1 138 ? 5.838 -5.468 32.778 1.00 38.55 138 PHE B O 1
ATOM 5241 N N . VAL B 1 139 ? 4.949 -6.926 31.309 1.00 37.44 139 VAL B N 1
ATOM 5242 C CA . VAL B 1 139 ? 4.909 -5.960 30.204 1.00 34.23 139 VAL B CA 1
ATOM 5243 C C . VAL B 1 139 ? 3.485 -5.864 29.672 1.00 35.40 139 VAL B C 1
ATOM 5244 O O . VAL B 1 139 ? 3.033 -6.746 28.931 1.00 34.85 139 VAL B O 1
ATOM 5248 N N . LEU B 1 140 ? 2.784 -4.789 30.024 1.00 30.93 140 LEU B N 1
ATOM 5249 C CA . LEU B 1 140 ? 1.515 -4.484 29.373 1.00 33.29 140 LEU B CA 1
ATOM 5250 C C . LEU B 1 140 ? 1.738 -4.308 27.875 1.00 34.54 140 LEU B C 1
ATOM 5251 O O . LEU B 1 140 ? 2.663 -3.601 27.454 1.00 36.27 140 LEU B O 1
ATOM 5256 N N . MET B 1 141 ? 0.908 -4.968 27.061 1.00 33.80 141 MET B N 1
ATOM 5257 C CA . MET B 1 141 ? 1.036 -4.851 25.601 1.00 33.86 141 MET B CA 1
ATOM 5258 C C . MET B 1 141 ? 0.339 -3.562 25.153 1.00 35.13 141 MET B C 1
ATOM 5259 O O . MET B 1 141 ? -0.719 -3.556 24.521 1.00 35.86 141 MET B O 1
ATOM 5264 N N . GLY B 1 142 ? 0.956 -2.438 25.523 1.00 34.69 142 GLY B N 1
ATOM 5265 C CA . GLY B 1 142 ? 0.386 -1.142 25.264 1.00 34.09 142 GLY B CA 1
ATOM 5266 C C . GLY B 1 142 ? 1.310 -0.028 25.703 1.00 36.16 142 GLY B C 1
ATOM 5267 O O . GLY B 1 142 ? 2.490 -0.250 25.989 1.00 36.78 142 GLY B O 1
ATOM 5268 N N . PRO B 1 143 ? 0.784 1.210 25.747 1.00 36.72 143 PRO B N 1
ATOM 5269 C CA . PRO B 1 143 ? 1.579 2.349 26.229 1.00 37.42 143 PRO B CA 1
ATOM 5270 C C . PRO B 1 143 ? 1.461 2.543 27.737 1.00 41.64 143 PRO B C 1
ATOM 5271 O O . PRO B 1 143 ? 0.685 1.838 28.396 1.00 40.51 143 PRO B O 1
ATOM 5275 N N . ARG B 1 144 ? 2.215 3.498 28.287 1.00 37.81 144 ARG B N 1
ATOM 5276 C CA . ARG B 1 144 ? 2.193 3.751 29.727 1.00 39.79 144 ARG B CA 1
ATOM 5277 C C . ARG B 1 144 ? 0.779 4.048 30.207 1.00 40.32 144 ARG B C 1
ATOM 5278 O O . ARG B 1 144 ? 0.032 4.798 29.570 1.00 41.97 144 ARG B O 1
ATOM 5286 N N . ASN B 1 145 ? 0.404 3.445 31.332 1.00 41.35 145 ASN B N 1
ATOM 5287 C CA . ASN B 1 145 ? -0.907 3.666 31.932 1.00 43.42 145 ASN B CA 1
ATOM 5288 C C . ASN B 1 145 ? -0.738 3.760 33.443 1.00 47.57 145 ASN B C 1
ATOM 5289 O O . ASN B 1 145 ? -0.226 2.826 34.070 1.00 43.63 145 ASN B O 1
ATOM 5294 N N . GLU B 1 146 ? -1.167 4.883 34.026 1.00 45.19 146 GLU B N 1
ATOM 5295 C CA . GLU B 1 146 ? -0.925 5.107 35.448 1.00 46.07 146 GLU B CA 1
ATOM 5296 C C . GLU B 1 146 ? -1.760 4.164 36.300 1.00 46.38 146 GLU B C 1
ATOM 5297 O O . GLU B 1 146 ? -1.260 3.585 37.270 1.00 46.72 146 GLU B O 1
ATOM 5303 N N . ASP B 1 147 ? -3.036 4.008 35.954 1.00 42.66 147 ASP B N 1
ATOM 5304 C CA . ASP B 1 147 ? -3.892 3.068 36.662 1.00 46.26 147 ASP B CA 1
ATOM 5305 C C . ASP B 1 147 ? -3.266 1.677 36.693 1.00 50.57 147 ASP B C 1
ATOM 5306 O O . ASP B 1 147 ? -3.207 1.028 37.746 1.00 48.63 147 ASP B O 1
ATOM 5311 N N . ALA B 1 148 ? -2.770 1.211 35.546 1.00 43.54 148 ALA B N 1
ATOM 5312 C CA . ALA B 1 148 ? -2.128 -0.095 35.504 1.00 44.88 148 ALA B CA 1
ATOM 5313 C C . ALA B 1 148 ? -0.873 -0.118 36.364 1.00 45.38 148 ALA B C 1
ATOM 5314 O O . ALA B 1 148 ? -0.612 -1.102 37.066 1.00 41.50 148 ALA B O 1
ATOM 5316 N N . LEU B 1 149 ? -0.071 0.951 36.307 1.00 45.00 149 LEU B N 1
ATOM 5317 C CA . LEU B 1 149 ? 1.142 0.999 37.114 1.00 43.28 149 LEU B CA 1
ATOM 5318 C C . LEU B 1 149 ? 0.805 0.954 38.597 1.00 48.61 149 LEU B C 1
ATOM 5319 O O . LEU B 1 149 ? 1.571 0.400 39.400 1.00 47.95 149 LEU B O 1
ATOM 5324 N N . GLN B 1 150 ? -0.359 1.491 38.969 1.00 45.01 150 GLN B N 1
ATOM 5325 C CA . GLN B 1 150 ? -0.809 1.390 40.352 1.00 51.50 150 GLN B CA 1
ATOM 5326 C C . GLN B 1 150 ? -1.091 -0.058 40.737 1.00 49.87 150 GLN B C 1
ATOM 5327 O O . GLN B 1 150 ? -0.719 -0.495 41.833 1.00 50.75 150 GLN B O 1
ATOM 5333 N N . GLN B 1 151 ? -1.745 -0.819 39.850 1.00 43.73 151 GLN B N 1
ATOM 5334 C CA . GLN B 1 151 ? -2.087 -2.206 40.161 1.00 45.79 151 GLN B CA 1
ATOM 5335 C C . GLN B 1 151 ? -0.843 -3.084 40.244 1.00 45.89 151 GLN B C 1
ATOM 5336 O O . GLN B 1 151 ? -0.761 -3.983 41.094 1.00 43.80 151 GLN B O 1
ATOM 5342 N N . ILE B 1 152 ? 0.124 -2.848 39.364 1.00 43.99 152 ILE B N 1
ATOM 5343 C CA . ILE B 1 152 ? 1.340 -3.652 39.314 1.00 43.98 152 ILE B CA 1
ATOM 5344 C C . ILE B 1 152 ? 2.539 -2.713 39.391 1.00 44.38 152 ILE B C 1
ATOM 5345 O O . ILE B 1 152 ? 3.015 -2.228 38.354 1.00 42.72 152 ILE B O 1
ATOM 5350 N N . PRO B 1 153 ? 3.050 -2.422 40.588 1.00 47.69 153 PRO B N 1
ATOM 5351 C CA . PRO B 1 153 ? 4.264 -1.604 40.691 1.00 46.49 153 PRO B CA 1
ATOM 5352 C C . PRO B 1 153 ? 5.413 -2.256 39.937 1.00 48.13 153 PRO B C 1
ATOM 5353 O O . PRO B 1 153 ? 5.581 -3.478 39.960 1.00 46.69 153 PRO B O 1
ATOM 5357 N N . GLY B 1 154 ? 6.203 -1.427 39.263 1.00 45.88 154 GLY B N 1
ATOM 5358 C CA . GLY B 1 154 ? 7.268 -1.940 38.429 1.00 44.06 154 GLY B CA 1
ATOM 5359 C C . GLY B 1 154 ? 6.817 -2.484 37.091 1.00 45.09 154 GLY B C 1
ATOM 5360 O O . GLY B 1 154 ? 7.633 -3.089 36.384 1.00 43.75 154 GLY B O 1
ATOM 5361 N N . LEU B 1 155 ? 5.543 -2.303 36.736 1.00 45.42 155 LEU B N 1
ATOM 5362 C CA . LEU B 1 155 ? 5.042 -2.696 35.424 1.00 42.30 155 LEU B CA 1
ATOM 5363 C C . LEU B 1 155 ? 5.808 -1.973 34.322 1.00 41.25 155 LEU B C 1
ATOM 5364 O O . LEU B 1 155 ? 6.182 -0.810 34.465 1.00 39.25 155 LEU B O 1
ATOM 5369 N N . GLU B 1 156 ? 6.053 -2.670 33.218 1.00 43.64 156 GLU B N 1
ATOM 5370 C CA . GLU B 1 156 ? 6.679 -2.062 32.052 1.00 38.58 156 GLU B CA 1
ATOM 5371 C C . GLU B 1 156 ? 5.689 -2.053 30.892 1.00 39.62 156 GLU B C 1
ATOM 5372 O O . GLU B 1 156 ? 4.602 -2.636 30.972 1.00 35.34 156 GLU B O 1
ATOM 5378 N N . PHE B 1 157 ? 6.059 -1.373 29.804 1.00 32.39 157 PHE B N 1
ATOM 5379 C CA . PHE B 1 157 ? 5.091 -1.051 28.759 1.00 36.29 157 PHE B CA 1
ATOM 5380 C C . PHE B 1 157 ? 5.680 -1.326 27.378 1.00 36.79 157 PHE B C 1
ATOM 5381 O O . PHE B 1 157 ? 6.730 -0.782 27.017 1.00 36.22 157 PHE B O 1
ATOM 5389 N N . TYR B 1 158 ? 4.992 -2.185 26.619 1.00 37.28 158 TYR B N 1
ATOM 5390 C CA . TYR B 1 158 ? 5.493 -2.674 25.334 1.00 32.99 158 TYR B CA 1
ATOM 5391 C C . TYR B 1 158 ? 5.949 -1.532 24.431 1.00 37.89 158 TYR B C 1
ATOM 5392 O O . TYR B 1 158 ? 6.993 -1.630 23.776 1.00 33.87 158 TYR B O 1
ATOM 5401 N N . ASP B 1 159 ? 5.188 -0.431 24.396 1.00 37.99 159 ASP B N 1
ATOM 5402 C CA . ASP B 1 159 ? 5.505 0.655 23.480 1.00 35.46 159 ASP B CA 1
ATOM 5403 C C . ASP B 1 159 ? 6.668 1.520 23.958 1.00 39.08 159 ASP B C 1
ATOM 5404 O O . ASP B 1 159 ? 7.169 2.328 23.167 1.00 39.88 159 ASP B O 1
ATOM 5409 N N . GLU B 1 160 ? 7.115 1.365 25.214 1.00 37.64 160 GLU B N 1
ATOM 5410 C CA . GLU B 1 160 ? 8.367 1.959 25.678 1.00 36.88 160 GLU B CA 1
ATOM 5411 C C . GLU B 1 160 ? 9.539 0.993 25.532 1.00 38.12 160 GLU B C 1
ATOM 5412 O O . GLU B 1 160 ? 10.634 1.395 25.118 1.00 38.88 160 GLU B O 1
ATOM 5418 N N . LEU B 1 161 ? 9.329 -0.277 25.882 1.00 35.69 161 LEU B N 1
ATOM 5419 C CA . LEU B 1 161 ? 10.408 -1.258 25.816 1.00 36.34 161 LEU B CA 1
ATOM 5420 C C . LEU B 1 161 ? 10.933 -1.414 24.389 1.00 36.89 161 LEU B C 1
ATOM 5421 O O . LEU B 1 161 ? 12.139 -1.615 24.180 1.00 34.01 161 LEU B O 1
ATOM 5426 N N . ILE B 1 162 ? 10.047 -1.312 23.393 1.00 36.91 162 ILE B N 1
ATOM 5427 C CA . ILE B 1 162 ? 10.480 -1.506 22.010 1.00 36.56 162 ILE B CA 1
ATOM 5428 C C . ILE B 1 162 ? 11.421 -0.381 21.573 1.00 41.81 162 ILE B C 1
ATOM 5429 O O . ILE B 1 162 ? 12.309 -0.603 20.740 1.00 39.56 162 ILE B O 1
ATOM 5434 N N . GLU B 1 163 ? 11.287 0.821 22.154 1.00 38.64 163 GLU B N 1
ATOM 5435 C CA . GLU B 1 163 ? 12.209 1.906 21.823 1.00 41.12 163 GLU B CA 1
ATOM 5436 C C . GLU B 1 163 ? 13.619 1.688 22.367 1.00 42.08 163 GLU B C 1
ATOM 5437 O O . GLU B 1 163 ? 14.531 2.398 21.934 1.00 46.50 163 GLU B O 1
ATOM 5443 N N . THR B 1 164 ? 13.826 0.760 23.317 1.00 41.48 164 THR B N 1
ATOM 5444 C CA . THR B 1 164 ? 15.184 0.407 23.730 1.00 37.38 164 THR B CA 1
ATOM 5445 C C . THR B 1 164 ? 15.896 -0.499 22.730 1.00 42.56 164 THR B C 1
ATOM 5446 O O . THR B 1 164 ? 17.097 -0.748 22.893 1.00 45.38 164 THR B O 1
ATOM 5450 N N . GLY B 1 165 ? 15.203 -0.990 21.703 1.00 39.43 165 GLY B N 1
ATOM 5451 C CA . GLY B 1 165 ? 15.816 -1.943 20.789 1.00 42.27 165 GLY B CA 1
ATOM 5452 C C . GLY B 1 165 ? 16.622 -1.253 19.693 1.00 49.17 165 GLY B C 1
ATOM 5453 O O . GLY B 1 165 ? 16.257 -0.188 19.190 1.00 47.62 165 GLY B O 1
ATOM 5454 N N . ASP B 1 166 ? 17.728 -1.893 19.319 1.00 45.74 166 ASP B N 1
ATOM 5455 C CA . ASP B 1 166 ? 18.569 -1.389 18.246 1.00 49.44 166 ASP B CA 1
ATOM 5456 C C . ASP B 1 166 ? 17.856 -1.485 16.908 1.00 51.84 166 ASP B C 1
ATOM 5457 O O . ASP B 1 166 ? 17.218 -2.491 16.585 1.00 50.49 166 ASP B O 1
ATOM 5462 N N . THR B 1 167 ? 17.999 -0.432 16.116 1.00 52.77 167 THR B N 1
ATOM 5463 C CA . THR B 1 167 ? 17.385 -0.370 14.800 1.00 52.37 167 THR B CA 1
ATOM 5464 C C . THR B 1 167 ? 18.015 -1.344 13.797 1.00 53.56 167 THR B C 1
ATOM 5465 O O . THR B 1 167 ? 17.365 -1.698 12.810 1.00 53.33 167 THR B O 1
ATOM 5469 N N . ASP B 1 168 ? 19.249 -1.795 14.033 1.00 52.70 168 ASP B N 1
ATOM 5470 C CA . ASP B 1 168 ? 19.996 -2.661 13.122 1.00 49.55 168 ASP B CA 1
ATOM 5471 C C . ASP B 1 168 ? 20.281 -4.038 13.731 1.00 51.71 168 ASP B C 1
ATOM 5472 O O . ASP B 1 168 ? 21.331 -4.645 13.492 1.00 46.63 168 ASP B O 1
ATOM 5477 N N . PHE B 1 169 ? 19.346 -4.560 14.520 1.00 49.75 169 PHE B N 1
ATOM 5478 C CA . PHE B 1 169 ? 19.558 -5.847 15.175 1.00 49.70 169 PHE B CA 1
ATOM 5479 C C . PHE B 1 169 ? 19.541 -6.993 14.155 1.00 45.33 169 PHE B C 1
ATOM 5480 O O . PHE B 1 169 ? 18.655 -7.074 13.303 1.00 43.64 169 PHE B O 1
ATOM 5488 N N . GLU B 1 170 ? 20.530 -7.878 14.250 1.00 47.02 170 GLU B N 1
ATOM 5489 C CA . GLU B 1 170 ? 20.638 -9.066 13.410 1.00 43.28 170 GLU B CA 1
ATOM 5490 C C . GLU B 1 170 ? 20.246 -10.299 14.216 1.00 41.16 170 GLU B C 1
ATOM 5491 O O . GLU B 1 170 ? 20.785 -10.519 15.308 1.00 41.32 170 GLU B O 1
ATOM 5497 N N . TRP B 1 171 ? 19.309 -11.095 13.686 1.00 39.65 171 TRP B N 1
ATOM 5498 C CA . TRP B 1 171 ? 18.863 -12.295 14.393 1.00 39.16 171 TRP B CA 1
ATOM 5499 C C . TRP B 1 171 ? 20.049 -13.231 14.623 1.00 41.18 171 TRP B C 1
ATOM 5500 O O . TRP B 1 171 ? 20.870 -13.427 13.717 1.00 40.94 171 TRP B O 1
ATOM 5511 N N . PRO B 1 172 ? 20.168 -13.828 15.806 1.00 37.85 172 PRO B N 1
ATOM 5512 C CA . PRO B 1 172 ? 21.173 -14.880 15.995 1.00 38.63 172 PRO B CA 1
ATOM 5513 C C . PRO B 1 172 ? 20.901 -16.076 15.090 1.00 39.30 172 PRO B C 1
ATOM 5514 O O . PRO B 1 172 ? 19.758 -16.354 14.716 1.00 41.35 172 PRO B O 1
ATOM 5518 N N . VAL B 1 173 ? 21.978 -16.776 14.724 1.00 42.25 173 VAL B N 1
ATOM 5519 C CA . VAL B 1 173 ? 21.913 -18.017 13.948 1.00 38.82 173 VAL B CA 1
ATOM 5520 C C . VAL B 1 173 ? 22.210 -19.172 14.898 1.00 39.90 173 VAL B C 1
ATOM 5521 O O . VAL B 1 173 ? 23.142 -19.090 15.703 1.00 39.41 173 VAL B O 1
ATOM 5525 N N . PHE B 1 174 ? 21.408 -20.236 14.831 1.00 38.36 174 PHE B N 1
ATOM 5526 C CA . PHE B 1 174 ? 21.580 -21.373 15.730 1.00 38.77 174 PHE B CA 1
ATOM 5527 C C . PHE B 1 174 ? 20.967 -22.627 15.110 1.00 38.23 174 PHE B C 1
ATOM 5528 O O . PHE B 1 174 ? 20.216 -22.562 14.131 1.00 34.47 174 PHE B O 1
ATOM 5536 N N . ASP B 1 175 ? 21.319 -23.777 15.696 1.00 38.54 175 ASP B N 1
ATOM 5537 C CA . ASP B 1 175 ? 20.792 -25.073 15.272 1.00 40.45 175 ASP B CA 1
ATOM 5538 C C . ASP B 1 175 ? 19.277 -25.022 15.107 1.00 37.49 175 ASP B C 1
ATOM 5539 O O . ASP B 1 175 ? 18.565 -24.550 15.996 1.00 35.80 175 ASP B O 1
ATOM 5544 N N . GLU B 1 176 ? 18.786 -25.536 13.972 1.00 30.09 176 GLU B N 1
ATOM 5545 C CA . GLU B 1 176 ? 17.348 -25.541 13.698 1.00 35.48 176 GLU B CA 1
ATOM 5546 C C . GLU B 1 176 ? 16.567 -26.420 14.668 1.00 33.01 176 GLU B C 1
ATOM 5547 O O . GLU B 1 176 ? 15.349 -26.249 14.800 1.00 32.21 176 GLU B O 1
ATOM 5553 N N . ASN B 1 177 ? 17.221 -27.362 15.341 1.00 33.52 177 ASN B N 1
ATOM 5554 C CA . ASN B 1 177 ? 16.538 -28.154 16.356 1.00 33.60 177 ASN B CA 1
ATOM 5555 C C . ASN B 1 177 ? 16.494 -27.465 17.724 1.00 32.81 177 ASN B C 1
ATOM 5556 O O . ASN B 1 177 ? 16.030 -28.068 18.692 1.00 32.42 177 ASN B O 1
ATOM 5561 N N . THR B 1 178 ? 16.951 -26.220 17.814 1.00 34.75 178 THR B N 1
ATOM 5562 C CA . THR B 1 178 ? 16.796 -25.436 19.028 1.00 32.72 178 THR B CA 1
ATOM 5563 C C . THR B 1 178 ? 15.320 -25.280 19.376 1.00 33.61 178 THR B C 1
ATOM 5564 O O . THR B 1 178 ? 14.472 -25.130 18.492 1.00 30.30 178 THR B O 1
ATOM 5568 N N . ALA B 1 179 ? 15.015 -25.314 20.675 1.00 31.67 179 ALA B N 1
ATOM 5569 C CA . ALA B 1 179 ? 13.638 -25.130 21.118 1.00 31.68 179 ALA B CA 1
ATOM 5570 C C . ALA B 1 179 ? 13.163 -23.733 20.744 1.00 31.25 179 ALA B C 1
ATOM 5571 O O . ALA B 1 179 ? 13.915 -22.764 20.848 1.00 31.14 179 ALA B O 1
ATOM 5573 N N . SER B 1 180 ? 11.902 -23.626 20.317 1.00 29.70 180 SER B N 1
ATOM 5574 C CA . SER B 1 180 ? 11.386 -22.379 19.767 1.00 31.28 180 SER B CA 1
ATOM 5575 C C . SER B 1 180 ? 10.190 -21.827 20.506 1.00 34.56 180 SER B C 1
ATOM 5576 O O . SER B 1 180 ? 10.014 -20.614 20.545 1.00 31.20 180 SER B O 1
ATOM 5579 N N . SER B 1 181 ? 9.345 -22.691 21.049 1.00 32.58 181 SER B N 1
ATOM 5580 C CA . SER B 1 181 ? 8.059 -22.289 21.582 1.00 35.21 181 SER B CA 1
ATOM 5581 C C . SER B 1 181 ? 7.562 -23.421 22.465 1.00 34.36 181 SER B C 1
ATOM 5582 O O . SER B 1 181 ? 8.076 -24.545 22.419 1.00 35.66 181 SER B O 1
ATOM 5585 N N . LEU B 1 182 ? 6.566 -23.111 23.272 1.00 30.35 182 LEU B N 1
ATOM 5586 C CA . LEU B 1 182 ? 6.114 -24.041 24.296 1.00 30.00 182 LEU B CA 1
ATOM 5587 C C . LEU B 1 182 ? 4.627 -23.804 24.501 1.00 30.77 182 LEU B C 1
ATOM 5588 O O . LEU B 1 182 ? 4.213 -22.652 24.649 1.00 31.11 182 LEU B O 1
ATOM 5593 N N . CYS B 1 183 ? 3.827 -24.878 24.452 1.00 33.17 183 CYS B N 1
ATOM 5594 C CA . CYS B 1 183 ? 2.388 -24.821 24.722 1.00 33.05 183 CYS B CA 1
ATOM 5595 C C . CYS B 1 183 ? 2.049 -25.907 25.734 1.00 35.92 183 CYS B C 1
ATOM 5596 O O . CYS B 1 183 ? 2.523 -27.040 25.595 1.00 30.87 183 CYS B O 1
ATOM 5599 N N . TYR B 1 184 ? 1.237 -25.577 26.750 1.00 31.17 184 TYR B N 1
ATOM 5600 C CA . TYR B 1 184 ? 0.823 -26.561 27.744 1.00 33.19 184 TYR B CA 1
ATOM 5601 C C . TYR B 1 184 ? -0.543 -27.130 27.391 1.00 34.69 184 TYR B C 1
ATOM 5602 O O . TYR B 1 184 ? -1.435 -26.399 26.950 1.00 34.33 184 TYR B O 1
ATOM 5611 N N . THR B 1 185 ? -0.700 -28.446 27.572 1.00 31.79 185 THR B N 1
ATOM 5612 C CA . THR B 1 185 ? -1.962 -29.111 27.279 1.00 38.36 185 THR B CA 1
ATOM 5613 C C . THR B 1 185 ? -2.332 -30.047 28.417 1.00 46.59 185 THR B C 1
ATOM 5614 O O . THR B 1 185 ? -1.493 -30.790 28.947 1.00 42.51 185 THR B O 1
ATOM 5618 N N . SER B 1 186 ? -3.598 -29.988 28.804 1.00 50.97 186 SER B N 1
ATOM 5619 C CA . SER B 1 186 ? -4.028 -30.739 29.974 1.00 58.18 186 SER B CA 1
ATOM 5620 C C . SER B 1 186 ? -5.128 -31.721 29.615 1.00 64.98 186 SER B C 1
ATOM 5621 O O . SER B 1 186 ? -4.982 -32.529 28.687 1.00 57.89 186 SER B O 1
ATOM 5624 N N . GLY B 1 187 ? -6.239 -31.621 30.329 1.00 67.06 187 GLY B N 1
ATOM 5625 C CA . GLY B 1 187 ? -7.234 -32.676 30.330 1.00 71.17 187 GLY B CA 1
ATOM 5626 C C . GLY B 1 187 ? -6.865 -33.709 31.371 1.00 74.10 187 GLY B C 1
ATOM 5627 O O . GLY B 1 187 ? -6.562 -33.363 32.524 1.00 75.19 187 GLY B O 1
ATOM 5628 N N . THR B 1 188 ? -6.863 -34.974 30.967 1.00 74.98 188 THR B N 1
ATOM 5629 C CA . THR B 1 188 ? -6.479 -36.052 31.869 1.00 79.35 188 THR B CA 1
ATOM 5630 C C . THR B 1 188 ? -5.122 -36.612 31.447 1.00 74.29 188 THR B C 1
ATOM 5631 O O . THR B 1 188 ? -4.795 -36.636 30.253 1.00 72.13 188 THR B O 1
ATOM 5635 N N . THR B 1 189 ? -4.319 -37.017 32.431 1.00 73.62 189 THR B N 1
ATOM 5636 C CA . THR B 1 189 ? -4.663 -36.889 33.854 1.00 66.38 189 THR B CA 1
ATOM 5637 C C . THR B 1 189 ? -3.643 -35.959 34.522 1.00 65.65 189 THR B C 1
ATOM 5638 O O . THR B 1 189 ? -2.506 -35.859 34.048 1.00 61.94 189 THR B O 1
ATOM 5642 N N . GLY B 1 190 ? -4.046 -35.253 35.584 1.00 53.99 190 GLY B N 1
ATOM 5643 C CA . GLY B 1 190 ? -3.088 -34.511 36.378 1.00 48.84 190 GLY B CA 1
ATOM 5644 C C . GLY B 1 190 ? -2.780 -33.119 35.859 1.00 44.25 190 GLY B C 1
ATOM 5645 O O . GLY B 1 190 ? -3.611 -32.500 35.189 1.00 40.28 190 GLY B O 1
ATOM 5646 N N . HIS B 1 191 ? -1.596 -32.609 36.187 1.00 36.10 191 HIS B N 1
ATOM 5647 C CA . HIS B 1 191 ? -1.222 -31.261 35.794 1.00 40.39 191 HIS B CA 1
ATOM 5648 C C . HIS B 1 191 ? -0.964 -31.186 34.284 1.00 42.80 191 HIS B C 1
ATOM 5649 O O . HIS B 1 191 ? -0.533 -32.163 33.676 1.00 39.29 191 HIS B O 1
ATOM 5656 N N . PRO B 1 192 ? -1.229 -30.034 33.659 1.00 44.28 192 PRO B N 1
ATOM 5657 C CA . PRO B 1 192 ? -0.923 -29.885 32.228 1.00 44.85 192 PRO B CA 1
ATOM 5658 C C . PRO B 1 192 ? 0.558 -30.091 31.965 1.00 41.35 192 PRO B C 1
ATOM 5659 O O . PRO B 1 192 ? 1.402 -29.862 32.840 1.00 40.41 192 PRO B O 1
ATOM 5663 N N . LYS B 1 193 ? 0.864 -30.550 30.749 1.00 39.91 193 LYS B N 1
ATOM 5664 C CA . LYS B 1 193 ? 2.232 -30.831 30.335 1.00 36.37 193 LYS B CA 1
ATOM 5665 C C . LYS B 1 193 ? 2.601 -29.971 29.136 1.00 36.98 193 LYS B C 1
ATOM 5666 O O . LYS B 1 193 ? 1.735 -29.550 28.363 1.00 35.21 193 LYS B O 1
ATOM 5672 N N . GLY B 1 194 ? 3.903 -29.726 28.990 1.00 33.28 194 GLY B N 1
ATOM 5673 C CA . GLY B 1 194 ? 4.411 -28.783 28.019 1.00 31.74 194 GLY B CA 1
ATOM 5674 C C . GLY B 1 194 ? 4.914 -29.481 26.770 1.00 35.28 194 GLY B C 1
ATOM 5675 O O . GLY B 1 194 ? 5.658 -30.466 26.845 1.00 34.49 194 GLY B O 1
ATOM 5676 N N . VAL B 1 195 ? 4.498 -28.953 25.618 1.00 35.86 195 VAL B N 1
ATOM 5677 C CA . VAL B 1 195 ? 4.992 -29.372 24.308 1.00 31.41 195 VAL B CA 1
ATOM 5678 C C . VAL B 1 195 ? 6.022 -28.344 23.864 1.00 31.44 195 VAL B C 1
ATOM 5679 O O . VAL B 1 195 ? 5.698 -27.157 23.737 1.00 31.23 195 VAL B O 1
ATOM 5683 N N . LEU B 1 196 ? 7.267 -28.780 23.657 1.00 30.83 196 LEU B N 1
ATOM 5684 C CA . LEU B 1 196 ? 8.384 -27.874 23.345 1.00 33.38 196 LEU B CA 1
ATOM 5685 C C . LEU B 1 196 ? 8.777 -28.048 21.872 1.00 31.22 196 LEU B C 1
ATOM 5686 O O . LEU B 1 196 ? 9.525 -28.971 21.528 1.00 32.98 196 LEU B O 1
ATOM 5691 N N . TYR B 1 197 ? 8.265 -27.165 21.011 1.00 30.71 197 TYR B N 1
ATOM 5692 C CA . TYR B 1 197 ? 8.539 -27.199 19.575 1.00 30.74 197 TYR B CA 1
ATOM 5693 C C . TYR B 1 197 ? 9.942 -26.683 19.258 1.00 31.67 197 TYR B C 1
ATOM 5694 O O . TYR B 1 197 ? 10.616 -26.054 20.080 1.00 29.88 197 TYR B O 1
ATOM 5703 N N . SER B 1 198 ? 10.373 -26.936 18.020 1.00 32.76 198 SER B N 1
ATOM 5704 C CA . SER B 1 198 ? 11.641 -26.439 17.519 1.00 31.03 198 SER B CA 1
ATOM 5705 C C . SER B 1 198 ? 11.407 -25.613 16.259 1.00 27.15 198 SER B C 1
ATOM 5706 O O . SER B 1 198 ? 10.335 -25.655 15.653 1.00 27.98 198 SER B O 1
ATOM 5709 N N . HIS B 1 199 ? 12.416 -24.818 15.900 1.00 27.16 199 HIS B N 1
ATOM 5710 C CA . HIS B 1 199 ? 12.370 -24.072 14.641 1.00 30.39 199 HIS B CA 1
ATOM 5711 C C . HIS B 1 199 ? 12.195 -25.004 13.442 1.00 33.03 199 HIS B C 1
ATOM 5712 O O . HIS B 1 199 ? 11.379 -24.732 12.549 1.00 30.15 199 HIS B O 1
ATOM 5719 N N . ARG B 1 200 ? 12.946 -26.111 13.410 1.00 29.53 200 ARG B N 1
ATOM 5720 C CA . ARG B 1 200 ? 12.792 -27.097 12.340 1.00 31.43 200 ARG B CA 1
ATOM 5721 C C . ARG B 1 200 ? 11.361 -27.638 12.276 1.00 30.45 200 ARG B C 1
ATOM 5722 O O . ARG B 1 200 ? 10.751 -27.681 11.203 1.00 29.76 200 ARG B O 1
ATOM 5730 N N . SER B 1 201 ? 10.809 -28.069 13.412 1.00 29.33 201 SER B N 1
ATOM 5731 C CA . SER B 1 201 ? 9.471 -28.656 13.375 1.00 27.60 201 SER B CA 1
ATOM 5732 C C . SER B 1 201 ? 8.445 -27.625 12.912 1.00 31.27 201 SER B C 1
ATOM 5733 O O . SER B 1 201 ? 7.536 -27.943 12.131 1.00 32.84 201 SER B O 1
ATOM 5736 N N . THR B 1 202 ? 8.611 -26.373 13.340 1.00 29.49 202 THR B N 1
ATOM 5737 C CA . THR B 1 202 ? 7.683 -25.305 12.973 1.00 30.02 202 THR B CA 1
ATOM 5738 C C . THR B 1 202 ? 7.719 -25.013 11.470 1.00 34.17 202 THR B C 1
ATOM 5739 O O . THR B 1 202 ? 6.667 -24.857 10.832 1.00 30.19 202 THR B O 1
ATOM 5743 N N . VAL B 1 203 ? 8.918 -24.923 10.887 1.00 27.20 203 VAL B N 1
ATOM 5744 C CA . VAL B 1 203 ? 9.014 -24.586 9.470 1.00 31.04 203 VAL B CA 1
ATOM 5745 C C . VAL B 1 203 ? 8.498 -25.736 8.613 1.00 33.88 203 VAL B C 1
ATOM 5746 O O . VAL B 1 203 ? 7.805 -25.516 7.610 1.00 33.09 203 VAL B O 1
ATOM 5750 N N . LEU B 1 204 ? 8.805 -26.981 9.006 1.00 31.34 204 LEU B N 1
ATOM 5751 C CA . LEU B 1 204 ? 8.327 -28.145 8.267 1.00 30.95 204 LEU B CA 1
ATOM 5752 C C . LEU B 1 204 ? 6.803 -28.238 8.300 1.00 31.41 204 LEU B C 1
ATOM 5753 O O . LEU B 1 204 ? 6.164 -28.480 7.269 1.00 31.82 204 LEU B O 1
ATOM 5758 N N . HIS B 1 205 ? 6.204 -28.035 9.473 1.00 32.17 205 HIS B N 1
ATOM 5759 C CA . HIS B 1 205 ? 4.745 -27.986 9.573 1.00 34.72 205 HIS B CA 1
ATOM 5760 C C . HIS B 1 205 ? 4.176 -26.884 8.688 1.00 29.93 205 HIS B C 1
ATOM 5761 O O . HIS B 1 205 ? 3.129 -27.064 8.053 1.00 29.17 205 HIS B O 1
ATOM 5768 N N . SER B 1 206 ? 4.857 -25.735 8.637 1.00 28.69 206 SER B N 1
ATOM 5769 C CA . SER B 1 206 ? 4.403 -24.628 7.808 1.00 29.46 206 SER B CA 1
ATOM 5770 C C . SER B 1 206 ? 4.379 -25.018 6.333 1.00 32.76 206 SER B C 1
ATOM 5771 O O . SER B 1 206 ? 3.391 -24.756 5.640 1.00 32.80 206 SER B O 1
ATOM 5774 N N . PHE B 1 207 ? 5.448 -25.664 5.844 1.00 28.64 207 PHE B N 1
ATOM 5775 C CA . PHE B 1 207 ? 5.485 -26.137 4.457 1.00 30.23 207 PHE B CA 1
ATOM 5776 C C . PHE B 1 207 ? 4.285 -27.022 4.158 1.00 32.34 207 PHE B C 1
ATOM 5777 O O . PHE B 1 207 ? 3.579 -26.821 3.161 1.00 28.88 207 PHE B O 1
ATOM 5785 N N . ALA B 1 208 ? 4.038 -28.007 5.027 1.00 30.37 208 ALA B N 1
ATOM 5786 C CA . ALA B 1 208 ? 2.950 -28.941 4.786 1.00 28.17 208 ALA B CA 1
ATOM 5787 C C . ALA B 1 208 ? 1.607 -28.240 4.830 1.00 30.53 208 ALA B C 1
ATOM 5788 O O . ALA B 1 208 ? 0.733 -28.543 4.024 1.00 29.83 208 ALA B O 1
ATOM 5790 N N . SER B 1 209 ? 1.418 -27.306 5.768 1.00 30.06 209 SER B N 1
ATOM 5791 C CA . SER B 1 209 ? 0.132 -26.618 5.863 1.00 32.25 209 SER B CA 1
ATOM 5792 C C . SER B 1 209 ? -0.147 -25.788 4.620 1.00 33.16 209 SER B C 1
ATOM 5793 O O . SER B 1 209 ? -1.309 -25.518 4.303 1.00 34.98 209 SER B O 1
ATOM 5796 N N . ASN B 1 210 ? 0.897 -25.374 3.906 1.00 34.44 210 ASN B N 1
ATOM 5797 C CA . ASN B 1 210 ? 0.746 -24.513 2.741 1.00 34.49 210 ASN B CA 1
ATOM 5798 C C . ASN B 1 210 ? 0.602 -25.278 1.419 1.00 33.95 210 ASN B C 1
ATOM 5799 O O . ASN B 1 210 ? 0.605 -24.644 0.363 1.00 33.10 210 ASN B O 1
ATOM 5804 N N . THR B 1 211 ? 0.464 -26.604 1.445 1.00 32.81 211 THR B N 1
ATOM 5805 C CA . THR B 1 211 ? 0.101 -27.322 0.224 1.00 35.71 211 THR B CA 1
ATOM 5806 C C . THR B 1 211 ? -1.397 -27.174 -0.034 1.00 36.52 211 THR B C 1
ATOM 5807 O O . THR B 1 211 ? -2.160 -26.760 0.840 1.00 34.90 211 THR B O 1
ATOM 5811 N N . ARG B 1 212 ? -1.814 -27.519 -1.256 1.00 34.19 212 ARG B N 1
ATOM 5812 C CA . ARG B 1 212 ? -3.194 -27.275 -1.674 1.00 34.42 212 ARG B CA 1
ATOM 5813 C C . ARG B 1 212 ? -4.195 -28.141 -0.912 1.00 35.64 212 ARG B C 1
ATOM 5814 O O . ARG B 1 212 ? -5.299 -27.680 -0.592 1.00 32.57 212 ARG B O 1
ATOM 5822 N N . ASP B 1 213 ? -3.854 -29.400 -0.622 1.00 33.86 213 ASP B N 1
ATOM 5823 C CA . ASP B 1 213 ? -4.834 -30.300 -0.016 1.00 31.25 213 ASP B CA 1
ATOM 5824 C C . ASP B 1 213 ? -4.818 -30.272 1.511 1.00 32.36 213 ASP B C 1
ATOM 5825 O O . ASP B 1 213 ? -5.427 -31.142 2.146 1.00 31.82 213 ASP B O 1
ATOM 5830 N N . VAL B 1 214 ? -4.148 -29.304 2.124 1.00 31.15 214 VAL B N 1
ATOM 5831 C CA . VAL B 1 214 ? -4.282 -29.162 3.570 1.00 32.18 214 VAL B CA 1
ATOM 5832 C C . VAL B 1 214 ? -4.987 -27.839 3.860 1.00 29.23 214 VAL B C 1
ATOM 5833 O O . VAL B 1 214 ? -6.211 -27.817 4.004 1.00 31.65 214 VAL B O 1
ATOM 5837 N N . ILE B 1 215 ? -4.246 -26.727 3.914 1.00 30.60 215 ILE B N 1
ATOM 5838 C CA . ILE B 1 215 ? -4.841 -25.396 4.020 1.00 35.30 215 ILE B CA 1
ATOM 5839 C C . ILE B 1 215 ? -4.400 -24.588 2.795 1.00 38.48 215 ILE B C 1
ATOM 5840 O O . ILE B 1 215 ? -5.218 -24.241 1.933 1.00 36.21 215 ILE B O 1
ATOM 5845 N N . GLY B 1 216 ? -3.104 -24.323 2.679 1.00 38.62 216 GLY B N 1
ATOM 5846 C CA . GLY B 1 216 ? -2.608 -23.624 1.501 1.00 36.76 216 GLY B CA 1
ATOM 5847 C C . GLY B 1 216 ? -2.921 -22.142 1.520 1.00 35.40 216 GLY B C 1
ATOM 5848 O O . GLY B 1 216 ? -3.758 -21.669 0.748 1.00 34.16 216 GLY B O 1
ATOM 5849 N N . TYR B 1 217 ? -2.267 -21.404 2.411 1.00 35.26 217 TYR B N 1
ATOM 5850 C CA . TYR B 1 217 ? -2.492 -19.967 2.501 1.00 36.78 217 TYR B CA 1
ATOM 5851 C C . TYR B 1 217 ? -1.890 -19.300 1.268 1.00 37.71 217 TYR B C 1
ATOM 5852 O O . TYR B 1 217 ? -0.762 -19.615 0.874 1.00 34.00 217 TYR B O 1
ATOM 5861 N N . SER B 1 218 ? -2.647 -18.399 0.643 1.00 37.75 218 SER B N 1
ATOM 5862 C CA . SER B 1 218 ? -2.237 -17.753 -0.598 1.00 35.19 218 SER B CA 1
ATOM 5863 C C . SER B 1 218 ? -1.994 -16.271 -0.366 1.00 34.53 218 SER B C 1
ATOM 5864 O O . SER B 1 218 ? -2.526 -15.675 0.571 1.00 32.25 218 SER B O 1
ATOM 5867 N N . ALA B 1 219 ? -1.193 -15.660 -1.247 1.00 36.34 219 ALA B N 1
ATOM 5868 C CA . ALA B 1 219 ? -1.076 -14.209 -1.180 1.00 32.27 219 ALA B CA 1
ATOM 5869 C C . ALA B 1 219 ? -2.411 -13.527 -1.473 1.00 35.16 219 ALA B C 1
ATOM 5870 O O . ALA B 1 219 ? -2.640 -12.404 -1.009 1.00 32.49 219 ALA B O 1
ATOM 5872 N N . MET B 1 220 ? -3.315 -14.196 -2.196 1.00 32.11 220 MET B N 1
ATOM 5873 C CA . MET B 1 220 ? -4.654 -13.658 -2.436 1.00 37.99 220 MET B CA 1
ATOM 5874 C C . MET B 1 220 ? -5.559 -13.747 -1.214 1.00 36.94 220 MET B C 1
ATOM 5875 O O . MET B 1 220 ? -6.616 -13.107 -1.190 1.00 39.38 220 MET B O 1
ATOM 5880 N N . ASP B 1 221 ? -5.234 -14.564 -0.244 1.00 33.22 221 ASP B N 1
ATOM 5881 C CA . ASP B 1 221 ? -6.124 -14.745 0.882 1.00 34.43 221 ASP B CA 1
ATOM 5882 C C . ASP B 1 221 ? -6.151 -13.634 1.914 1.00 33.08 221 ASP B C 1
ATOM 5883 O O . ASP B 1 221 ? -5.215 -12.906 2.071 1.00 30.33 221 ASP B O 1
ATOM 5888 N N . VAL B 1 222 ? -7.267 -13.546 2.602 1.00 34.29 222 VAL B N 1
ATOM 5889 C CA . VAL B 1 222 ? -7.481 -12.653 3.722 1.00 32.33 222 VAL B CA 1
ATOM 5890 C C . VAL B 1 222 ? -7.882 -13.668 4.782 1.00 31.63 222 VAL B C 1
ATOM 5891 O O . VAL B 1 222 ? -8.977 -14.190 4.793 1.00 29.81 222 VAL B O 1
ATOM 5895 N N . VAL B 1 223 ? -6.932 -13.966 5.634 1.00 28.79 223 VAL B N 1
ATOM 5896 C CA . VAL B 1 223 ? -7.043 -14.971 6.659 1.00 32.22 223 VAL B CA 1
ATOM 5897 C C . VAL B 1 223 ? -7.416 -14.471 8.036 1.00 30.35 223 VAL B C 1
ATOM 5898 O O . VAL B 1 223 ? -6.778 -13.624 8.583 1.00 31.18 223 VAL B O 1
ATOM 5902 N N . MET B 1 224 ? -8.454 -15.038 8.587 1.00 30.00 224 MET B N 1
ATOM 5903 C CA . MET B 1 224 ? -8.886 -14.639 9.925 1.00 30.69 224 MET B CA 1
ATOM 5904 C C . MET B 1 224 ? -8.836 -15.829 10.860 1.00 30.77 224 MET B C 1
ATOM 5905 O O . MET B 1 224 ? -9.725 -16.698 10.812 1.00 32.65 224 MET B O 1
ATOM 5910 N N . PRO B 1 225 ? -7.843 -15.911 11.727 1.00 31.88 225 PRO B N 1
ATOM 5911 C CA . PRO B 1 225 ? -7.835 -16.978 12.733 1.00 34.46 225 PRO B CA 1
ATOM 5912 C C . PRO B 1 225 ? -8.647 -16.613 13.963 1.00 34.53 225 PRO B C 1
ATOM 5913 O O . PRO B 1 225 ? -8.219 -15.792 14.780 1.00 34.36 225 PRO B O 1
ATOM 5917 N N . VAL B 1 226 ? -9.830 -17.207 14.100 1.00 34.81 226 VAL B N 1
ATOM 5918 C CA . VAL B 1 226 ? -10.561 -17.070 15.351 1.00 32.25 226 VAL B CA 1
ATOM 5919 C C . VAL B 1 226 ? -9.962 -17.995 16.396 1.00 33.19 226 VAL B C 1
ATOM 5920 O O . VAL B 1 226 ? -10.050 -17.723 17.602 1.00 30.93 226 VAL B O 1
ATOM 5924 N N . VAL B 1 227 ? -9.325 -19.076 15.957 1.00 32.30 227 VAL B N 1
ATOM 5925 C CA . VAL B 1 227 ? -8.597 -19.924 16.899 1.00 28.23 227 VAL B CA 1
ATOM 5926 C C . VAL B 1 227 ? -7.539 -19.079 17.597 1.00 33.84 227 VAL B C 1
ATOM 5927 O O . VAL B 1 227 ? -6.858 -18.266 16.937 1.00 29.51 227 VAL B O 1
ATOM 5931 N N . PRO B 1 228 ? -7.411 -19.166 18.922 1.00 34.05 228 PRO B N 1
ATOM 5932 C CA . PRO B 1 228 ? -6.493 -18.274 19.636 1.00 31.97 228 PRO B CA 1
ATOM 5933 C C . PRO B 1 228 ? -5.035 -18.599 19.352 1.00 31.24 228 PRO B C 1
ATOM 5934 O O . PRO B 1 228 ? -4.656 -19.749 19.131 1.00 29.83 228 PRO B O 1
ATOM 5938 N N . MET B 1 229 ? -4.211 -17.553 19.382 1.00 30.92 229 MET B N 1
ATOM 5939 C CA . MET B 1 229 ? -2.765 -17.683 19.322 1.00 32.94 229 MET B CA 1
ATOM 5940 C C . MET B 1 229 ? -2.175 -18.350 20.568 1.00 33.07 229 MET B C 1
ATOM 5941 O O . MET B 1 229 ? -0.952 -18.543 20.619 1.00 30.64 229 MET B O 1
ATOM 5946 N N . PHE B 1 230 ? -2.997 -18.717 21.558 1.00 31.95 230 PHE B N 1
ATOM 5947 C CA . PHE B 1 230 ? -2.564 -19.588 22.644 1.00 32.79 230 PHE B CA 1
ATOM 5948 C C . PHE B 1 230 ? -3.115 -21.010 22.511 1.00 32.87 230 PHE B C 1
ATOM 5949 O O . PHE B 1 230 ? -2.901 -21.835 23.406 1.00 36.11 230 PHE B O 1
ATOM 5957 N N . HIS B 1 231 ? -3.811 -21.323 21.418 1.00 34.01 231 HIS B N 1
ATOM 5958 C CA . HIS B 1 231 ? -4.267 -22.684 21.126 1.00 30.45 231 HIS B CA 1
ATOM 5959 C C . HIS B 1 231 ? -3.417 -23.220 19.970 1.00 33.82 231 HIS B C 1
ATOM 5960 O O . HIS B 1 231 ? -3.680 -22.912 18.797 1.00 33.00 231 HIS B O 1
ATOM 5967 N N . VAL B 1 232 ? -2.410 -24.029 20.316 1.00 30.37 232 VAL B N 1
ATOM 5968 C CA . VAL B 1 232 ? -1.379 -24.561 19.417 1.00 32.35 232 VAL B CA 1
ATOM 5969 C C . VAL B 1 232 ? -0.973 -23.488 18.409 1.00 34.92 232 VAL B C 1
ATOM 5970 O O . VAL B 1 232 ? -0.965 -23.732 17.197 1.00 37.29 232 VAL B O 1
ATOM 5974 N N . ASN B 1 233 ? -0.664 -22.293 18.907 1.00 35.36 233 ASN B N 1
ATOM 5975 C CA . ASN B 1 233 ? -0.192 -21.180 18.085 1.00 37.50 233 ASN B CA 1
ATOM 5976 C C . ASN B 1 233 ? -1.170 -20.869 16.957 1.00 36.10 233 ASN B C 1
ATOM 5977 O O . ASN B 1 233 ? -0.790 -20.698 15.796 1.00 33.01 233 ASN B O 1
ATOM 5982 N N . ALA B 1 234 ? -2.451 -20.792 17.316 1.00 34.87 234 ALA B N 1
ATOM 5983 C CA . ALA B 1 234 ? -3.506 -20.514 16.343 1.00 33.28 234 ALA B CA 1
ATOM 5984 C C . ALA B 1 234 ? -3.393 -21.459 15.155 1.00 35.71 234 ALA B C 1
ATOM 5985 O O . ALA B 1 234 ? -3.538 -21.060 13.999 1.00 32.51 234 ALA B O 1
ATOM 5987 N N . TRP B 1 235 ? -3.075 -22.720 15.451 1.00 34.47 235 TRP B N 1
ATOM 5988 C CA . TRP B 1 235 ? -3.033 -23.799 14.463 1.00 33.87 235 TRP B CA 1
ATOM 5989 C C . TRP B 1 235 ? -1.957 -23.577 13.405 1.00 33.68 235 TRP B C 1
ATOM 5990 O O . TRP B 1 235 ? -2.038 -24.114 12.292 1.00 33.87 235 TRP B O 1
ATOM 6001 N N . GLY B 1 236 ? -0.917 -22.823 13.752 1.00 34.67 236 GLY B N 1
ATOM 6002 C CA . GLY B 1 236 ? 0.189 -22.585 12.861 1.00 32.83 236 GLY B CA 1
ATOM 6003 C C . GLY B 1 236 ? 0.063 -21.360 11.984 1.00 33.71 236 GLY B C 1
ATOM 6004 O O . GLY B 1 236 ? 1.088 -20.838 11.526 1.00 34.20 236 GLY B O 1
ATOM 6005 N N . SER B 1 237 ? -1.154 -20.848 11.778 1.00 33.23 237 SER B N 1
ATOM 6006 C CA . SER B 1 237 ? -1.407 -19.770 10.823 1.00 31.88 237 SER B CA 1
ATOM 6007 C C . SER B 1 237 ? -0.452 -18.569 10.896 1.00 33.22 237 SER B C 1
ATOM 6008 O O . SER B 1 237 ? -0.158 -17.978 9.843 1.00 31.09 237 SER B O 1
ATOM 6011 N N . PRO B 1 238 ? 0.052 -18.152 12.072 1.00 30.98 238 PRO B N 1
ATOM 6012 C CA . PRO B 1 238 ? 1.031 -17.040 12.067 1.00 30.74 238 PRO B CA 1
ATOM 6013 C C . PRO B 1 238 ? 2.326 -17.375 11.349 1.00 33.67 238 PRO B C 1
ATOM 6014 O O . PRO B 1 238 ? 3.011 -16.464 10.860 1.00 35.34 238 PRO B O 1
ATOM 6018 N N . TYR B 1 239 ? 2.700 -18.650 11.298 1.00 30.03 239 TYR B N 1
ATOM 6019 C CA . TYR B 1 239 ? 3.866 -19.066 10.533 1.00 30.40 239 TYR B CA 1
ATOM 6020 C C . TYR B 1 239 ? 3.507 -19.346 9.078 1.00 31.78 239 TYR B C 1
ATOM 6021 O O . TYR B 1 239 ? 4.213 -18.899 8.163 1.00 34.12 239 TYR B O 1
ATOM 6030 N N . GLY B 1 240 ? 2.399 -20.051 8.842 1.00 33.62 240 GLY B N 1
ATOM 6031 C CA . GLY B 1 240 ? 2.005 -20.337 7.468 1.00 32.46 240 GLY B CA 1
ATOM 6032 C C . GLY B 1 240 ? 1.672 -19.087 6.672 1.00 35.26 240 GLY B C 1
ATOM 6033 O O . GLY B 1 240 ? 1.966 -19.011 5.475 1.00 31.67 240 GLY B O 1
ATOM 6034 N N . CYS B 1 241 ? 1.028 -18.100 7.312 1.00 29.64 241 CYS B N 1
ATOM 6035 C CA . CYS B 1 241 ? 0.707 -16.856 6.607 1.00 32.41 241 CYS B CA 1
ATOM 6036 C C . CYS B 1 241 ? 1.951 -16.030 6.309 1.00 35.71 241 CYS B C 1
ATOM 6037 O O . CYS B 1 241 ? 1.988 -15.322 5.294 1.00 31.81 241 CYS B O 1
ATOM 6040 N N . ALA B 1 242 ? 2.966 -16.075 7.182 1.00 33.59 242 ALA B N 1
ATOM 6041 C CA . ALA B 1 242 ? 4.205 -15.367 6.866 1.00 30.30 242 ALA B CA 1
ATOM 6042 C C . ALA B 1 242 ? 4.920 -16.007 5.678 1.00 33.81 242 ALA B C 1
ATOM 6043 O O . ALA B 1 242 ? 5.442 -15.295 4.809 1.00 36.25 242 ALA B O 1
ATOM 6045 N N . MET B 1 243 ? 4.948 -17.349 5.623 1.00 34.22 243 MET B N 1
ATOM 6046 C CA . MET B 1 243 ? 5.579 -18.062 4.506 1.00 37.74 243 MET B CA 1
ATOM 6047 C C . MET B 1 243 ? 4.984 -17.643 3.161 1.00 36.12 243 MET B C 1
ATOM 6048 O O . MET B 1 243 ? 5.719 -17.437 2.189 1.00 36.47 243 MET B O 1
ATOM 6053 N N . SER B 1 244 ? 3.659 -17.484 3.097 1.00 34.75 244 SER B N 1
ATOM 6054 C CA . SER B 1 244 ? 2.943 -17.158 1.873 1.00 34.33 244 SER B CA 1
ATOM 6055 C C . SER B 1 244 ? 2.713 -15.667 1.677 1.00 34.75 244 SER B C 1
ATOM 6056 O O . SER B 1 244 ? 2.264 -15.261 0.604 1.00 30.20 244 SER B O 1
ATOM 6059 N N . GLY B 1 245 ? 2.952 -14.842 2.687 1.00 35.61 245 GLY B N 1
ATOM 6060 C CA . GLY B 1 245 ? 2.582 -13.445 2.566 1.00 32.28 245 GLY B CA 1
ATOM 6061 C C . GLY B 1 245 ? 1.082 -13.245 2.486 1.00 34.16 245 GLY B C 1
ATOM 6062 O O . GLY B 1 245 ? 0.614 -12.373 1.743 1.00 34.84 245 GLY B O 1
ATOM 6063 N N . ALA B 1 246 ? 0.312 -14.036 3.225 1.00 35.50 246 ALA B N 1
ATOM 6064 C CA . ALA B 1 246 ? -1.131 -13.864 3.233 1.00 34.84 246 ALA B CA 1
ATOM 6065 C C . ALA B 1 246 ? -1.498 -12.604 3.999 1.00 34.41 246 ALA B C 1
ATOM 6066 O O . ALA B 1 246 ? -0.797 -12.193 4.925 1.00 32.96 246 ALA B O 1
ATOM 6068 N N . GLN B 1 247 ? -2.604 -11.983 3.595 1.00 33.91 247 GLN B N 1
ATOM 6069 C CA . GLN B 1 247 ? -3.220 -10.958 4.424 1.00 31.12 247 GLN B CA 1
ATOM 6070 C C . GLN B 1 247 ? -3.912 -11.595 5.625 1.00 35.08 247 GLN B C 1
ATOM 6071 O O . GLN B 1 247 ? -4.421 -12.720 5.556 1.00 33.14 247 GLN B O 1
ATOM 6077 N N . MET B 1 248 ? -3.956 -10.854 6.733 1.00 32.88 248 MET B N 1
ATOM 6078 C CA . MET B 1 248 ? -4.543 -11.372 7.960 1.00 30.86 248 MET B CA 1
ATOM 6079 C C . MET B 1 248 ? -5.479 -10.343 8.580 1.00 34.01 248 MET B C 1
ATOM 6080 O O . MET B 1 248 ? -5.255 -9.128 8.504 1.00 29.76 248 MET B O 1
ATOM 6085 N N . VAL B 1 249 ? -6.548 -10.852 9.174 1.00 31.70 249 VAL B N 1
ATOM 6086 C CA . VAL B 1 249 ? -7.422 -10.073 10.034 1.00 33.43 249 VAL B CA 1
ATOM 6087 C C . VAL B 1 249 ? -7.327 -10.691 11.417 1.00 33.02 249 VAL B C 1
ATOM 6088 O O . VAL B 1 249 ? -7.644 -11.873 11.592 1.00 34.45 249 VAL B O 1
ATOM 6092 N N . LEU B 1 250 ? -6.845 -9.913 12.385 1.00 33.17 250 LEU B N 1
ATOM 6093 C CA . LEU B 1 250 ? -6.607 -10.423 13.735 1.00 37.15 250 LEU B CA 1
ATOM 6094 C C . LEU B 1 250 ? -7.697 -9.902 14.663 1.00 36.06 250 LEU B C 1
ATOM 6095 O O . LEU B 1 250 ? -7.762 -8.685 14.906 1.00 33.81 250 LEU B O 1
ATOM 6100 N N . PRO B 1 251 ? -8.568 -10.769 15.201 1.00 38.14 251 PRO B N 1
ATOM 6101 C CA . PRO B 1 251 ? -9.868 -10.294 15.714 1.00 34.06 251 PRO B CA 1
ATOM 6102 C C . PRO B 1 251 ? -9.872 -9.677 17.106 1.00 34.64 251 PRO B C 1
ATOM 6103 O O . PRO B 1 251 ? -10.890 -9.080 17.476 1.00 31.85 251 PRO B O 1
ATOM 6107 N N . GLY B 1 252 ? -8.805 -9.779 17.887 1.00 33.15 252 GLY B N 1
ATOM 6108 C CA . GLY B 1 252 ? -8.817 -9.236 19.236 1.00 36.51 252 GLY B CA 1
ATOM 6109 C C . GLY B 1 252 ? -9.810 -9.889 20.193 1.00 36.45 252 GLY B C 1
ATOM 6110 O O . GLY B 1 252 ? -10.062 -11.098 20.135 1.00 35.13 252 GLY B O 1
ATOM 6111 N N . PRO B 1 253 ? -10.393 -9.093 21.105 1.00 38.72 253 PRO B N 1
ATOM 6112 C CA . PRO B 1 253 ? -11.224 -9.682 22.179 1.00 37.00 253 PRO B CA 1
ATOM 6113 C C . PRO B 1 253 ? -12.639 -10.097 21.776 1.00 39.36 253 PRO B C 1
ATOM 6114 O O . PRO B 1 253 ? -13.190 -11.009 22.409 1.00 34.92 253 PRO B O 1
ATOM 6118 N N . ASP B 1 254 ? -13.232 -9.509 20.737 1.00 39.34 254 ASP B N 1
ATOM 6119 C CA . ASP B 1 254 ? -14.649 -9.725 20.417 1.00 41.14 254 ASP B CA 1
ATOM 6120 C C . ASP B 1 254 ? -14.793 -10.873 19.420 1.00 41.10 254 ASP B C 1
ATOM 6121 O O . ASP B 1 254 ? -14.584 -10.692 18.213 1.00 35.29 254 ASP B O 1
ATOM 6126 N N . LEU B 1 255 ? -15.199 -12.051 19.916 1.00 34.53 255 LEU B N 1
ATOM 6127 C CA . LEU B 1 255 ? -15.291 -13.257 19.096 1.00 36.65 255 LEU B CA 1
ATOM 6128 C C . LEU B 1 255 ? -16.710 -13.787 18.994 1.00 38.74 255 LEU B C 1
ATOM 6129 O O . LEU B 1 255 ? -16.909 -14.878 18.453 1.00 37.38 255 LEU B O 1
ATOM 6134 N N . HIS B 1 256 ? -17.700 -13.048 19.492 1.00 37.24 256 HIS B N 1
ATOM 6135 C CA . HIS B 1 256 ? -19.083 -13.450 19.304 1.00 37.65 256 HIS B CA 1
ATOM 6136 C C . HIS B 1 256 ? -19.492 -13.301 17.837 1.00 38.57 256 HIS B C 1
ATOM 6137 O O . HIS B 1 256 ? -18.833 -12.625 17.039 1.00 38.46 256 HIS B O 1
ATOM 6144 N N . GLY B 1 257 ? -20.621 -13.927 17.499 1.00 39.37 257 GLY B N 1
ATOM 6145 C CA . GLY B 1 257 ? -21.001 -14.061 16.102 1.00 39.63 257 GLY B CA 1
ATOM 6146 C C . GLY B 1 257 ? -21.134 -12.734 15.379 1.00 40.99 257 GLY B C 1
ATOM 6147 O O . GLY B 1 257 ? -20.696 -12.596 14.234 1.00 36.13 257 GLY B O 1
ATOM 6148 N N . GLU B 1 258 ? -21.741 -11.739 16.032 1.00 37.94 258 GLU B N 1
ATOM 6149 C CA . GLU B 1 258 ? -21.960 -10.465 15.361 1.00 40.56 258 GLU B CA 1
ATOM 6150 C C . GLU B 1 258 ? -20.639 -9.782 15.034 1.00 40.05 258 GLU B C 1
ATOM 6151 O O . GLU B 1 258 ? -20.484 -9.201 13.952 1.00 40.46 258 GLU B O 1
ATOM 6157 N N . ALA B 1 259 ? -19.665 -9.855 15.945 1.00 37.34 259 ALA B N 1
ATOM 6158 C CA . ALA B 1 259 ? -18.349 -9.286 15.661 1.00 38.16 259 ALA B CA 1
ATOM 6159 C C . ALA B 1 259 ? -17.680 -9.985 14.470 1.00 38.12 259 ALA B C 1
ATOM 6160 O O . ALA B 1 259 ? -17.040 -9.332 13.629 1.00 36.32 259 ALA B O 1
ATOM 6162 N N . LEU B 1 260 ? -17.839 -11.309 14.368 1.00 34.70 260 LEU B N 1
ATOM 6163 C CA . LEU B 1 260 ? -17.147 -12.066 13.323 1.00 38.58 260 LEU B CA 1
ATOM 6164 C C . LEU B 1 260 ? -17.743 -11.791 11.942 1.00 36.67 260 LEU B C 1
ATOM 6165 O O . LEU B 1 260 ? -17.009 -11.576 10.965 1.00 37.23 260 LEU B O 1
ATOM 6170 N N . VAL B 1 261 ? -19.073 -11.787 11.847 1.00 40.27 261 VAL B N 1
ATOM 6171 C CA . VAL B 1 261 ? -19.743 -11.399 10.612 1.00 36.64 261 VAL B CA 1
ATOM 6172 C C . VAL B 1 261 ? -19.282 -10.016 10.164 1.00 36.61 261 VAL B C 1
ATOM 6173 O O . VAL B 1 261 ? -19.025 -9.789 8.978 1.00 35.87 261 VAL B O 1
ATOM 6177 N N . ASN B 1 262 ? -19.164 -9.070 11.099 1.00 37.56 262 ASN B N 1
ATOM 6178 C CA . ASN B 1 262 ? -18.776 -7.720 10.694 1.00 41.37 262 ASN B CA 1
ATOM 6179 C C . ASN B 1 262 ? -17.331 -7.670 10.208 1.00 39.26 262 ASN B C 1
ATOM 6180 O O . ASN B 1 262 ? -17.018 -6.940 9.262 1.00 39.23 262 ASN B O 1
ATOM 6185 N N . LEU B 1 263 ? -16.436 -8.430 10.841 1.00 37.10 263 LEU B N 1
ATOM 6186 C CA . LEU B 1 263 ? -15.065 -8.497 10.353 1.00 35.15 263 LEU B CA 1
ATOM 6187 C C . LEU B 1 263 ? -15.010 -9.073 8.937 1.00 36.85 263 LEU B C 1
ATOM 6188 O O . LEU B 1 263 ? -14.305 -8.542 8.068 1.00 33.12 263 LEU B O 1
ATOM 6193 N N . ILE B 1 264 ? -15.776 -10.141 8.679 1.00 34.98 264 ILE B N 1
ATOM 6194 C CA . ILE B 1 264 ? -15.741 -10.789 7.369 1.00 30.38 264 ILE B CA 1
ATOM 6195 C C . ILE B 1 264 ? -16.222 -9.830 6.284 1.00 36.16 264 ILE B C 1
ATOM 6196 O O . ILE B 1 264 ? -15.639 -9.755 5.194 1.00 36.97 264 ILE B O 1
ATOM 6201 N N . ASP B 1 265 ? -17.286 -9.078 6.566 1.00 37.81 265 ASP B N 1
ATOM 6202 C CA . ASP B 1 265 ? -17.858 -8.180 5.574 1.00 36.66 265 ASP B CA 1
ATOM 6203 C C . ASP B 1 265 ? -17.076 -6.876 5.461 1.00 37.87 265 ASP B C 1
ATOM 6204 O O . ASP B 1 265 ? -17.003 -6.305 4.376 1.00 40.90 265 ASP B O 1
ATOM 6209 N N . THR B 1 266 ? -16.468 -6.398 6.549 1.00 39.24 266 THR B N 1
ATOM 6210 C CA . THR B 1 266 ? -15.751 -5.126 6.491 1.00 36.96 266 THR B CA 1
ATOM 6211 C C . THR B 1 266 ? -14.385 -5.277 5.830 1.00 40.36 266 THR B C 1
ATOM 6212 O O . THR B 1 266 ? -13.994 -4.434 5.007 1.00 36.39 266 THR B O 1
ATOM 6216 N N . TYR B 1 267 ? -13.659 -6.353 6.144 1.00 35.88 267 TYR B N 1
ATOM 6217 C CA . TYR B 1 267 ? -12.301 -6.544 5.648 1.00 34.76 267 TYR B CA 1
ATOM 6218 C C . TYR B 1 267 ? -12.196 -7.678 4.634 1.00 37.56 267 TYR B C 1
ATOM 6219 O O . TYR B 1 267 ? -11.084 -8.123 4.320 1.00 39.38 267 TYR B O 1
ATOM 6228 N N . GLY B 1 268 ? -13.324 -8.156 4.119 1.00 37.48 268 GLY B N 1
ATOM 6229 C CA . GLY B 1 268 ? -13.309 -9.123 3.027 1.00 33.75 268 GLY B CA 1
ATOM 6230 C C . GLY B 1 268 ? -12.610 -10.442 3.299 1.00 37.46 268 GLY B C 1
ATOM 6231 O O . GLY B 1 268 ? -11.888 -10.925 2.424 1.00 31.69 268 GLY B O 1
ATOM 6232 N N . VAL B 1 269 ? -12.838 -11.060 4.469 1.00 32.52 269 VAL B N 1
ATOM 6233 C CA . VAL B 1 269 ? -12.186 -12.328 4.798 1.00 32.48 269 VAL B CA 1
ATOM 6234 C C . VAL B 1 269 ? -12.498 -13.397 3.749 1.00 33.71 269 VAL B C 1
ATOM 6235 O O . VAL B 1 269 ? -13.639 -13.523 3.282 1.00 35.45 269 VAL B O 1
ATOM 6239 N N . THR B 1 270 ? -11.473 -14.183 3.368 1.00 31.47 270 THR B N 1
ATOM 6240 C CA . THR B 1 270 ? -11.665 -15.297 2.441 1.00 33.10 270 THR B CA 1
ATOM 6241 C C . THR B 1 270 ? -11.481 -16.658 3.083 1.00 34.09 270 THR B C 1
ATOM 6242 O O . THR B 1 270 ? -12.019 -17.649 2.573 1.00 33.61 270 THR B O 1
ATOM 6246 N N . LEU B 1 271 ? -10.722 -16.728 4.165 1.00 34.87 271 LEU B N 1
ATOM 6247 C CA . LEU B 1 271 ? -10.448 -17.969 4.864 1.00 33.67 271 LEU B CA 1
ATOM 6248 C C . LEU B 1 271 ? -10.524 -17.675 6.354 1.00 34.42 271 LEU B C 1
ATOM 6249 O O . LEU B 1 271 ? -9.889 -16.727 6.825 1.00 32.60 271 LEU B O 1
ATOM 6254 N N . ALA B 1 272 ? -11.318 -18.469 7.082 1.00 30.53 272 ALA B N 1
ATOM 6255 C CA . ALA B 1 272 ? -11.529 -18.300 8.513 1.00 31.93 272 ALA B CA 1
ATOM 6256 C C . ALA B 1 272 ? -11.397 -19.646 9.215 1.00 36.07 272 ALA B C 1
ATOM 6257 O O . ALA B 1 272 ? -11.700 -20.695 8.638 1.00 32.10 272 ALA B O 1
ATOM 6259 N N . MET B 1 273 ? -10.930 -19.617 10.467 1.00 34.15 273 MET B N 1
ATOM 6260 C CA . MET B 1 273 ? -10.526 -20.840 11.160 1.00 34.59 273 MET B CA 1
ATOM 6261 C C . MET B 1 273 ? -10.871 -20.802 12.647 1.00 31.21 273 MET B C 1
ATOM 6262 O O . MET B 1 273 ? -10.509 -19.846 13.340 1.00 30.10 273 MET B O 1
ATOM 6267 N N . GLY B 1 274 ? -11.525 -21.856 13.138 1.00 29.83 274 GLY B N 1
ATOM 6268 C CA . GLY B 1 274 ? -11.810 -21.977 14.563 1.00 31.04 274 GLY B CA 1
ATOM 6269 C C . GLY B 1 274 ? -12.559 -23.263 14.869 1.00 33.56 274 GLY B C 1
ATOM 6270 O O . GLY B 1 274 ? -12.905 -24.037 13.969 1.00 31.23 274 GLY B O 1
ATOM 6271 N N . VAL B 1 275 ? -12.818 -23.482 16.162 1.00 29.70 275 VAL B N 1
ATOM 6272 C CA . VAL B 1 275 ? -13.498 -24.701 16.622 1.00 29.29 275 VAL B CA 1
ATOM 6273 C C . VAL B 1 275 ? -14.994 -24.580 16.344 1.00 33.35 275 VAL B C 1
ATOM 6274 O O . VAL B 1 275 ? -15.497 -23.465 16.127 1.00 36.92 275 VAL B O 1
ATOM 6278 N N . PRO B 1 276 ? -15.737 -25.694 16.327 1.00 33.57 276 PRO B N 1
ATOM 6279 C CA . PRO B 1 276 ? -17.177 -25.623 16.005 1.00 31.71 276 PRO B CA 1
ATOM 6280 C C . PRO B 1 276 ? -17.990 -24.566 16.743 1.00 34.46 276 PRO B C 1
ATOM 6281 O O . PRO B 1 276 ? -18.799 -23.882 16.101 1.00 34.33 276 PRO B O 1
ATOM 6285 N N . THR B 1 277 ? -17.819 -24.414 18.067 1.00 35.73 277 THR B N 1
ATOM 6286 C CA . THR B 1 277 ? -18.679 -23.493 18.818 1.00 34.47 277 THR B CA 1
ATOM 6287 C C . THR B 1 277 ? -18.579 -22.071 18.282 1.00 39.24 277 THR B C 1
ATOM 6288 O O . THR B 1 277 ? -19.575 -21.341 18.247 1.00 38.03 277 THR B O 1
ATOM 6292 N N . ILE B 1 278 ? -17.385 -21.659 17.858 1.00 35.46 278 ILE B N 1
ATOM 6293 C CA . ILE B 1 278 ? -17.230 -20.318 17.316 1.00 39.09 278 ILE B CA 1
ATOM 6294 C C . ILE B 1 278 ? -18.122 -20.121 16.089 1.00 37.95 278 ILE B C 1
ATOM 6295 O O . ILE B 1 278 ? -18.680 -19.039 15.886 1.00 39.80 278 ILE B O 1
ATOM 6300 N N . TRP B 1 279 ? -18.321 -21.164 15.291 1.00 36.45 279 TRP B N 1
ATOM 6301 C CA . TRP B 1 279 ? -19.103 -21.014 14.067 1.00 37.78 279 TRP B CA 1
ATOM 6302 C C . TRP B 1 279 ? -20.604 -21.005 14.304 1.00 41.86 279 TRP B C 1
ATOM 6303 O O . TRP B 1 279 ? -21.344 -20.530 13.432 1.00 38.66 279 TRP B O 1
ATOM 6314 N N . GLN B 1 280 ? -21.068 -21.529 15.444 1.00 41.18 280 GLN B N 1
ATOM 6315 C CA . GLN B 1 280 ? -22.495 -21.519 15.747 1.00 43.53 280 GLN B CA 1
ATOM 6316 C C . GLN B 1 280 ? -23.023 -20.093 15.825 1.00 39.71 280 GLN B C 1
ATOM 6317 O O . GLN B 1 280 ? -24.045 -19.763 15.217 1.00 40.79 280 GLN B O 1
ATOM 6323 N N . GLY B 1 281 ? -22.348 -19.239 16.601 1.00 42.34 281 GLY B N 1
ATOM 6324 C CA . GLY B 1 281 ? -22.791 -17.863 16.738 1.00 39.99 281 GLY B CA 1
ATOM 6325 C C . GLY B 1 281 ? -22.636 -17.075 15.452 1.00 42.24 281 GLY B C 1
ATOM 6326 O O . GLY B 1 281 ? -23.427 -16.169 15.173 1.00 42.98 281 GLY B O 1
ATOM 6327 N N . LEU B 1 282 ? -21.624 -17.404 14.651 1.00 42.05 282 LEU B N 1
ATOM 6328 C CA . LEU B 1 282 ? -21.461 -16.739 13.362 1.00 43.80 282 LEU B CA 1
ATOM 6329 C C . LEU B 1 282 ? -22.629 -17.063 12.436 1.00 40.34 282 LEU B C 1
ATOM 6330 O O . LEU B 1 282 ? -23.310 -16.161 11.936 1.00 39.53 282 LEU B O 1
ATOM 6335 N N . LEU B 1 283 ? -22.870 -18.355 12.193 1.00 39.28 283 LEU B N 1
ATOM 6336 C CA . LEU B 1 283 ? -23.990 -18.753 11.348 1.00 39.99 283 LEU B CA 1
ATOM 6337 C C . LEU B 1 283 ? -25.320 -18.244 11.901 1.00 43.69 283 LEU B C 1
ATOM 6338 O O . LEU B 1 283 ? -26.174 -17.779 11.140 1.00 44.54 283 LEU B O 1
ATOM 6343 N N . ALA B 1 284 ? -25.518 -18.325 13.222 1.00 44.70 284 ALA B N 1
ATOM 6344 C CA . ALA B 1 284 ? -26.752 -17.814 13.816 1.00 45.80 284 ALA B CA 1
ATOM 6345 C C . ALA B 1 284 ? -26.954 -16.340 13.477 1.00 45.22 284 ALA B C 1
ATOM 6346 O O . ALA B 1 284 ? -27.994 -15.954 12.935 1.00 48.99 284 ALA B O 1
ATOM 6348 N N . HIS B 1 285 ? -25.955 -15.503 13.753 1.00 40.08 285 HIS B N 1
ATOM 6349 C CA . HIS B 1 285 ? -26.127 -14.084 13.473 1.00 42.69 285 HIS B CA 1
ATOM 6350 C C . HIS B 1 285 ? -26.265 -13.808 11.979 1.00 46.13 285 HIS B C 1
ATOM 6351 O O . HIS B 1 285 ? -27.022 -12.915 11.577 1.00 46.35 285 HIS B O 1
ATOM 6358 N N . ALA B 1 286 ? -25.531 -14.548 11.140 1.00 40.10 286 ALA B N 1
ATOM 6359 C CA . ALA B 1 286 ? -25.589 -14.308 9.701 1.00 44.63 286 ALA B CA 1
ATOM 6360 C C . ALA B 1 286 ? -26.978 -14.598 9.143 1.00 45.95 286 ALA B C 1
ATOM 6361 O O . ALA B 1 286 ? -27.470 -13.870 8.274 1.00 46.86 286 ALA B O 1
ATOM 6363 N N . ALA B 1 287 ? -27.62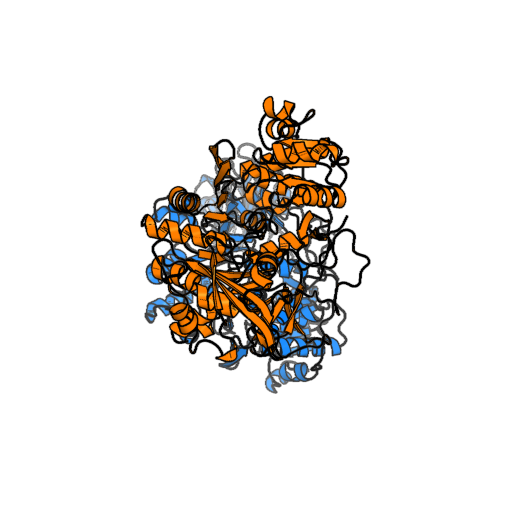4 -15.663 9.621 1.00 44.31 287 ALA B N 1
ATOM 6364 C CA . ALA B 1 287 ? -28.975 -15.961 9.159 1.00 50.69 287 ALA B CA 1
ATOM 6365 C C . ALA B 1 287 ? -29.945 -14.849 9.540 1.00 55.89 287 ALA B C 1
ATOM 6366 O O . ALA B 1 287 ? -30.862 -14.529 8.772 1.00 54.77 287 ALA B O 1
ATOM 6368 N N . LYS B 1 288 ? -29.742 -14.243 10.714 1.00 51.93 288 LYS B N 1
ATOM 6369 C CA . LYS B 1 288 ? -30.639 -13.199 11.198 1.00 53.98 288 LYS B CA 1
ATOM 6370 C C . LYS B 1 288 ? -30.531 -11.936 10.347 1.00 55.61 288 LYS B C 1
ATOM 6371 O O . LYS B 1 288 ? -31.547 -11.357 9.943 1.00 58.47 288 LYS B O 1
ATOM 6377 N N . CYS B 1 289 ? -29.308 -11.499 10.055 1.00 48.16 289 CYS B N 1
ATOM 6378 C CA . CYS B 1 289 ? -29.104 -10.199 9.432 1.00 49.85 289 CYS B CA 1
ATOM 6379 C C . CYS B 1 289 ? -29.135 -10.245 7.908 1.00 53.13 289 CYS B C 1
ATOM 6380 O O . CYS B 1 289 ? -29.235 -9.186 7.277 1.00 57.00 289 CYS B O 1
ATOM 6383 N N . GLY B 1 290 ? -29.035 -11.426 7.302 1.00 45.26 290 GLY B N 1
ATOM 6384 C CA . GLY B 1 290 ? -29.206 -11.558 5.870 1.00 45.39 290 GLY B CA 1
ATOM 6385 C C . GLY B 1 290 ? -27.966 -11.391 5.013 1.00 42.51 290 GLY B C 1
ATOM 6386 O O . GLY B 1 290 ? -28.089 -11.395 3.784 1.00 48.52 290 GLY B O 1
ATOM 6387 N N . THR B 1 291 ? -26.781 -11.250 5.606 1.00 44.32 291 THR B N 1
ATOM 6388 C CA . THR B 1 291 ? -25.564 -11.127 4.813 1.00 41.93 291 THR B CA 1
ATOM 6389 C C . THR B 1 291 ? -25.318 -12.393 3.996 1.00 41.61 291 THR B C 1
ATOM 6390 O O . THR B 1 291 ? -25.743 -13.495 4.361 1.00 40.67 291 THR B O 1
ATOM 6394 N N . LYS B 1 292 ? -24.643 -12.227 2.862 1.00 40.64 292 LYS B N 1
ATOM 6395 C CA . LYS B 1 292 ? -24.223 -13.364 2.056 1.00 42.21 292 LYS B CA 1
ATOM 6396 C C . LYS B 1 292 ? -22.756 -13.719 2.263 1.00 38.60 292 LYS B C 1
ATOM 6397 O O . LYS B 1 292 ? -22.258 -14.637 1.596 1.00 39.66 292 LYS B O 1
ATOM 6403 N N . LEU B 1 293 ? -22.068 -13.029 3.181 1.00 40.67 293 LEU B N 1
ATOM 6404 C CA . LEU B 1 293 ? -20.644 -13.251 3.471 1.00 39.27 293 LEU B CA 1
ATOM 6405 C C . LEU B 1 293 ? -19.840 -13.394 2.174 1.00 36.10 293 LEU B C 1
ATOM 6406 O O . LEU B 1 293 ? -19.034 -14.314 2.006 1.00 35.28 293 LEU B O 1
ATOM 6411 N N . GLU B 1 294 ? -20.045 -12.429 1.266 1.00 40.48 294 GLU B N 1
ATOM 6412 C CA . GLU B 1 294 ? -19.675 -12.606 -0.140 1.00 41.89 294 GLU B CA 1
ATOM 6413 C C . GLU B 1 294 ? -18.209 -12.990 -0.305 1.00 34.89 294 GLU B C 1
ATOM 6414 O O . GLU B 1 294 ? -17.874 -13.830 -1.143 1.00 38.46 294 GLU B O 1
ATOM 6420 N N . SER B 1 295 ? -17.323 -12.399 0.492 1.00 36.54 295 SER B N 1
ATOM 6421 C CA . SER B 1 295 ? -15.898 -12.650 0.310 1.00 35.00 295 SER B CA 1
ATOM 6422 C C . SER B 1 295 ? -15.455 -14.026 0.806 1.00 35.32 295 SER B C 1
ATOM 6423 O O . SER B 1 295 ? -14.360 -14.470 0.446 1.00 33.51 295 SER B O 1
ATOM 6426 N N . LEU B 1 296 ? -16.244 -14.695 1.653 1.00 39.66 296 LEU B N 1
ATOM 6427 C CA . LEU B 1 296 ? -15.775 -15.929 2.285 1.00 36.85 296 LEU B CA 1
ATOM 6428 C C . LEU B 1 296 ? -15.744 -17.075 1.275 1.00 34.62 296 LEU B C 1
ATOM 6429 O O . LEU B 1 296 ? -16.750 -17.370 0.619 1.00 34.26 296 LEU B O 1
ATOM 6434 N N . GLU B 1 297 ? -14.592 -17.737 1.169 1.00 31.21 297 GLU B N 1
ATOM 6435 C CA . GLU B 1 297 ? -14.413 -18.877 0.278 1.00 34.05 297 GLU B CA 1
ATOM 6436 C C . GLU B 1 297 ? -14.336 -20.212 1.005 1.00 36.50 297 GLU B C 1
ATOM 6437 O O . GLU B 1 297 ? -14.944 -21.187 0.552 1.00 33.80 297 GLU B O 1
ATOM 6443 N N . ARG B 1 298 ? -13.614 -20.285 2.127 1.00 37.17 298 ARG B N 1
ATOM 6444 C CA . ARG B 1 298 ? -13.333 -21.559 2.780 1.00 36.61 298 ARG B CA 1
ATOM 6445 C C . ARG B 1 298 ? -13.300 -21.372 4.290 1.00 34.10 298 ARG B C 1
ATOM 6446 O O . ARG B 1 298 ? -13.061 -20.272 4.795 1.00 33.93 298 ARG B O 1
ATOM 6454 N N . THR B 1 299 ? -13.516 -22.469 5.012 1.00 32.33 299 THR B N 1
ATOM 6455 C CA . THR B 1 299 ? -13.233 -22.502 6.443 1.00 36.79 299 THR B CA 1
ATOM 6456 C C . THR B 1 299 ? -12.404 -23.737 6.766 1.00 34.76 299 THR B C 1
ATOM 6457 O O . THR B 1 299 ? -12.386 -24.723 6.018 1.00 36.17 299 THR B O 1
ATOM 6461 N N . VAL B 1 300 ? -11.677 -23.642 7.870 1.00 33.28 300 VAL B N 1
ATOM 6462 C CA . VAL B 1 300 ? -10.972 -24.768 8.461 1.00 31.39 300 VAL B CA 1
ATOM 6463 C C . VAL B 1 300 ? -11.571 -24.955 9.847 1.00 31.73 300 VAL B C 1
ATOM 6464 O O . VAL B 1 300 ? -11.463 -24.069 10.704 1.00 31.56 300 VAL B O 1
ATOM 6468 N N . ILE B 1 301 ? -12.237 -26.082 10.059 1.00 34.93 301 ILE B N 1
ATOM 6469 C CA . ILE B 1 301 ? -12.968 -26.338 11.291 1.00 31.98 301 ILE B CA 1
ATOM 6470 C C . ILE B 1 301 ? -12.394 -27.601 11.918 1.00 34.12 301 ILE B C 1
ATOM 6471 O O . ILE B 1 301 ? -12.376 -28.662 11.280 1.00 30.69 301 ILE B O 1
ATOM 6476 N N . GLY B 1 302 ? -11.890 -27.473 13.143 1.00 31.11 302 GLY B N 1
ATOM 6477 C CA . GLY B 1 302 ? -11.275 -28.568 13.861 1.00 33.44 302 GLY B CA 1
ATOM 6478 C C . GLY B 1 302 ? -11.303 -28.310 15.355 1.00 34.62 302 GLY B C 1
ATOM 6479 O O . GLY B 1 302 ? -11.998 -27.411 15.837 1.00 34.76 302 GLY B O 1
ATOM 6480 N N . GLY B 1 303 ? -10.519 -29.095 16.086 1.00 30.70 303 GLY B N 1
ATOM 6481 C CA . GLY B 1 303 ? -10.478 -29.011 17.544 1.00 33.75 303 GLY B CA 1
ATOM 6482 C C . GLY B 1 303 ? -11.532 -29.859 18.238 1.00 33.43 303 GLY B C 1
ATOM 6483 O O . GLY B 1 303 ? -11.297 -30.380 19.329 1.00 36.42 303 GLY B O 1
ATOM 6484 N N . ALA B 1 304 ? -12.709 -29.967 17.630 1.00 32.33 304 ALA B N 1
ATOM 6485 C CA . ALA B 1 304 ? -13.706 -30.969 17.973 1.00 33.74 304 ALA B CA 1
ATOM 6486 C C . ALA B 1 304 ? -14.384 -31.339 16.671 1.00 37.10 304 ALA B C 1
ATOM 6487 O O . ALA B 1 304 ? -14.193 -30.673 15.649 1.00 39.00 304 ALA B O 1
ATOM 6489 N N . ALA B 1 305 ? -15.176 -32.401 16.702 1.00 32.94 305 ALA B N 1
ATOM 6490 C CA . ALA B 1 305 ? -15.783 -32.882 15.466 1.00 33.97 305 ALA B CA 1
ATOM 6491 C C . ALA B 1 305 ? -16.701 -31.821 14.865 1.00 35.86 305 ALA B C 1
ATOM 6492 O O . ALA B 1 305 ? -17.565 -31.265 15.550 1.00 31.98 305 ALA B O 1
ATOM 6494 N N . CYS B 1 306 ? -16.499 -31.535 13.579 1.00 36.81 306 CYS B N 1
ATOM 6495 C CA . CYS B 1 306 ? -17.366 -30.603 12.871 1.00 33.44 306 CYS B CA 1
ATOM 6496 C C . CYS B 1 306 ? -18.692 -31.286 12.561 1.00 36.90 306 CYS B C 1
ATOM 6497 O O . CYS B 1 306 ? -18.695 -32.399 12.028 1.00 36.69 306 CYS B O 1
ATOM 6500 N N . PRO B 1 307 ? -19.824 -30.676 12.898 1.00 33.83 307 PRO B N 1
ATOM 6501 C CA . PRO B 1 307 ? -21.117 -31.319 12.646 1.00 33.59 307 PRO B CA 1
ATOM 6502 C C . PRO B 1 307 ? -21.384 -31.393 11.154 1.00 40.17 307 PRO B C 1
ATOM 6503 O O . PRO B 1 307 ? -21.130 -30.415 10.429 1.00 38.30 307 PRO B O 1
ATOM 6507 N N . PRO B 1 308 ? -21.867 -32.538 10.652 1.00 39.20 308 PRO B N 1
ATOM 6508 C CA . PRO B 1 308 ? -22.165 -32.634 9.216 1.00 36.72 308 PRO B CA 1
ATOM 6509 C C . PRO B 1 308 ? -23.125 -31.561 8.736 1.00 41.17 308 PRO B C 1
ATOM 6510 O O . PRO B 1 308 ? -23.037 -31.122 7.579 1.00 40.51 308 PRO B O 1
ATOM 6514 N N . SER B 1 309 ? -24.042 -31.118 9.598 1.00 36.67 309 SER B N 1
ATOM 6515 C CA . SER B 1 309 ? -24.976 -30.067 9.212 1.00 41.91 309 SER B CA 1
ATOM 6516 C C . SER B 1 309 ? -24.306 -28.700 9.122 1.00 40.79 309 SER B C 1
ATOM 6517 O O . SER B 1 309 ? -24.821 -27.809 8.438 1.00 36.97 309 SER B O 1
ATOM 6520 N N . MET B 1 310 ? -23.173 -28.510 9.795 1.00 38.89 310 MET B N 1
ATOM 6521 C CA . MET B 1 310 ? -22.443 -27.257 9.649 1.00 38.29 310 MET B CA 1
ATOM 6522 C C . MET B 1 310 ? -21.756 -27.183 8.292 1.00 40.17 310 MET B C 1
ATOM 6523 O O . MET B 1 310 ? -21.740 -26.121 7.653 1.00 43.17 310 MET B O 1
ATOM 6528 N N . ILE B 1 311 ? -21.191 -28.305 7.830 1.00 35.79 311 ILE B N 1
ATOM 6529 C CA . ILE B 1 311 ? -20.613 -28.353 6.488 1.00 39.20 311 ILE B CA 1
ATOM 6530 C C . ILE B 1 311 ? -21.681 -28.071 5.443 1.00 42.09 311 ILE B C 1
ATOM 6531 O O . ILE B 1 311 ? -21.452 -27.329 4.481 1.00 39.26 311 ILE B O 1
ATOM 6536 N N . ALA B 1 312 ? -22.861 -28.672 5.600 1.00 40.70 312 ALA B N 1
ATOM 6537 C CA . ALA B 1 312 ? -23.890 -28.516 4.578 1.00 41.26 312 ALA B CA 1
ATOM 6538 C C . ALA B 1 312 ? -24.503 -27.119 4.597 1.00 39.90 312 ALA B C 1
ATOM 6539 O O . ALA B 1 312 ? -24.952 -26.638 3.553 1.00 40.65 312 ALA B O 1
ATOM 6541 N N . THR B 1 313 ? -24.535 -26.449 5.758 1.00 38.28 313 THR B N 1
ATOM 6542 C CA . THR B 1 313 ? -25.023 -25.070 5.790 1.00 41.43 313 THR B CA 1
ATOM 6543 C C . THR B 1 313 ? -24.059 -24.128 5.059 1.00 44.77 313 THR B C 1
ATOM 6544 O O . THR B 1 313 ? -24.482 -23.304 4.234 1.00 39.12 313 THR B O 1
ATOM 6548 N N . PHE B 1 314 ? -22.755 -24.240 5.336 1.00 39.38 314 PHE B N 1
ATOM 6549 C CA . PHE B 1 314 ? -21.780 -23.426 4.607 1.00 39.91 314 PHE B CA 1
ATOM 6550 C C . PHE B 1 314 ? -21.832 -23.701 3.105 1.00 41.96 314 PHE B C 1
ATOM 6551 O O . PHE B 1 314 ? -21.697 -22.780 2.291 1.00 42.75 314 PHE B O 1
ATOM 6559 N N . ARG B 1 315 ? -22.024 -24.961 2.713 1.00 38.06 315 ARG B N 1
ATOM 6560 C CA . ARG B 1 315 ? -22.039 -25.274 1.288 1.00 40.79 315 ARG B CA 1
ATOM 6561 C C . ARG B 1 315 ? -23.331 -24.798 0.628 1.00 43.98 315 ARG B C 1
ATOM 6562 O O . ARG B 1 315 ? -23.294 -24.104 -0.393 1.00 42.52 315 ARG B O 1
ATOM 6570 N N . GLU B 1 316 ? -24.487 -25.146 1.204 1.00 43.50 316 GLU B N 1
ATOM 6571 C CA . GLU B 1 316 ? -25.757 -24.860 0.535 1.00 46.71 316 GLU B CA 1
ATOM 6572 C C . GLU B 1 316 ? -26.115 -23.376 0.585 1.00 44.55 316 GLU B C 1
ATOM 6573 O O . GLU B 1 316 ? -26.643 -22.829 -0.391 1.00 46.87 316 GLU B O 1
ATOM 6579 N N . LYS B 1 317 ? -25.854 -22.709 1.709 1.00 45.08 317 LYS B N 1
ATOM 6580 C CA . LYS B 1 317 ? -26.329 -21.339 1.879 1.00 47.08 317 LYS B CA 1
ATOM 6581 C C . LYS B 1 317 ? -25.352 -20.284 1.367 1.00 45.14 317 LYS B C 1
ATOM 6582 O O . LYS B 1 317 ? -25.787 -19.222 0.899 1.00 41.91 317 LYS B O 1
ATOM 6588 N N . TYR B 1 318 ? -24.047 -20.540 1.427 1.00 40.65 318 TYR B N 1
ATOM 6589 C CA . TYR B 1 318 ? -23.076 -19.516 1.061 1.00 44.60 318 TYR B CA 1
ATOM 6590 C C . TYR B 1 318 ? -22.112 -19.915 -0.057 1.00 42.61 318 TYR B C 1
ATOM 6591 O O . TYR B 1 318 ? -21.354 -19.058 -0.528 1.00 41.40 318 TYR B O 1
ATOM 6600 N N . GLY B 1 319 ? -22.139 -21.163 -0.518 1.00 40.56 319 GLY B N 1
ATOM 6601 C CA . GLY B 1 319 ? -21.140 -21.645 -1.459 1.00 38.84 319 GLY B CA 1
ATOM 6602 C C . GLY B 1 319 ? -19.737 -21.667 -0.884 1.00 42.35 319 GLY B C 1
ATOM 6603 O O . GLY B 1 319 ? -18.770 -21.368 -1.599 1.00 43.45 319 GLY B O 1
ATOM 6604 N N . VAL B 1 320 ? -19.603 -22.008 0.394 1.00 37.17 320 VAL B N 1
ATOM 6605 C CA . VAL B 1 320 ? -18.335 -21.984 1.115 1.00 38.33 320 VAL B CA 1
ATOM 6606 C C . VAL B 1 320 ? -17.918 -23.423 1.393 1.00 38.50 320 VAL B C 1
ATOM 6607 O O . VAL B 1 320 ? -18.744 -24.239 1.826 1.00 39.20 320 VAL B O 1
ATOM 6611 N N . ASP B 1 321 ? -16.643 -23.735 1.163 1.00 32.35 321 ASP B N 1
ATOM 6612 C CA . ASP B 1 321 ? -16.145 -25.094 1.364 1.00 34.41 321 ASP B CA 1
ATOM 6613 C C . ASP B 1 321 ? -15.508 -25.223 2.746 1.00 34.95 321 ASP B C 1
ATOM 6614 O O . ASP B 1 321 ? -14.563 -24.495 3.072 1.00 34.35 321 ASP B O 1
ATOM 6619 N N . THR B 1 322 ? -16.010 -26.165 3.542 1.00 31.62 322 THR B N 1
ATOM 6620 C CA . THR B 1 322 ? -15.471 -26.433 4.870 1.00 32.02 322 THR B CA 1
ATOM 6621 C C . THR B 1 322 ? -14.434 -27.551 4.795 1.00 27.31 322 THR B C 1
ATOM 6622 O O . THR B 1 322 ? -14.736 -28.655 4.341 1.00 34.18 322 THR B O 1
ATOM 6626 N N . VAL B 1 323 ? -13.216 -27.266 5.243 1.00 30.60 323 VAL B N 1
ATOM 6627 C CA . VAL B 1 323 ? -12.154 -28.265 5.363 1.00 30.86 323 VAL B CA 1
ATOM 6628 C C . VAL B 1 323 ? -12.141 -28.751 6.812 1.00 31.03 323 VAL B C 1
ATOM 6629 O O . VAL B 1 323 ? -11.643 -28.059 7.703 1.00 28.17 323 VAL B O 1
ATOM 6633 N N . HIS B 1 324 ? -12.694 -29.936 7.052 1.00 28.59 324 HIS B N 1
ATOM 6634 C CA . HIS B 1 324 ? -12.621 -30.566 8.368 1.00 32.34 324 HIS B CA 1
A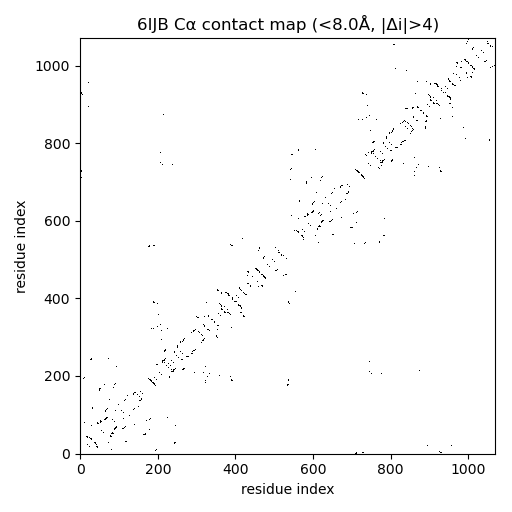TOM 6635 C C . HIS B 1 324 ? -11.183 -31.025 8.615 1.00 33.94 324 HIS B C 1
ATOM 6636 O O . HIS B 1 324 ? -10.588 -31.688 7.762 1.00 31.93 324 HIS B O 1
ATOM 6643 N N . ALA B 1 325 ? -10.606 -30.648 9.757 1.00 30.16 325 ALA B N 1
ATOM 6644 C CA . ALA B 1 325 ? -9.214 -30.977 10.047 1.00 32.20 325 ALA B CA 1
ATOM 6645 C C . ALA B 1 325 ? -9.090 -31.505 11.470 1.00 34.88 325 ALA B C 1
ATOM 6646 O O . ALA B 1 325 ? -9.856 -31.118 12.363 1.00 33.49 325 ALA B O 1
ATOM 6648 N N . TRP B 1 326 ? -8.117 -32.396 11.684 1.00 26.50 326 TRP B N 1
ATOM 6649 C CA . TRP B 1 326 ? -7.873 -32.930 13.018 1.00 31.38 326 TRP B CA 1
ATOM 6650 C C . TRP B 1 326 ? -6.406 -32.763 13.390 1.00 30.52 326 TRP B C 1
ATOM 6651 O O . TRP B 1 326 ? -5.525 -32.852 12.532 1.00 30.22 326 TRP B O 1
ATOM 6662 N N . GLY B 1 327 ? -6.155 -32.511 14.669 1.00 29.82 327 GLY B N 1
ATOM 6663 C CA . GLY B 1 327 ? -4.796 -32.503 15.172 1.00 31.25 327 GLY B CA 1
ATOM 6664 C C . GLY B 1 327 ? -4.770 -32.247 16.665 1.00 36.37 327 GLY B C 1
ATOM 6665 O O . GLY B 1 327 ? -5.799 -32.299 17.341 1.00 33.95 327 GLY B O 1
ATOM 6666 N N . MET B 1 328 ? -3.569 -31.959 17.175 1.00 36.30 328 MET B N 1
ATOM 6667 C CA . MET B 1 328 ? -3.312 -31.921 18.608 1.00 31.52 328 MET B CA 1
ATOM 6668 C C . MET B 1 328 ? -2.262 -30.863 18.926 1.00 35.88 328 MET B C 1
ATOM 6669 O O . MET B 1 328 ? -1.426 -30.526 18.083 1.00 30.51 328 MET B O 1
ATOM 6674 N N . SER B 1 329 ? -2.299 -30.364 20.164 1.00 29.52 329 SER B N 1
ATOM 6675 C CA . SER B 1 329 ? -1.162 -29.621 20.697 1.00 31.51 329 SER B CA 1
ATOM 6676 C C . SER B 1 329 ? 0.144 -30.362 20.438 1.00 31.63 329 SER B C 1
ATOM 6677 O O . SER B 1 329 ? 1.149 -29.755 20.040 1.00 31.16 329 SER B O 1
ATOM 6680 N N . GLU B 1 330 ? 0.146 -31.681 20.650 1.00 30.52 330 GLU B N 1
ATOM 6681 C CA . GLU B 1 330 ? 1.350 -32.494 20.466 1.00 30.85 330 GLU B CA 1
ATOM 6682 C C . GLU B 1 330 ? 1.728 -32.691 19.003 1.00 31.20 330 GLU B C 1
ATOM 6683 O O . GLU B 1 330 ? 2.780 -33.292 18.743 1.00 30.39 330 GLU B O 1
ATOM 6689 N N . MET B 1 331 ? 0.914 -32.223 18.051 1.00 27.99 331 MET B N 1
ATOM 6690 C CA . MET B 1 331 ? 1.203 -32.376 16.623 1.00 31.61 331 MET B CA 1
ATOM 6691 C C . MET B 1 331 ? 1.350 -31.028 15.901 1.00 32.21 331 MET B C 1
ATOM 6692 O O . MET B 1 331 ? 1.245 -30.977 14.678 1.00 30.98 331 MET B O 1
ATOM 6697 N N . SER B 1 332 ? 1.527 -29.932 16.638 1.00 32.77 332 SER B N 1
ATOM 6698 C CA . SER B 1 332 ? 1.969 -28.636 16.105 1.00 29.60 332 SER B CA 1
ATOM 6699 C C . SER B 1 332 ? 0.979 -27.705 15.319 1.00 31.24 332 SER B C 1
ATOM 6700 O O . SER B 1 332 ? 1.376 -26.590 14.952 1.00 35.01 332 SER B O 1
ATOM 6703 N N . PRO B 1 333 ? -0.302 -28.087 15.071 1.00 28.76 333 PRO B N 1
ATOM 6704 C CA . PRO B 1 333 ? -1.246 -29.163 15.426 1.00 27.17 333 PRO B CA 1
ATOM 6705 C C . PRO B 1 333 ? -1.572 -30.213 14.344 1.00 32.07 333 PRO B C 1
ATOM 6706 O O . PRO B 1 333 ? -2.115 -31.246 14.716 1.00 29.82 333 PRO B O 1
ATOM 6710 N N . LEU B 1 334 ? -1.302 -29.909 13.069 1.00 29.82 334 LEU B N 1
ATOM 6711 C CA . LEU B 1 334 ? -2.061 -30.499 11.973 1.00 31.15 334 LEU B CA 1
ATOM 6712 C C . LEU B 1 334 ? -1.776 -31.988 11.813 1.00 31.73 334 LEU B C 1
ATOM 6713 O O . LEU B 1 334 ? -0.624 -32.397 11.654 1.00 31.87 334 LEU B O 1
ATOM 6718 N N . GLY B 1 335 ? -2.840 -32.796 11.834 1.00 30.60 335 GLY B N 1
ATOM 6719 C CA . GLY B 1 335 ? -2.748 -34.218 11.548 1.00 28.91 335 GLY B CA 1
ATOM 6720 C C . GLY B 1 335 ? -3.400 -34.638 10.238 1.00 32.59 335 GLY B C 1
ATOM 6721 O O . GLY B 1 335 ? -2.770 -35.327 9.440 1.00 28.95 335 GLY B O 1
ATOM 6722 N N . THR B 1 336 ? -4.653 -34.253 9.996 1.00 30.73 336 THR B N 1
ATOM 6723 C CA . THR B 1 336 ? -5.364 -34.672 8.792 1.00 31.60 336 THR B CA 1
ATOM 6724 C C . THR B 1 336 ? -6.226 -33.524 8.282 1.00 36.20 336 THR B C 1
ATOM 6725 O O . THR B 1 336 ? -6.657 -32.658 9.052 1.00 30.58 336 THR B O 1
ATOM 6729 N N . ALA B 1 337 ? -6.491 -33.532 6.978 1.00 30.68 337 ALA B N 1
ATOM 6730 C CA . ALA B 1 337 ? -7.393 -32.553 6.393 1.00 35.78 337 ALA B CA 1
ATOM 6731 C C . ALA B 1 337 ? -8.264 -33.261 5.374 1.00 31.61 337 ALA B C 1
ATOM 6732 O O . ALA B 1 337 ? -7.794 -34.159 4.674 1.00 29.05 337 ALA B O 1
ATOM 6734 N N . ASN B 1 338 ? -9.533 -32.883 5.312 1.00 30.15 338 ASN B N 1
ATOM 6735 C CA . ASN B 1 338 ? -10.481 -33.549 4.416 1.00 32.59 338 ASN B CA 1
ATOM 6736 C C . ASN B 1 338 ? -10.580 -32.745 3.118 1.00 29.97 338 ASN B C 1
ATOM 6737 O O . ASN B 1 338 ? -11.246 -31.705 3.059 1.00 32.85 338 ASN B O 1
ATOM 6742 N N . ILE B 1 339 ? -9.892 -33.226 2.088 1.00 31.26 339 ILE B N 1
ATOM 6743 C CA . ILE B 1 339 ? -9.946 -32.706 0.722 1.00 31.79 339 ILE B CA 1
ATOM 6744 C C . ILE B 1 339 ? -10.133 -33.939 -0.155 1.00 33.90 339 ILE B C 1
ATOM 6745 O O . ILE B 1 339 ? -9.602 -35.001 0.191 1.00 35.28 339 ILE B O 1
ATOM 6750 N N . PRO B 1 340 ? -10.879 -33.875 -1.263 1.00 36.10 340 PRO B N 1
ATOM 6751 C CA . PRO B 1 340 ? -11.162 -35.092 -2.044 1.00 35.01 340 PRO B CA 1
ATOM 6752 C C . PRO B 1 340 ? -9.918 -35.741 -2.650 1.00 35.81 340 PRO B C 1
ATOM 6753 O O . PRO B 1 340 ? -8.808 -35.202 -2.636 1.00 33.56 340 PRO B O 1
ATOM 6757 N N . LEU B 1 341 ? -10.124 -36.942 -3.193 1.00 32.47 341 LEU B N 1
ATOM 6758 C CA . LEU B 1 341 ? -9.186 -37.589 -4.104 1.00 36.25 341 LEU B CA 1
ATOM 6759 C C . LEU B 1 341 ? -9.763 -37.578 -5.524 1.00 38.38 341 LEU B C 1
ATOM 6760 O O . LEU B 1 341 ? -10.956 -37.340 -5.730 1.00 37.98 341 LEU B O 1
ATOM 6765 N N . ALA B 1 342 ? -8.910 -37.859 -6.518 1.00 41.10 342 ALA B N 1
ATOM 6766 C CA . ALA B 1 342 ? -9.354 -37.753 -7.910 1.00 37.79 342 ALA B CA 1
ATOM 6767 C C . ALA B 1 342 ? -10.551 -38.657 -8.194 1.00 40.19 342 ALA B C 1
ATOM 6768 O O . ALA B 1 342 ? -11.532 -38.225 -8.811 1.00 43.47 342 ALA B O 1
ATOM 6770 N N . LYS B 1 343 ? -10.507 -39.903 -7.721 1.00 39.12 343 LYS B N 1
ATOM 6771 C CA . LYS B 1 343 ? -11.573 -40.858 -8.009 1.00 41.53 343 LYS B CA 1
ATOM 6772 C C . LYS B 1 343 ? -12.912 -40.486 -7.374 1.00 45.18 343 LYS B C 1
ATOM 6773 O O . LYS B 1 343 ? -13.932 -41.080 -7.732 1.00 48.33 343 LYS B O 1
ATOM 6779 N N . HIS B 1 344 ? -12.946 -39.542 -6.431 1.00 43.63 344 HIS B N 1
ATOM 6780 C CA . HIS B 1 344 ? -14.224 -39.152 -5.842 1.00 42.96 344 HIS B CA 1
ATOM 6781 C C . HIS B 1 344 ? -15.112 -38.365 -6.805 1.00 44.05 344 HIS B C 1
ATOM 6782 O O . HIS B 1 344 ? -16.329 -38.329 -6.606 1.00 46.60 344 HIS B O 1
ATOM 6789 N N . ARG B 1 345 ? -14.530 -37.737 -7.836 1.00 51.02 345 ARG B N 1
ATOM 6790 C CA . ARG B 1 345 ? -15.277 -36.881 -8.764 1.00 52.05 345 ARG B CA 1
ATOM 6791 C C . ARG B 1 345 ? -16.383 -37.636 -9.497 1.00 53.99 345 ARG B C 1
ATOM 6792 O O . ARG B 1 345 ? -17.401 -37.040 -9.874 1.00 55.39 345 ARG B O 1
ATOM 6800 N N . LYS B 1 346 ? -16.204 -38.931 -9.720 1.00 52.60 346 LYS B N 1
ATOM 6801 C CA . LYS B 1 346 ? -17.139 -39.709 -10.521 1.00 53.04 346 LYS B CA 1
ATOM 6802 C C . LYS B 1 346 ? -18.264 -40.327 -9.700 1.00 55.74 346 LYS B C 1
ATOM 6803 O O . LYS B 1 346 ? -19.151 -40.961 -10.278 1.00 56.83 346 LYS B O 1
ATOM 6809 N N . LEU B 1 347 ? -18.252 -40.160 -8.379 1.00 51.45 347 LEU B N 1
ATOM 6810 C CA . LEU B 1 347 ? -19.295 -40.699 -7.525 1.00 54.04 347 LEU B CA 1
ATOM 6811 C C . LEU B 1 347 ? -20.561 -39.850 -7.619 1.00 51.04 347 LEU B C 1
ATOM 6812 O O . LEU B 1 347 ? -20.521 -38.707 -8.081 1.00 48.46 347 LEU B O 1
ATOM 6817 N N . PRO B 1 348 ? -21.708 -40.397 -7.209 1.00 47.43 348 PRO B N 1
ATOM 6818 C CA . PRO B 1 348 ? -22.923 -39.576 -7.133 1.00 53.16 348 PRO B CA 1
ATOM 6819 C C . PRO B 1 348 ? -22.746 -38.413 -6.159 1.00 53.78 348 PRO B C 1
ATOM 6820 O O . PRO B 1 348 ? -22.018 -38.509 -5.168 1.00 52.29 348 PRO B O 1
ATOM 6824 N N . ILE B 1 349 ? -23.431 -37.303 -6.455 1.00 52.40 349 ILE B N 1
ATOM 6825 C CA . ILE B 1 349 ? -23.158 -36.043 -5.763 1.00 53.61 349 ILE B CA 1
ATOM 6826 C C . ILE B 1 349 ? -23.343 -36.196 -4.253 1.00 52.99 349 ILE B C 1
ATOM 6827 O O . ILE B 1 349 ? -22.583 -35.621 -3.461 1.00 51.65 349 ILE B O 1
ATOM 6832 N N . GLU B 1 350 ? -24.320 -37.009 -3.829 1.00 51.09 350 GLU B N 1
ATOM 6833 C CA . GLU B 1 350 ? -24.593 -37.148 -2.402 1.00 52.95 350 GLU B CA 1
ATOM 6834 C C . GLU B 1 350 ? -23.508 -37.951 -1.689 1.00 51.36 350 GLU B C 1
ATOM 6835 O O . GLU B 1 350 ? -23.236 -37.701 -0.508 1.00 49.85 350 GLU B O 1
ATOM 6841 N N . GLU B 1 351 ? -22.868 -38.908 -2.368 1.00 48.07 351 GLU B N 1
ATOM 6842 C CA . GLU B 1 351 ? -21.777 -39.599 -1.694 1.00 49.39 351 GLU B CA 1
ATOM 6843 C C . GLU B 1 351 ? -20.497 -38.771 -1.708 1.00 45.99 351 GLU B C 1
ATOM 6844 O O . GLU B 1 351 ? -19.656 -38.940 -0.821 1.00 47.32 351 GLU B O 1
ATOM 6850 N N . GLN B 1 352 ? -20.354 -37.833 -2.645 1.00 45.79 352 GLN B N 1
ATOM 6851 C CA . GLN B 1 352 ? -19.253 -36.880 -2.544 1.00 47.60 352 GLN B CA 1
ATOM 6852 C C . GLN B 1 352 ? -19.382 -36.036 -1.283 1.00 46.95 352 GLN B C 1
ATOM 6853 O O . GLN B 1 352 ? -18.410 -35.860 -0.538 1.00 46.94 352 GLN B O 1
ATOM 6859 N N . HIS B 1 353 ? -20.587 -35.515 -1.024 1.00 42.99 353 HIS B N 1
ATOM 6860 C CA . HIS B 1 353 ? -20.811 -34.734 0.188 1.00 47.00 353 HIS B CA 1
ATOM 6861 C C . HIS B 1 353 ? -20.504 -35.553 1.433 1.00 44.72 353 HIS B C 1
ATOM 6862 O O . HIS B 1 353 ? -19.857 -35.055 2.359 1.00 40.57 353 HIS B O 1
ATOM 6869 N N . LYS B 1 354 ? -20.937 -36.818 1.469 1.00 44.48 354 LYS B N 1
ATOM 6870 C CA . LYS B 1 354 ? -20.755 -37.605 2.687 1.00 45.00 354 LYS B CA 1
ATOM 6871 C C . LYS B 1 354 ? -19.281 -37.840 3.014 1.00 43.30 354 LYS B C 1
ATOM 6872 O O . LYS B 1 354 ? -18.919 -37.920 4.196 1.00 42.43 354 LYS B O 1
ATOM 6878 N N . LEU B 1 355 ? -18.425 -37.947 1.996 1.00 39.10 355 LEU B N 1
ATOM 6879 C CA . LEU B 1 355 ? -17.000 -38.181 2.214 1.00 41.45 355 LEU B CA 1
ATOM 6880 C C . LEU B 1 355 ? -16.290 -36.981 2.831 1.00 40.03 355 LEU B C 1
ATOM 6881 O O . LEU B 1 355 ? -15.213 -37.148 3.420 1.00 35.36 355 LEU B O 1
ATOM 6886 N N . ARG B 1 356 ? -16.863 -35.782 2.716 1.00 37.96 356 ARG B N 1
ATOM 6887 C CA . ARG B 1 356 ? -16.293 -34.609 3.362 1.00 32.90 356 ARG B CA 1
ATOM 6888 C C . ARG B 1 356 ? -16.527 -34.585 4.872 1.00 35.89 356 ARG B C 1
ATOM 6889 O O . ARG B 1 356 ? -16.005 -33.686 5.545 1.00 28.18 356 ARG B O 1
ATOM 6897 N N . GLU B 1 357 ? -17.260 -35.555 5.434 1.00 32.38 357 GLU B N 1
ATOM 6898 C CA . GLU B 1 357 ? -17.662 -35.445 6.839 1.00 33.57 357 GLU B CA 1
ATOM 6899 C C . GLU B 1 357 ? -16.594 -35.907 7.834 1.00 37.49 357 GLU B C 1
ATOM 6900 O O . GLU B 1 357 ? -16.555 -35.386 8.959 1.00 36.88 357 GLU B O 1
ATOM 6906 N N . ASN B 1 358 ? -15.722 -36.856 7.473 1.00 32.30 358 ASN B N 1
ATOM 6907 C CA . ASN B 1 358 ? -14.746 -37.344 8.440 1.00 27.50 358 ASN B CA 1
ATOM 6908 C C . ASN B 1 358 ? -13.561 -36.382 8.562 1.00 31.21 358 ASN B C 1
ATOM 6909 O O . ASN B 1 358 ? -13.472 -35.358 7.878 1.00 33.82 358 ASN B O 1
ATOM 6914 N N . GLN B 1 359 ? -12.613 -36.741 9.431 1.00 33.69 359 GLN B N 1
ATOM 6915 C CA . GLN B 1 359 ? -11.560 -35.830 9.859 1.00 31.32 359 GLN B CA 1
ATOM 6916 C C . GLN B 1 359 ? -10.441 -35.655 8.834 1.00 33.72 359 GLN B C 1
ATOM 6917 O O . GLN B 1 359 ? -9.568 -34.799 9.042 1.00 32.76 359 GLN B O 1
ATOM 6923 N N . GLY B 1 360 ? -10.431 -36.434 7.755 1.00 30.92 360 GLY B N 1
ATOM 6924 C CA . GLY B 1 360 ? -9.535 -36.197 6.637 1.00 33.24 360 GLY B CA 1
ATOM 6925 C C . GLY B 1 360 ? -8.402 -37.211 6.558 1.00 34.86 360 GLY B C 1
ATOM 6926 O O . GLY B 1 360 ? -8.380 -38.233 7.254 1.00 31.49 360 GLY B O 1
ATOM 6927 N N . ARG B 1 361 ? -7.434 -36.893 5.698 1.00 27.12 361 ARG B N 1
ATOM 6928 C CA . ARG B 1 361 ? -6.290 -37.738 5.394 1.00 31.15 361 ARG B CA 1
ATOM 6929 C C . ARG B 1 361 ? -4.974 -36.981 5.621 1.00 32.03 361 ARG B C 1
ATOM 6930 O O . ARG B 1 361 ? -4.955 -35.743 5.645 1.00 29.55 361 ARG B O 1
ATOM 6938 N N . PRO B 1 362 ? -3.856 -37.690 5.778 1.00 30.21 362 PRO B N 1
ATOM 6939 C CA . PRO B 1 362 ? -2.611 -37.034 6.213 1.00 27.87 362 PRO B CA 1
ATOM 6940 C C . PRO B 1 362 ? -1.763 -36.554 5.048 1.00 32.03 362 PRO B C 1
ATOM 6941 O O . PRO B 1 362 ? -1.673 -37.208 4.002 1.00 34.42 362 PRO B O 1
ATOM 6945 N N . PRO B 1 363 ? -1.108 -35.409 5.201 1.00 35.94 363 PRO B N 1
ATOM 6946 C CA . PRO B 1 363 ? -0.133 -34.958 4.208 1.00 32.57 363 PRO B CA 1
ATOM 6947 C C . PRO B 1 363 ? 1.206 -35.654 4.416 1.00 32.87 363 PRO B C 1
ATOM 6948 O O . PRO B 1 363 ? 1.427 -36.342 5.414 1.00 30.95 363 PRO B O 1
ATOM 6952 N N . PHE B 1 364 ? 2.114 -35.464 3.451 1.00 32.95 364 PHE B N 1
ATOM 6953 C CA . PHE B 1 364 ? 3.482 -35.925 3.665 1.00 32.98 364 PHE B CA 1
ATOM 6954 C C . PHE B 1 364 ? 4.053 -35.315 4.940 1.00 30.95 364 PHE B C 1
ATOM 6955 O O . PHE B 1 364 ? 3.824 -34.140 5.241 1.00 28.43 364 PHE B O 1
ATOM 6963 N N . GLY B 1 365 ? 4.833 -36.116 5.668 1.00 32.63 365 GLY B N 1
ATOM 6964 C CA . GLY B 1 365 ? 5.462 -35.681 6.897 1.00 32.67 365 GLY B CA 1
ATOM 6965 C C . GLY B 1 365 ? 4.788 -36.148 8.170 1.00 30.62 365 GLY B C 1
ATOM 6966 O O . GLY B 1 365 ? 5.263 -35.814 9.259 1.00 31.68 365 GLY B O 1
ATOM 6967 N N . VAL B 1 366 ? 3.697 -36.903 8.076 1.00 30.11 366 VAL B N 1
ATOM 6968 C CA . VAL B 1 366 ? 3.015 -37.391 9.266 1.00 31.48 366 VAL B CA 1
ATOM 6969 C C . VAL B 1 366 ? 2.337 -38.706 8.909 1.00 29.79 366 VAL B C 1
ATOM 6970 O O . VAL B 1 366 ? 1.946 -38.933 7.765 1.00 30.51 366 VAL B O 1
ATOM 6974 N N . GLU B 1 367 ? 2.220 -39.586 9.896 1.00 32.27 367 GLU B N 1
ATOM 6975 C CA . GLU B 1 367 ? 1.780 -40.949 9.654 1.00 32.85 367 GLU B CA 1
ATOM 6976 C C . GLU B 1 367 ? 0.821 -41.363 10.769 1.00 32.95 367 GLU B C 1
ATOM 6977 O O . GLU B 1 367 ? 0.972 -40.942 11.914 1.00 33.16 367 GLU B O 1
ATOM 6983 N N . LEU B 1 368 ? -0.174 -42.188 10.427 1.00 34.21 368 LEU B N 1
ATOM 6984 C CA . LEU B 1 368 ? -1.227 -42.603 11.351 1.00 34.35 368 LEU B CA 1
ATOM 6985 C C . LEU B 1 368 ? -1.420 -44.114 11.308 1.00 35.11 368 LEU B C 1
ATOM 6986 O O . LEU B 1 368 ? -1.339 -44.721 10.240 1.00 33.58 368 LEU B O 1
ATOM 6991 N N . LYS B 1 369 ? -1.700 -44.721 12.462 1.00 35.88 369 LYS B N 1
ATOM 6992 C CA . LYS B 1 369 ? -2.108 -46.123 12.501 1.00 34.80 369 LYS B CA 1
ATOM 6993 C C . LYS B 1 369 ? -2.939 -46.341 13.758 1.00 35.62 369 LYS B C 1
ATOM 6994 O O . LYS B 1 369 ? -2.912 -45.520 14.681 1.00 34.93 369 LYS B O 1
ATOM 7000 N N . ILE B 1 370 ? -3.690 -47.456 13.785 1.00 35.44 370 ILE B N 1
ATOM 7001 C CA . ILE B 1 370 ? -4.486 -47.837 14.952 1.00 33.40 370 ILE B CA 1
ATOM 7002 C C . ILE B 1 370 ? -4.013 -49.182 15.493 1.00 37.75 370 ILE B C 1
ATOM 7003 O O . ILE B 1 370 ? -3.623 -50.079 14.735 1.00 34.88 370 ILE B O 1
ATOM 7008 N N . VAL B 1 371 ? -4.082 -49.322 16.827 1.00 37.36 371 VAL B N 1
ATOM 7009 C CA . VAL B 1 371 ? -3.632 -50.500 17.564 1.00 38.86 371 VAL B CA 1
ATOM 7010 C C . VAL B 1 371 ? -4.683 -50.906 18.595 1.00 41.80 371 VAL B C 1
ATOM 7011 O O . VAL B 1 371 ? -5.479 -50.080 19.065 1.00 35.06 371 VAL B O 1
ATOM 7015 N N . ASP B 1 372 ? -4.672 -52.193 18.967 1.00 43.28 372 ASP B N 1
ATOM 7016 C CA . ASP B 1 372 ? -5.648 -52.710 19.927 1.00 42.46 372 ASP B CA 1
ATOM 7017 C C . ASP B 1 372 ? -5.139 -52.500 21.355 1.00 43.62 372 ASP B C 1
ATOM 7018 O O . ASP B 1 372 ? -4.115 -51.848 21.584 1.00 42.90 372 ASP B O 1
ATOM 7023 N N . ASP B 1 373 ? -5.855 -53.056 22.341 1.00 43.82 373 ASP B N 1
ATOM 7024 C CA . ASP B 1 373 ? -5.494 -52.825 23.739 1.00 47.53 373 ASP B CA 1
ATOM 7025 C C . ASP B 1 373 ? -4.118 -53.395 24.073 1.00 48.18 373 ASP B C 1
ATOM 7026 O O . ASP B 1 373 ? -3.404 -52.835 24.915 1.00 45.64 373 ASP B O 1
ATOM 7031 N N . ASP B 1 374 ? -3.732 -54.505 23.445 1.00 47.02 374 ASP B N 1
ATOM 7032 C CA . ASP B 1 374 ? -2.395 -55.047 23.654 1.00 49.31 374 ASP B CA 1
ATOM 7033 C C . ASP B 1 374 ? -1.338 -54.346 22.810 1.00 48.55 374 ASP B C 1
ATOM 7034 O O . ASP B 1 374 ? -0.176 -54.763 22.836 1.00 47.39 374 ASP B O 1
ATOM 7039 N N . GLY B 1 375 ? -1.709 -53.305 22.059 1.00 47.07 375 GLY B N 1
ATOM 7040 C CA . GLY B 1 375 ? -0.752 -52.490 21.332 1.00 43.67 375 GLY B CA 1
ATOM 7041 C C . GLY B 1 375 ? -0.367 -52.969 19.949 1.00 46.85 375 GLY B C 1
ATOM 7042 O O . GLY B 1 375 ? 0.586 -52.427 19.375 1.00 45.85 375 GLY B O 1
ATOM 7043 N N . ASN B 1 376 ? -1.068 -53.949 19.385 1.00 42.62 376 ASN B N 1
ATOM 7044 C CA . ASN B 1 376 ? -0.679 -54.502 18.094 1.00 42.74 376 ASN B CA 1
ATOM 7045 C C . ASN B 1 376 ? -1.539 -53.949 16.962 1.00 43.17 376 ASN B C 1
ATOM 7046 O O . ASN B 1 376 ? -2.699 -53.586 17.169 1.00 39.31 376 ASN B O 1
ATOM 7051 N N . ASP B 1 377 ? -0.949 -53.909 15.759 1.00 40.60 377 ASP B N 1
ATOM 7052 C CA . ASP B 1 377 ? -1.580 -53.281 14.598 1.00 39.67 377 ASP B CA 1
ATOM 7053 C C . ASP B 1 377 ? -2.959 -53.872 14.316 1.00 40.05 377 ASP B C 1
ATOM 7054 O O . ASP B 1 377 ? -3.169 -55.082 14.426 1.00 39.52 377 ASP B O 1
ATOM 7059 N N . LEU B 1 378 ? -3.897 -53.007 13.930 1.00 40.06 378 LEU B N 1
ATOM 7060 C CA . LEU B 1 378 ? -5.232 -53.378 13.475 1.00 38.89 378 LEU B CA 1
ATOM 7061 C C . LEU B 1 378 ? -5.403 -53.039 11.997 1.00 37.71 378 LEU B C 1
ATOM 7062 O O . LEU B 1 378 ? -4.714 -52.161 11.465 1.00 36.85 378 LEU B O 1
ATOM 7067 N N . PRO B 1 379 ? -6.315 -53.711 11.298 1.00 37.86 379 PRO B N 1
ATOM 7068 C CA . PRO B 1 379 ? -6.485 -53.421 9.874 1.00 37.91 379 PRO B CA 1
ATOM 7069 C C . PRO B 1 379 ? -7.072 -52.032 9.665 1.00 42.14 379 PRO B C 1
ATOM 7070 O O . PRO B 1 379 ? -7.968 -51.596 10.395 1.00 37.63 379 PRO B O 1
ATOM 7074 N N . HIS B 1 380 ? -6.528 -51.330 8.668 1.00 39.51 380 HIS B N 1
ATOM 7075 C CA . HIS B 1 380 ? -7.040 -50.027 8.239 1.00 38.25 380 HIS B CA 1
ATOM 7076 C C . HIS B 1 380 ? -8.174 -50.251 7.238 1.00 42.22 380 HIS B C 1
ATOM 7077 O O . HIS B 1 380 ? -8.091 -49.910 6.055 1.00 37.60 380 HIS B O 1
ATOM 7084 N N . ASP B 1 381 ? -9.260 -50.834 7.739 1.00 38.89 381 ASP B N 1
ATOM 7085 C CA . ASP B 1 381 ? -10.386 -51.210 6.896 1.00 38.37 381 ASP B CA 1
ATOM 7086 C C . ASP B 1 381 ? -11.555 -50.237 6.984 1.00 39.62 381 ASP B C 1
ATOM 7087 O O . ASP B 1 381 ? -12.614 -50.508 6.413 1.00 40.45 381 ASP B O 1
ATOM 7092 N N . GLY B 1 382 ? -11.402 -49.122 7.693 1.00 37.61 382 GLY B N 1
ATOM 7093 C CA . GLY B 1 382 ? -12.488 -48.173 7.826 1.00 36.03 382 GLY B CA 1
ATOM 7094 C C . GLY B 1 382 ? -13.616 -48.568 8.764 1.00 41.15 382 GLY B C 1
ATOM 7095 O O . GLY B 1 382 ? -14.532 -47.760 8.961 1.00 42.79 382 GLY B O 1
ATOM 7096 N N . VAL B 1 383 ? -13.594 -49.769 9.358 1.00 39.78 383 VAL B N 1
ATOM 7097 C CA . VAL B 1 383 ? -14.644 -50.220 10.269 1.00 42.48 383 VAL B CA 1
ATOM 7098 C C . VAL B 1 383 ? -14.080 -50.598 11.636 1.00 42.19 383 VAL B C 1
ATOM 7099 O O . VAL B 1 383 ? -14.614 -50.198 12.679 1.00 41.00 383 VAL B O 1
ATOM 7103 N N . THR B 1 384 ? -13.037 -51.420 11.651 1.00 43.32 384 THR B N 1
ATOM 7104 C CA . THR B 1 384 ? -12.341 -51.732 12.890 1.00 40.00 384 THR B CA 1
ATOM 7105 C C . THR B 1 384 ? -11.835 -50.445 13.525 1.00 41.45 384 THR B C 1
ATOM 7106 O O . THR B 1 384 ? -11.242 -49.599 12.847 1.00 39.56 384 THR B O 1
ATOM 7110 N N . GLN B 1 385 ? -12.091 -50.277 14.818 1.00 39.72 385 GLN B N 1
ATOM 7111 C CA . GLN B 1 385 ? -11.627 -49.095 15.524 1.00 39.60 385 GLN B CA 1
ATOM 7112 C C . GLN B 1 385 ? -10.576 -49.482 16.557 1.00 39.53 385 GLN B C 1
ATOM 7113 O O . GLN B 1 385 ? -10.539 -50.621 17.030 1.00 36.97 385 GLN B O 1
ATOM 7119 N N . GLY B 1 386 ? -9.714 -48.528 16.891 1.00 39.15 386 GLY B N 1
ATOM 7120 C CA . GLY B 1 386 ? -8.636 -48.780 17.823 1.00 38.07 386 GLY B CA 1
ATOM 7121 C C . GLY B 1 386 ? -8.055 -47.480 18.331 1.00 38.35 386 GLY B C 1
ATOM 7122 O O . GLY B 1 386 ? -8.575 -46.400 18.053 1.00 37.37 386 GLY B O 1
ATOM 7123 N N . ASP B 1 387 ? -6.963 -47.595 19.084 1.00 36.40 387 ASP B N 1
ATOM 7124 C CA . ASP B 1 387 ? -6.280 -46.422 19.608 1.00 34.20 387 ASP B CA 1
ATOM 7125 C C . ASP B 1 387 ? -5.382 -45.805 18.528 1.00 36.75 387 ASP B C 1
ATOM 7126 O O . ASP B 1 387 ? -4.523 -46.482 17.956 1.00 35.72 387 ASP B O 1
ATOM 7131 N N . LEU B 1 388 ? -5.573 -44.518 18.258 1.00 35.41 388 LEU B N 1
ATOM 7132 C CA . LEU B 1 388 ? -4.865 -43.855 17.164 1.00 30.13 388 LEU B CA 1
ATOM 7133 C C . LEU B 1 388 ? -3.458 -43.450 17.602 1.00 34.43 388 LEU B C 1
ATOM 7134 O O . LEU B 1 388 ? -3.276 -42.810 18.648 1.00 33.48 388 LEU B O 1
ATOM 7139 N N . MET B 1 389 ? -2.464 -43.843 16.809 1.00 29.89 389 MET B N 1
ATOM 7140 C CA . MET B 1 389 ? -1.061 -43.523 17.035 1.00 29.85 389 MET B CA 1
ATOM 7141 C C . MET B 1 389 ? -0.553 -42.671 15.877 1.00 30.87 389 MET B C 1
ATOM 7142 O O . MET B 1 389 ? -1.046 -42.787 14.755 1.00 31.36 389 MET B O 1
ATOM 7147 N N . VAL B 1 390 ? 0.449 -41.825 16.141 1.00 33.49 390 VAL B N 1
ATOM 7148 C CA . VAL B 1 390 ? 0.996 -40.921 15.131 1.00 32.84 390 VAL B CA 1
ATOM 7149 C C . VAL B 1 390 ? 2.502 -40.771 15.331 1.00 36.51 390 VAL B C 1
ATOM 7150 O O . VAL B 1 390 ? 3.041 -41.064 16.402 1.00 30.39 390 VAL B O 1
ATOM 7154 N N . ARG B 1 391 ? 3.174 -40.297 14.269 1.00 31.64 391 ARG B N 1
ATOM 7155 C CA . ARG B 1 391 ? 4.598 -39.955 14.259 1.00 31.07 391 ARG B CA 1
ATOM 7156 C C . ARG B 1 391 ? 4.889 -39.108 13.021 1.00 33.04 391 ARG B C 1
ATOM 7157 O O . ARG B 1 391 ? 4.159 -39.170 12.024 1.00 29.34 391 ARG B O 1
ATOM 7165 N N . GLY B 1 392 ? 5.951 -38.317 13.094 1.00 30.82 392 GLY B N 1
ATOM 7166 C CA . GLY B 1 392 ? 6.331 -37.474 11.976 1.00 33.70 392 GLY B CA 1
ATOM 7167 C C . GLY B 1 392 ? 7.239 -36.342 12.411 1.00 35.11 392 GLY B C 1
ATOM 7168 O O . GLY B 1 392 ? 7.609 -36.214 13.584 1.00 34.73 392 GLY B O 1
ATOM 7169 N N . HIS B 1 393 ? 7.566 -35.497 11.427 1.00 34.36 393 HIS B N 1
ATOM 7170 C CA . HIS B 1 393 ? 8.478 -34.373 11.628 1.00 34.17 393 HIS B CA 1
ATOM 7171 C C . HIS B 1 393 ? 7.952 -33.315 12.594 1.00 34.57 393 HIS B C 1
ATOM 7172 O O . HIS B 1 393 ? 8.741 -32.489 13.065 1.00 33.70 393 HIS B O 1
ATOM 7179 N N . TRP B 1 394 ? 6.651 -33.268 12.866 1.00 29.92 394 TRP B N 1
ATOM 7180 C CA . TRP B 1 394 ? 6.156 -32.277 13.822 1.00 35.23 394 TRP B CA 1
ATOM 7181 C C . TRP B 1 394 ? 5.320 -32.929 14.919 1.00 32.85 394 TRP B C 1
ATOM 7182 O O . TRP B 1 394 ? 4.401 -32.303 15.458 1.00 32.46 394 TRP B O 1
ATOM 7193 N N . VAL B 1 395 ? 5.633 -34.182 15.269 1.00 30.74 395 VAL B N 1
ATOM 7194 C CA . VAL B 1 395 ? 5.015 -34.874 16.401 1.00 31.27 395 VAL B CA 1
ATOM 7195 C C . VAL B 1 395 ? 5.976 -34.851 17.581 1.00 33.65 395 VAL B C 1
ATOM 7196 O O . VAL B 1 395 ? 7.182 -35.068 17.417 1.00 34.55 395 VAL B O 1
ATOM 7200 N N . LEU B 1 396 ? 5.429 -34.630 18.781 1.00 30.18 396 LEU B N 1
ATOM 7201 C CA . LEU B 1 396 ? 6.212 -34.623 20.014 1.00 36.21 396 LEU B CA 1
ATOM 7202 C C . LEU B 1 396 ? 6.932 -35.954 20.246 1.00 32.12 396 LEU B C 1
ATOM 7203 O O . LEU B 1 396 ? 6.402 -37.030 19.959 1.00 33.87 396 LEU B O 1
ATOM 7208 N N . ASP B 1 397 ? 8.127 -35.872 20.828 1.00 30.26 397 ASP B N 1
ATOM 7209 C CA . ASP B 1 397 ? 8.865 -37.031 21.321 1.00 30.78 397 ASP B CA 1
ATOM 7210 C C . ASP B 1 397 ? 8.688 -37.235 22.820 1.00 39.72 397 ASP B C 1
ATOM 7211 O O . ASP B 1 397 ? 8.469 -38.366 23.258 1.00 39.42 397 ASP B O 1
ATOM 7216 N N . SER B 1 398 ? 8.744 -36.157 23.609 1.00 36.53 398 SER B N 1
ATOM 7217 C CA . SER B 1 398 ? 8.586 -36.221 25.061 1.00 37.73 398 SER B CA 1
ATOM 7218 C C . SER B 1 398 ? 8.121 -34.856 25.555 1.00 36.59 398 SER B C 1
ATOM 7219 O O . SER B 1 398 ? 8.311 -33.842 24.882 1.00 35.97 398 SER B O 1
ATOM 7222 N N . TYR B 1 399 ? 7.516 -34.830 26.742 1.00 37.21 399 TYR B N 1
ATOM 7223 C CA . TYR B 1 399 ? 7.006 -33.561 27.242 1.00 37.54 399 TYR B CA 1
ATOM 7224 C C . TYR B 1 399 ? 8.090 -32.768 27.980 1.00 39.06 399 TYR B C 1
ATOM 7225 O O . TYR B 1 399 ? 9.108 -33.311 28.427 1.00 36.52 399 TYR B O 1
ATOM 7234 N N . PHE B 1 400 ? 7.844 -31.460 28.109 1.00 36.39 400 PHE B N 1
ATOM 7235 C CA . PHE B 1 400 ? 8.816 -30.545 28.707 1.00 39.92 400 PHE B CA 1
ATOM 7236 C C . PHE B 1 400 ? 9.059 -30.890 30.174 1.00 41.48 400 PHE B C 1
ATOM 7237 O O . PHE B 1 400 ? 8.111 -31.114 30.930 1.00 40.62 400 PHE B O 1
ATOM 7245 N N . GLN B 1 401 ? 10.337 -30.922 30.570 1.00 40.46 401 GLN B N 1
ATOM 7246 C CA . GLN B 1 401 ? 10.764 -31.365 31.905 1.00 45.77 401 GLN B CA 1
ATOM 7247 C C . GLN B 1 401 ? 10.320 -32.803 32.205 1.00 48.52 401 GLN B C 1
ATOM 7248 O O . GLN B 1 401 ? 10.152 -33.177 33.367 1.00 48.18 401 GLN B O 1
ATOM 7254 N N . LEU B 1 402 ? 10.117 -33.627 31.167 1.00 47.18 402 LEU B N 1
ATOM 7255 C CA . LEU B 1 402 ? 9.754 -35.029 31.357 1.00 46.49 402 LEU B CA 1
ATOM 7256 C C . LEU B 1 402 ? 10.406 -35.927 30.314 1.00 50.65 402 LEU B C 1
ATOM 7257 O O . LEU B 1 402 ? 9.807 -36.926 29.899 1.00 52.96 402 LEU B O 1
ATOM 7262 N N . LYS B 1 403 ? 11.623 -35.587 29.869 1.00 53.08 403 LYS B N 1
ATOM 7263 C CA . LYS B 1 403 ? 12.322 -36.385 28.862 1.00 58.23 403 LYS B CA 1
ATOM 7264 C C . LYS B 1 403 ? 12.740 -37.756 29.376 1.00 61.90 403 LYS B C 1
ATOM 7265 O O . LYS B 1 403 ? 13.182 -38.591 28.575 1.00 64.80 403 LYS B O 1
ATOM 7271 N N . ASP B 1 404 ? 12.606 -38.001 30.679 1.00 65.04 404 ASP B N 1
ATOM 7272 C CA . ASP B 1 404 ? 13.019 -39.273 31.260 1.00 72.87 404 ASP B CA 1
ATOM 7273 C C . ASP B 1 404 ? 12.175 -40.433 30.731 1.00 74.26 404 ASP B C 1
ATOM 7274 O O . ASP B 1 404 ? 12.710 -41.487 30.361 1.00 76.43 404 ASP B O 1
ATOM 7279 N N . GLN B 1 405 ? 10.859 -40.237 30.666 1.00 69.20 405 GLN B N 1
ATOM 7280 C CA . GLN B 1 405 ? 9.867 -41.299 30.572 1.00 68.16 405 GLN B CA 1
ATOM 7281 C C . GLN B 1 405 ? 9.947 -42.032 29.231 1.00 70.62 405 GLN B C 1
ATOM 7282 O O . GLN B 1 405 ? 10.546 -41.560 28.257 1.00 72.78 405 GLN B O 1
ATOM 7288 N N . GLU B 1 406 ? 9.373 -43.232 29.213 1.00 71.33 406 GLU B N 1
ATOM 7289 C CA . GLU B 1 406 ? 9.169 -44.004 27.986 1.00 70.51 406 GLU B CA 1
ATOM 7290 C C . GLU B 1 406 ? 7.774 -43.731 27.414 1.00 64.94 406 GLU B C 1
ATOM 7291 O O . GLU B 1 406 ? 6.915 -44.608 27.326 1.00 64.31 406 GLU B O 1
ATOM 7297 N N . LEU B 1 407 ? 7.552 -42.478 27.010 1.00 61.57 407 LEU B N 1
ATOM 7298 C CA . LEU B 1 407 ? 6.220 -42.067 26.568 1.00 53.42 407 LEU B CA 1
ATOM 7299 C C . LEU B 1 407 ? 5.782 -42.822 25.312 1.00 49.54 407 LEU B C 1
ATOM 7300 O O . LEU B 1 407 ? 4.649 -43.306 25.230 1.00 43.38 407 LEU B O 1
ATOM 7305 N N . LEU B 1 408 ? 6.666 -42.942 24.329 1.00 50.11 408 LEU B N 1
ATOM 7306 C CA . LEU B 1 408 ? 6.294 -43.534 23.053 1.00 48.21 408 LEU B CA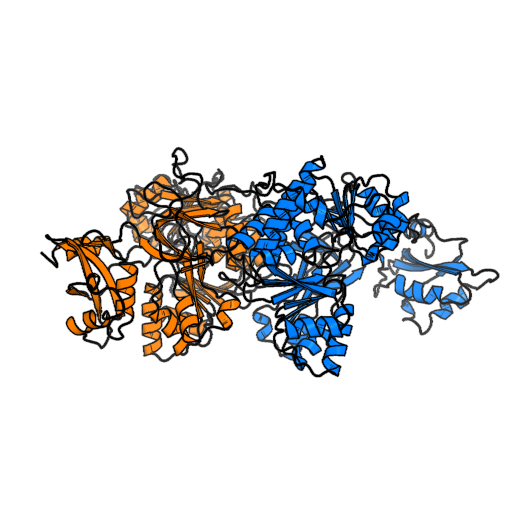 1
ATOM 7307 C C . LEU B 1 408 ? 6.209 -45.057 23.142 1.00 50.33 408 LEU B C 1
ATOM 7308 O O . LEU B 1 408 ? 6.924 -45.703 23.915 1.00 49.10 408 LEU B O 1
ATOM 7313 N N . GLN B 1 409 ? 5.317 -45.630 22.335 1.00 46.17 409 GLN B N 1
ATOM 7314 C CA . GLN B 1 409 ? 5.219 -47.076 22.164 1.00 49.22 409 GLN B CA 1
ATOM 7315 C C . GLN B 1 409 ? 5.794 -47.434 20.803 1.00 47.71 409 GLN B C 1
ATOM 7316 O O . GLN B 1 409 ? 5.170 -47.159 19.769 1.00 50.45 409 GLN B O 1
ATOM 7322 N N . ASP B 1 410 ? 6.977 -48.042 20.797 1.00 49.72 410 ASP B N 1
ATOM 7323 C CA . ASP B 1 410 ? 7.594 -48.488 19.552 1.00 45.67 410 ASP B CA 1
ATOM 7324 C C . ASP B 1 410 ? 7.835 -47.309 18.607 1.00 44.05 410 ASP B C 1
ATOM 7325 O O . ASP B 1 410 ? 7.776 -47.451 17.386 1.00 42.83 410 ASP B O 1
ATOM 7330 N N . GLY B 1 411 ? 8.105 -46.131 19.169 1.00 44.69 411 GLY B N 1
ATOM 7331 C CA . GLY B 1 411 ? 8.352 -44.932 18.396 1.00 40.03 411 GLY B CA 1
ATOM 7332 C C . GLY B 1 411 ? 7.116 -44.179 17.947 1.00 37.85 411 GLY B C 1
ATOM 7333 O O . GLY B 1 411 ? 7.248 -43.200 17.195 1.00 34.67 411 GLY B O 1
ATOM 7334 N N . TRP B 1 412 ? 5.926 -44.606 18.369 1.00 36.35 412 TRP B N 1
ATOM 7335 C CA . TRP B 1 412 ? 4.676 -43.930 18.045 1.00 37.65 412 TRP B CA 1
ATOM 7336 C C . TRP B 1 412 ? 4.102 -43.238 19.278 1.00 39.66 412 TRP B C 1
ATOM 7337 O O . TRP B 1 412 ? 4.237 -43.722 20.406 1.00 39.14 412 TRP B O 1
ATOM 7348 N N . PHE B 1 413 ? 3.432 -42.109 19.051 1.00 37.18 413 PHE B N 1
ATOM 7349 C CA . PHE B 1 413 ? 2.783 -41.347 20.114 1.00 34.68 413 PHE B CA 1
ATOM 7350 C C . PHE B 1 413 ? 1.304 -41.708 20.170 1.00 36.29 413 PHE B C 1
ATOM 7351 O O . PHE B 1 413 ? 0.617 -41.673 19.142 1.00 35.49 413 PHE B O 1
ATOM 7359 N N . ALA B 1 414 ? 0.810 -42.052 21.361 1.00 30.77 414 ALA B N 1
ATOM 7360 C CA . ALA B 1 414 ? -0.593 -42.418 21.499 1.00 30.32 414 ALA B CA 1
ATOM 7361 C C . ALA B 1 414 ? -1.426 -41.153 21.690 1.00 36.59 414 ALA B C 1
ATOM 7362 O O . ALA B 1 414 ? -1.228 -40.406 22.659 1.00 33.93 414 ALA B O 1
ATOM 7364 N N . THR B 1 415 ? -2.367 -40.918 20.770 1.00 34.23 415 THR B N 1
ATOM 7365 C CA . THR B 1 415 ? -3.172 -39.698 20.819 1.00 33.86 415 THR B CA 1
ATOM 7366 C C . THR B 1 415 ? -4.181 -39.688 21.965 1.00 32.18 415 THR B C 1
ATOM 7367 O O . THR B 1 415 ? -4.577 -38.612 22.413 1.00 33.33 415 THR B O 1
ATOM 7371 N N . GLY B 1 416 ? -4.655 -40.850 22.412 1.00 32.72 416 GLY B N 1
ATOM 7372 C CA . GLY B 1 416 ? -5.782 -40.889 23.320 1.00 37.40 416 GLY B CA 1
ATOM 7373 C C . GLY B 1 416 ? -7.133 -40.883 22.636 1.00 40.27 416 GLY B C 1
ATOM 7374 O O . GLY B 1 416 ? -8.168 -40.960 23.325 1.00 37.20 416 GLY B O 1
ATOM 7375 N N . ASP B 1 417 ? -7.156 -40.800 21.305 1.00 32.83 417 ASP B N 1
ATOM 7376 C CA . ASP B 1 417 ? -8.376 -40.854 20.518 1.00 36.11 417 ASP B CA 1
ATOM 7377 C C . ASP B 1 417 ? -8.599 -42.271 20.000 1.00 34.11 417 ASP B C 1
ATOM 7378 O O . ASP B 1 417 ? -7.646 -43.026 19.772 1.00 33.25 417 ASP B O 1
ATOM 7383 N N . VAL B 1 418 ? -9.876 -42.630 19.848 1.00 33.89 418 VAL B N 1
ATOM 7384 C CA . VAL B 1 418 ? -10.310 -43.897 19.265 1.00 32.38 418 VAL B CA 1
ATOM 7385 C C . VAL B 1 418 ? -10.833 -43.593 17.868 1.00 33.61 418 VAL B C 1
ATOM 7386 O O . VAL B 1 418 ? -11.665 -42.689 17.696 1.00 32.71 418 VAL B O 1
ATOM 7390 N N . ALA B 1 419 ? -10.358 -44.348 16.875 1.00 28.34 419 ALA B N 1
ATOM 7391 C CA . ALA B 1 419 ? -10.603 -44.006 15.481 1.00 33.59 419 ALA B CA 1
ATOM 7392 C C . ALA B 1 419 ? -10.616 -45.238 14.594 1.00 37.66 419 ALA B C 1
ATOM 7393 O O . ALA B 1 419 ? -10.076 -46.296 14.936 1.00 34.50 419 ALA B O 1
ATOM 7395 N N . THR B 1 420 ? -11.220 -45.061 13.424 1.00 34.60 420 THR B N 1
ATOM 7396 C CA . THR B 1 420 ? -11.089 -45.963 12.299 1.00 35.16 420 THR B CA 1
ATOM 7397 C C . THR B 1 420 ? -10.192 -45.310 11.251 1.00 39.00 420 THR B C 1
ATOM 7398 O O . THR B 1 420 ? -10.058 -44.085 11.198 1.00 35.97 420 THR B O 1
ATOM 7402 N N . LEU B 1 421 ? -9.574 -46.147 10.420 1.00 38.07 421 LEU B N 1
ATOM 7403 C CA . LEU B 1 421 ? -8.761 -45.718 9.288 1.00 38.93 421 LEU B CA 1
ATOM 7404 C C . LEU B 1 421 ? -9.170 -46.548 8.086 1.00 41.36 421 LEU B C 1
ATOM 7405 O O . LEU B 1 421 ? -9.237 -47.774 8.198 1.00 41.10 421 LEU B O 1
ATOM 7410 N N . ASP B 1 422 ? -9.431 -45.909 6.942 1.00 37.49 422 ASP B N 1
ATOM 7411 C CA . ASP B 1 422 ? -9.818 -46.660 5.756 1.00 36.63 422 ASP B CA 1
ATOM 7412 C C . ASP B 1 422 ? -8.618 -46.862 4.836 1.00 40.77 422 ASP B C 1
ATOM 7413 O O . ASP B 1 422 ? -7.535 -46.316 5.081 1.00 36.14 422 ASP B O 1
ATOM 7418 N N . PRO B 1 423 ? -8.756 -47.684 3.780 1.00 38.84 423 PRO B N 1
ATOM 7419 C CA . PRO B 1 423 ? -7.595 -47.945 2.906 1.00 38.84 423 PRO B CA 1
ATOM 7420 C C . PRO B 1 423 ? -7.035 -46.700 2.228 1.00 42.92 423 PRO B C 1
ATOM 7421 O O . PRO B 1 423 ? -5.855 -46.702 1.851 1.00 38.78 423 PRO B O 1
ATOM 7425 N N . ASP B 1 424 ? -7.828 -45.636 2.070 1.00 42.14 424 ASP B N 1
ATOM 7426 C CA . ASP B 1 424 ? -7.334 -44.390 1.491 1.00 42.80 424 ASP B CA 1
ATOM 7427 C C . ASP B 1 424 ? -6.742 -43.446 2.530 1.00 40.08 424 ASP B C 1
ATOM 7428 O O . ASP B 1 424 ? -6.357 -42.325 2.182 1.00 40.97 424 ASP B O 1
ATOM 7433 N N . GLY B 1 425 ? -6.661 -43.872 3.787 1.00 39.87 425 GLY B N 1
ATOM 7434 C CA . GLY B 1 425 ? -6.065 -43.072 4.834 1.00 41.03 425 GLY B CA 1
ATOM 7435 C C . GLY B 1 425 ? -6.954 -42.009 5.440 1.00 32.53 425 GLY B C 1
ATOM 7436 O O . GLY B 1 425 ? -6.438 -41.124 6.133 1.00 31.24 425 GLY B O 1
ATOM 7437 N N . TYR B 1 426 ? -8.264 -42.045 5.194 1.00 34.54 426 TYR B N 1
ATOM 7438 C CA . TYR B 1 426 ? -9.177 -41.129 5.875 1.00 35.19 426 TYR B CA 1
ATOM 7439 C C . TYR B 1 426 ? -9.443 -41.608 7.302 1.00 36.37 426 TYR B C 1
ATOM 7440 O O . TYR B 1 426 ? -9.765 -42.779 7.529 1.00 36.44 426 TYR B O 1
ATOM 7449 N N . MET B 1 427 ? -9.317 -40.701 8.261 1.00 32.43 427 MET B N 1
ATOM 7450 C CA . MET B 1 427 ? -9.499 -41.035 9.662 1.00 31.88 427 MET B CA 1
ATOM 7451 C C . MET B 1 427 ? -10.878 -40.569 10.118 1.00 35.36 427 MET B C 1
ATOM 7452 O O . MET B 1 427 ? -11.358 -39.515 9.689 1.00 33.76 427 MET B O 1
ATOM 7457 N N . THR B 1 428 ? -11.530 -41.381 10.960 1.00 35.79 428 THR B N 1
ATOM 7458 C CA . THR B 1 428 ? -12.812 -41.022 11.563 1.00 35.59 428 THR B CA 1
ATOM 7459 C C . THR B 1 428 ? -12.681 -41.151 13.073 1.00 33.82 428 THR B C 1
ATOM 7460 O O . THR B 1 428 ? -12.337 -42.223 13.585 1.00 33.13 428 THR B O 1
ATOM 7464 N N . ILE B 1 429 ? -12.948 -40.061 13.780 1.00 33.74 429 ILE B N 1
ATOM 7465 C CA . ILE B 1 429 ? -12.927 -40.107 15.229 1.00 31.05 429 ILE B CA 1
ATOM 7466 C C . ILE B 1 429 ? -14.168 -40.837 15.711 1.00 35.11 429 ILE B C 1
ATOM 7467 O O . ILE B 1 429 ? -15.293 -40.520 15.300 1.00 33.56 429 ILE B O 1
ATOM 7472 N N . ARG B 1 430 ? -13.963 -41.847 16.555 1.00 37.55 430 ARG B N 1
ATOM 7473 C CA . ARG B 1 430 ? -15.060 -42.431 17.311 1.00 35.53 430 ARG B CA 1
ATOM 7474 C C . ARG B 1 430 ? -15.291 -41.654 18.604 1.00 37.44 430 ARG B C 1
ATOM 7475 O O . ARG B 1 430 ? -16.413 -41.203 18.874 1.00 38.57 430 ARG B O 1
ATOM 7483 N N . ASP B 1 431 ? -14.241 -41.461 19.395 1.00 36.77 431 ASP B N 1
ATOM 7484 C CA . ASP B 1 431 ? -14.355 -40.621 20.577 1.00 33.40 431 ASP B CA 1
ATOM 7485 C C . ASP B 1 431 ? -12.979 -40.425 21.188 1.00 34.17 431 ASP B C 1
ATOM 7486 O O . ASP B 1 431 ? -12.039 -41.164 20.892 1.00 35.05 431 ASP B O 1
ATOM 7491 N N . ARG B 1 432 ? -12.875 -39.412 22.044 1.00 35.51 432 ARG B N 1
ATOM 7492 C CA . ARG B 1 432 ? -11.834 -39.423 23.057 1.00 39.49 432 ARG B CA 1
ATOM 7493 C C . ARG B 1 432 ? -12.048 -40.652 23.925 1.00 38.89 432 ARG B C 1
ATOM 7494 O O . ARG B 1 432 ? -13.185 -40.993 24.250 1.00 37.65 432 ARG B O 1
ATOM 7502 N N . SER B 1 433 ? -10.966 -41.353 24.273 1.00 37.43 433 SER B N 1
ATOM 7503 C CA . SER B 1 433 ? -11.191 -42.552 25.074 1.00 43.36 433 SER B CA 1
ATOM 7504 C C . SER B 1 433 ? -11.651 -42.209 26.491 1.00 41.22 433 SER B C 1
ATOM 7505 O O . SER B 1 433 ? -12.263 -43.056 27.147 1.00 42.09 433 SER B O 1
ATOM 7508 N N . LYS B 1 434 ? -11.422 -40.983 26.956 1.00 38.81 434 LYS B N 1
ATOM 7509 C CA . LYS B 1 434 ? -12.021 -40.536 28.213 1.00 43.84 434 LYS B CA 1
ATOM 7510 C C . LYS B 1 434 ? -13.511 -40.224 28.094 1.00 46.71 434 LYS B C 1
ATOM 7511 O O . LYS B 1 434 ? -14.175 -40.101 29.126 1.00 48.14 434 LYS B O 1
ATOM 7517 N N . ASP B 1 435 ? -14.055 -40.076 26.873 1.00 43.13 435 ASP B N 1
ATOM 7518 C CA . ASP B 1 435 ? -15.473 -39.763 26.686 1.00 44.82 435 ASP B CA 1
ATOM 7519 C C . ASP B 1 435 ? -16.302 -40.927 26.152 1.00 45.73 435 ASP B C 1
ATOM 7520 O O . ASP B 1 435 ? -17.538 -40.837 26.162 1.00 40.10 435 ASP B O 1
ATOM 7525 N N . ILE B 1 436 ? -15.668 -41.992 25.654 1.00 40.41 436 ILE B N 1
ATOM 7526 C CA . ILE B 1 436 ? -16.416 -43.042 24.983 1.00 42.93 436 ILE B CA 1
ATOM 7527 C C . ILE B 1 436 ? -17.280 -43.768 26.008 1.00 42.56 436 ILE B C 1
ATOM 7528 O O . ILE B 1 436 ? -16.910 -43.907 27.177 1.00 41.68 436 ILE B O 1
ATOM 7533 N N . ILE B 1 437 ? -18.457 -44.209 25.564 1.00 40.03 437 ILE B N 1
ATOM 7534 C CA . ILE B 1 437 ? -19.509 -44.735 26.427 1.00 42.46 437 ILE B CA 1
ATOM 7535 C C . ILE B 1 437 ? -19.512 -46.256 26.329 1.00 46.26 437 ILE B C 1
ATOM 7536 O O . ILE B 1 437 ? -19.477 -46.815 25.225 1.00 46.89 437 ILE B O 1
ATOM 7541 N N . LYS B 1 438 ? -19.550 -46.941 27.469 1.00 48.65 438 LYS B N 1
ATOM 7542 C CA . LYS B 1 438 ? -19.649 -48.398 27.433 1.00 50.98 438 LYS B CA 1
ATOM 7543 C C . LYS B 1 438 ? -20.980 -48.821 28.035 1.00 48.97 438 LYS B C 1
ATOM 7544 O O . LYS B 1 438 ? -21.221 -48.634 29.231 1.00 53.03 438 LYS B O 1
ATOM 7550 N N . SER B 1 439 ? -21.835 -49.392 27.196 1.00 47.35 439 SER B N 1
ATOM 7551 C CA . SER B 1 439 ? -23.185 -49.784 27.572 1.00 49.21 439 SER B CA 1
ATOM 7552 C C . SER B 1 439 ? -23.399 -51.232 27.158 1.00 53.97 439 SER B C 1
ATOM 7553 O O . SER B 1 439 ? -23.123 -51.593 26.007 1.00 55.14 439 SER B O 1
ATOM 7556 N N . GLY B 1 440 ? -23.876 -52.059 28.092 1.00 49.65 440 GLY B N 1
ATOM 7557 C CA . GLY B 1 440 ? -24.180 -53.448 27.785 1.00 52.82 440 GLY B CA 1
ATOM 7558 C C . GLY B 1 440 ? -23.074 -54.253 27.116 1.00 53.82 440 GLY B C 1
ATOM 7559 O O . GLY B 1 440 ? -23.357 -55.153 26.315 1.00 55.80 440 GLY B O 1
ATOM 7560 N N . GLY B 1 441 ? -21.815 -53.933 27.418 1.00 50.88 441 GLY B N 1
ATOM 7561 C CA . GLY B 1 441 ? -20.680 -54.660 26.884 1.00 50.58 441 GLY B CA 1
ATOM 7562 C C . GLY B 1 441 ? -20.138 -54.202 25.539 1.00 57.10 441 GLY B C 1
ATOM 7563 O O . GLY B 1 441 ? -19.205 -54.835 25.028 1.00 53.58 441 GLY B O 1
ATOM 7564 N N . GLU B 1 442 ? -20.675 -53.129 24.951 1.00 55.88 442 GLU B N 1
ATOM 7565 C CA . GLU B 1 442 ? -20.215 -52.649 23.650 1.00 54.10 442 GLU B CA 1
ATOM 7566 C C . GLU B 1 442 ? -20.090 -51.129 23.658 1.00 54.86 442 GLU B C 1
ATOM 7567 O O . GLU B 1 442 ? -20.889 -50.427 24.286 1.00 52.56 442 GLU B O 1
ATOM 7573 N N . TRP B 1 443 ? -19.090 -50.627 22.927 1.00 52.35 443 TRP B N 1
ATOM 7574 C CA . TRP B 1 443 ? -18.776 -49.200 22.917 1.00 50.94 443 TRP B CA 1
ATOM 7575 C C . TRP B 1 443 ? -19.802 -48.398 22.116 1.00 49.42 443 TRP B C 1
ATOM 7576 O O . TRP B 1 443 ? -20.341 -48.868 21.111 1.00 48.48 443 TRP B O 1
ATOM 7587 N N . ILE B 1 444 ? -20.047 -47.157 22.557 1.00 47.02 444 ILE B N 1
ATOM 7588 C CA . ILE B 1 444 ? -20.890 -46.205 21.835 1.00 43.81 444 ILE B CA 1
ATOM 7589 C C . ILE B 1 444 ? -20.136 -44.890 21.653 1.00 40.38 444 ILE B C 1
ATOM 7590 O O . ILE B 1 444 ? -19.549 -44.360 22.606 1.00 42.68 444 ILE B O 1
ATOM 7595 N N . SER B 1 445 ? -20.192 -44.343 20.440 1.00 36.64 445 SER B N 1
ATOM 7596 C CA . SER B 1 445 ? -19.595 -43.044 20.128 1.00 35.49 445 SER B CA 1
ATOM 7597 C C . SER B 1 445 ? -20.513 -41.907 20.580 1.00 38.76 445 SER B C 1
ATOM 7598 O O . SER B 1 445 ? -21.631 -41.750 20.067 1.00 39.13 445 SER B O 1
ATOM 7601 N N . SER B 1 446 ? -20.046 -41.097 21.524 1.00 33.95 446 SER B N 1
ATOM 7602 C CA . SER B 1 446 ? -20.839 -39.925 21.866 1.00 36.03 446 SER B CA 1
ATOM 7603 C C . SER B 1 446 ? -20.720 -38.861 20.784 1.00 37.90 446 SER B C 1
ATOM 7604 O O . SER B 1 446 ? -21.654 -38.071 20.585 1.00 37.67 446 SER B O 1
ATOM 7607 N N . VAL B 1 447 ? -19.590 -38.834 20.069 1.00 35.38 447 VAL B N 1
ATOM 7608 C CA . VAL B 1 447 ? -19.430 -37.859 18.994 1.00 37.04 447 VAL B CA 1
ATOM 7609 C C . VAL B 1 447 ? -20.459 -38.116 17.904 1.00 35.88 447 VAL B C 1
ATOM 7610 O O . VAL B 1 447 ? -21.142 -37.195 17.440 1.00 36.32 447 VAL B O 1
ATOM 7614 N N . GLU B 1 448 ? -20.618 -39.383 17.516 1.00 36.14 448 GLU B N 1
ATOM 7615 C CA . GLU B 1 448 ? -21.600 -39.730 16.493 1.00 36.97 448 GLU B CA 1
ATOM 7616 C C . GLU B 1 448 ? -23.012 -39.327 16.908 1.00 35.29 448 GLU B C 1
ATOM 7617 O O . GLU B 1 448 ? -23.741 -38.700 16.131 1.00 34.72 448 GLU B O 1
ATOM 7623 N N . LEU B 1 449 ? -23.407 -39.669 18.143 1.00 39.76 449 LEU B N 1
ATOM 7624 C CA . LEU B 1 449 ? -24.764 -39.382 18.608 1.00 38.96 449 LEU B CA 1
ATOM 7625 C C . LEU B 1 449 ? -25.034 -37.883 18.661 1.00 37.74 449 LEU B C 1
ATOM 7626 O O . LEU B 1 449 ? -26.056 -37.409 18.145 1.00 38.69 449 LEU B O 1
ATOM 7631 N N . GLU B 1 450 ? -24.131 -37.114 19.283 1.00 32.83 450 GLU B N 1
ATOM 7632 C CA . GLU B 1 450 ? -24.413 -35.690 19.450 1.00 36.45 450 GLU B CA 1
ATOM 7633 C C . GLU B 1 450 ? -24.454 -34.952 18.115 1.00 38.01 450 GLU B C 1
ATOM 7634 O O . GLU B 1 450 ? -25.252 -34.020 17.954 1.00 39.17 450 GLU B O 1
ATOM 7640 N N . ASN B 1 451 ? -23.638 -35.350 17.142 1.00 32.94 451 ASN B N 1
ATOM 7641 C CA . ASN B 1 451 ? -23.695 -34.660 15.862 1.00 39.24 451 ASN B CA 1
ATOM 7642 C C . ASN B 1 451 ? -24.818 -35.167 14.963 1.00 40.28 451 ASN B C 1
ATOM 7643 O O . ASN B 1 451 ? -25.155 -34.493 13.987 1.00 39.05 451 ASN B O 1
ATOM 7648 N N . ILE B 1 452 ? -25.423 -36.314 15.276 1.00 39.87 452 ILE B N 1
ATOM 7649 C CA . ILE B 1 452 ? -26.749 -36.605 14.736 1.00 37.72 452 ILE B CA 1
ATOM 7650 C C . ILE B 1 452 ? -27.771 -35.623 15.303 1.00 43.03 452 ILE B C 1
ATOM 7651 O O . ILE B 1 452 ? -28.565 -35.033 14.564 1.00 42.80 452 ILE B O 1
ATOM 7656 N N . ALA B 1 453 ? -27.747 -35.408 16.627 1.00 40.12 453 ALA B N 1
ATOM 7657 C CA . ALA B 1 453 ? -28.721 -34.512 17.251 1.00 42.55 453 ALA B CA 1
ATOM 7658 C C . ALA B 1 453 ? -28.553 -33.064 16.785 1.00 42.10 453 ALA B C 1
ATOM 7659 O O . ALA B 1 453 ? -29.548 -32.353 16.597 1.00 43.55 453 ALA B O 1
ATOM 7661 N N . VAL B 1 454 ? -27.309 -32.605 16.602 1.00 42.20 454 VAL B N 1
ATOM 7662 C CA . VAL B 1 454 ? -27.075 -31.215 16.205 1.00 40.95 454 VAL B CA 1
ATOM 7663 C C . VAL B 1 454 ? -27.804 -30.888 14.903 1.00 43.18 454 VAL B C 1
ATOM 7664 O O . VAL B 1 454 ? -28.248 -29.747 14.696 1.00 40.92 454 VAL B O 1
ATOM 7668 N N . ALA B 1 455 ? -27.989 -31.888 14.035 1.00 43.51 455 ALA B N 1
ATOM 7669 C CA . ALA B 1 455 ? -28.589 -31.672 12.720 1.00 43.68 455 ALA B CA 1
ATOM 7670 C C . ALA B 1 455 ? -30.070 -31.307 12.787 1.00 47.83 455 ALA B C 1
ATOM 7671 O O . ALA B 1 455 ? -30.604 -30.783 11.804 1.00 49.12 455 ALA B O 1
ATOM 7673 N N . HIS B 1 456 ? -30.743 -31.550 13.910 1.00 43.20 456 HIS B N 1
ATOM 7674 C CA . HIS B 1 456 ? -32.169 -31.244 13.980 1.00 47.46 456 HIS B CA 1
ATOM 7675 C C . HIS B 1 456 ? -32.367 -29.733 13.990 1.00 48.19 456 HIS B C 1
ATOM 7676 O O . HIS B 1 456 ? -31.775 -29.042 14.828 1.00 45.40 456 HIS B O 1
ATOM 7683 N N . PRO B 1 457 ? -33.195 -29.183 13.094 1.00 50.17 457 PRO B N 1
ATOM 7684 C CA . PRO B 1 457 ? -33.307 -27.712 13.003 1.00 51.06 457 PRO B CA 1
ATOM 7685 C C . PRO B 1 457 ? -33.792 -27.034 14.284 1.00 49.64 457 PRO B C 1
ATOM 7686 O O . PRO B 1 457 ? -33.584 -25.821 14.436 1.00 48.92 457 PRO B O 1
ATOM 7690 N N . LYS B 1 458 ? -34.406 -27.766 15.215 1.00 48.00 458 LYS B N 1
ATOM 7691 C CA . LYS B 1 458 ? -34.920 -27.166 16.439 1.00 48.73 458 LYS B CA 1
ATOM 7692 C C . LYS B 1 458 ? -33.888 -27.070 17.554 1.00 48.10 458 LYS B C 1
ATOM 7693 O O . LYS B 1 458 ? -34.186 -26.457 18.582 1.00 45.26 458 LYS B O 1
ATOM 7699 N N . LEU B 1 459 ? -32.692 -27.634 17.377 1.00 46.00 459 LEU B N 1
ATOM 7700 C CA . LEU B 1 459 ? -31.611 -27.505 18.348 1.00 44.30 459 LEU B CA 1
ATOM 7701 C C . LEU B 1 459 ? -30.484 -26.639 17.794 1.00 49.30 459 LEU B C 1
ATOM 7702 O O . LEU B 1 459 ? -30.045 -26.815 16.647 1.00 41.48 459 LEU B O 1
ATOM 7707 N N . ALA B 1 460 ? -30.006 -25.709 18.622 1.00 46.93 460 ALA B N 1
ATOM 7708 C CA . ALA B 1 460 ? -28.816 -24.960 18.246 1.00 44.80 460 ALA B CA 1
ATOM 7709 C C . ALA B 1 460 ? -27.551 -25.800 18.402 1.00 47.42 460 ALA B C 1
ATOM 7710 O O . ALA B 1 460 ? -26.637 -25.685 17.580 1.00 41.88 460 ALA B O 1
ATOM 7712 N N . THR B 1 461 ? -27.490 -26.659 19.422 1.00 47.75 461 THR B N 1
ATOM 7713 C CA . THR B 1 461 ? -26.328 -27.510 19.668 1.00 39.64 461 THR B CA 1
ATOM 7714 C C . THR B 1 461 ? -26.727 -28.565 20.694 1.00 45.10 461 THR B C 1
ATOM 7715 O O . THR B 1 461 ? -27.799 -28.492 21.307 1.00 41.68 461 THR B O 1
ATOM 7719 N N . ALA B 1 462 ? -25.843 -29.543 20.884 1.00 42.62 462 ALA B N 1
ATOM 7720 C CA . ALA B 1 462 ? -26.113 -30.660 21.779 1.00 38.92 462 ALA B CA 1
ATOM 7721 C C . ALA B 1 462 ? -24.817 -31.409 22.051 1.00 37.85 462 ALA B C 1
ATOM 7722 O O . ALA B 1 462 ? -23.853 -31.316 21.290 1.00 38.78 462 ALA B O 1
ATOM 7724 N N . ALA B 1 463 ? -24.808 -32.152 23.154 1.00 37.35 463 ALA B N 1
ATOM 7725 C CA . ALA B 1 463 ? -23.718 -33.064 23.465 1.00 36.49 463 ALA B CA 1
ATOM 7726 C C . ALA B 1 463 ? -24.312 -34.299 24.122 1.00 42.14 463 ALA B C 1
ATOM 7727 O O . ALA B 1 463 ? -25.364 -34.222 24.765 1.00 42.20 463 ALA B O 1
ATOM 7729 N N . VAL B 1 464 ? -23.630 -35.438 23.954 1.00 38.64 464 VAL B N 1
ATOM 7730 C CA . VAL B 1 464 ? -24.039 -36.709 24.544 1.00 37.04 464 VAL B CA 1
ATOM 7731 C C . VAL B 1 464 ? -22.948 -37.175 25.499 1.00 42.04 464 VAL B C 1
ATOM 7732 O O . VAL B 1 464 ? -21.759 -37.128 25.164 1.00 36.00 464 VAL B O 1
ATOM 7736 N N . ILE B 1 465 ? -23.357 -37.625 26.690 1.00 39.53 465 ILE B N 1
ATOM 7737 C CA . ILE B 1 465 ? -22.451 -38.143 27.704 1.00 39.79 465 ILE B CA 1
ATOM 7738 C C . ILE B 1 465 ? -23.023 -39.449 28.238 1.00 39.87 465 ILE B C 1
ATOM 7739 O O . ILE B 1 465 ? -24.220 -39.719 28.129 1.00 38.95 465 ILE B O 1
ATOM 7744 N N . GLY B 1 466 ? -22.145 -40.267 28.817 1.00 37.67 466 GLY B N 1
ATOM 7745 C CA . GLY B 1 466 ? -22.572 -41.470 29.511 1.00 42.25 466 GLY B CA 1
ATOM 7746 C C . GLY B 1 466 ? -22.886 -41.169 30.971 1.00 42.93 466 GLY B C 1
ATOM 7747 O O . GLY B 1 466 ? -22.179 -40.405 31.624 1.00 40.86 466 GLY B O 1
ATOM 7748 N N . VAL B 1 467 ? -23.969 -41.766 31.466 1.00 39.64 467 VAL B N 1
ATOM 7749 C CA . VAL B 1 467 ? -24.397 -41.626 32.864 1.00 46.61 467 VAL B CA 1
ATOM 7750 C C . VAL B 1 467 ? -24.694 -43.007 33.444 1.00 45.40 467 VAL B C 1
ATOM 7751 O O . VAL B 1 467 ? -25.119 -43.912 32.707 1.00 41.68 467 VAL B O 1
ATOM 7755 N N . PRO B 1 468 ? -24.505 -43.217 34.751 1.00 47.04 468 PRO B N 1
ATOM 7756 C CA . PRO B 1 468 ? -24.666 -44.568 35.310 1.00 46.17 468 PRO B CA 1
ATOM 7757 C C . PRO B 1 468 ? -26.082 -45.100 35.143 1.00 44.46 468 PRO B C 1
ATOM 7758 O O . PRO B 1 468 ? -27.057 -44.345 35.072 1.00 44.58 468 PRO B O 1
ATOM 7762 N N . HIS B 1 469 ? -26.178 -46.428 35.053 1.00 44.09 469 HIS B N 1
ATOM 7763 C CA . HIS B 1 469 ? -27.457 -47.116 34.982 1.00 45.36 469 HIS B CA 1
ATOM 7764 C C . HIS B 1 469 ? -27.226 -48.469 35.639 1.00 51.68 469 HIS B C 1
ATOM 7765 O O . HIS B 1 469 ? -26.208 -49.116 35.335 1.00 50.99 469 HIS B O 1
ATOM 7772 N N . PRO B 1 470 ? -28.131 -48.920 36.520 1.00 52.67 470 PRO B N 1
ATOM 7773 C CA . PRO B 1 470 ? -27.855 -50.146 37.295 1.00 51.57 470 PRO B CA 1
ATOM 7774 C C . PRO B 1 470 ? -27.724 -51.390 36.445 1.00 48.53 470 PRO B C 1
ATOM 7775 O O . PRO B 1 470 ? -27.036 -52.334 36.846 1.00 50.89 470 PRO B O 1
ATOM 7779 N N . LYS B 1 471 ? -28.370 -51.433 35.284 1.00 53.06 471 LYS B N 1
ATOM 7780 C CA . LYS B 1 471 ? -28.342 -52.646 34.481 1.00 50.06 471 LYS B CA 1
ATOM 7781 C C . LYS B 1 471 ? -27.227 -52.631 33.440 1.00 50.61 471 LYS B C 1
ATOM 7782 O O . LYS B 1 471 ? -26.563 -53.656 33.237 1.00 50.25 471 LYS B O 1
ATOM 7788 N N . TRP B 1 472 ? -26.982 -51.481 32.803 1.00 49.56 472 TRP B N 1
ATOM 7789 C CA . TRP B 1 472 ? -26.102 -51.391 31.640 1.00 50.65 472 TRP B CA 1
ATOM 7790 C C . TRP B 1 472 ? -24.761 -50.714 31.920 1.00 51.28 472 TRP B C 1
ATOM 7791 O O . TRP B 1 472 ? -24.012 -50.457 30.968 1.00 56.41 472 TRP B O 1
ATOM 7802 N N . ASP B 1 473 ? -24.438 -50.418 33.185 1.00 49.49 473 ASP B N 1
ATOM 7803 C CA . ASP B 1 473 ? -23.245 -49.657 33.580 1.00 53.37 473 ASP B CA 1
ATOM 7804 C C . ASP B 1 473 ? -23.357 -48.187 33.192 1.00 51.84 473 ASP B C 1
ATOM 7805 O O . ASP B 1 473 ? -23.361 -47.314 34.064 1.00 50.83 473 ASP B O 1
ATOM 7810 N N . GLU B 1 474 ? -23.413 -47.909 31.887 1.00 49.25 474 GLU B N 1
ATOM 7811 C CA . GLU B 1 474 ? -23.542 -46.561 31.349 1.00 49.10 474 GLU B CA 1
ATOM 7812 C C . GLU B 1 474 ? -24.618 -46.546 30.268 1.00 44.52 474 GLU B C 1
ATOM 7813 O O . GLU B 1 474 ? -24.815 -47.535 29.561 1.00 42.48 474 GLU B O 1
ATOM 7819 N N . ARG B 1 475 ? -25.315 -45.420 30.144 1.00 41.95 475 ARG B N 1
ATOM 7820 C CA . ARG B 1 475 ? -26.254 -45.199 29.052 1.00 40.70 475 ARG B CA 1
ATOM 7821 C C . ARG B 1 475 ? -26.058 -43.788 28.516 1.00 40.34 475 ARG B C 1
ATOM 7822 O O . ARG B 1 475 ? -25.582 -42.908 29.246 1.00 40.57 475 ARG B O 1
ATOM 7830 N N . PRO B 1 476 ? -26.384 -43.551 27.241 1.00 42.40 476 PRO B N 1
ATOM 7831 C CA . PRO B 1 476 ? -26.205 -42.205 26.665 1.00 40.96 476 PRO B CA 1
ATOM 7832 C C . PRO B 1 476 ? -27.325 -41.248 27.068 1.00 39.40 476 PRO B C 1
ATOM 7833 O O . PRO B 1 476 ? -28.507 -41.593 27.028 1.00 40.71 476 PRO B O 1
ATOM 7837 N N . LEU B 1 477 ? -26.941 -40.034 27.447 1.00 37.74 477 LEU B N 1
ATOM 7838 C CA . LEU B 1 477 ? -27.871 -38.953 27.747 1.00 40.60 477 LEU B CA 1
ATOM 7839 C C . LEU B 1 477 ? -27.649 -37.829 26.745 1.00 39.61 477 LEU B C 1
ATOM 7840 O O . LEU B 1 477 ? -26.505 -37.432 26.503 1.00 41.77 477 LEU B O 1
ATOM 7845 N N . LEU B 1 478 ? -28.732 -37.310 26.177 1.00 38.78 478 LEU B N 1
ATOM 7846 C CA . LEU B 1 478 ? -28.665 -36.185 25.250 1.00 42.00 478 LEU B CA 1
ATOM 7847 C C . LEU B 1 478 ? -28.915 -34.883 26.006 1.00 43.54 478 LEU B C 1
ATOM 7848 O O . LEU B 1 478 ? -29.994 -34.690 26.571 1.00 43.60 478 LEU B O 1
ATOM 7853 N N . VAL B 1 479 ? -27.924 -33.993 25.995 1.00 41.53 479 VAL B N 1
ATOM 7854 C CA . VAL B 1 479 ? -28.009 -32.672 26.604 1.00 39.98 479 VAL B CA 1
ATOM 7855 C C . VAL B 1 479 ? -28.152 -31.662 25.472 1.00 42.24 479 VAL B C 1
ATOM 7856 O O . VAL B 1 479 ? -27.226 -31.482 24.671 1.00 39.78 479 VAL B O 1
ATOM 7860 N N . ALA B 1 480 ? -29.301 -30.984 25.408 1.00 39.18 480 ALA B N 1
ATOM 7861 C CA . ALA B 1 480 ? -29.718 -30.271 24.205 1.00 40.95 480 ALA B CA 1
ATOM 7862 C C . ALA B 1 480 ? -29.976 -28.797 24.481 1.00 45.88 480 ALA B C 1
ATOM 7863 O O . ALA B 1 480 ? -30.573 -28.438 25.505 1.00 40.19 480 ALA B O 1
ATOM 7865 N N . VAL B 1 481 ? -29.559 -27.945 23.544 1.00 40.22 481 VAL B N 1
ATOM 7866 C CA . VAL B 1 481 ? -29.839 -26.514 23.605 1.00 43.21 481 VAL B CA 1
ATOM 7867 C C . VAL B 1 481 ? -30.846 -26.184 22.508 1.00 45.54 481 VAL B C 1
ATOM 7868 O O . VAL B 1 481 ? -30.576 -26.405 21.318 1.00 43.95 481 VAL B O 1
ATOM 7872 N N . LYS B 1 482 ? -32.001 -25.646 22.908 1.00 44.86 482 LYS B N 1
ATOM 7873 C CA . LYS B 1 482 ? -33.067 -25.343 21.956 1.00 48.19 482 LYS B CA 1
ATOM 7874 C C . LYS B 1 482 ? -32.692 -24.150 21.089 1.00 45.87 482 LYS B C 1
ATOM 7875 O O . LYS B 1 482 ? -32.125 -23.171 21.578 1.00 44.68 482 LYS B O 1
ATOM 7881 N N . ALA B 1 483 ? -33.031 -24.226 19.802 1.00 41.29 483 ALA B N 1
ATOM 7882 C CA . ALA B 1 483 ? -32.800 -23.103 18.897 1.00 52.05 483 ALA B CA 1
ATOM 7883 C C . ALA B 1 483 ? -33.656 -21.897 19.301 1.00 53.17 483 ALA B C 1
ATOM 7884 O O . ALA B 1 483 ? -34.701 -22.036 19.940 1.00 52.42 483 ALA B O 1
ATOM 7886 N N . GLU B 1 484 ? -33.203 -20.708 18.873 1.00 57.74 484 GLU B N 1
ATOM 7887 C CA . GLU B 1 484 ? -33.624 -19.425 19.449 1.00 61.26 484 GLU B CA 1
ATOM 7888 C C . GLU B 1 484 ? -35.140 -19.281 19.541 1.00 64.63 484 GLU B C 1
ATOM 7889 O O . GLU B 1 484 ? -35.679 -18.904 20.588 1.00 66.47 484 GLU B O 1
ATOM 7895 N N . GLY B 1 485 ? -35.846 -19.546 18.452 1.00 61.72 485 GLY B N 1
ATOM 7896 C CA . GLY B 1 485 ? -37.284 -19.398 18.461 1.00 63.55 485 GLY B CA 1
ATOM 7897 C C . GLY B 1 485 ? -38.063 -20.676 18.683 1.00 65.76 485 GLY B C 1
ATOM 7898 O O . GLY B 1 485 ? -39.298 -20.643 18.617 1.00 65.44 485 GLY B O 1
ATOM 7899 N N . GLU B 1 486 ? -37.395 -21.790 18.972 1.00 61.99 486 GLU B N 1
ATOM 7900 C CA . GLU B 1 486 ? -37.990 -23.116 18.880 1.00 56.99 486 GLU B CA 1
ATOM 7901 C C . GLU B 1 486 ? -38.277 -23.716 20.251 1.00 52.87 486 GLU B C 1
ATOM 7902 O O . GLU B 1 486 ? -37.738 -23.288 21.273 1.00 55.51 486 GLU B O 1
ATOM 7908 N N . ASP B 1 487 ? -39.145 -24.728 20.256 1.00 53.21 487 ASP B N 1
ATOM 7909 C CA . ASP B 1 487 ? -39.481 -25.477 21.468 1.00 51.49 487 ASP B CA 1
ATOM 7910 C C . ASP B 1 487 ? -39.690 -26.946 21.119 1.00 55.88 487 ASP B C 1
ATOM 7911 O O . ASP B 1 487 ? -40.818 -27.459 21.148 1.00 55.37 487 ASP B O 1
ATOM 7916 N N . PRO B 1 488 ? -38.609 -27.669 20.829 1.00 51.27 488 PRO B N 1
ATOM 7917 C CA . PRO B 1 488 ? -38.743 -29.092 20.498 1.00 49.98 488 PRO B CA 1
ATOM 7918 C C . PRO B 1 488 ? -39.155 -29.919 21.703 1.00 47.07 488 PRO B C 1
ATOM 7919 O O . PRO B 1 488 ? -38.745 -29.660 22.837 1.00 46.25 488 PRO B O 1
ATOM 7923 N N . SER B 1 489 ? -39.967 -30.937 21.438 1.00 46.49 489 SER B N 1
ATOM 7924 C CA . SER B 1 489 ? -40.325 -31.902 22.463 1.00 49.68 489 SER B CA 1
ATOM 7925 C C . SER B 1 489 ? -39.236 -32.964 22.580 1.00 53.87 489 SER B C 1
ATOM 7926 O O . SER B 1 489 ? -38.481 -33.214 21.634 1.00 50.75 489 SER B O 1
ATOM 7929 N N . GLU B 1 490 ? -39.162 -33.594 23.757 1.00 53.82 490 GLU B N 1
ATOM 7930 C CA . GLU B 1 490 ? -38.182 -34.660 23.965 1.00 54.37 490 GLU B CA 1
ATOM 7931 C C . GLU B 1 490 ? -38.387 -35.810 22.987 1.00 56.04 490 GLU B C 1
ATOM 7932 O O . GLU B 1 490 ? -37.416 -36.334 22.422 1.00 50.10 490 GLU B O 1
ATOM 7938 N N . ALA B 1 491 ? -39.643 -36.221 22.775 1.00 53.43 491 ALA B N 1
ATOM 7939 C CA . ALA B 1 491 ? -39.901 -37.404 21.961 1.00 51.15 491 ALA B CA 1
ATOM 7940 C C . ALA B 1 491 ? -39.497 -37.182 20.506 1.00 50.63 491 ALA B C 1
ATOM 7941 O O . ALA B 1 491 ? -38.879 -38.060 19.891 1.00 50.75 491 ALA B O 1
ATOM 7943 N N . GLU B 1 492 ? -39.813 -36.012 19.942 1.00 50.15 492 GLU B N 1
ATOM 7944 C CA . GLU B 1 492 ? -39.465 -35.752 18.550 1.00 51.93 492 GLU B CA 1
ATOM 7945 C C . GLU B 1 492 ? -37.959 -35.686 18.336 1.00 51.62 492 GLU B C 1
ATOM 7946 O O . GLU B 1 492 ? -37.503 -35.850 17.203 1.00 47.89 492 GLU B O 1
ATOM 7952 N N . LEU B 1 493 ? -37.181 -35.449 19.397 1.00 49.05 493 LEU B N 1
ATOM 7953 C CA . LEU B 1 493 ? -35.728 -35.440 19.275 1.00 50.24 493 LEU B CA 1
ATOM 7954 C C . LEU B 1 493 ? -35.157 -36.857 19.241 1.00 47.80 493 LEU B C 1
ATOM 7955 O O . LEU B 1 493 ? -34.245 -37.142 18.455 1.00 45.61 493 LEU B O 1
ATOM 7960 N N . LEU B 1 494 ? -35.683 -37.764 20.073 1.00 49.25 494 LEU B N 1
ATOM 7961 C CA . LEU B 1 494 ? -35.199 -39.143 20.060 1.00 51.01 494 LEU B CA 1
ATOM 7962 C C . LEU B 1 494 ? -35.643 -39.888 18.799 1.00 46.54 494 LEU B C 1
ATOM 7963 O O . LEU B 1 494 ? -34.951 -40.812 18.348 1.00 45.88 494 LEU B O 1
ATOM 7968 N N . GLU B 1 495 ? -36.775 -39.502 18.210 1.00 44.09 495 GLU B N 1
ATOM 7969 C CA . GLU B 1 495 ? -37.210 -40.145 16.971 1.00 50.17 495 GLU B CA 1
ATOM 7970 C C . GLU B 1 495 ? -36.311 -39.770 15.798 1.00 50.81 495 GLU B C 1
ATOM 7971 O O . GLU B 1 495 ? -36.156 -40.561 14.860 1.00 46.07 495 GLU B O 1
ATOM 7977 N N . PHE B 1 496 ? -35.711 -38.573 15.842 1.00 48.13 496 PHE B N 1
ATOM 7978 C CA . PHE B 1 496 ? -34.765 -38.135 14.820 1.00 46.03 496 PHE B CA 1
ATOM 7979 C C . PHE B 1 496 ? -33.592 -39.099 14.656 1.00 46.36 496 PHE B C 1
ATOM 7980 O O . PHE B 1 496 ? -32.921 -39.069 13.620 1.00 46.93 496 PHE B O 1
ATOM 7988 N N . PHE B 1 497 ? -33.333 -39.955 15.650 1.00 44.81 497 PHE B N 1
ATOM 7989 C CA . PHE B 1 497 ? -32.258 -40.937 15.567 1.00 43.35 497 PHE B CA 1
ATOM 7990 C C . PHE B 1 497 ? -32.643 -42.186 14.787 1.00 45.72 497 PHE B C 1
ATOM 7991 O O . PHE B 1 497 ? -31.754 -42.975 14.443 1.00 43.03 497 PHE B O 1
ATOM 7999 N N . ASP B 1 498 ? -33.937 -42.399 14.529 1.00 47.31 498 ASP B N 1
ATOM 8000 C CA . ASP B 1 498 ? -34.414 -43.692 14.039 1.00 44.74 498 ASP B CA 1
ATOM 8001 C C . ASP B 1 498 ? -33.836 -44.003 12.665 1.00 46.85 498 ASP B C 1
ATOM 8002 O O . ASP B 1 498 ? -33.988 -43.216 11.728 1.00 43.86 498 ASP B O 1
ATOM 8007 N N . GLY B 1 499 ? -33.165 -45.151 12.551 1.00 45.06 499 GLY B N 1
ATOM 8008 C CA . GLY B 1 499 ? -32.551 -45.542 11.299 1.00 44.42 499 GLY B CA 1
ATOM 8009 C C . GLY B 1 499 ? -31.233 -44.871 10.983 1.00 43.17 499 GLY B C 1
ATOM 8010 O O . GLY B 1 499 ? -30.702 -45.078 9.888 1.00 42.69 499 GLY B O 1
ATOM 8011 N N . LYS B 1 500 ? -30.692 -44.057 11.888 1.00 43.53 500 LYS B N 1
ATOM 8012 C CA . LYS B 1 500 ? -29.359 -43.488 11.707 1.00 43.91 500 LYS B CA 1
ATOM 8013 C C . LYS B 1 500 ? -28.305 -44.209 12.535 1.00 42.37 500 LYS B C 1
ATOM 8014 O O . LYS B 1 500 ? -27.106 -43.996 12.320 1.00 37.55 500 LYS B O 1
ATOM 8020 N N . ILE B 1 501 ? -28.733 -45.063 13.462 1.00 43.04 501 ILE B N 1
ATOM 8021 C CA . ILE B 1 501 ? -27.849 -45.691 14.433 1.00 41.04 501 ILE B CA 1
ATOM 8022 C C . ILE B 1 501 ? -28.611 -46.900 14.955 1.00 42.84 501 ILE B C 1
ATOM 8023 O O . ILE B 1 501 ? -29.835 -46.961 14.858 1.00 42.95 501 ILE B O 1
ATOM 8028 N N . ALA B 1 502 ? -27.888 -47.883 15.486 1.00 44.35 502 ALA B N 1
ATOM 8029 C CA . ALA B 1 502 ? -28.550 -49.046 16.070 1.00 49.09 502 ALA B CA 1
ATOM 8030 C C . ALA B 1 502 ? -29.524 -48.621 17.176 1.00 43.97 502 ALA B C 1
ATOM 8031 O O . ALA B 1 502 ? -29.285 -47.654 17.906 1.00 43.55 502 ALA B O 1
ATOM 8033 N N . LYS B 1 503 ? -30.636 -49.364 17.292 1.00 47.75 503 LYS B N 1
ATOM 8034 C CA . LYS B 1 503 ? -31.728 -48.971 18.187 1.00 48.80 503 LYS B CA 1
ATOM 8035 C C . LYS B 1 503 ? -31.281 -48.914 19.644 1.00 44.66 503 LYS B C 1
ATOM 8036 O O . LYS B 1 503 ? -31.750 -48.063 20.412 1.00 41.73 503 LYS B O 1
ATOM 8042 N N . TRP B 1 504 ? -30.389 -49.814 20.045 1.00 41.49 504 TRP B N 1
ATOM 8043 C CA . TRP B 1 504 ? -29.928 -49.830 21.424 1.00 46.87 504 TRP B CA 1
ATOM 8044 C C . TRP B 1 504 ? -28.996 -48.669 21.761 1.00 48.41 504 TRP B C 1
ATOM 8045 O O . TRP B 1 504 ? -28.749 -48.428 22.951 1.00 46.75 504 TRP B O 1
ATOM 8056 N N . GLN B 1 505 ? -28.488 -47.939 20.764 1.00 45.67 505 GLN B N 1
ATOM 8057 C CA . GLN B 1 505 ? -27.557 -46.843 21.022 1.00 44.59 505 GLN B CA 1
ATOM 8058 C C . GLN B 1 505 ? -28.246 -45.486 21.142 1.00 41.72 505 GLN B C 1
ATOM 8059 O O . GLN B 1 505 ? -27.598 -44.510 21.539 1.00 39.29 505 GLN B O 1
ATOM 8065 N N . VAL B 1 506 ? -29.530 -45.403 20.814 1.00 39.84 506 VAL B N 1
ATOM 8066 C CA . VAL B 1 506 ? -30.249 -44.126 20.889 1.00 39.38 506 VAL B CA 1
ATOM 8067 C C . VAL B 1 506 ? -30.283 -43.647 22.339 1.00 46.28 506 VAL B C 1
ATOM 8068 O O . VAL B 1 506 ? -30.607 -44.443 23.247 1.00 43.53 506 VAL B O 1
ATOM 8072 N N . PRO B 1 507 ? -29.957 -42.382 22.615 1.00 41.88 507 PRO B N 1
ATOM 8073 C CA . PRO B 1 507 ? -30.062 -41.866 23.987 1.00 45.44 507 PRO B CA 1
ATOM 8074 C C . PRO B 1 507 ? -31.409 -42.193 24.614 1.00 46.11 507 PRO B C 1
ATOM 8075 O O . PRO B 1 507 ? -32.444 -42.175 23.946 1.00 47.13 507 PRO B O 1
ATOM 8079 N N . ASP B 1 508 ? -31.383 -42.512 25.914 1.00 47.38 508 ASP B N 1
ATOM 8080 C CA . ASP B 1 508 ? -32.600 -42.901 26.620 1.00 49.14 508 ASP B CA 1
ATOM 8081 C C . ASP B 1 508 ? -33.433 -41.710 27.066 1.00 47.28 508 ASP B C 1
ATOM 8082 O O . ASP B 1 508 ? -34.633 -41.874 27.313 1.00 48.23 508 ASP B O 1
ATOM 8087 N N . LYS B 1 509 ? -32.835 -40.525 27.158 1.00 45.40 509 LYS B N 1
ATOM 8088 C CA . LYS B 1 509 ? -33.502 -39.365 27.730 1.00 48.05 509 LYS B CA 1
ATOM 8089 C C . LYS B 1 509 ? -32.840 -38.096 27.204 1.00 46.37 509 LYS B C 1
ATOM 8090 O O . LYS B 1 509 ? -31.651 -38.095 26.872 1.00 42.29 509 LYS B O 1
ATOM 8096 N N . VAL B 1 510 ? -33.628 -37.024 27.132 1.00 42.92 510 VAL B N 1
ATOM 8097 C CA . VAL B 1 510 ? -33.164 -35.699 26.740 1.00 45.76 510 VAL B CA 1
ATOM 8098 C C . VAL B 1 510 ? -33.375 -34.754 27.916 1.00 46.96 510 VAL B C 1
ATOM 8099 O O . VAL B 1 510 ? -34.457 -34.734 28.514 1.00 48.62 510 VAL B O 1
ATOM 8103 N N . VAL B 1 511 ? -32.345 -33.975 28.240 1.00 42.78 511 VAL B N 1
ATOM 8104 C CA . VAL B 1 511 ? -32.436 -32.886 29.204 1.00 43.62 511 VAL B CA 1
ATOM 8105 C C . VAL B 1 511 ? -32.037 -31.601 28.488 1.00 46.67 511 VAL B C 1
ATOM 8106 O O . VAL B 1 511 ? -31.072 -31.586 27.716 1.00 41.89 511 VAL B O 1
ATOM 8110 N N . PHE B 1 512 ? -32.777 -30.527 28.744 1.00 42.04 512 PHE B N 1
ATOM 8111 C CA . PHE B 1 512 ? -32.520 -29.236 28.126 1.00 44.99 512 PHE B CA 1
ATOM 8112 C C . PHE B 1 512 ? -31.723 -28.345 29.071 1.00 46.08 512 PHE B C 1
ATOM 8113 O O . PHE B 1 512 ? -31.917 -28.379 30.288 1.00 41.74 512 PHE B O 1
ATOM 8121 N N . VAL B 1 513 ? -30.805 -27.565 28.491 1.00 42.48 513 VAL B N 1
ATOM 8122 C CA . VAL B 1 513 ? -30.057 -26.532 29.192 1.00 41.46 513 VAL B CA 1
ATOM 8123 C C . VAL B 1 513 ? -30.008 -25.304 28.293 1.00 48.03 513 VAL B C 1
ATOM 8124 O O . VAL B 1 513 ? -30.195 -25.378 27.075 1.00 46.14 513 VAL B O 1
ATOM 8128 N N . ASP B 1 514 ? -29.737 -24.159 28.910 1.00 46.65 514 ASP B N 1
ATOM 8129 C CA . ASP B 1 514 ? -29.689 -22.925 28.139 1.00 51.22 514 ASP B CA 1
ATOM 8130 C C . ASP B 1 514 ? -28.338 -22.723 27.461 1.00 48.32 514 ASP B C 1
ATOM 8131 O O . ASP B 1 514 ? -28.264 -22.004 26.455 1.00 47.72 514 ASP B O 1
ATOM 8136 N N . ALA B 1 515 ? -27.283 -23.383 27.944 1.00 49.07 515 ALA B N 1
ATOM 8137 C CA . ALA B 1 515 ? -26.018 -23.407 27.210 1.00 45.54 515 ALA B CA 1
ATOM 8138 C C . ALA B 1 515 ? -25.172 -24.563 27.712 1.00 42.62 515 ALA B C 1
ATOM 8139 O O . ALA B 1 515 ? -25.245 -24.937 28.883 1.00 45.72 515 ALA B O 1
ATOM 8141 N N . LEU B 1 516 ? -24.338 -25.104 26.809 1.00 41.19 516 LEU B N 1
ATOM 8142 C CA . LEU B 1 516 ? -23.373 -26.134 27.167 1.00 38.62 516 LEU B CA 1
ATOM 8143 C C . LEU B 1 516 ? -22.170 -25.504 27.873 1.00 39.21 516 LEU B C 1
ATOM 8144 O O . LEU B 1 516 ? -21.694 -24.442 27.463 1.00 41.98 516 LEU B O 1
ATOM 8149 N N . PRO B 1 517 ? -21.670 -26.136 28.930 1.00 37.77 517 PRO B N 1
ATOM 8150 C CA . PRO B 1 517 ? -20.396 -25.711 29.523 1.00 42.36 517 PRO B CA 1
ATOM 8151 C C . PRO B 1 517 ? -19.248 -25.977 28.562 1.00 41.39 517 PRO B C 1
ATOM 8152 O O . PRO B 1 517 ? -19.147 -27.062 27.988 1.00 38.02 517 PRO B O 1
ATOM 8156 N N . LEU B 1 518 ? -18.370 -24.988 28.400 1.00 41.00 518 LEU B N 1
ATOM 8157 C CA . LEU B 1 518 ? -17.248 -25.101 27.485 1.00 37.78 518 LEU B CA 1
ATOM 8158 C C . LEU B 1 518 ? -15.939 -24.940 28.241 1.00 39.12 518 LEU B C 1
ATOM 8159 O O . LEU B 1 518 ? -15.865 -24.213 29.239 1.00 36.25 518 LEU B O 1
ATOM 8164 N N . ASN B 1 519 ? -14.910 -25.652 27.777 1.00 31.84 519 ASN B N 1
ATOM 8165 C CA . ASN B 1 519 ? -13.592 -25.557 28.393 1.00 35.04 519 ASN B CA 1
ATOM 8166 C C . ASN B 1 519 ? -12.847 -24.342 27.837 1.00 34.63 519 ASN B C 1
ATOM 8167 O O . ASN B 1 519 ? -13.397 -23.526 27.091 1.00 32.30 519 ASN B O 1
ATOM 8172 N N . ALA B 1 520 ? -11.573 -24.209 28.197 1.00 32.63 520 ALA B N 1
ATOM 8173 C CA . ALA B 1 520 ? -10.811 -23.026 27.827 1.00 33.16 520 ALA B CA 1
ATOM 8174 C C . ALA B 1 520 ? -10.449 -22.966 26.336 1.00 38.52 520 ALA B C 1
ATOM 8175 O O . ALA B 1 520 ? -9.850 -21.966 25.910 1.00 35.22 520 ALA B O 1
ATOM 8177 N N . THR B 1 521 ? -10.784 -23.979 25.524 1.00 33.73 521 THR B N 1
ATOM 8178 C CA . THR B 1 521 ? -10.516 -23.911 24.087 1.00 37.29 521 THR B CA 1
ATOM 8179 C C . THR B 1 521 ? -11.774 -24.065 23.236 1.00 37.41 521 THR B C 1
ATOM 8180 O O . THR B 1 521 ? -11.677 -24.400 22.050 1.00 37.74 521 THR B O 1
ATOM 8184 N N . GLY B 1 522 ? -12.949 -23.799 23.792 1.00 36.46 522 GLY B N 1
ATOM 8185 C CA . GLY B 1 522 ? -14.165 -23.828 23.007 1.00 34.89 522 GLY B CA 1
ATOM 8186 C C . GLY B 1 522 ? -14.798 -25.188 22.778 1.00 35.99 522 GLY B C 1
ATOM 8187 O O . GLY B 1 522 ? -15.801 -25.259 22.055 1.00 36.23 522 GLY B O 1
ATOM 8188 N N . ALA B 1 523 ? -14.266 -26.264 23.364 1.00 34.81 523 ALA B N 1
ATOM 8189 C CA . ALA B 1 523 ? -14.892 -27.584 23.287 1.00 35.26 523 ALA B CA 1
ATOM 8190 C C . ALA B 1 523 ? -15.741 -27.856 24.532 1.00 38.73 523 ALA B C 1
ATOM 8191 O O . ALA B 1 523 ? -15.615 -27.181 25.557 1.00 40.91 523 ALA B O 1
ATOM 8193 N N . VAL B 1 524 ? -16.612 -28.867 24.438 1.00 32.33 524 VAL B N 1
ATOM 8194 C CA . VAL B 1 524 ? -17.613 -29.109 25.478 1.00 36.48 524 VAL B CA 1
ATOM 8195 C C . VAL B 1 524 ? -16.957 -29.757 26.691 1.00 34.49 524 VAL B C 1
ATOM 8196 O O . VAL B 1 524 ? -16.197 -30.723 26.568 1.00 34.30 524 VAL B O 1
ATOM 8200 N N . LEU B 1 525 ? -17.261 -29.231 27.877 1.00 41.99 525 LEU B N 1
ATOM 8201 C CA . LEU B 1 525 ? -16.748 -29.787 29.130 1.00 41.17 525 LEU B CA 1
ATOM 8202 C C . LEU B 1 525 ? -17.628 -30.962 29.563 1.00 41.00 525 LEU B C 1
ATOM 8203 O O . LEU B 1 525 ? -18.435 -30.865 30.493 1.00 40.33 525 LEU B O 1
ATOM 8208 N N . LYS B 1 526 ? -17.431 -32.110 28.893 1.00 36.32 526 LYS B N 1
ATOM 8209 C CA . LYS B 1 526 ? -18.289 -33.274 29.123 1.00 37.18 526 LYS B CA 1
ATOM 8210 C C . LYS B 1 526 ? -18.128 -33.844 30.542 1.00 37.84 526 LYS B C 1
ATOM 8211 O O . LYS B 1 526 ? -19.063 -34.460 31.062 1.00 39.65 526 LYS B O 1
ATOM 8217 N N . ARG B 1 527 ? -16.963 -33.664 31.178 1.00 34.28 527 ARG B N 1
ATOM 8218 C CA . ARG B 1 527 ? -16.791 -34.120 32.560 1.00 42.89 527 ARG B CA 1
ATOM 8219 C C . ARG B 1 527 ? -17.707 -33.368 33.516 1.00 40.38 527 ARG B C 1
ATOM 8220 O O . ARG B 1 527 ? -18.250 -33.958 34.457 1.00 42.99 527 ARG B O 1
ATOM 8228 N N . LYS B 1 528 ? -17.890 -32.065 33.296 1.00 41.51 528 LYS B N 1
ATOM 8229 C CA . LYS B 1 528 ? -18.831 -31.310 34.119 1.00 44.78 528 LYS B CA 1
ATOM 8230 C C . LYS B 1 528 ? -20.270 -31.761 33.884 1.00 45.37 528 LYS B C 1
ATOM 8231 O O . LYS B 1 528 ? -21.063 -31.849 34.832 1.00 45.33 528 LYS B O 1
ATOM 8237 N N . LEU B 1 529 ? -20.624 -32.053 32.629 1.00 37.26 529 LEU B N 1
ATOM 8238 C CA . LEU B 1 529 ? -21.967 -32.544 32.334 1.00 40.07 529 LEU B CA 1
ATOM 8239 C C . LEU B 1 529 ? -22.211 -33.925 32.931 1.00 38.60 529 LEU B C 1
ATOM 8240 O O . LEU B 1 529 ? -23.339 -34.239 33.326 1.00 39.44 529 LEU B O 1
ATOM 8245 N N . ARG B 1 530 ? -21.181 -34.770 32.981 1.00 42.37 530 ARG B N 1
ATOM 8246 C CA . ARG B 1 530 ? -21.345 -36.084 33.591 1.00 40.65 530 ARG B CA 1
ATOM 8247 C C . ARG B 1 530 ? -21.555 -35.970 35.095 1.00 44.30 530 ARG B C 1
ATOM 8248 O O . ARG B 1 530 ? -22.377 -36.698 35.667 1.00 42.58 530 ARG B O 1
ATOM 8256 N N . ASP B 1 531 ? -20.820 -35.076 35.760 1.00 44.94 531 ASP B N 1
ATOM 8257 C CA . ASP B 1 531 ? -21.055 -34.896 37.188 1.00 45.76 531 ASP B CA 1
ATOM 8258 C C . ASP B 1 531 ? -22.436 -34.304 37.431 1.00 45.40 531 ASP B C 1
ATOM 8259 O O . ASP B 1 531 ? -23.183 -34.791 38.280 1.00 46.33 531 ASP B O 1
ATOM 8264 N N . GLU B 1 532 ? -22.810 -33.273 36.667 1.00 45.86 532 GLU B N 1
ATOM 8265 C CA . GLU B 1 532 ? -24.071 -32.578 36.929 1.00 45.68 532 GLU B CA 1
ATOM 8266 C C . GLU B 1 532 ? -25.287 -33.470 36.679 1.00 46.76 532 GLU B C 1
ATOM 8267 O O . GLU B 1 532 ? -26.334 -33.279 37.313 1.00 45.59 532 GLU B O 1
ATOM 8273 N N . PHE B 1 533 ? -25.162 -34.477 35.805 1.00 44.56 533 PHE B N 1
ATOM 8274 C CA . PHE B 1 533 ? -26.297 -35.310 35.422 1.00 44.11 533 PHE B CA 1
ATOM 8275 C C . PHE B 1 533 ? -26.114 -36.776 35.817 1.00 43.40 533 PHE B C 1
ATOM 8276 O O . PHE B 1 533 ? -26.735 -37.657 35.223 1.00 46.94 533 PHE B O 1
ATOM 8284 N N . LYS B 1 534 ? -25.259 -37.066 36.769 1.00 48.89 534 LYS B N 1
ATOM 8285 C CA . LYS B 1 534 ? -24.990 -38.426 37.159 1.00 48.41 534 LYS B CA 1
ATOM 8286 C C . LYS B 1 534 ? -26.196 -39.220 37.620 1.00 50.02 534 LYS B C 1
ATOM 8287 O O . LYS B 1 534 ? -26.149 -40.409 37.762 1.00 46.80 534 LYS B O 1
ATOM 8293 N N . ASP B 1 535 ? -27.280 -38.532 37.841 1.00 48.33 535 ASP B N 1
ATOM 8294 C CA . ASP B 1 535 ? -28.467 -39.142 38.331 1.00 53.31 535 ASP B CA 1
ATOM 8295 C C . ASP B 1 535 ? -29.629 -39.050 37.427 1.00 55.70 535 ASP B C 1
ATOM 8296 O O . ASP B 1 535 ? -30.722 -39.348 37.850 1.00 61.00 535 ASP B O 1
ATOM 8301 N N . ALA B 1 536 ? -29.429 -38.619 36.204 1.00 63.91 536 ALA B N 1
ATOM 8302 C CA . ALA B 1 536 ? -30.555 -38.473 35.305 1.00 57.42 536 ALA B CA 1
ATOM 8303 C C . ALA B 1 536 ? -31.294 -39.771 35.019 1.00 53.21 536 ALA B C 1
ATOM 8304 O O . ALA B 1 536 ? -32.416 -39.748 34.621 1.00 60.98 536 ALA B O 1
ATOM 8306 N N . LEU B 1 537 ? -30.642 -40.897 35.220 1.00 53.56 537 LEU B N 1
ATOM 8307 C CA . LEU B 1 537 ? -31.261 -42.174 34.972 1.00 59.78 537 LEU B CA 1
ATOM 8308 C C . LEU B 1 537 ? -31.341 -43.082 36.189 1.00 62.61 537 LEU B C 1
ATOM 8309 O O . LEU B 1 537 ? -31.521 -44.268 36.050 1.00 65.15 537 LEU B O 1
ATOM 8314 N N . THR B 1 538 ? -31.198 -42.534 37.380 1.00 61.79 538 THR B N 1
ATOM 8315 C CA . THR B 1 538 ? -31.255 -43.340 38.574 1.00 62.35 538 THR B CA 1
ATOM 8316 C C . THR B 1 538 ? -32.250 -42.710 39.497 1.00 62.15 538 THR B C 1
ATOM 8317 O O . THR B 1 538 ? -32.240 -41.513 39.675 1.00 61.47 538 THR B O 1
#

Nearest PDB structures (foldseek):
  6ijb-assembly1_A  TM=1.002E+00  e=0.000E+00  Ruegeria lacuscaerulensis ITI-1157
  6ihk-assembly1_A-2  TM=9.967E-01  e=0.000E+00  Ruegeria lacuscaerulensis ITI-1157
  6ijb-assembly1_B  TM=8.226E-01  e=0.000E+00  Ruegeria lacuscaerulensis ITI-1157
  8hsy-assembly1_A  TM=7.748E-01  e=1.136E-51  Vibrio harveyi
  5upt-assembly1_A-2  TM=6.944E-01  e=1.674E-37  Streptomyces platensis subsp. rosaceus